Protein 3DAQ (pdb70)

Secondary structure (DSSP, 8-state):
--S--EEEEE----EETTEE-HHHHHHHHHHHHHTT--EEEESSGGGTGGGS-HHHHHHHHHHHHHHHTTSS-EEEE---S-HHHHHHHHHHHHHHT-SEEEEEPP-SS---HHHHHHHHHHHHHHH-S-EEEEE-HHHHS----HHHHHHHHTSTTEEEEEE----HHHHHHHHTTS-TTTSEEEES-GGGHHHHHHTT--EEEESGGGT-HHHHHHHHHHHHTT---HHHHHHHHHHHHHHTTSSTTTTHHHHHHHTTSSBS---TT--PPPHHHHHHHHHHHHHHHHH-/--S--EEEEE----EETTEE-HHHHHHHHHHHHHTT--EEEESSGGGTGGGS-HHHHHHHHHHHHHHHTTSS-EEEE---S-HHHHHHHHHHHHHHT-SEEEEEPP-SS---HHHHHHHHHHHHHHH-S-EEEEE-HHHHS----HHHHHHHHTSTTEEEEEE----HHHHHHHHTTS-TTTSEEEES-GGGHHHHHHTT--EEEESGGGT-HHHHHHHHHHHHTT---HHHHHHHHHHHHHHTTSSTTTTHHHHHHHTTSS-S---TT--PPPHHHHHHHHHHHHHHHHH-/--S--EEEEE----EETTEE-HHHHHHHHHHHHHTT--EEEESSGGGTGGGS-HHHHHHHHHHHHHHHTTSS-EEEE---S-HHHHHHHHHHHHHHT-SEEEEEPP-SS---HHHHHHHHHHHHHHH-S-EEEEE-HHHHS----HHHHHHHHTSTTEEEEEE----HHHHHHHHTTS-TTTSEEEES-GGGHHHHHHTT--EEEESGGGT-HHHHHHHHHHHHTT---HHHHHHHHHHHHHHTTSSTTTTHHHHHHHTTSSBS---TT--PPPHHHHHHHHHHHHHHHHH-/--S--EEEEE----EETTEE-HHHHHHHHHHHHHTT--EEEESSGGGTGGGS-HHHHHHHHHHHHHHHTTSS-EEEE---S-HHHHHHHHHHHHHHT-SEEEEEPP-SS---HHHHHHHHHHHHHHH-S-EEEEE-HHHHS----HHHHHHHHTSTTEEEEEE----HHHHHHHHTTS-TTTSEEEES-GGGHHHHHHTT--EEEESGGGT-HHHHHHHHHHHHTT---HHHHHHHHHHHHHHTTSSTTTTHHHHHHHTTSSBS---TT--PPPHHHHHHHHHHHHHHHHH-

Foldseek 3Di:
DDLWFAEEEADAFFAAPNDGDLVLLLVLLVVLLVQDHQEYEALDVQNVNVPDDLVRRLVSLLSNCVSCVPVHAYEYAQAELDLVSSLVSLQSSVVSPHQYYEYEAYAPVGDDLVVSLVSVVSSCVRNVHAYEYEAACVGGVDGNQLVSLLVQLPPPRHFEYADAPPDVVRVVSNVVRHDCVRYAYAYADLLCVLVCVVSPHRYYHDHLCSANVNLSSVLNVCVVVPDRCVVVCVLVNQLVVLQVPDDHPQSSLLVSVVVPRHHSADDPPDGHDDPVSSVVSNVSVVCSVVVD/DDLWFAEEEADAFFDAPNHGDLVLLLVLLVVLLVQDHQEYEALDVQNVNVPDDLVRRLVSLLSSCVSCVPVGAYEYAQAEQDLVSSLVSLQSSVVSPHQYYEYEAYAPVGDDLVVSLVSLLSSCVRNVHAYEYEAACVGGVDGNQLVSLLVQLPPPRHFEYADAPPDVVRVVSNPVRDDCVRYAYAYADLLCVLVCVVVPHRYYHDHLCSQNVNLRRVLNVCVVVPDDCPVSCVLVNQLVVLQVPDDHPQRSLLRSVVVVRHHSADDPPDGHDDDVSSVVSVVSVVVSVVVD/DDLWFAEEEADAFFDAPNDGDLVLLLVLLVVLLVQDHQEYEALDVQNVNVPDDLVRRLVSLLSNCVSCVPVHAYEYAQAEQDLVSSLVSLQSSVVSPHQYYEYEAYAPVGDDLVVSLCSLVVSCVSNVHAYEYEAACVGGVDGNQLVSLLVQCPPPRHFEYADAPPDVVRVVSNVVRDDCVGYAYAYADLLCVLVCLVSPHRYYHDHLCSQNVNLSRVLNVCVVVPHRCPVSCVLVNQLVVLQVPDDHPQRSLLVSVVVVRHHNADDPPDGHDDPVSSVSSNVSVVVSVVVD/DDLWFAEEEAAAFFDAPNHGDLVLLLVLLVVLLVQDHQEYEALDVQNVNVPDDPVRRLVSLLSSCVSCVPVHAYEYAQAEQDLVSSLVSLQSSVVSPHQYYEYEAYAPVGDDLVVSLCSLVVSCVRNVHAYEYEAACVGGVDGNQLVSLLVQLPPPRHFEYADAPPDVVRVVSNVVRDDCVGYAYAYADLLCVLVCVVSPHRYYHDHLCSQNVNLSRVLNVCVVVPDRCPVSCVLVNQLVVLQVPDDHPQSSLLVSVVVVRHHNADDPPDGHDDPVSSVVSVVSVVVSVVVD

B-factor: mean 12.29, std 8.19, range [3.52, 53.4]

Nearest PDB structures (foldseek):
  3daq-assembly2_D  TM=1.003E+00  e=8.235E-58  Staphylococcus aureus subsp. aureus MRSA252
  3di1-assembly1_A  TM=1.002E+00  e=2.547E-55  Staphylococcus aureus subsp. aureus COL
  3a5f-assembly1_A  TM=9.510E-01  e=4.549E-32  Clostridium botulinum A str. ATCC 19397
  2yxg-assembly1_D  TM=9.514E-01  e=2.632E-31  Methanocaldococcus jannaschii DSM 2661
  2ehh-assembly1_D  TM=9.687E-01  e=3.073E-30  Aquifex aeolicus

Radius of gyration: 32.11 Å; Cα contacts (8 Å, |Δi|>4): 2482; chains: 4; bounding box: 71×82×88 Å

Structure (mmCIF, N/CA/C/O backbone):
data_3DAQ
#
_entry.id   3DAQ
#
_cell.length_a   65.410
_cell.length_b   67.573
_cell.length_c   77.998
_cell.angle_alpha   90.13
_cell.angle_beta   68.85
_cell.angle_gamma   72.29
#
_symmetry.space_group_name_H-M   'P 1'
#
loop_
_entity.id
_entity.type
_entity.pdbx_description
1 polymer 'Dihydrodipicolinate synthase'
2 non-polymer 'CHLORIDE ION'
3 non-polymer GLYCEROL
4 water water
#
loop_
_atom_site.group_PDB
_atom_site.id
_atom_site.type_symbol
_atom_site.label_atom_id
_atom_site.label_alt_id
_atom_site.label_comp_id
_atom_site.label_asym_id
_atom_site.label_entity_id
_atom_site.label_seq_id
_atom_site.pdbx_PDB_ins_code
_atom_site.Cartn_x
_atom_site.Cartn_y
_atom_site.Cartn_z
_atom_site.occupancy
_atom_site.B_iso_or_equiv
_atom_site.auth_seq_id
_atom_site.auth_comp_id
_atom_site.auth_asym_id
_atom_site.auth_atom_id
_atom_site.pdbx_PDB_model_num
ATOM 1 N N A THR A 1 1 ? 22.034 -7.867 22.365 0.50 20.85 2 THR A N 1
ATOM 2 N N B THR A 1 1 ? 21.049 -8.272 22.607 0.50 20.78 2 THR A N 1
ATOM 3 C CA A THR A 1 1 ? 21.470 -7.473 21.034 0.50 20.68 2 THR A CA 1
ATOM 4 C CA B THR A 1 1 ? 21.251 -7.598 21.288 0.50 20.69 2 THR A CA 1
ATOM 5 C C A THR A 1 1 ? 21.247 -8.703 20.154 0.50 19.59 2 THR A C 1
ATOM 6 C C B THR A 1 1 ? 21.219 -8.666 20.201 0.50 19.57 2 THR A C 1
ATOM 7 O O A THR A 1 1 ? 22.186 -9.450 19.849 0.50 19.88 2 THR A O 1
ATOM 8 O O B THR A 1 1 ? 22.241 -9.228 19.790 0.50 19.86 2 THR A O 1
ATOM 15 N N . HIS A 1 2 ? 20.008 -8.883 19.711 1.00 18.16 3 HIS A N 1
ATOM 16 C CA . HIS A 1 2 ? 19.543 -10.210 19.341 1.00 15.97 3 HIS A CA 1
ATOM 17 C C . HIS A 1 2 ? 20.156 -10.860 18.120 1.00 14.23 3 HIS A C 1
ATOM 18 O O . HIS A 1 2 ? 20.545 -10.198 17.172 1.00 13.68 3 HIS A O 1
ATOM 25 N N . LEU A 1 3 ? 20.244 -12.187 18.182 1.00 12.22 4 LEU A N 1
ATOM 26 C CA . LEU A 1 3 ? 20.713 -12.982 17.065 1.00 11.35 4 LEU A CA 1
ATOM 27 C C . LEU A 1 3 ? 19.806 -12.725 15.884 1.00 10.60 4 LEU A C 1
ATOM 28 O O . LEU A 1 3 ? 20.267 -12.578 14.763 1.00 10.35 4 LEU A O 1
ATOM 33 N N . PHE A 1 4 ? 18.512 -12.689 16.151 1.00 9.60 5 PHE A N 1
ATOM 34 C CA . PHE A 1 4 ? 17.518 -12.406 15.117 1.00 9.28 5 PHE A CA 1
ATOM 35 C C . PHE A 1 4 ? 16.213 -12.012 15.775 1.00 9.66 5 PHE A C 1
ATOM 36 O O . PHE A 1 4 ? 16.044 -12.151 16.983 1.00 8.87 5 PHE A O 1
ATOM 44 N N . GLU A 1 5 ? 15.293 -11.494 14.972 1.00 10.22 6 GLU A N 1
ATOM 45 C CA . GLU A 1 5 ? 13.926 -11.294 15.402 1.00 11.59 6 GLU A CA 1
ATOM 46 C C . GLU A 1 5 ? 13.050 -11.837 14.296 1.00 10.66 6 GLU A C 1
ATOM 47 O O . GLU A 1 5 ? 13.470 -11.870 13.140 1.00 12.01 6 GLU A O 1
ATOM 53 N N . GLY A 1 6 ? 11.851 -12.272 14.658 1.00 9.86 7 GLY A N 1
ATOM 54 C CA . GLY A 1 6 ? 10.922 -12.849 13.698 1.00 9.03 7 GLY A CA 1
ATOM 55 C C . GLY A 1 6 ? 11.106 -14.347 13.629 1.00 8.95 7 GLY A C 1
ATOM 56 O O . GLY A 1 6 ? 11.331 -14.991 14.647 1.00 9.07 7 GLY A O 1
ATOM 57 N N . VAL A 1 7 ? 11.054 -14.886 12.420 1.00 8.30 8 VAL A N 1
ATOM 58 C CA . VAL A 1 7 ? 10.933 -16.324 12.226 1.00 8.11 8 VAL A CA 1
ATOM 59 C C . VAL A 1 7 ? 12.259 -17.034 11.985 1.00 7.95 8 VAL A C 1
ATOM 60 O O . VAL A 1 7 ? 12.894 -16.851 10.949 1.00 8.42 8 VAL A O 1
ATOM 64 N N . GLY A 1 8 ? 12.658 -17.854 12.957 1.00 7.78 9 GLY A N 1
ATOM 65 C CA . GLY A 1 8 ? 13.732 -18.826 12.773 1.00 7.59 9 GLY A CA 1
ATOM 66 C C . GLY A 1 8 ? 13.117 -20.158 12.396 1.00 7.56 9 GLY A C 1
ATOM 67 O O . GLY A 1 8 ? 12.012 -20.478 12.839 1.00 8.93 9 GLY A O 1
ATOM 68 N N . VAL A 1 9 ? 13.808 -20.920 11.562 1.00 7.47 10 VAL A N 1
ATOM 69 C CA . VAL A 1 9 ? 13.263 -22.179 11.079 1.00 7.12 10 VAL A CA 1
ATOM 70 C C . VAL A 1 9 ? 13.909 -23.347 11.807 1.00 6.68 10 VAL A C 1
ATOM 71 O O . VAL A 1 9 ? 15.125 -23.466 11.824 1.00 6.84 10 VAL A O 1
ATOM 75 N N . ALA A 1 10 ? 13.065 -24.204 12.383 1.00 6.71 11 ALA A N 1
ATOM 76 C CA . ALA A 1 10 ? 13.493 -25.457 12.990 1.00 6.46 11 ALA A CA 1
ATOM 77 C C . ALA A 1 10 ? 13.656 -26.465 11.859 1.00 6.38 11 ALA A C 1
ATOM 78 O O . ALA A 1 10 ? 12.728 -27.204 11.536 1.00 6.48 11 ALA A O 1
ATOM 80 N N . LEU A 1 11 ? 14.840 -26.470 11.257 1.00 6.01 12 LEU A N 1
ATOM 81 C CA . LEU A 1 11 ? 15.073 -27.146 9.982 1.00 6.32 12 LEU A CA 1
ATOM 82 C C . LEU A 1 11 ? 14.929 -28.664 10.057 1.00 6.01 12 LEU A C 1
ATOM 83 O O . LEU A 1 11 ? 15.496 -29.306 10.943 1.00 6.22 12 LEU A O 1
ATOM 88 N N . THR A 1 12 ? 14.208 -29.217 9.082 1.00 5.80 13 THR A N 1
ATOM 89 C CA . THR A 1 12 ? 14.063 -30.657 8.902 1.00 5.77 13 THR A CA 1
ATOM 90 C C . THR A 1 12 ? 15.316 -31.275 8.277 1.00 5.77 13 THR A C 1
ATOM 91 O O . THR A 1 12 ? 16.148 -30.588 7.696 1.00 5.90 13 THR A O 1
ATOM 95 N N . THR A 1 13 ? 15.434 -32.592 8.395 1.00 5.81 14 THR A N 1
ATOM 96 C CA . THR A 1 13 ? 16.500 -33.353 7.747 1.00 6.46 14 THR A CA 1
ATOM 97 C C . THR A 1 13 ? 15.889 -34.153 6.611 1.00 6.35 14 THR A C 1
ATOM 98 O O . THR A 1 13 ? 15.002 -34.961 6.848 1.00 6.29 14 THR A O 1
ATOM 102 N N . PRO A 1 14 ? 16.345 -33.927 5.369 1.00 6.03 15 PRO A N 1
ATOM 103 C CA . PRO A 1 14 ? 15.821 -34.668 4.238 1.00 6.64 15 PRO A CA 1
ATOM 104 C C . PRO A 1 14 ? 16.522 -36.019 4.098 1.00 6.52 15 PRO A C 1
ATOM 105 O O . PRO A 1 14 ? 17.755 -36.077 4.080 1.00 6.74 15 PRO A O 1
ATOM 109 N N . PHE A 1 15 ? 15.742 -37.094 4.025 1.00 7.04 16 PHE A N 1
ATOM 110 C CA . PHE A 1 15 ? 16.276 -38.438 3.827 1.00 7.70 16 PHE A CA 1
ATOM 111 C C . PHE A 1 15 ? 15.857 -38.986 2.463 1.00 7.96 16 PHE A C 1
ATOM 112 O O . PHE A 1 15 ? 14.722 -38.786 2.015 1.00 7.90 16 PHE A O 1
ATOM 120 N N . THR A 1 16 ? 16.777 -39.704 1.835 1.00 8.19 17 THR A N 1
ATOM 121 C CA . THR A 1 16 ? 16.486 -40.544 0.690 1.00 8.34 17 THR A CA 1
ATOM 122 C C . THR A 1 16 ? 17.146 -41.881 0.975 1.00 7.56 17 THR A C 1
ATOM 123 O O . THR A 1 16 ? 18.352 -41.930 1.197 1.00 7.71 17 THR A O 1
ATOM 127 N N . ASN A 1 17 ? 16.353 -42.950 1.017 1.00 7.28 18 ASN A N 1
ATOM 128 C CA . ASN A 1 17 ? 16.857 -44.279 1.373 1.00 7.09 18 ASN A CA 1
ATOM 129 C C . ASN A 1 17 ? 17.655 -44.235 2.684 1.00 7.07 18 ASN A C 1
ATOM 130 O O . ASN A 1 17 ? 18.750 -44.786 2.792 1.00 7.27 18 ASN A O 1
ATOM 135 N N . ASN A 1 18 ? 17.077 -43.549 3.669 1.00 7.00 19 ASN A N 1
ATOM 136 C CA . ASN A 1 18 ? 17.620 -43.455 5.024 1.00 7.43 19 ASN A CA 1
ATOM 137 C C . ASN A 1 18 ? 19.012 -42.841 5.097 1.00 7.67 19 ASN A C 1
ATOM 138 O O . ASN A 1 18 ? 19.757 -43.084 6.040 1.00 8.00 19 ASN A O 1
ATOM 143 N N . LYS A 1 19 ? 19.342 -42.027 4.109 1.00 8.02 20 LYS A N 1
ATOM 144 C CA . LYS A 1 19 ? 20.614 -41.337 4.061 1.00 8.96 20 LYS A CA 1
ATOM 145 C C . LYS A 1 19 ? 20.304 -39.867 3.918 1.00 7.90 20 LYS A C 1
ATOM 146 O O . LYS A 1 19 ? 19.401 -39.490 3.176 1.00 7.35 20 LYS A O 1
ATOM 152 N N . VAL A 1 20 ? 21.051 -39.029 4.624 1.00 7.49 21 VAL A N 1
ATOM 153 C CA . VAL A 1 20 ? 20.851 -37.598 4.523 1.00 7.64 21 VAL A CA 1
ATOM 154 C C . VAL A 1 20 ? 21.129 -37.159 3.084 1.00 7.62 21 VAL A C 1
ATOM 155 O O . VAL A 1 20 ? 22.184 -37.459 2.521 1.00 8.84 21 VAL A O 1
ATOM 159 N N . ASN A 1 21 ? 20.162 -36.465 2.499 1.00 7.31 22 ASN A N 1
ATOM 160 C CA . ASN A 1 21 ? 20.244 -36.028 1.118 1.00 7.80 22 ASN A CA 1
ATOM 161 C C . ASN A 1 21 ? 20.761 -34.594 1.116 1.00 7.81 22 ASN A C 1
ATOM 162 O O . ASN A 1 21 ? 20.009 -33.661 1.371 1.00 7.15 22 ASN A O 1
ATOM 167 N N . LEU A 1 22 ? 22.058 -34.422 0.859 1.00 8.47 23 LEU A N 1
ATOM 168 C CA . LEU A 1 22 ? 22.675 -33.092 0.964 1.00 8.92 23 LEU A CA 1
ATOM 169 C C . LEU A 1 22 ? 22.168 -32.142 -0.104 1.00 9.04 23 LEU A C 1
ATOM 170 O O . LEU A 1 22 ? 22.086 -30.930 0.126 1.00 9.22 23 LEU A O 1
ATOM 175 N N . GLU A 1 23 ? 21.813 -32.684 -1.261 1.00 9.57 24 GLU A N 1
ATOM 176 C CA . GLU A 1 23 ? 21.309 -31.855 -2.344 1.00 9.91 24 GLU A CA 1
ATOM 177 C C . GLU A 1 23 ? 19.959 -31.261 -1.951 1.00 8.97 24 GLU A C 1
ATOM 178 O O . GLU A 1 23 ? 19.699 -30.080 -2.158 1.00 9.39 24 GLU A O 1
ATOM 184 N N . ALA A 1 24 ? 19.100 -32.091 -1.377 1.00 7.94 25 ALA A N 1
ATOM 185 C CA . ALA A 1 24 ? 17.815 -31.628 -0.881 1.00 7.66 25 ALA A CA 1
ATOM 186 C C . ALA A 1 24 ? 17.968 -30.664 0.293 1.00 7.19 25 ALA A C 1
ATOM 187 O O . ALA A 1 24 ? 17.196 -29.715 0.416 1.00 7.26 25 ALA A O 1
ATOM 189 N N . LEU A 1 25 ? 18.950 -30.912 1.159 1.00 6.82 26 LEU A N 1
ATOM 190 C CA . LEU A 1 25 ? 19.218 -30.024 2.289 1.00 6.73 26 LEU A CA 1
ATOM 191 C C . LEU A 1 25 ? 19.576 -28.629 1.792 1.00 6.54 26 LEU A C 1
ATOM 192 O O . LEU A 1 25 ? 19.029 -27.622 2.251 1.00 6.78 26 LEU A O 1
ATOM 197 N N . LYS A 1 26 ? 20.464 -28.576 0.805 1.00 6.90 27 LYS A N 1
ATOM 198 C CA . LYS A 1 26 ? 20.885 -27.291 0.257 1.00 7.50 27 LYS A CA 1
ATOM 199 C C . LYS A 1 26 ? 19.718 -26.613 -0.457 1.00 6.77 27 LYS A C 1
ATOM 200 O O . LYS A 1 26 ? 19.503 -25.412 -0.303 1.00 7.00 27 LYS A O 1
ATOM 206 N N . ALA A 1 27 ? 18.950 -27.373 -1.229 1.00 6.62 28 ALA A N 1
ATOM 207 C CA . ALA A 1 27 ? 17.772 -26.796 -1.882 1.00 6.54 28 ALA A CA 1
ATOM 208 C C . ALA A 1 27 ? 16.787 -26.235 -0.861 1.00 6.25 28 ALA A C 1
ATOM 209 O O . ALA A 1 27 ? 16.233 -25.151 -1.048 1.00 6.51 28 ALA A O 1
ATOM 211 N N . HIS A 1 28 ? 16.585 -26.949 0.238 1.00 6.22 29 HIS A N 1
ATOM 212 C CA . HIS A 1 28 ? 15.642 -26.498 1.255 1.00 6.09 29 HIS A CA 1
ATOM 213 C C . HIS A 1 28 ? 16.135 -25.213 1.913 1.00 6.09 29 HIS A C 1
ATOM 214 O O . HIS A 1 28 ? 15.382 -24.242 2.044 1.00 6.20 29 HIS A O 1
ATOM 221 N N . VAL A 1 29 ? 17.405 -25.199 2.301 1.00 6.05 30 VAL A N 1
ATOM 222 C CA . VAL A 1 29 ? 18.005 -23.998 2.887 1.00 6.44 30 VAL A CA 1
ATOM 223 C C . VAL A 1 29 ? 17.924 -22.814 1.918 1.00 6.27 30 VAL A C 1
ATOM 224 O O . VAL A 1 29 ? 17.584 -21.710 2.320 1.00 6.13 30 VAL A O 1
ATOM 228 N N . ASN A 1 30 ? 18.203 -23.046 0.636 1.00 6.41 31 ASN A N 1
ATOM 229 C CA . ASN A 1 30 ? 18.083 -21.967 -0.355 1.00 6.77 31 ASN A CA 1
ATOM 230 C C . ASN A 1 30 ? 16.670 -21.424 -0.431 1.00 6.77 31 ASN A C 1
ATOM 231 O O . ASN A 1 30 ? 16.466 -20.218 -0.535 1.00 7.22 31 ASN A O 1
ATOM 236 N N . PHE A 1 31 ? 15.692 -22.315 -0.359 1.00 6.74 32 PHE A N 1
ATOM 237 C CA . PHE A 1 31 ? 14.289 -21.923 -0.351 1.00 6.95 32 PHE A CA 1
ATOM 238 C C . PHE A 1 31 ? 13.982 -21.068 0.870 1.00 7.11 32 PHE A C 1
ATOM 239 O O . PHE A 1 31 ? 13.288 -20.059 0.764 1.00 7.49 32 PHE A O 1
ATOM 247 N N . LEU A 1 32 ? 14.519 -21.444 2.025 1.00 7.04 33 LEU A N 1
ATOM 248 C CA . LEU A 1 32 ? 14.261 -20.689 3.253 1.00 6.95 33 LEU A CA 1
ATOM 249 C C . LEU A 1 32 ? 14.884 -19.303 3.176 1.00 7.09 33 LEU A C 1
ATOM 250 O O . LEU A 1 32 ? 14.260 -18.322 3.560 1.00 7.25 33 LEU A O 1
ATOM 255 N N . LEU A 1 33 ? 16.103 -19.233 2.665 1.00 7.60 34 LEU A N 1
ATOM 256 C CA . LEU A 1 33 ? 16.791 -17.944 2.513 1.00 8.31 34 LEU A CA 1
ATOM 257 C C . LEU A 1 33 ? 16.044 -17.041 1.535 1.00 9.10 34 LEU A C 1
ATOM 258 O O . LEU A 1 33 ? 15.859 -15.845 1.786 1.00 9.90 34 LEU A O 1
ATOM 263 N N . GLU A 1 34 ? 15.609 -17.621 0.422 1.00 9.21 35 GLU A N 1
ATOM 264 C CA . GLU A 1 34 ? 14.859 -16.874 -0.593 1.00 9.78 35 GLU A CA 1
ATOM 265 C C . GLU A 1 34 ? 13.563 -16.297 -0.051 1.00 9.82 35 GLU A C 1
ATOM 266 O O . GLU A 1 34 ? 13.075 -15.275 -0.539 1.00 10.46 35 GLU A O 1
ATOM 272 N N . ASN A 1 35 ? 13.007 -16.957 0.963 1.00 9.47 36 ASN A N 1
ATOM 273 C CA . ASN A 1 35 ? 11.694 -16.619 1.473 1.00 9.65 36 ASN A CA 1
ATOM 274 C C . ASN A 1 35 ? 11.696 -16.042 2.884 1.00 9.70 36 ASN A C 1
ATOM 275 O O . ASN A 1 35 ? 10.753 -16.220 3.642 1.00 9.74 36 ASN A O 1
ATOM 280 N N . ASN A 1 36 ? 12.780 -15.335 3.191 1.00 10.14 37 ASN A N 1
ATOM 281 C CA A ASN A 1 36 ? 12.850 -14.415 4.336 0.50 10.30 37 ASN A CA 1
ATOM 282 C CA B ASN A 1 36 ? 12.837 -14.411 4.327 0.50 10.36 37 ASN A CA 1
ATOM 283 C C . ASN A 1 36 ? 12.930 -15.065 5.714 1.00 10.11 37 ASN A C 1
ATOM 284 O O . ASN A 1 36 ? 12.532 -14.470 6.719 1.00 10.45 37 ASN A O 1
ATOM 293 N N . ALA A 1 37 ? 13.465 -16.282 5.773 1.00 9.40 38 ALA A N 1
ATOM 294 C CA . ALA A 1 37 ? 13.795 -16.879 7.068 1.00 9.00 38 ALA A CA 1
ATOM 295 C C . ALA A 1 37 ? 14.824 -15.973 7.737 1.00 8.68 38 ALA A C 1
ATOM 296 O O . ALA A 1 37 ? 15.724 -15.457 7.073 1.00 8.78 38 ALA A O 1
ATOM 298 N N . GLN A 1 38 ? 14.700 -15.805 9.054 1.00 8.20 39 GLN A N 1
ATOM 299 C CA . GLN A 1 38 ? 15.590 -14.910 9.810 1.00 8.24 39 GLN A CA 1
ATOM 300 C C . GLN A 1 38 ? 16.720 -15.634 10.530 1.00 7.63 39 GLN A C 1
ATOM 301 O O . GLN A 1 38 ? 17.652 -15.006 11.008 1.00 7.56 39 GLN A O 1
ATOM 307 N N . ALA A 1 39 ? 16.617 -16.953 10.606 1.00 7.37 40 ALA A N 1
ATOM 308 C CA . ALA A 1 39 ? 17.614 -17.774 11.273 1.00 6.92 40 ALA A CA 1
ATOM 309 C C . ALA A 1 39 ? 17.307 -19.208 10.902 1.00 7.00 40 ALA A C 1
ATOM 310 O O . ALA A 1 39 ? 16.179 -19.525 10.564 1.00 7.39 40 ALA A O 1
ATOM 312 N N . ILE A 1 40 ? 18.316 -20.060 10.970 1.00 6.49 41 ILE A N 1
ATOM 313 C CA . ILE A 1 40 ? 18.125 -21.485 10.728 1.00 7.13 41 ILE A CA 1
ATOM 314 C C . ILE A 1 40 ? 18.652 -22.224 11.938 1.00 7.00 41 ILE A C 1
ATOM 315 O O . ILE A 1 40 ? 19.816 -22.070 12.296 1.00 7.28 41 ILE A O 1
ATOM 320 N N . ILE A 1 41 ? 17.772 -23.003 12.566 1.00 6.51 42 ILE A N 1
ATOM 321 C CA . ILE A 1 41 ? 18.131 -23.818 13.724 1.00 6.45 42 ILE A CA 1
ATOM 322 C C . ILE A 1 41 ? 18.337 -25.225 13.186 1.00 6.30 42 ILE A C 1
ATOM 323 O O . ILE A 1 41 ? 17.421 -25.810 12.613 1.00 6.80 42 ILE A O 1
ATOM 328 N N . VAL A 1 42 ? 19.548 -25.730 13.350 1.00 6.25 43 VAL A N 1
ATOM 329 C CA . VAL A 1 42 ? 19.995 -26.973 12.736 1.00 6.64 43 VAL A CA 1
ATOM 330 C C . VAL A 1 42 ? 20.132 -28.056 13.798 1.00 6.78 43 VAL A C 1
ATOM 331 O O . VAL A 1 42 ? 20.561 -27.792 14.928 1.00 7.09 43 VAL A O 1
ATOM 335 N N . ASN A 1 43 ? 19.734 -29.268 13.436 1.00 6.42 44 ASN A N 1
ATOM 336 C CA . ASN A 1 43 ? 19.861 -30.436 14.308 1.00 6.44 44 ASN A CA 1
ATOM 337 C C . ASN A 1 43 ? 19.061 -30.323 15.605 1.00 6.42 44 ASN A C 1
ATOM 338 O O . ASN A 1 43 ? 19.522 -30.742 16.665 1.00 6.95 44 ASN A O 1
ATOM 343 N N . GLY A 1 44 ? 17.870 -29.745 15.518 1.00 6.52 45 GLY A N 1
ATOM 344 C CA . GLY A 1 44 ? 16.952 -29.711 16.642 1.00 7.19 45 GLY A CA 1
ATOM 345 C C . GLY A 1 44 ? 15.936 -30.836 16.600 1.00 7.45 45 GLY A C 1
ATOM 346 O O . GLY A 1 44 ? 16.106 -31.842 15.908 1.00 7.37 45 GLY A O 1
ATOM 347 N N . THR A 1 45 ? 14.854 -30.641 17.338 1.00 7.48 46 THR A N 1
ATOM 348 C CA . THR A 1 45 ? 13.796 -31.634 17.452 1.00 8.18 46 THR A CA 1
ATOM 349 C C . THR A 1 45 ? 13.230 -32.002 16.076 1.00 7.54 46 THR A C 1
ATOM 350 O O . THR A 1 45 ? 13.007 -33.161 15.751 1.00 7.58 46 THR A O 1
ATOM 354 N N . THR A 1 46 ? 13.005 -30.984 15.269 1.00 6.83 47 THR A N 1
ATOM 355 C CA . THR A 1 46 ? 12.356 -31.137 13.985 1.00 6.43 47 THR A CA 1
ATOM 356 C C . THR A 1 46 ? 13.286 -31.796 12.967 1.00 6.10 47 THR A C 1
ATOM 357 O O . THR A 1 46 ? 12.823 -32.371 11.979 1.00 5.88 47 THR A O 1
ATOM 361 N N . ALA A 1 47 ? 14.592 -31.720 13.234 1.00 5.88 48 ALA A N 1
ATOM 362 C CA . ALA A 1 47 ? 15.625 -32.368 12.428 1.00 5.83 48 ALA A CA 1
ATOM 363 C C . ALA A 1 47 ? 15.771 -33.848 12.736 1.00 6.33 48 ALA A C 1
ATOM 364 O O . ALA A 1 47 ? 16.576 -34.510 12.101 1.00 6.94 48 ALA A O 1
ATOM 366 N N . GLU A 1 48 ? 15.035 -34.360 13.727 1.00 6.37 49 GLU A N 1
ATOM 367 C CA . GLU A 1 48 ? 15.181 -35.741 14.188 1.00 6.61 49 GLU A CA 1
ATOM 368 C C . GLU A 1 48 ? 16.552 -35.970 14.811 1.00 6.19 49 GLU A C 1
ATOM 369 O O . GLU A 1 48 ? 17.146 -37.039 14.669 1.00 6.44 49 GLU A O 1
ATOM 375 N N . SER A 1 49 ? 17.055 -34.965 15.529 1.00 6.41 50 SER A N 1
ATOM 376 C CA . SER A 1 49 ? 18.382 -35.067 16.120 1.00 6.50 50 SER A CA 1
ATOM 377 C C . SER A 1 49 ? 18.599 -36.337 16.964 1.00 6.61 50 SER A C 1
ATOM 378 O O . SER A 1 49 ? 19.681 -36.894 16.926 1.00 6.58 50 SER A O 1
ATOM 381 N N . PRO A 1 50 ? 17.574 -36.810 17.710 1.00 6.70 51 PRO A N 1
ATOM 382 C CA . PRO A 1 50 ? 17.837 -38.030 18.491 1.00 6.71 51 PRO A CA 1
ATOM 383 C C . PRO A 1 50 ? 18.239 -39.276 17.709 1.00 6.80 51 PRO A C 1
ATOM 384 O O . PRO A 1 50 ? 18.830 -40.191 18.282 1.00 7.38 51 PRO A O 1
ATOM 388 N N . THR A 1 51 ? 17.926 -39.325 16.417 1.00 6.34 52 THR A N 1
ATOM 389 C CA . THR A 1 51 ? 18.221 -40.518 15.618 1.00 6.49 52 THR A CA 1
ATOM 390 C C . THR A 1 51 ? 19.340 -40.308 14.602 1.00 6.00 52 THR A C 1
ATOM 391 O O . THR A 1 51 ? 19.707 -41.241 13.896 1.00 6.10 52 THR A O 1
ATOM 395 N N . LEU A 1 52 ? 19.905 -39.106 14.554 1.00 5.76 53 LEU A N 1
ATOM 396 C CA . LEU A 1 52 ? 21.007 -38.811 13.663 1.00 5.90 53 LEU A CA 1
ATOM 397 C C . LEU A 1 52 ? 22.306 -39.254 14.295 1.00 5.70 53 LEU A C 1
ATOM 398 O O . LEU A 1 52 ? 22.477 -39.161 15.504 1.00 6.79 53 LEU A O 1
ATOM 403 N N . THR A 1 53 ? 23.234 -39.724 13.474 1.00 6.01 54 THR A N 1
ATOM 404 C CA . THR A 1 53 ? 24.570 -40.042 13.974 1.00 6.49 54 THR A CA 1
ATOM 405 C C . THR A 1 53 ? 25.341 -38.742 14.178 1.00 6.74 54 THR A C 1
ATOM 406 O O . THR A 1 53 ? 24.983 -37.699 13.628 1.00 6.81 54 THR A O 1
ATOM 410 N N . THR A 1 54 ? 26.393 -38.789 14.980 1.00 7.12 55 THR A N 1
ATOM 411 C CA . THR A 1 54 ? 27.211 -37.602 15.172 1.00 7.85 55 THR A CA 1
ATOM 412 C C . THR A 1 54 ? 27.795 -37.129 13.840 1.00 8.18 55 THR A C 1
ATOM 413 O O . THR A 1 54 ? 27.799 -35.929 13.562 1.00 7.89 55 THR A O 1
ATOM 417 N N . ASP A 1 55 ? 28.270 -38.057 13.011 1.00 8.36 56 ASP A N 1
ATOM 418 C CA . ASP A 1 55 ? 28.793 -37.694 11.690 1.00 8.99 56 ASP A CA 1
ATOM 419 C C . ASP A 1 55 ? 27.744 -36.996 10.833 1.00 8.32 56 ASP A C 1
ATOM 420 O O . ASP A 1 55 ? 28.052 -36.036 10.140 1.00 8.28 56 ASP A O 1
ATOM 425 N N . GLU A 1 56 ? 26.510 -37.490 10.868 1.00 7.35 57 GLU A N 1
ATOM 426 C CA . GLU A 1 56 ? 25.424 -36.853 10.122 1.00 7.16 57 GLU A CA 1
ATOM 427 C C . GLU A 1 56 ? 25.169 -35.440 10.630 1.00 6.91 57 GLU A C 1
ATOM 428 O O . GLU A 1 56 ? 25.022 -34.510 9.833 1.00 6.54 57 GLU A O 1
ATOM 434 N N . LYS A 1 57 ? 25.097 -35.271 11.948 1.00 6.37 58 LYS A N 1
ATOM 435 C CA . LYS A 1 57 ? 24.837 -33.944 12.504 1.00 6.67 58 LYS A CA 1
ATOM 436 C C . LYS A 1 57 ? 25.917 -32.961 12.089 1.00 6.68 58 LYS A C 1
ATOM 437 O O . LYS A 1 57 ? 25.631 -31.827 11.722 1.00 6.95 58 LYS A O 1
ATOM 443 N N . GLU A 1 58 ? 27.168 -33.377 12.188 1.00 7.05 59 GLU A N 1
ATOM 444 C CA . GLU A 1 58 ? 28.259 -32.493 11.829 1.00 7.88 59 GLU A CA 1
ATOM 445 C C . GLU A 1 58 ? 28.265 -32.168 10.341 1.00 7.54 59 GLU A C 1
ATOM 446 O O . GLU A 1 58 ? 28.571 -31.048 9.961 1.00 7.82 59 GLU A O 1
ATOM 452 N N . LEU A 1 59 ? 27.926 -33.142 9.500 1.00 7.29 60 LEU A N 1
ATOM 453 C CA . LEU A 1 59 ? 27.866 -32.931 8.058 1.00 7.89 60 LEU A CA 1
ATOM 454 C C . LEU A 1 59 ? 26.750 -31.954 7.702 1.00 7.67 60 LEU A C 1
ATOM 455 O O . LEU A 1 59 ? 26.942 -31.031 6.910 1.00 8.08 60 LEU A O 1
ATOM 460 N N . ILE A 1 60 ? 25.583 -32.166 8.293 1.00 6.92 61 ILE A N 1
ATOM 461 C CA . ILE A 1 60 ? 24.448 -31.283 8.065 1.00 6.72 61 ILE A CA 1
ATOM 462 C C . ILE A 1 60 ? 24.816 -29.861 8.486 1.00 6.59 61 ILE A C 1
ATOM 463 O O . ILE A 1 60 ? 24.603 -28.895 7.752 1.00 6.31 61 ILE A O 1
ATOM 468 N N . LEU A 1 61 ? 25.375 -29.730 9.680 1.00 6.35 62 LEU A N 1
ATOM 469 C CA . LEU A 1 61 ? 25.691 -28.412 10.220 1.00 6.53 62 LEU A CA 1
ATOM 470 C C . LEU A 1 61 ? 26.715 -27.677 9.347 1.00 7.41 62 LEU A C 1
ATOM 471 O O . LEU A 1 61 ? 26.511 -26.511 8.997 1.00 7.51 62 LEU A O 1
ATOM 476 N N . LYS A 1 62 ? 27.792 -28.358 8.971 1.00 8.00 63 LYS A N 1
ATOM 477 C CA A LYS A 1 62 ? 28.794 -27.743 8.109 0.60 8.30 63 LYS A CA 1
ATOM 478 C CA B LYS A 1 62 ? 28.802 -27.772 8.085 0.40 8.21 63 LYS A CA 1
ATOM 479 C C . LYS A 1 62 ? 28.173 -27.335 6.769 1.00 8.12 63 LYS A C 1
ATOM 480 O O . LYS A 1 62 ? 28.442 -26.248 6.260 1.00 7.68 63 LYS A O 1
ATOM 491 N N . THR A 1 63 ? 27.346 -28.198 6.204 1.00 7.34 64 THR A N 1
ATOM 492 C CA . THR A 1 63 ? 26.697 -27.902 4.932 1.00 7.18 64 THR A CA 1
ATOM 493 C C . THR A 1 63 ? 25.834 -26.644 5.035 1.00 7.25 64 THR A C 1
ATOM 494 O O . THR A 1 63 ? 25.899 -25.775 4.165 1.00 7.28 64 THR A O 1
ATOM 498 N N . VAL A 1 64 ? 25.050 -26.531 6.104 1.00 6.74 65 VAL A N 1
ATOM 499 C CA . VAL A 1 64 ? 24.195 -25.360 6.282 1.00 7.02 65 VAL A CA 1
ATOM 500 C C . VAL A 1 64 ? 25.026 -24.103 6.537 1.00 6.84 65 VAL A C 1
ATOM 501 O O . VAL A 1 64 ? 24.788 -23.060 5.928 1.00 7.53 65 VAL A O 1
ATOM 505 N N . ILE A 1 65 ? 25.999 -24.195 7.433 1.00 6.88 66 ILE A N 1
ATOM 506 C CA . ILE A 1 65 ? 26.881 -23.057 7.706 1.00 7.09 66 ILE A CA 1
ATOM 507 C C . ILE A 1 65 ? 27.525 -22.537 6.423 1.00 7.40 66 ILE A C 1
ATOM 508 O O . ILE A 1 65 ? 27.512 -21.338 6.155 1.00 7.46 66 ILE A O 1
ATOM 513 N N . ASP A 1 66 ? 28.091 -23.434 5.632 1.00 7.90 67 ASP A N 1
ATOM 514 C CA . ASP A 1 66 ? 28.811 -23.023 4.433 1.00 8.30 67 ASP A CA 1
ATOM 515 C C . ASP A 1 66 ? 27.879 -22.418 3.390 1.00 7.92 67 ASP A C 1
ATOM 516 O O . ASP A 1 66 ? 28.239 -21.441 2.733 1.00 8.88 67 ASP A O 1
ATOM 521 N N . LEU A 1 67 ? 26.680 -22.973 3.257 1.00 7.67 68 LEU A N 1
ATOM 522 C CA . LEU A 1 67 ? 25.730 -22.469 2.268 1.00 6.83 68 LEU A CA 1
ATOM 523 C C . LEU A 1 67 ? 25.188 -21.097 2.668 1.00 7.20 68 LEU A C 1
ATOM 524 O O . LEU A 1 67 ? 25.132 -20.178 1.850 1.00 8.14 68 LEU A O 1
ATOM 529 N N . VAL A 1 68 ? 24.775 -20.971 3.926 1.00 6.83 69 VAL A N 1
ATOM 530 C CA . VAL A 1 68 ? 24.246 -19.716 4.444 1.00 6.65 69 VAL A CA 1
ATOM 531 C C . VAL A 1 68 ? 25.302 -18.606 4.438 1.00 7.05 69 VAL A C 1
ATOM 532 O O . VAL A 1 68 ? 24.999 -17.451 4.132 1.00 7.08 69 VAL A O 1
ATOM 536 N N . ASP A 1 69 ? 26.528 -18.975 4.789 1.00 7.54 70 ASP A N 1
ATOM 537 C CA . ASP A 1 69 ? 27.655 -18.043 4.919 1.00 8.28 70 ASP A CA 1
ATOM 538 C C . ASP A 1 69 ? 27.266 -16.637 5.365 1.00 8.53 70 ASP A C 1
ATOM 539 O O . ASP A 1 69 ? 27.397 -15.649 4.619 1.00 8.92 70 ASP A O 1
ATOM 544 N N . LYS A 1 70 ? 26.772 -16.573 6.598 1.00 8.67 71 LYS A N 1
ATOM 545 C CA . LYS A 1 70 ? 26.548 -15.327 7.312 1.00 8.48 71 LYS A CA 1
ATOM 546 C C . LYS A 1 70 ? 25.317 -14.552 6.872 1.00 8.22 71 LYS A C 1
ATOM 547 O O . LYS A 1 70 ? 25.082 -13.461 7.361 1.00 8.24 71 LYS A O 1
ATOM 553 N N . ARG A 1 71 ? 24.490 -15.117 5.995 1.00 7.84 72 ARG A N 1
ATOM 554 C CA . ARG A 1 71 ? 23.275 -14.407 5.594 1.00 7.84 72 ARG A CA 1
ATOM 555 C C . ARG A 1 71 ? 22.260 -14.292 6.730 1.00 7.98 72 ARG A C 1
ATOM 556 O O . ARG A 1 71 ? 21.561 -13.293 6.849 1.00 7.94 72 ARG A O 1
ATOM 564 N N . VAL A 1 72 ? 22.172 -15.342 7.542 1.00 8.06 73 VAL A N 1
ATOM 565 C CA . VAL A 1 72 ? 21.359 -15.346 8.743 1.00 8.17 73 VAL A CA 1
ATOM 566 C C . VAL A 1 72 ? 22.125 -16.154 9.771 1.00 8.05 73 VAL A C 1
ATOM 567 O O . VAL A 1 72 ? 22.996 -16.941 9.394 1.00 8.61 73 VAL A O 1
ATOM 571 N N . PRO A 1 73 ? 21.798 -15.988 11.060 1.00 8.35 74 PRO A N 1
ATOM 572 C CA . PRO A 1 73 ? 22.441 -16.856 12.051 1.00 8.26 74 PRO A CA 1
ATOM 573 C C . PRO A 1 73 ? 22.103 -18.332 11.862 1.00 7.90 74 PRO A C 1
ATOM 574 O O . PRO A 1 73 ? 20.954 -18.684 11.581 1.00 8.47 74 PRO A O 1
ATOM 578 N N . VAL A 1 74 ? 23.112 -19.175 12.017 1.00 7.68 75 VAL A N 1
ATOM 579 C CA . VAL A 1 74 ? 22.933 -20.614 12.002 1.00 7.29 75 VAL A CA 1
ATOM 580 C C . VAL A 1 74 ? 23.147 -21.073 13.430 1.00 6.97 75 VAL A C 1
ATOM 581 O O . VAL A 1 74 ? 24.227 -20.891 13.996 1.00 6.89 75 VAL A O 1
ATOM 585 N N . ILE A 1 75 ? 22.087 -21.617 14.017 1.00 6.68 76 ILE A N 1
ATOM 586 C CA . ILE A 1 75 ? 22.064 -21.947 15.432 1.00 6.66 76 ILE A CA 1
ATOM 587 C C . ILE A 1 75 ? 22.051 -23.457 15.529 1.00 6.92 76 ILE A C 1
ATOM 588 O O . ILE A 1 75 ? 21.139 -24.098 15.018 1.00 7.35 76 ILE A O 1
ATOM 593 N N . ALA A 1 76 ? 23.083 -24.019 16.144 1.00 6.59 77 ALA A N 1
ATOM 594 C CA . ALA A 1 76 ? 23.249 -25.464 16.205 1.00 6.79 77 ALA A CA 1
ATOM 595 C C . ALA A 1 76 ? 22.610 -26.028 17.461 1.00 7.13 77 ALA A C 1
ATOM 596 O O . ALA A 1 76 ? 22.996 -25.682 18.566 1.00 6.64 77 ALA A O 1
ATOM 598 N N . GLY A 1 77 ? 21.646 -26.921 17.296 1.00 7.64 78 GLY A N 1
ATOM 599 C CA . GLY A 1 77 ? 21.133 -27.675 18.415 1.00 7.77 78 GLY A CA 1
ATOM 600 C C . GLY A 1 77 ? 22.221 -28.652 18.801 1.00 7.36 78 GLY A C 1
ATOM 601 O O . GLY A 1 77 ? 22.598 -29.515 18.005 1.00 8.51 78 GLY A O 1
ATOM 602 N N . THR A 1 78 ? 22.776 -28.476 19.995 1.00 6.73 79 THR A N 1
ATOM 603 C CA . THR A 1 78 ? 23.834 -29.352 20.481 1.00 6.99 79 THR A CA 1
ATOM 604 C C . THR A 1 78 ? 23.528 -29.952 21.854 1.00 6.80 79 THR A C 1
ATOM 605 O O . THR A 1 78 ? 24.196 -30.885 22.284 1.00 7.23 79 THR A O 1
ATOM 609 N N . GLY A 1 79 ? 22.525 -29.428 22.546 1.00 6.74 80 GLY A N 1
ATOM 610 C CA . GLY A 1 79 ? 22.243 -29.877 23.902 1.00 6.67 80 GLY A CA 1
ATOM 611 C C . GLY A 1 79 ? 21.564 -31.226 23.952 1.00 6.82 80 GLY A C 1
ATOM 612 O O . GLY A 1 79 ? 20.628 -31.488 23.195 1.00 7.26 80 GLY A O 1
ATOM 613 N N . THR A 1 80 ? 22.018 -32.066 24.874 1.00 6.62 81 THR A N 1
ATOM 614 C CA . THR A 1 80 ? 21.330 -33.316 25.176 1.00 6.23 81 THR A CA 1
ATOM 615 C C . THR A 1 80 ? 21.096 -33.403 26.685 1.00 5.81 81 THR A C 1
ATOM 616 O O . THR A 1 80 ? 21.231 -32.414 27.401 1.00 6.73 81 THR A O 1
ATOM 620 N N . ASN A 1 81 ? 20.703 -34.583 27.159 1.00 5.82 82 ASN A N 1
ATOM 621 C CA . ASN A 1 81 ? 20.550 -34.810 28.585 1.00 5.53 82 ASN A CA 1
ATOM 622 C C . ASN A 1 81 ? 21.832 -35.281 29.288 1.00 5.75 82 ASN A C 1
ATOM 623 O O . ASN A 1 81 ? 21.774 -35.703 30.443 1.00 6.08 82 ASN A O 1
ATOM 628 N N . ASP A 1 82 ? 22.972 -35.157 28.597 1.00 5.80 83 ASP A N 1
ATOM 629 C CA . ASP A 1 82 ? 24.289 -35.533 29.101 1.00 5.94 83 ASP A CA 1
ATOM 630 C C . ASP A 1 82 ? 25.162 -34.276 28.985 1.00 5.71 83 ASP A C 1
ATOM 631 O O . ASP A 1 82 ? 25.461 -33.828 27.889 1.00 6.09 83 ASP A O 1
ATOM 636 N N . THR A 1 83 ? 25.566 -33.710 30.116 1.00 5.64 84 THR A N 1
ATOM 637 C CA . THR A 1 83 ? 26.261 -32.427 30.111 1.00 5.93 84 THR A CA 1
ATOM 638 C C . THR A 1 83 ? 27.591 -32.528 29.383 1.00 6.20 84 THR A C 1
ATOM 639 O O . THR A 1 83 ? 27.934 -31.679 28.552 1.00 6.32 84 THR A O 1
ATOM 643 N N . GLU A 1 84 ? 28.348 -33.576 29.683 1.00 6.41 85 GLU A N 1
ATOM 644 C CA . GLU A 1 84 ? 29.663 -33.747 29.078 1.00 7.17 85 GLU A CA 1
ATOM 645 C C . GLU A 1 84 ? 29.571 -33.865 27.564 1.00 6.57 85 GLU A C 1
ATOM 646 O O . GLU A 1 84 ? 30.322 -33.213 26.833 1.00 6.82 85 GLU A O 1
ATOM 652 N N . LYS A 1 85 ? 28.648 -34.683 27.077 1.00 6.24 86 LYS A N 1
ATOM 653 C CA . LYS A 1 85 ? 28.492 -34.826 25.633 1.00 6.61 86 LYS A CA 1
ATOM 654 C C . LYS A 1 85 ? 27.983 -33.532 24.994 1.00 6.26 86 LYS A C 1
ATOM 655 O O . LYS A 1 85 ? 28.342 -33.217 23.853 1.00 7.14 86 LYS A O 1
ATOM 661 N N . SER A 1 86 ? 27.148 -32.791 25.722 1.00 6.30 87 SER A N 1
ATOM 662 C CA . SER A 1 86 ? 26.670 -31.492 25.253 1.00 6.21 87 SER A CA 1
ATOM 663 C C . SER A 1 86 ? 27.821 -30.511 25.106 1.00 6.16 87 SER A C 1
ATOM 664 O O . SER A 1 86 ? 27.853 -29.745 24.159 1.00 6.35 87 SER A O 1
ATOM 667 N N . ILE A 1 87 ? 28.769 -30.547 26.038 1.00 6.45 88 ILE A N 1
ATOM 668 C CA . ILE A 1 87 ? 29.971 -29.722 25.920 1.00 6.63 88 ILE A CA 1
ATOM 669 C C . ILE A 1 87 ? 30.740 -30.070 24.642 1.00 7.06 88 ILE A C 1
ATOM 670 O O . ILE A 1 87 ? 31.087 -29.174 23.877 1.00 7.59 88 ILE A O 1
ATOM 675 N N . GLN A 1 88 ? 31.015 -31.358 24.407 1.00 7.61 89 GLN A N 1
ATOM 676 C CA . GLN A 1 88 ? 31.779 -31.762 23.230 1.00 8.58 89 GLN A CA 1
ATOM 677 C C . GLN A 1 88 ? 31.088 -31.320 21.953 1.00 7.87 89 GLN A C 1
ATOM 678 O O . GLN A 1 88 ? 31.728 -30.783 21.058 1.00 8.76 89 GLN A O 1
ATOM 684 N N . ALA A 1 89 ? 29.781 -31.558 21.861 1.00 7.57 90 ALA A N 1
ATOM 685 C CA . ALA A 1 89 ? 29.031 -31.203 20.651 1.00 7.21 90 ALA A CA 1
ATOM 686 C C . ALA A 1 89 ? 29.016 -29.701 20.418 1.00 7.18 90 ALA A C 1
ATOM 687 O O . ALA A 1 89 ? 29.076 -29.237 19.286 1.00 7.60 90 ALA A O 1
ATOM 689 N N . SER A 1 90 ? 28.918 -28.947 21.500 1.00 6.84 91 SER A N 1
ATOM 690 C CA . SER A 1 90 ? 28.888 -27.486 21.415 1.00 6.85 91 SER A CA 1
ATOM 691 C C . SER A 1 90 ? 30.217 -26.909 20.939 1.00 7.53 91 SER A C 1
ATOM 692 O O . SER A 1 90 ? 30.237 -26.032 20.077 1.00 7.59 91 SER A O 1
ATOM 695 N N . ILE A 1 91 ? 31.315 -27.417 21.490 1.00 7.71 92 ILE A N 1
ATOM 696 C CA . ILE A 1 91 ? 32.645 -26.990 21.063 1.00 8.50 92 ILE A CA 1
ATOM 697 C C . ILE A 1 91 ? 32.847 -27.304 19.574 1.00 8.86 92 ILE A C 1
ATOM 698 O O . ILE A 1 91 ? 33.392 -26.490 18.822 1.00 9.58 92 ILE A O 1
ATOM 703 N N . GLN A 1 92 ? 32.393 -28.468 19.140 1.00 9.43 93 GLN A N 1
ATOM 704 C CA . GLN A 1 92 ? 32.558 -28.833 17.743 1.00 9.56 93 GLN A CA 1
ATOM 705 C C . GLN A 1 92 ? 31.686 -27.960 16.840 1.00 8.99 93 GLN A C 1
ATOM 706 O O . GLN A 1 92 ? 32.133 -27.543 15.771 1.00 9.15 93 GLN A O 1
ATOM 712 N N . ALA A 1 93 ? 30.458 -27.663 17.261 1.00 8.56 94 ALA A N 1
ATOM 713 C CA . ALA A 1 93 ? 29.598 -26.765 16.494 1.00 8.20 94 ALA A CA 1
ATOM 714 C C . ALA A 1 93 ? 30.251 -25.405 16.315 1.00 8.20 94 ALA A C 1
ATOM 715 O O . ALA A 1 93 ? 30.188 -24.832 15.241 1.00 8.31 94 ALA A O 1
ATOM 717 N N . LYS A 1 94 ? 30.863 -24.889 17.373 1.00 8.19 95 LYS A N 1
ATOM 718 C CA . LYS A 1 94 ? 31.600 -23.624 17.267 1.00 8.77 95 LYS A CA 1
ATOM 719 C C . LYS A 1 94 ? 32.736 -23.735 16.256 1.00 9.26 95 LYS A C 1
ATOM 720 O O . LYS A 1 94 ? 32.911 -22.846 15.427 1.00 9.14 95 LYS A O 1
ATOM 726 N N . ALA A 1 95 ? 33.506 -24.817 16.334 1.00 9.42 96 ALA A N 1
ATOM 727 C CA . ALA A 1 95 ? 34.623 -25.031 15.412 1.00 9.53 96 ALA A CA 1
ATOM 728 C C . ALA A 1 95 ? 34.164 -25.070 13.960 1.00 9.87 96 ALA A C 1
ATOM 729 O O . ALA A 1 95 ? 34.881 -24.626 13.074 1.00 10.93 96 ALA A O 1
ATOM 731 N N . LEU A 1 96 ? 32.965 -25.591 13.714 1.00 9.56 97 LEU A N 1
ATOM 732 C CA . LEU A 1 96 ? 32.428 -25.650 12.353 1.00 9.28 97 LEU A CA 1
ATOM 733 C C . LEU A 1 96 ? 31.913 -24.306 11.846 1.00 9.33 97 LEU A C 1
ATOM 734 O O . LEU A 1 96 ? 31.700 -24.145 10.645 1.00 9.93 97 LEU A O 1
ATOM 739 N N . GLY A 1 97 ? 31.708 -23.357 12.751 1.00 9.02 98 GLY A N 1
ATOM 740 C CA . GLY A 1 97 ? 31.318 -21.999 12.391 1.00 8.79 98 GLY A CA 1
ATOM 741 C C . GLY A 1 97 ? 29.900 -21.598 12.766 1.00 8.43 98 GLY A C 1
ATOM 742 O O . GLY A 1 97 ? 29.372 -20.629 12.233 1.00 8.67 98 GLY A O 1
ATOM 743 N N . ALA A 1 98 ? 29.270 -22.330 13.685 1.00 8.03 99 ALA A N 1
ATOM 744 C CA . ALA A 1 98 ? 27.926 -21.965 14.138 1.00 8.05 99 ALA A CA 1
ATOM 745 C C . ALA A 1 98 ? 27.950 -20.605 14.811 1.00 8.50 99 ALA A C 1
ATOM 746 O O . ALA A 1 98 ? 28.930 -20.243 15.452 1.00 9.05 99 ALA A O 1
ATOM 748 N N . ASP A 1 99 ? 26.863 -19.859 14.671 1.00 8.23 100 ASP A N 1
ATOM 749 C CA . ASP A 1 99 ? 26.768 -18.538 15.283 1.00 8.32 100 ASP A CA 1
ATOM 750 C C . ASP A 1 99 ? 26.283 -18.619 16.714 1.00 7.80 100 ASP A C 1
ATOM 751 O O . ASP A 1 99 ? 26.528 -17.722 17.511 1.00 8.55 100 ASP A O 1
ATOM 756 N N . ALA A 1 100 ? 25.547 -19.681 17.019 1.00 7.35 101 ALA A N 1
ATOM 757 C CA . ALA A 1 100 ? 25.014 -19.882 18.355 1.00 6.70 101 ALA A CA 1
ATOM 758 C C . ALA A 1 100 ? 24.696 -21.350 18.512 1.00 6.90 101 ALA A C 1
ATOM 759 O O . ALA A 1 100 ? 24.684 -22.098 17.535 1.00 7.25 101 ALA A O 1
ATOM 761 N N . ILE A 1 101 ? 24.470 -21.752 19.756 1.00 6.84 102 ILE A N 1
ATOM 762 C CA . ILE A 1 101 ? 24.012 -23.108 20.025 1.00 7.30 102 ILE A CA 1
ATOM 763 C C . ILE A 1 101 ? 22.680 -23.035 20.754 1.00 7.59 102 ILE A C 1
ATOM 764 O O . ILE A 1 101 ? 22.359 -22.034 21.400 1.00 7.93 102 ILE A O 1
ATOM 769 N N . MET A 1 102 ? 21.892 -24.092 20.628 1.00 7.11 103 MET A N 1
ATOM 770 C CA . MET A 1 102 ? 20.659 -24.214 21.382 1.00 8.29 103 MET A CA 1
ATOM 771 C C . MET A 1 102 ? 20.748 -25.418 22.299 1.00 6.80 103 MET A C 1
ATOM 772 O O . MET A 1 102 ? 21.203 -26.483 21.887 1.00 6.87 103 MET A O 1
ATOM 777 N N . LEU A 1 103 ? 20.326 -25.215 23.548 1.00 6.03 104 LEU A N 1
ATOM 778 C CA . LEU A 1 103 ? 20.423 -26.234 24.590 1.00 6.19 104 LEU A CA 1
ATOM 779 C C . LEU A 1 103 ? 19.067 -26.480 25.230 1.00 5.95 104 LEU A C 1
ATOM 780 O O . LEU A 1 103 ? 18.551 -25.642 25.968 1.00 5.28 104 LEU A O 1
ATOM 785 N N . ILE A 1 104 ? 18.509 -27.653 24.968 1.00 6.00 105 ILE A N 1
ATOM 786 C CA . ILE A 1 104 ? 17.306 -28.095 25.639 1.00 6.53 105 ILE A CA 1
ATOM 787 C C . ILE A 1 104 ? 17.608 -28.410 27.101 1.00 6.15 105 ILE A C 1
ATOM 788 O O . ILE A 1 104 ? 18.743 -28.712 27.460 1.00 6.28 105 ILE A O 1
ATOM 793 N N . THR A 1 105 ? 16.599 -28.345 27.956 1.00 5.96 106 THR A N 1
ATOM 794 C CA . THR A 1 105 ? 16.762 -28.876 29.295 1.00 6.54 106 THR A CA 1
ATOM 795 C C . THR A 1 105 ? 16.994 -30.374 29.172 1.00 6.66 106 THR A C 1
ATOM 796 O O . THR A 1 105 ? 16.663 -30.993 28.157 1.00 6.64 106 THR A O 1
ATOM 800 N N . PRO A 1 106 ? 17.567 -30.970 30.208 1.00 6.41 107 PRO A N 1
ATOM 801 C CA . PRO A 1 106 ? 17.563 -32.414 30.249 1.00 6.20 107 PRO A CA 1
ATOM 802 C C . PRO A 1 106 ? 16.160 -32.993 30.158 1.00 6.55 107 PRO A C 1
ATOM 803 O O . PRO A 1 106 ? 15.155 -32.283 30.312 1.00 7.15 107 PRO A O 1
ATOM 807 N N . TYR A 1 107 ? 16.118 -34.286 29.894 1.00 6.63 108 TYR A N 1
ATOM 808 C CA . TYR A 1 107 ? 14.890 -35.018 29.671 1.00 6.56 108 TYR A CA 1
ATOM 809 C C . TYR A 1 107 ? 15.245 -36.453 29.928 1.00 5.96 108 TYR A C 1
ATOM 810 O O . TYR A 1 107 ? 16.422 -36.848 29.811 1.00 5.67 108 TYR A O 1
ATOM 819 N N . TYR A 1 108 ? 14.214 -37.221 30.258 1.00 5.61 109 TYR A N 1
ATOM 820 C CA . TYR A 1 108 ? 14.326 -38.599 30.684 1.00 6.07 109 TYR A CA 1
ATOM 821 C C . TYR A 1 108 ? 14.952 -38.637 32.067 1.00 5.91 109 TYR A C 1
ATOM 822 O O . TYR A 1 108 ? 14.258 -38.974 33.019 1.00 6.07 109 TYR A O 1
ATOM 831 N N . ASN A 1 109 ? 16.221 -38.257 32.203 1.00 5.97 110 ASN A N 1
ATOM 832 C CA . ASN A 1 109 ? 16.778 -38.101 33.550 1.00 6.13 110 ASN A CA 1
ATOM 833 C C . ASN A 1 109 ? 16.218 -36.883 34.267 1.00 6.60 110 ASN A C 1
ATOM 834 O O . ASN A 1 109 ? 16.004 -36.918 35.479 1.00 6.36 110 ASN A O 1
ATOM 839 N N . LYS A 1 110 ? 15.942 -35.823 33.510 1.00 6.83 111 LYS A N 1
ATOM 840 C CA . LYS A 1 110 ? 15.602 -34.518 34.062 1.00 7.84 111 LYS A CA 1
ATOM 841 C C . LYS A 1 110 ? 16.694 -34.048 35.021 1.00 7.14 111 LYS A C 1
ATOM 842 O O . LYS A 1 110 ? 17.777 -34.619 35.073 1.00 6.88 111 LYS A O 1
ATOM 848 N N . THR A 1 111 ? 16.401 -32.979 35.746 1.00 7.02 112 THR A N 1
ATOM 849 C CA . THR A 1 111 ? 17.205 -32.569 36.880 1.00 7.04 112 THR A CA 1
ATOM 850 C C . THR A 1 111 ? 16.401 -31.523 37.634 1.00 7.35 112 THR A C 1
ATOM 851 O O . THR A 1 111 ? 15.247 -31.257 37.282 1.00 8.73 112 THR A O 1
ATOM 855 N N . ASN A 1 112 ? 16.981 -30.965 38.687 1.00 7.19 113 ASN A N 1
ATOM 856 C CA . ASN A 1 112 ? 16.313 -29.899 39.414 1.00 6.76 113 ASN A CA 1
ATOM 857 C C . ASN A 1 112 ? 16.845 -28.551 38.934 1.00 6.98 113 ASN A C 1
ATOM 858 O O . ASN A 1 112 ? 17.639 -28.492 37.999 1.00 6.14 113 ASN A O 1
ATOM 863 N N . GLN A 1 113 ? 16.377 -27.461 39.526 1.00 6.60 114 GLN A N 1
ATOM 864 C CA . GLN A 1 113 ? 16.765 -26.140 39.022 1.00 6.92 114 GLN A CA 1
ATOM 865 C C . GLN A 1 113 ? 18.248 -25.854 39.249 1.00 7.15 114 GLN A C 1
ATOM 866 O O . GLN A 1 113 ? 18.884 -25.220 38.418 1.00 7.42 114 GLN A O 1
ATOM 872 N N . ARG A 1 114 ? 18.809 -26.328 40.359 1.00 7.69 115 ARG A N 1
ATOM 873 C CA . ARG A 1 114 ? 20.248 -26.182 40.584 1.00 8.59 115 ARG A CA 1
ATOM 874 C C . ARG A 1 114 ? 21.060 -26.928 39.518 1.00 8.06 115 ARG A C 1
ATOM 875 O O . ARG A 1 114 ? 22.109 -26.454 39.059 1.00 7.84 115 ARG A O 1
ATOM 883 N N . GLY A 1 115 ? 20.586 -28.111 39.143 1.00 7.89 116 GLY A N 1
ATOM 884 C CA . GLY A 1 115 ? 21.210 -28.878 38.090 1.00 7.94 116 GLY A CA 1
ATOM 885 C C . GLY A 1 115 ? 21.124 -28.183 36.751 1.00 7.76 116 GLY A C 1
ATOM 886 O O . GLY A 1 115 ? 22.070 -28.216 35.981 1.00 7.27 116 GLY A O 1
ATOM 887 N N . LEU A 1 116 ? 19.994 -27.540 36.466 1.00 7.38 117 LEU A N 1
ATOM 888 C CA . LEU A 1 116 ? 19.890 -26.757 35.233 1.00 7.59 117 LEU A CA 1
ATOM 889 C C . LEU A 1 116 ? 20.946 -25.683 35.184 1.00 7.74 117 LEU A C 1
ATOM 890 O O . LEU A 1 116 ? 21.574 -25.463 34.159 1.00 8.03 117 LEU A O 1
ATOM 895 N N . VAL A 1 117 ? 21.118 -24.984 36.295 1.00 7.12 118 VAL A N 1
ATOM 896 C CA . VAL A 1 117 ? 22.100 -23.909 36.326 1.00 7.64 118 VAL A CA 1
ATOM 897 C C . VAL A 1 117 ? 23.487 -24.491 36.048 1.00 7.57 118 VAL A C 1
ATOM 898 O O . VAL A 1 117 ? 24.225 -23.971 35.219 1.00 7.79 118 VAL A O 1
ATOM 902 N N . LYS A 1 118 ? 23.837 -25.585 36.719 1.00 6.98 119 LYS A N 1
ATOM 903 C CA . LYS A 1 118 ? 25.150 -26.194 36.502 1.00 7.06 119 LYS A CA 1
ATOM 904 C C . LYS A 1 118 ? 25.333 -26.674 35.066 1.00 6.52 119 LYS A C 1
ATOM 905 O O . LYS A 1 118 ? 26.364 -26.453 34.454 1.00 6.57 119 LYS A O 1
ATOM 911 N N . HIS A 1 119 ? 24.310 -27.338 34.545 1.00 5.73 120 HIS A N 1
ATOM 912 C CA . HIS A 1 119 ? 24.319 -27.880 33.188 1.00 5.50 120 HIS A CA 1
ATOM 913 C C . HIS A 1 119 ? 24.514 -26.779 32.145 1.00 5.43 120 HIS A C 1
ATOM 914 O O . HIS A 1 119 ? 25.454 -26.819 31.357 1.00 5.14 120 HIS A O 1
ATOM 921 N N . PHE A 1 120 ? 23.642 -25.775 32.159 1.00 5.39 121 PHE A N 1
ATOM 922 C CA . PHE A 1 120 ? 23.686 -24.739 31.136 1.00 5.99 121 PHE A CA 1
ATOM 923 C C . PHE A 1 120 ? 24.936 -23.877 31.277 1.00 6.49 121 PHE A C 1
ATOM 924 O O . PHE A 1 120 ? 25.553 -23.517 30.287 1.00 6.85 121 PHE A O 1
ATOM 932 N N . GLU A 1 121 ? 25.321 -23.547 32.508 1.00 6.56 122 GLU A N 1
ATOM 933 C CA . GLU A 1 121 ? 26.519 -22.714 32.695 1.00 7.68 122 GLU A CA 1
ATOM 934 C C . GLU A 1 121 ? 27.786 -23.455 32.292 1.00 7.37 122 GLU A C 1
ATOM 935 O O . GLU A 1 121 ? 28.703 -22.853 31.736 1.00 7.46 122 GLU A O 1
ATOM 941 N N . ALA A 1 122 ? 27.846 -24.758 32.560 1.00 7.12 123 ALA A N 1
ATOM 942 C CA . ALA A 1 122 ? 29.008 -25.548 32.168 1.00 6.85 123 ALA A CA 1
ATOM 943 C C . ALA A 1 122 ? 29.188 -25.533 30.656 1.00 6.82 123 ALA A C 1
ATOM 944 O O . ALA A 1 122 ? 30.295 -25.375 30.144 1.00 6.95 123 ALA A O 1
ATOM 946 N N . ILE A 1 123 ? 28.092 -25.702 29.929 1.00 6.26 124 ILE A N 1
ATOM 947 C CA . ILE A 1 123 ? 28.178 -25.737 28.475 1.00 6.38 124 ILE A CA 1
ATOM 948 C C . ILE A 1 123 ? 28.498 -24.342 27.925 1.00 6.72 124 ILE A C 1
ATOM 949 O O . ILE A 1 123 ? 29.367 -24.194 27.064 1.00 6.94 124 ILE A O 1
ATOM 954 N N . ALA A 1 124 ? 27.817 -23.323 28.450 1.00 6.84 125 ALA A N 1
ATOM 955 C CA . ALA A 1 124 ? 28.086 -21.939 28.065 1.00 7.23 125 ALA A CA 1
ATOM 956 C C . ALA A 1 124 ? 29.544 -21.564 28.306 1.00 7.67 125 ALA A C 1
ATOM 957 O O . ALA A 1 124 ? 30.171 -20.947 27.447 1.00 8.29 125 ALA A O 1
ATOM 959 N N . ASP A 1 125 ? 30.067 -21.929 29.480 1.00 7.80 126 ASP A N 1
ATOM 960 C CA . ASP A 1 125 ? 31.463 -21.653 29.834 1.00 8.35 126 ASP A CA 1
ATOM 961 C C . ASP A 1 125 ? 32.421 -22.264 28.835 1.00 8.43 126 ASP A C 1
ATOM 962 O O . ASP A 1 125 ? 33.428 -21.656 28.466 1.00 9.88 126 ASP A O 1
ATOM 967 N N . ALA A 1 126 ? 32.133 -23.489 28.428 1.00 8.68 127 ALA A N 1
ATOM 968 C CA . ALA A 1 126 ? 33.017 -24.221 27.537 1.00 9.17 127 ALA A CA 1
ATOM 969 C C . ALA A 1 126 ? 33.003 -23.662 26.127 1.00 9.55 127 ALA A C 1
ATOM 970 O O . ALA A 1 126 ? 34.052 -23.555 25.492 1.00 11.21 127 ALA A O 1
ATOM 972 N N . VAL A 1 127 ? 31.819 -23.310 25.633 1.00 9.59 128 VAL A N 1
ATOM 973 C CA . VAL A 1 127 ? 31.665 -22.977 24.227 1.00 9.99 128 VAL A CA 1
ATOM 974 C C . VAL A 1 127 ? 31.979 -21.508 23.932 1.00 9.95 128 VAL A C 1
ATOM 975 O O . VAL A 1 127 ? 32.505 -21.201 22.865 1.00 10.25 128 VAL A O 1
ATOM 979 N N . LYS A 1 128 ? 31.651 -20.608 24.856 1.00 9.91 129 LYS A N 1
ATOM 980 C CA . LYS A 1 128 ? 31.916 -19.177 24.666 1.00 10.10 129 LYS A CA 1
ATOM 981 C C . LYS A 1 128 ? 31.373 -18.714 23.310 1.00 9.87 129 LYS A C 1
ATOM 982 O O . LYS A 1 128 ? 32.082 -18.125 22.485 1.00 10.77 129 LYS A O 1
ATOM 988 N N . LEU A 1 129 ? 30.089 -18.992 23.128 1.00 9.55 130 LEU A N 1
ATOM 989 C CA . LEU A 1 129 ? 29.326 -18.649 21.937 1.00 8.97 130 LEU A CA 1
ATOM 990 C C . LEU A 1 129 ? 27.898 -18.403 22.433 1.00 8.57 130 LEU A C 1
ATOM 991 O O . LEU A 1 129 ? 27.490 -18.998 23.428 1.00 8.37 130 LEU A O 1
ATOM 996 N N . PRO A 1 130 ? 27.136 -17.504 21.776 1.00 7.97 131 PRO A N 1
ATOM 997 C CA . PRO A 1 130 ? 25.761 -17.298 22.214 1.00 7.89 131 PRO A CA 1
ATOM 998 C C . PRO A 1 130 ? 24.949 -18.595 22.357 1.00 7.48 131 PRO A C 1
ATOM 999 O O . PRO A 1 130 ? 25.014 -19.474 21.496 1.00 7.79 131 PRO A O 1
ATOM 1003 N N . VAL A 1 131 ? 24.219 -18.689 23.466 1.00 7.50 132 VAL A N 1
ATOM 1004 C CA . VAL A 1 131 ? 23.414 -19.851 23.801 1.00 7.07 132 VAL A CA 1
ATOM 1005 C C . VAL A 1 131 ? 21.945 -19.463 23.870 1.00 7.36 132 VAL A C 1
ATOM 1006 O O . VAL A 1 131 ? 21.575 -18.471 24.516 1.00 7.79 132 VAL A O 1
ATOM 1010 N N . VAL A 1 132 ? 21.122 -20.257 23.189 1.00 7.28 133 VAL A N 1
ATOM 1011 C CA . VAL A 1 132 ? 19.680 -20.191 23.272 1.00 6.87 133 VAL A CA 1
ATOM 1012 C C . VAL A 1 132 ? 19.230 -21.370 24.138 1.00 6.89 133 VAL A C 1
ATOM 1013 O O . VAL A 1 132 ? 19.474 -22.534 23.794 1.00 7.22 133 VAL A O 1
ATOM 1017 N N . LEU A 1 133 ? 18.614 -21.068 25.279 1.00 6.70 134 LEU A N 1
ATOM 1018 C CA . LEU A 1 133 ? 18.000 -22.101 26.119 1.00 6.74 134 LEU A CA 1
ATOM 1019 C C . LEU A 1 133 ? 16.739 -22.583 25.436 1.00 6.92 134 LEU A C 1
ATOM 1020 O O . LEU A 1 133 ? 16.133 -21.845 24.679 1.00 6.97 134 LEU A O 1
ATOM 1025 N N . TYR A 1 134 ? 16.326 -23.812 25.711 1.00 6.94 135 TYR A N 1
ATOM 1026 C CA . TYR A 1 134 ? 15.142 -24.375 25.075 1.00 7.44 135 TYR A CA 1
ATOM 1027 C C . TYR A 1 134 ? 14.348 -25.132 26.119 1.00 7.17 135 TYR A C 1
ATOM 1028 O O . TYR A 1 134 ? 14.829 -26.102 26.702 1.00 6.90 135 TYR A O 1
ATOM 1037 N N . ASN A 1 135 ? 13.145 -24.640 26.379 1.00 6.81 136 ASN A N 1
ATOM 1038 C CA . ASN A 1 135 ? 12.252 -25.224 27.353 1.00 6.82 136 ASN A CA 1
ATOM 1039 C C . ASN A 1 135 ? 10.984 -25.717 26.674 1.00 6.85 136 ASN A C 1
ATOM 1040 O O . ASN A 1 135 ? 10.207 -24.936 26.129 1.00 6.49 136 ASN A O 1
ATOM 1045 N N . VAL A 1 136 ? 10.775 -27.026 26.721 1.00 5.92 137 VAL A N 1
ATOM 1046 C CA . VAL A 1 136 ? 9.620 -27.657 26.095 1.00 6.30 137 VAL A CA 1
ATOM 1047 C C . VAL A 1 136 ? 9.096 -28.765 27.011 1.00 6.46 137 VAL A C 1
ATOM 1048 O O . VAL A 1 136 ? 9.377 -29.950 26.820 1.00 6.19 137 VAL A O 1
ATOM 1052 N N . PRO A 1 137 ? 8.343 -28.369 28.043 1.00 6.89 138 PRO A N 1
ATOM 1053 C CA . PRO A 1 137 ? 7.882 -29.358 29.019 1.00 6.90 138 PRO A CA 1
ATOM 1054 C C . PRO A 1 137 ? 7.063 -30.511 28.454 1.00 7.28 138 PRO A C 1
ATOM 1055 O O . PRO A 1 137 ? 7.066 -31.594 29.036 1.00 7.64 138 PRO A O 1
ATOM 1059 N N . SER A 1 138 ? 6.388 -30.306 27.326 1.00 7.53 139 SER A N 1
ATOM 1060 C CA . SER A 1 138 ? 5.633 -31.395 26.709 1.00 8.22 139 SER A CA 1
ATOM 1061 C C . SER A 1 138 ? 6.519 -32.527 26.195 1.00 7.73 139 SER A C 1
ATOM 1062 O O . SER A 1 138 ? 6.023 -33.617 25.915 1.00 8.40 139 SER A O 1
ATOM 1065 N N . ARG A 1 139 ? 7.815 -32.268 26.048 1.00 7.10 140 ARG A N 1
ATOM 1066 C CA . ARG A 1 139 ? 8.767 -33.312 25.674 1.00 7.24 140 ARG A CA 1
ATOM 1067 C C . ARG A 1 139 ? 9.722 -33.687 26.800 1.00 7.13 140 ARG A C 1
ATOM 1068 O O . ARG A 1 139 ? 10.260 -34.775 26.787 1.00 8.13 140 ARG A O 1
ATOM 1076 N N . THR A 1 140 ? 9.924 -32.810 27.779 1.00 6.73 141 THR A N 1
ATOM 1077 C CA . THR A 1 140 ? 10.915 -33.073 28.827 1.00 6.67 141 THR A CA 1
ATOM 1078 C C . THR A 1 140 ? 10.317 -33.345 30.205 1.00 7.18 141 THR A C 1
ATOM 1079 O O . THR A 1 140 ? 11.011 -33.872 31.072 1.00 7.37 141 THR A O 1
ATOM 1083 N N . ASN A 1 141 ? 9.048 -32.985 30.399 1.00 7.82 142 ASN A N 1
ATOM 1084 C CA A ASN A 1 141 ? 8.394 -33.042 31.711 0.60 8.28 142 ASN A CA 1
ATOM 1085 C CA B ASN A 1 141 ? 8.390 -33.038 31.707 0.40 8.28 142 ASN A CA 1
ATOM 1086 C C . ASN A 1 141 ? 9.144 -32.287 32.801 1.00 8.29 142 ASN A C 1
ATOM 1087 O O . ASN A 1 141 ? 9.047 -32.613 33.984 1.00 9.05 142 ASN A O 1
ATOM 1096 N N . MET A 1 142 ? 9.876 -31.257 32.393 1.00 7.68 143 MET A N 1
ATOM 1097 C CA . MET A 1 142 ? 10.448 -30.317 33.340 1.00 7.67 143 MET A CA 1
ATOM 1098 C C . MET A 1 142 ? 10.430 -28.937 32.714 1.00 7.24 143 MET A C 1
ATOM 1099 O O . MET A 1 142 ? 10.121 -28.775 31.527 1.00 7.00 143 MET A O 1
ATOM 1104 N N . THR A 1 143 ? 10.755 -27.942 33.520 1.00 7.17 144 THR A N 1
ATOM 1105 C CA . THR A 1 143 ? 10.728 -26.570 33.065 1.00 7.12 144 THR A CA 1
ATOM 1106 C C . THR A 1 143 ? 11.949 -25.809 33.568 1.00 6.78 144 THR A C 1
ATOM 1107 O O . THR A 1 143 ? 12.691 -26.288 34.426 1.00 6.81 144 THR A O 1
ATOM 1111 N N . ILE A 1 144 ? 12.169 -24.634 32.996 1.00 6.58 145 ILE A N 1
ATOM 1112 C CA . ILE A 1 144 ? 13.159 -23.689 33.488 1.00 6.59 145 ILE A CA 1
ATOM 1113 C C . ILE A 1 144 ? 12.340 -22.622 34.194 1.00 7.21 145 ILE A C 1
ATOM 1114 O O . ILE A 1 144 ? 11.673 -21.814 33.550 1.00 7.22 145 ILE A O 1
ATOM 1119 N N . GLU A 1 145 ? 12.361 -22.639 35.517 1.00 7.62 146 GLU A N 1
ATOM 1120 C CA . GLU A 1 145 ? 11.533 -21.717 36.282 1.00 7.99 146 GLU A CA 1
ATOM 1121 C C . GLU A 1 145 ? 11.965 -20.286 35.991 1.00 8.49 146 GLU A C 1
ATOM 1122 O O . GLU A 1 145 ? 13.120 -20.050 35.691 1.00 8.37 146 GLU A O 1
ATOM 1128 N N . PRO A 1 146 ? 11.033 -19.323 36.074 1.00 8.66 147 PRO A N 1
ATOM 1129 C CA . PRO A 1 146 ? 11.412 -17.925 35.811 1.00 8.99 147 PRO A CA 1
ATOM 1130 C C . PRO A 1 146 ? 12.664 -17.450 36.562 1.00 9.22 147 PRO A C 1
ATOM 1131 O O . PRO A 1 146 ? 13.514 -16.781 35.980 1.00 8.87 147 PRO A O 1
ATOM 1135 N N . GLU A 1 147 ? 12.777 -17.786 37.840 1.00 9.50 148 GLU A N 1
ATOM 1136 C CA . GLU A 1 147 ? 13.955 -17.399 38.622 1.00 10.18 148 GLU A CA 1
ATOM 1137 C C . GLU A 1 147 ? 15.251 -17.998 38.069 1.00 9.68 148 GLU A C 1
ATOM 1138 O O . GLU A 1 147 ? 16.314 -17.393 38.161 1.00 10.23 148 GLU A O 1
ATOM 1144 N N . THR A 1 148 ? 15.151 -19.192 37.496 1.00 8.79 149 THR A N 1
ATOM 1145 C CA . THR A 1 148 ? 16.287 -19.853 36.881 1.00 8.70 149 THR A CA 1
ATOM 1146 C C . THR A 1 148 ? 16.653 -19.186 35.565 1.00 8.50 149 THR A C 1
ATOM 1147 O O . THR A 1 148 ? 17.833 -19.002 35.270 1.00 8.18 149 THR A O 1
ATOM 1151 N N . VAL A 1 149 ? 15.649 -18.813 34.777 1.00 8.13 150 VAL A N 1
ATOM 1152 C CA . VAL A 1 149 ? 15.904 -18.047 33.557 1.00 8.45 150 VAL A CA 1
ATOM 1153 C C . VAL A 1 149 ? 16.629 -16.755 33.909 1.00 8.98 150 VAL A C 1
ATOM 1154 O O . VAL A 1 149 ? 17.552 -16.351 33.213 1.00 8.68 150 VAL A O 1
ATOM 1158 N N . GLU A 1 150 ? 16.212 -16.115 34.998 1.00 9.51 151 GLU A N 1
ATOM 1159 C CA . GLU A 1 150 ? 16.847 -14.873 35.428 1.00 10.30 151 GLU A CA 1
ATOM 1160 C C . GLU A 1 150 ? 18.332 -15.094 35.686 1.00 10.11 151 GLU A C 1
ATOM 1161 O O . GLU A 1 150 ? 19.175 -14.375 35.153 1.00 10.12 151 GLU A O 1
ATOM 1167 N N . ILE A 1 151 ? 18.643 -16.100 36.492 1.00 9.78 152 ILE A N 1
ATOM 1168 C CA . ILE A 1 151 ? 20.024 -16.441 36.830 1.00 10.35 152 ILE A CA 1
ATOM 1169 C C . ILE A 1 151 ? 20.833 -16.715 35.572 1.00 9.79 152 ILE A C 1
ATOM 1170 O O . ILE A 1 151 ? 21.929 -16.194 35.401 1.00 9.66 152 ILE A O 1
ATOM 1175 N N . LEU A 1 152 ? 20.276 -17.527 34.683 1.00 9.55 153 LEU A N 1
ATOM 1176 C CA . LEU A 1 152 ? 20.978 -17.914 33.472 1.00 9.51 153 LEU A CA 1
ATOM 1177 C C . LEU A 1 152 ? 21.169 -16.745 32.523 1.00 9.21 153 LEU A C 1
ATOM 1178 O O . LEU A 1 152 ? 22.208 -16.647 31.868 1.00 8.53 153 LEU A O 1
ATOM 1183 N N . SER A 1 153 ? 20.191 -15.840 32.468 1.00 9.62 154 SER A N 1
ATOM 1184 C CA . SER A 1 153 ? 20.296 -14.685 31.576 1.00 10.34 154 SER A CA 1
ATOM 1185 C C . SER A 1 153 ? 21.478 -13.790 31.934 1.00 11.06 154 SER A C 1
ATOM 1186 O O . SER A 1 153 ? 21.955 -13.044 31.089 1.00 11.22 154 SER A O 1
ATOM 1189 N N . GLN A 1 154 ? 21.955 -13.874 33.177 1.00 11.83 155 GLN A N 1
ATOM 1190 C CA . GLN A 1 154 ? 23.098 -13.068 33.623 1.00 13.29 155 GLN A CA 1
ATOM 1191 C C . GLN A 1 154 ? 24.433 -13.585 33.094 1.00 13.70 155 GLN A C 1
ATOM 1192 O O . GLN A 1 154 ? 25.428 -12.861 33.131 1.00 14.48 155 GLN A O 1
ATOM 1198 N N . HIS A 1 155 ? 24.471 -14.835 32.636 1.00 13.71 156 HIS A N 1
ATOM 1199 C CA . HIS A 1 155 ? 25.675 -15.401 32.024 1.00 13.89 156 HIS A CA 1
ATOM 1200 C C . HIS A 1 155 ? 25.987 -14.686 30.713 1.00 14.39 156 HIS A C 1
ATOM 1201 O O . HIS A 1 155 ? 25.098 -14.535 29.886 1.00 14.58 156 HIS A O 1
ATOM 1208 N N . PRO A 1 156 ? 27.251 -14.256 30.501 1.00 14.97 157 PRO A N 1
ATOM 1209 C CA . PRO A 1 156 ? 27.551 -13.464 29.291 1.00 15.16 157 PRO A CA 1
ATOM 1210 C C . PRO A 1 156 ? 27.182 -14.113 27.948 1.00 14.53 157 PRO A C 1
ATOM 1211 O O . PRO A 1 156 ? 26.900 -13.403 26.970 1.00 16.05 157 PRO A O 1
ATOM 1215 N N . TYR A 1 157 ? 27.174 -15.442 27.897 1.00 13.10 158 TYR A N 1
ATOM 1216 C CA . TYR A 1 157 ? 26.924 -16.156 26.650 1.00 12.35 158 TYR A CA 1
ATOM 1217 C C . TYR A 1 157 ? 25.497 -16.692 26.530 1.00 11.04 158 TYR A C 1
ATOM 1218 O O . TYR A 1 157 ? 25.116 -17.152 25.461 1.00 11.16 158 TYR A O 1
ATOM 1227 N N . ILE A 1 158 ? 24.694 -16.608 27.584 1.00 9.44 159 ILE A N 1
ATOM 1228 C CA . ILE A 1 158 ? 23.328 -17.110 27.508 1.00 8.56 159 ILE A CA 1
ATOM 1229 C C . ILE A 1 158 ? 22.433 -15.935 27.168 1.00 8.69 159 ILE A C 1
ATOM 1230 O O . ILE A 1 158 ? 22.280 -15.029 27.977 1.00 8.72 159 ILE A O 1
ATOM 1235 N N . VAL A 1 159 ? 21.882 -15.937 25.949 1.00 8.12 160 VAL A N 1
ATOM 1236 C CA . VAL A 1 159 ? 21.289 -14.728 25.360 1.00 8.37 160 VAL A CA 1
ATOM 1237 C C . VAL A 1 159 ? 19.820 -14.849 24.965 1.00 7.76 160 VAL A C 1
ATOM 1238 O O . VAL A 1 159 ? 19.202 -13.854 24.581 1.00 8.40 160 VAL A O 1
ATOM 1242 N N . ALA A 1 160 ? 19.243 -16.041 25.041 1.00 7.28 161 ALA A N 1
ATOM 1243 C CA . ALA A 1 160 ? 17.865 -16.194 24.603 1.00 6.95 161 ALA A CA 1
ATOM 1244 C C . ALA A 1 160 ? 17.233 -17.452 25.140 1.00 6.63 161 ALA A C 1
ATOM 1245 O O . ALA A 1 160 ? 17.917 -18.331 25.667 1.00 7.34 161 ALA A O 1
ATOM 1247 N N . LEU A 1 161 ? 15.915 -17.517 24.988 1.00 6.75 162 LEU A N 1
ATOM 1248 C CA . LEU A 1 161 ? 15.110 -18.665 25.394 1.00 6.52 162 LEU A CA 1
ATOM 1249 C C . LEU A 1 161 ? 14.101 -18.982 24.309 1.00 6.74 162 LEU A C 1
ATOM 1250 O O . LEU A 1 161 ? 13.310 -18.124 23.932 1.00 7.22 162 LEU A O 1
ATOM 1255 N N . LYS A 1 162 ? 14.143 -20.218 23.826 1.00 6.62 163 LYS A N 1
ATOM 1256 C CA . LYS A 1 162 ? 13.077 -20.783 23.026 1.00 6.78 163 LYS A CA 1
ATOM 1257 C C . LYS A 1 162 ? 12.059 -21.348 24.009 1.00 7.26 163 LYS A C 1
ATOM 1258 O O . LYS A 1 162 ? 12.305 -22.361 24.664 1.00 7.52 163 LYS A O 1
ATOM 1264 N N . ASP A 1 163 ? 10.917 -20.678 24.099 1.00 7.42 164 ASP A N 1
ATOM 1265 C CA . ASP A 1 163 ? 9.927 -20.922 25.128 1.00 7.83 164 ASP A CA 1
ATOM 1266 C C . ASP A 1 163 ? 8.754 -21.664 24.521 1.00 8.06 164 ASP A C 1
ATOM 1267 O O . ASP A 1 163 ? 7.923 -21.068 23.836 1.00 7.54 164 ASP A O 1
ATOM 1272 N N . ALA A 1 164 ? 8.682 -22.970 24.762 1.00 8.20 165 ALA A N 1
ATOM 1273 C CA . ALA A 1 164 ? 7.558 -23.770 24.283 1.00 8.52 165 ALA A CA 1
ATOM 1274 C C . ALA A 1 164 ? 6.603 -24.164 25.399 1.00 9.18 165 ALA A C 1
ATOM 1275 O O . ALA A 1 164 ? 5.924 -25.173 25.296 1.00 9.64 165 ALA A O 1
ATOM 1277 N N . THR A 1 165 ? 6.509 -23.352 26.451 1.00 9.90 166 THR A N 1
ATOM 1278 C CA . THR A 1 165 ? 5.602 -23.659 27.553 1.00 10.56 166 THR A CA 1
ATOM 1279 C C . THR A 1 165 ? 4.139 -23.431 27.187 1.00 11.46 166 THR A C 1
ATOM 1280 O O . THR A 1 165 ? 3.257 -24.038 27.789 1.00 12.04 166 THR A O 1
ATOM 1284 N N . ASN A 1 166 ? 3.906 -22.529 26.230 1.00 12.41 167 ASN A N 1
ATOM 1285 C CA A ASN A 1 166 ? 2.575 -22.038 25.881 0.50 12.51 167 ASN A CA 1
ATOM 1286 C CA B ASN A 1 166 ? 2.535 -22.096 25.907 0.50 12.91 167 ASN A CA 1
ATOM 1287 C C . ASN A 1 166 ? 1.819 -21.504 27.105 1.00 12.72 167 ASN A C 1
ATOM 1288 O O . ASN A 1 166 ? 0.581 -21.529 27.169 1.00 13.46 167 ASN A O 1
ATOM 1297 N N . ASP A 1 167 ? 2.588 -20.983 28.058 1.00 12.71 168 ASP A N 1
ATOM 1298 C CA . ASP A 1 167 ? 2.081 -20.497 29.332 1.00 12.33 168 ASP A CA 1
ATOM 1299 C C . ASP A 1 167 ? 2.369 -19.003 29.392 1.00 12.57 168 ASP A C 1
ATOM 1300 O O . ASP A 1 167 ? 3.501 -18.588 29.613 1.00 11.97 168 ASP A O 1
ATOM 1305 N N . PHE A 1 168 ? 1.342 -18.188 29.182 1.00 12.90 169 PHE A N 1
ATOM 1306 C CA . PHE A 1 168 ? 1.548 -16.746 29.144 1.00 13.35 169 PHE A CA 1
ATOM 1307 C C . PHE A 1 168 ? 1.713 -16.100 30.521 1.00 12.91 169 PHE A C 1
ATOM 1308 O O . PHE A 1 168 ? 2.240 -15.002 30.606 1.00 12.40 169 PHE A O 1
ATOM 1316 N N . GLU A 1 169 ? 1.308 -16.780 31.590 1.00 12.54 170 GLU A N 1
ATOM 1317 C CA . GLU A 1 169 ? 1.623 -16.310 32.943 1.00 12.89 170 GLU A CA 1
ATOM 1318 C C . GLU A 1 169 ? 3.124 -16.475 33.172 1.00 12.38 170 GLU A C 1
ATOM 1319 O O . GLU A 1 169 ? 3.801 -15.581 33.677 1.00 12.46 170 GLU A O 1
ATOM 1325 N N . TYR A 1 170 ? 3.642 -17.626 32.772 1.00 11.91 171 TYR A N 1
ATOM 1326 C CA . TYR A 1 170 ? 5.078 -17.883 32.797 1.00 11.34 171 TYR A CA 1
ATOM 1327 C C . TYR A 1 170 ? 5.841 -16.817 32.005 1.00 11.24 171 TYR A C 1
ATOM 1328 O O . TYR A 1 170 ? 6.830 -16.274 32.484 1.00 10.98 171 TYR A O 1
ATOM 1337 N N . LEU A 1 171 ? 5.365 -16.502 30.804 1.00 11.06 172 LEU A N 1
ATOM 1338 C CA . LEU A 1 171 ? 5.995 -15.473 29.989 1.00 11.14 172 LEU A CA 1
ATOM 1339 C C . LEU A 1 171 ? 6.084 -14.151 30.747 1.00 11.13 172 LEU A C 1
ATOM 1340 O O . LEU A 1 171 ? 7.130 -13.506 30.742 1.00 10.70 172 LEU A O 1
ATOM 1345 N N . GLU A 1 172 ? 4.988 -13.749 31.388 1.00 11.55 173 GLU A N 1
ATOM 1346 C CA . GLU A 1 172 ? 4.987 -12.504 32.151 1.00 12.24 173 GLU A CA 1
ATOM 1347 C C . GLU A 1 172 ? 5.958 -12.551 33.333 1.00 11.99 173 GLU A C 1
ATOM 1348 O O . GLU A 1 172 ? 6.627 -11.566 33.617 1.00 11.88 173 GLU A O 1
ATOM 1354 N N . GLU A 1 173 ? 6.055 -13.691 34.011 1.00 11.89 174 GLU A N 1
ATOM 1355 C CA . GLU A 1 173 ? 7.014 -13.847 35.114 1.00 12.09 174 GLU A CA 1
ATOM 1356 C C . GLU A 1 173 ? 8.457 -13.772 34.621 1.00 11.57 174 GLU A C 1
ATOM 1357 O O . GLU A 1 173 ? 9.324 -13.198 35.284 1.00 11.87 174 GLU A O 1
ATOM 1363 N N . VAL A 1 174 ? 8.721 -14.373 33.468 1.00 10.96 175 VAL A N 1
ATOM 1364 C CA . VAL A 1 174 ? 10.048 -14.286 32.870 1.00 10.45 175 VAL A CA 1
ATOM 1365 C C . VAL A 1 174 ? 10.361 -12.845 32.458 1.00 10.82 175 VAL A C 1
ATOM 1366 O O . VAL A 1 174 ? 11.432 -12.336 32.759 1.00 10.31 175 VAL A O 1
ATOM 1370 N N . LYS A 1 175 ? 9.413 -12.187 31.795 1.00 11.02 176 LYS A N 1
ATOM 1371 C CA . LYS A 1 175 ? 9.615 -10.817 31.325 1.00 11.82 176 LYS A CA 1
ATOM 1372 C C . LYS A 1 175 ? 9.986 -9.869 32.452 1.00 12.22 176 LYS A C 1
ATOM 1373 O O . LYS A 1 175 ? 10.838 -8.998 32.258 1.00 12.15 176 LYS A O 1
ATOM 1379 N N . LYS A 1 176 ? 9.349 -10.034 33.613 1.00 13.42 177 LYS A N 1
ATOM 1380 C CA . LYS A 1 176 ? 9.638 -9.203 34.794 1.00 14.53 177 LYS A CA 1
ATOM 1381 C C . LYS A 1 176 ? 11.063 -9.359 35.313 1.00 14.11 177 LYS A C 1
ATOM 1382 O O . LYS A 1 176 ? 11.560 -8.494 36.032 1.00 14.75 177 LYS A O 1
ATOM 1388 N N . ARG A 1 177 ? 11.711 -10.467 34.973 1.00 13.55 178 ARG A N 1
ATOM 1389 C CA . ARG A 1 177 ? 13.007 -10.811 35.555 1.00 13.76 178 ARG A CA 1
ATOM 1390 C C . ARG A 1 177 ? 14.170 -10.687 34.592 1.00 13.38 178 ARG A C 1
ATOM 1391 O O . ARG A 1 177 ? 15.319 -10.805 35.006 1.00 14.15 178 ARG A O 1
ATOM 1399 N N . ILE A 1 178 ? 13.891 -10.481 33.311 1.00 12.85 179 ILE A N 1
ATOM 1400 C CA . ILE A 1 178 ? 14.960 -10.390 32.324 1.00 12.90 179 ILE A CA 1
ATOM 1401 C C . ILE A 1 178 ? 14.953 -9.041 31.622 1.00 13.18 179 ILE A C 1
ATOM 1402 O O . ILE A 1 178 ? 13.966 -8.304 31.667 1.00 13.66 179 ILE A O 1
ATOM 1407 N N . ASP A 1 179 ? 16.080 -8.732 30.992 1.00 13.09 180 ASP A N 1
ATOM 1408 C CA . ASP A 1 179 ? 16.238 -7.509 30.223 1.00 13.54 180 ASP A CA 1
ATOM 1409 C C . ASP A 1 179 ? 16.037 -7.842 28.754 1.00 13.70 180 ASP A C 1
ATOM 1410 O O . ASP A 1 179 ? 16.858 -8.521 28.136 1.00 12.49 180 ASP A O 1
ATOM 1415 N N . THR A 1 180 ? 14.931 -7.349 28.208 1.00 14.27 181 THR A N 1
ATOM 1416 C CA . THR A 1 180 ? 14.524 -7.656 26.851 1.00 14.93 181 THR A CA 1
ATOM 1417 C C . THR A 1 180 ? 15.550 -7.220 25.804 1.00 14.53 181 THR A C 1
ATOM 1418 O O . THR A 1 180 ? 15.668 -7.827 24.747 1.00 14.59 181 THR A O 1
ATOM 1422 N N . ASN A 1 181 ? 16.295 -6.165 26.100 1.00 14.42 182 ASN A N 1
ATOM 1423 C CA . ASN A 1 181 ? 17.304 -5.688 25.163 1.00 14.59 182 ASN A CA 1
ATOM 1424 C C . ASN A 1 181 ? 18.442 -6.680 24.951 1.00 14.04 182 ASN A C 1
ATOM 1425 O O . ASN A 1 181 ? 19.036 -6.725 23.868 1.00 14.17 182 ASN A O 1
ATOM 1430 N N . SER A 1 182 ? 18.734 -7.478 25.976 1.00 12.92 183 SER A N 1
ATOM 1431 C CA . SER A 1 182 ? 19.879 -8.389 25.943 1.00 12.59 183 SER A CA 1
ATOM 1432 C C . SER A 1 182 ? 19.504 -9.876 26.022 1.00 11.39 183 SER A C 1
ATOM 1433 O O . SER A 1 182 ? 20.378 -10.741 25.874 1.00 11.76 183 SER A O 1
ATOM 1436 N N . PHE A 1 183 ? 18.224 -10.175 26.258 1.00 10.31 184 PHE A N 1
ATOM 1437 C CA . PHE A 1 183 ? 17.771 -11.557 26.380 1.00 9.3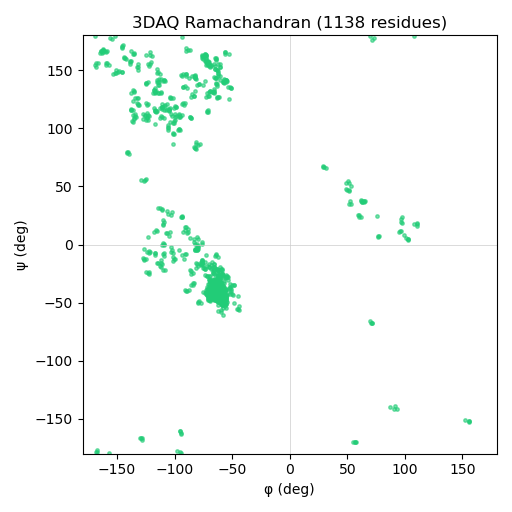3 184 PHE A CA 1
ATOM 1438 C C . PHE A 1 183 ? 16.480 -11.719 25.596 1.00 9.11 184 PHE A C 1
ATOM 1439 O O . PHE A 1 183 ? 15.461 -11.143 25.966 1.00 9.44 184 PHE A O 1
ATOM 1447 N N . ALA A 1 184 ? 16.541 -12.477 24.499 1.00 8.95 185 ALA A N 1
ATOM 1448 C CA . ALA A 1 184 ? 15.412 -12.620 23.582 1.00 8.88 185 ALA A CA 1
ATOM 1449 C C . ALA A 1 184 ? 14.527 -13.779 23.986 1.00 8.84 185 ALA A C 1
ATOM 1450 O O . ALA A 1 184 ? 15.016 -14.809 24.466 1.00 9.16 185 ALA A O 1
ATOM 1452 N N . LEU A 1 185 ? 13.228 -13.605 23.775 1.00 8.81 186 LEU A N 1
ATOM 1453 C CA . LEU A 1 185 ? 12.232 -14.628 24.059 1.00 8.68 186 LEU A CA 1
ATOM 1454 C C . LEU A 1 185 ? 11.598 -15.019 22.737 1.00 8.97 186 LEU A C 1
ATOM 1455 O O . LEU A 1 185 ? 10.936 -14.203 22.094 1.00 9.13 186 LEU A O 1
ATOM 1460 N N . TYR A 1 186 ? 11.824 -16.267 22.330 1.00 8.37 187 TYR A N 1
ATOM 1461 C CA . TYR A 1 186 ? 11.274 -16.807 21.083 1.00 8.28 187 TYR A CA 1
ATOM 1462 C C . TYR A 1 186 ? 10.244 -17.867 21.397 1.00 8.21 187 TYR A C 1
ATOM 1463 O O . TYR A 1 186 ? 10.492 -18.771 22.185 1.00 9.10 187 TYR A O 1
ATOM 1472 N N . SER A 1 187 ? 9.082 -17.774 20.772 1.00 7.71 188 SER A N 1
ATOM 1473 C CA . SER A 1 187 ? 8.091 -18.818 20.935 1.00 7.76 188 SER A CA 1
ATOM 1474 C C . SER A 1 187 ? 8.616 -20.107 20.325 1.00 7.77 188 SER A C 1
ATOM 1475 O O . SER A 1 187 ? 9.259 -20.083 19.276 1.00 8.30 188 SER A O 1
ATOM 1478 N N . GLY A 1 188 ? 8.287 -21.219 20.967 1.00 7.98 189 GLY A N 1
ATOM 1479 C CA . GLY A 1 188 ? 8.549 -22.546 20.433 1.00 8.62 189 GLY A CA 1
ATOM 1480 C C . GLY A 1 188 ? 7.259 -23.244 20.033 1.00 8.96 189 GLY A C 1
ATOM 1481 O O . GLY A 1 188 ? 7.243 -24.463 19.849 1.00 10.05 189 GLY A O 1
ATOM 1482 N N . ASN A 1 189 ? 6.171 -22.485 19.895 1.00 9.72 190 ASN A N 1
ATOM 1483 C CA . ASN A 1 189 ? 4.904 -23.037 19.430 1.00 10.13 190 ASN A CA 1
ATOM 1484 C C . ASN A 1 189 ? 4.282 -22.119 18.385 1.00 9.68 190 ASN A C 1
ATOM 1485 O O . ASN A 1 189 ? 3.826 -21.025 18.703 1.00 9.81 190 ASN A O 1
ATOM 1490 N N . ASP A 1 190 ? 4.291 -22.567 17.134 1.00 9.67 191 ASP A N 1
ATOM 1491 C CA . ASP A 1 190 ? 3.734 -21.804 16.015 1.00 9.93 191 ASP A CA 1
ATOM 1492 C C . ASP A 1 190 ? 2.329 -21.267 16.293 1.00 10.26 191 ASP A C 1
ATOM 1493 O O . ASP A 1 190 ? 1.985 -20.190 15.832 1.00 9.71 191 ASP A O 1
ATOM 1498 N N . ASP A 1 191 ? 1.522 -22.024 17.033 1.00 10.47 192 ASP A N 1
ATOM 1499 C CA . ASP A 1 191 ? 0.108 -21.682 17.236 1.00 11.68 192 ASP A CA 1
ATOM 1500 C C . ASP A 1 191 ? -0.113 -20.400 18.022 1.00 11.63 192 ASP A C 1
ATOM 1501 O O . ASP A 1 191 ? -1.208 -19.828 17.968 1.00 12.06 192 ASP A O 1
ATOM 1506 N N . ASN A 1 192 ? 0.879 -19.986 18.807 1.00 11.52 193 ASN A N 1
ATOM 1507 C CA . ASN A 1 192 ? 0.663 -18.906 19.775 1.00 11.51 193 ASN A CA 1
ATOM 1508 C C . ASN A 1 192 ? 1.265 -17.558 19.376 1.00 11.78 193 ASN A C 1
ATOM 1509 O O . ASN A 1 192 ? 1.236 -16.616 20.171 1.00 12.13 193 ASN A O 1
ATOM 1514 N N . VAL A 1 193 ? 1.780 -17.438 18.155 1.00 12.08 194 VAL A N 1
ATOM 1515 C CA . VAL A 1 193 ? 2.593 -16.277 17.793 1.00 12.70 194 VAL A CA 1
ATOM 1516 C C . VAL A 1 193 ? 1.859 -14.933 17.853 1.00 13.39 194 VAL A C 1
ATOM 1517 O O . VAL A 1 193 ? 2.476 -13.931 18.190 1.00 14.14 194 VAL A O 1
ATOM 1521 N N . VAL A 1 194 ? 0.567 -14.908 17.526 1.00 14.26 195 VAL A N 1
ATOM 1522 C CA . VAL A 1 194 ? -0.211 -13.660 17.619 1.00 14.76 195 VAL A CA 1
ATOM 1523 C C . VAL A 1 194 ? -0.110 -13.089 19.034 1.00 15.06 195 VAL A C 1
ATOM 1524 O O . VAL A 1 194 ? 0.314 -11.943 19.211 1.00 15.91 195 VAL A O 1
ATOM 1528 N N . GLU A 1 195 ? -0.453 -13.899 20.030 1.00 15.38 196 GLU A N 1
ATOM 1529 C CA . GLU A 1 195 ? -0.348 -13.467 21.436 1.00 15.82 196 GLU A CA 1
ATOM 1530 C C . GLU A 1 195 ? 1.109 -13.300 21.869 1.00 15.20 196 GLU A C 1
ATOM 1531 O O . GLU A 1 195 ? 1.421 -12.420 22.660 1.00 15.25 196 GLU A O 1
ATOM 1537 N N . TYR A 1 196 ? 2.009 -14.132 21.353 1.00 14.54 197 TYR A N 1
ATOM 1538 C CA . TYR A 1 196 ? 3.400 -14.061 21.782 1.00 14.02 197 TYR A CA 1
ATOM 1539 C C . TYR A 1 196 ? 4.038 -12.755 21.335 1.00 14.45 197 TYR A C 1
ATOM 1540 O O . TYR A 1 196 ? 4.768 -12.121 22.096 1.00 14.17 197 TYR A O 1
ATOM 1549 N N . TYR A 1 197 ? 3.758 -12.349 20.101 1.00 15.14 198 TYR A N 1
ATOM 1550 C CA . TYR A 1 197 ? 4.284 -11.094 19.585 1.00 15.45 198 TYR A CA 1
ATOM 1551 C C . TYR A 1 197 ? 3.677 -9.901 20.317 1.00 16.79 198 TYR A C 1
ATOM 1552 O O . TYR A 1 197 ? 4.368 -8.908 20.560 1.00 17.00 198 TYR A O 1
ATOM 1561 N N . GLN A 1 198 ? 2.406 -10.014 20.690 1.00 17.90 199 GLN A N 1
ATOM 1562 C CA . GLN A 1 198 ? 1.720 -8.898 21.358 1.00 19.29 199 GLN A CA 1
ATOM 1563 C C . GLN A 1 198 ? 2.037 -8.837 22.860 1.00 19.00 199 GLN A C 1
ATOM 1564 O O . GLN A 1 198 ? 1.881 -7.788 23.487 1.00 19.21 199 GLN A O 1
ATOM 1570 N N . ARG A 1 199 ? 2.489 -9.950 23.436 1.00 18.72 200 ARG A N 1
ATOM 1571 C CA . ARG A 1 199 ? 3.039 -9.929 24.799 1.00 18.33 200 ARG A CA 1
ATOM 1572 C C . ARG A 1 199 ? 4.546 -9.590 24.793 1.00 17.43 200 ARG A C 1
ATOM 1573 O O . ARG A 1 199 ? 5.198 -9.627 25.837 1.00 17.84 200 ARG A O 1
ATOM 1581 N N . GLY A 1 200 ? 5.101 -9.265 23.628 1.00 16.57 201 GLY A N 1
ATOM 1582 C CA . GLY A 1 200 ? 6.441 -8.684 23.532 1.00 15.81 201 GLY A CA 1
ATOM 1583 C C . GLY A 1 200 ? 7.583 -9.639 23.217 1.00 15.37 201 GLY A C 1
ATOM 1584 O O . GLY A 1 200 ? 8.742 -9.347 23.525 1.00 15.77 201 GLY A O 1
ATOM 1585 N N . GLY A 1 201 ? 7.259 -10.769 22.597 1.00 14.18 202 GLY A N 1
ATOM 1586 C CA . GLY A 1 201 ? 8.274 -11.736 22.188 1.00 13.70 202 GLY A CA 1
ATOM 1587 C C . GLY A 1 201 ? 9.065 -11.258 20.984 1.00 12.98 202 GLY A C 1
ATOM 1588 O O . GLY A 1 201 ? 8.601 -10.407 20.217 1.00 13.21 202 GLY A O 1
ATOM 1589 N N . GLN A 1 202 ? 10.262 -11.809 20.814 1.00 11.94 203 GLN A N 1
ATOM 1590 C CA . GLN A 1 202 ? 11.180 -11.390 19.748 1.00 11.38 203 GLN A CA 1
ATOM 1591 C C . GLN A 1 202 ? 11.026 -12.181 18.454 1.00 10.71 203 GLN A C 1
ATOM 1592 O O . GLN A 1 202 ? 11.644 -11.853 17.448 1.00 11.27 203 GLN A O 1
ATOM 1598 N N . GLY A 1 203 ? 10.228 -13.239 18.498 1.00 10.02 204 GLY A N 1
ATOM 1599 C CA . GLY A 1 203 ? 10.012 -14.060 17.325 1.00 9.39 204 GLY A CA 1
ATOM 1600 C C . GLY A 1 203 ? 9.605 -15.461 17.697 1.00 8.61 204 GLY A C 1
ATOM 1601 O O . GLY A 1 203 ? 8.997 -15.694 18.748 1.00 8.35 204 GLY A O 1
ATOM 1602 N N . VAL A 1 204 ? 9.940 -16.390 16.812 1.00 7.92 205 VAL A N 1
ATOM 1603 C CA . VAL A 1 204 ? 9.507 -17.767 16.942 1.00 7.75 205 VAL A CA 1
ATOM 1604 C C . VAL A 1 204 ? 10.546 -18.639 16.285 1.00 7.75 205 VAL A C 1
ATOM 1605 O O . VAL A 1 204 ? 11.181 -18.227 15.324 1.00 7.88 205 VAL A O 1
ATOM 1609 N N . ILE A 1 205 ? 10.727 -19.841 16.820 1.00 7.54 206 ILE A N 1
ATOM 1610 C CA . ILE A 1 205 ? 11.537 -20.862 16.169 1.00 7.26 206 ILE A CA 1
ATOM 1611 C C . ILE A 1 205 ? 10.544 -21.920 15.725 1.00 7.43 206 ILE A C 1
ATOM 1612 O O . ILE A 1 205 ? 9.930 -22.598 16.545 1.00 7.73 206 ILE A O 1
ATOM 1617 N N . SER A 1 206 ? 10.364 -21.991 14.406 1.00 6.96 207 SER A N 1
ATOM 1618 C CA . SER A 1 206 ? 9.122 -22.475 13.810 1.00 7.08 207 SER A CA 1
ATOM 1619 C C . SER A 1 206 ? 9.240 -23.770 13.023 1.00 6.68 207 SER A C 1
ATOM 1620 O O . SER A 1 206 ? 10.160 -23.932 12.235 1.00 7.50 207 SER A O 1
ATOM 1623 N N . VAL A 1 207 ? 8.265 -24.661 13.211 1.00 6.53 208 VAL A N 1
ATOM 1624 C CA . VAL A 1 207 ? 8.136 -25.854 12.393 1.00 6.45 208 VAL A CA 1
ATOM 1625 C C . VAL A 1 207 ? 7.505 -25.529 11.039 1.00 6.29 208 VAL A C 1
ATOM 1626 O O . VAL A 1 207 ? 8.033 -25.909 10.006 1.00 6.31 208 VAL A O 1
ATOM 1630 N N . ILE A 1 208 ? 6.396 -24.797 11.042 1.00 6.11 209 ILE A N 1
ATOM 1631 C CA . ILE A 1 208 ? 5.654 -24.556 9.794 1.00 6.84 209 ILE A CA 1
ATOM 1632 C C . ILE A 1 208 ? 6.468 -23.692 8.818 1.00 6.72 209 ILE A C 1
ATOM 1633 O O . ILE A 1 208 ? 6.277 -23.755 7.606 1.00 7.00 209 ILE A O 1
ATOM 1638 N N . ALA A 1 209 ? 7.390 -22.900 9.346 1.00 6.73 210 ALA A N 1
ATOM 1639 C CA . ALA A 1 209 ? 8.286 -22.103 8.510 1.00 6.77 210 ALA A CA 1
ATOM 1640 C C . ALA A 1 209 ? 9.198 -22.945 7.614 1.00 6.37 210 ALA A C 1
ATOM 1641 O O . ALA A 1 209 ? 9.842 -22.413 6.726 1.00 7.23 210 ALA A O 1
ATOM 1643 N N . ASN A 1 210 ? 9.258 -24.259 7.830 1.00 6.01 211 ASN A N 1
ATOM 1644 C CA . ASN A 1 210 ? 9.931 -25.130 6.871 1.00 6.20 211 ASN A CA 1
ATOM 1645 C C . ASN A 1 210 ? 9.288 -25.094 5.496 1.00 6.35 211 ASN A C 1
ATOM 1646 O O . ASN A 1 210 ? 9.943 -25.399 4.505 1.00 7.03 211 ASN A O 1
ATOM 1651 N N . VAL A 1 211 ? 7.997 -24.779 5.444 1.00 6.71 212 VAL A N 1
ATOM 1652 C CA . VAL A 1 211 ? 7.281 -24.770 4.167 1.00 7.07 212 VAL A CA 1
ATOM 1653 C C . VAL A 1 211 ? 6.570 -23.468 3.814 1.00 7.76 212 VAL A C 1
ATOM 1654 O O . VAL A 1 211 ? 6.344 -23.220 2.631 1.00 8.42 212 VAL A O 1
ATOM 1658 N N . ILE A 1 212 ? 6.232 -22.638 4.803 1.00 7.96 213 ILE A N 1
ATOM 1659 C CA . ILE A 1 212 ? 5.673 -21.309 4.519 1.00 8.73 213 ILE A CA 1
ATOM 1660 C C . ILE A 1 212 ? 6.460 -20.209 5.243 1.00 9.07 213 ILE A C 1
ATOM 1661 O O . ILE A 1 212 ? 5.879 -19.379 5.948 1.00 9.14 213 ILE A O 1
ATOM 1666 N N . PRO A 1 213 ? 7.791 -20.164 5.026 1.00 9.79 214 PRO A N 1
ATOM 1667 C CA . PRO A 1 213 ? 8.605 -19.161 5.703 1.00 10.28 214 PRO A CA 1
ATOM 1668 C C . PRO A 1 213 ? 8.166 -17.732 5.397 1.00 10.27 214 PRO A C 1
ATOM 1669 O O . PRO A 1 213 ? 8.123 -16.894 6.301 1.00 10.50 214 PRO A O 1
ATOM 1673 N N . LYS A 1 214 ? 7.826 -17.457 4.140 1.00 10.46 215 LYS A N 1
ATOM 1674 C CA . LYS A 1 214 ? 7.506 -16.082 3.749 1.00 11.07 215 LYS A CA 1
ATOM 1675 C C . LYS A 1 214 ? 6.253 -15.577 4.452 1.00 10.75 215 LYS A C 1
ATOM 1676 O O . LYS A 1 214 ? 6.235 -14.479 5.000 1.00 10.82 215 LYS A O 1
ATOM 1681 N N . GLU A 1 215 ? 5.210 -16.398 4.440 1.00 10.42 216 GLU A N 1
ATOM 1682 C CA . GLU A 1 215 ? 3.940 -16.045 5.050 1.00 10.90 216 GLU A CA 1
ATOM 1683 C C . GLU A 1 215 ? 4.068 -15.924 6.559 1.00 10.68 216 GLU A C 1
ATOM 1684 O O . GLU A 1 215 ? 3.466 -15.056 7.177 1.00 11.30 216 GLU A O 1
ATOM 1690 N N . PHE A 1 216 ? 4.841 -16.818 7.160 1.00 10.68 217 PHE A N 1
ATOM 1691 C CA . PHE A 1 216 ? 4.981 -16.800 8.606 1.00 10.44 217 PHE A CA 1
ATOM 1692 C C . PHE A 1 216 ? 5.813 -15.589 9.069 1.00 10.61 217 PHE A C 1
ATOM 1693 O O . PHE A 1 216 ? 5.478 -14.950 10.061 1.00 10.35 217 PHE A O 1
ATOM 1701 N N . GLN A 1 217 ? 6.866 -15.259 8.329 1.00 10.73 218 GLN A N 1
ATOM 1702 C CA . GLN A 1 217 ? 7.636 -14.045 8.612 1.00 11.26 218 GLN A CA 1
ATOM 1703 C C . GLN A 1 217 ? 6.785 -12.791 8.387 1.00 11.89 218 GLN A C 1
ATOM 1704 O O . GLN A 1 217 ? 6.945 -11.792 9.091 1.00 12.40 218 GLN A O 1
ATOM 1710 N N . ALA A 1 218 ? 5.884 -12.840 7.411 1.00 13.05 219 ALA A N 1
ATOM 1711 C CA . ALA A 1 218 ? 5.042 -11.684 7.105 1.00 13.66 219 ALA A CA 1
ATOM 1712 C C . ALA A 1 218 ? 4.146 -11.315 8.286 1.00 14.55 219 ALA A C 1
ATOM 1713 O O . ALA A 1 218 ? 3.837 -10.141 8.476 1.00 14.65 219 ALA A O 1
ATOM 1715 N N . LEU A 1 219 ? 3.751 -12.302 9.091 1.00 15.23 220 LEU A N 1
ATOM 1716 C CA . LEU A 1 219 ? 2.995 -12.042 10.319 1.00 15.95 220 LEU A CA 1
ATOM 1717 C C . LEU A 1 219 ? 3.798 -11.188 11.276 1.00 16.50 220 LEU A C 1
ATOM 1718 O O . LEU A 1 219 ? 3.287 -10.220 11.839 1.00 17.05 220 LEU A O 1
ATOM 1723 N N . TYR A 1 220 ? 5.052 -11.573 11.489 1.00 16.44 221 TYR A N 1
ATOM 1724 C CA . TYR A 1 220 ? 5.905 -10.865 12.422 1.00 16.85 221 TYR A CA 1
ATOM 1725 C C . TYR A 1 220 ? 6.122 -9.432 11.966 1.00 17.30 221 TYR A C 1
ATOM 1726 O O . TYR A 1 220 ? 5.968 -8.499 12.752 1.00 17.25 221 TYR A O 1
ATOM 1735 N N . ASP A 1 221 ? 6.463 -9.266 10.694 1.00 18.23 222 ASP A N 1
ATOM 1736 C CA . ASP A 1 221 ? 6.703 -7.938 10.138 1.00 18.86 222 ASP A CA 1
ATOM 1737 C C . ASP A 1 221 ? 5.426 -7.094 10.175 1.00 19.24 222 ASP A C 1
ATOM 1738 O O . ASP A 1 221 ? 5.482 -5.901 10.500 1.00 19.86 222 ASP A O 1
ATOM 1743 N N . ALA A 1 222 ? 4.285 -7.713 9.890 1.00 19.33 223 ALA A N 1
ATOM 1744 C CA . ALA A 1 222 ? 3.003 -7.007 9.943 1.00 19.54 223 ALA A CA 1
ATOM 1745 C C . ALA A 1 222 ? 2.755 -6.435 11.335 1.00 19.64 223 ALA A C 1
ATOM 1746 O O . ALA A 1 222 ? 2.483 -5.245 11.477 1.00 20.10 223 ALA A O 1
ATOM 1748 N N . GLN A 1 223 ? 2.878 -7.263 12.369 1.00 19.41 224 GLN A N 1
ATOM 1749 C CA . GLN A 1 223 ? 2.639 -6.784 13.730 1.00 19.34 224 GLN A CA 1
ATOM 1750 C C . GLN A 1 223 ? 3.715 -5.794 14.199 1.00 19.04 224 GLN A C 1
ATOM 1751 O O . GLN A 1 223 ? 3.405 -4.887 14.984 1.00 19.01 224 GLN A O 1
ATOM 1757 N N . GLN A 1 224 ? 4.946 -5.952 13.703 1.00 18.37 225 GLN A N 1
ATOM 1758 C CA . GLN A 1 224 ? 6.044 -5.007 13.958 1.00 19.33 225 GLN A CA 1
ATOM 1759 C C . GLN A 1 224 ? 5.683 -3.599 13.497 1.00 19.53 225 GLN A C 1
ATOM 1760 O O . GLN A 1 224 ? 6.067 -2.611 14.127 1.00 19.79 225 GLN A O 1
ATOM 1766 N N . SER A 1 225 ? 4.974 -3.527 12.374 1.00 19.77 226 SER A N 1
ATOM 1767 C CA . SER A 1 225 ? 4.555 -2.258 11.793 1.00 20.16 226 SER A CA 1
ATOM 1768 C C . SER A 1 225 ? 3.308 -1.685 12.476 1.00 20.42 226 SER A C 1
ATOM 1769 O O . SER A 1 225 ? 2.879 -0.583 12.137 1.00 20.85 226 SER A O 1
ATOM 1772 N N . GLY A 1 226 ? 2.727 -2.424 13.419 1.00 20.48 227 GLY A N 1
ATOM 1773 C CA . GLY A 1 226 ? 1.600 -1.944 14.217 1.00 20.56 227 GLY A CA 1
ATOM 1774 C C . GLY A 1 226 ? 0.245 -2.482 13.795 1.00 20.64 227 GLY A C 1
ATOM 1775 O O . GLY A 1 226 ? -0.782 -2.075 14.348 1.00 20.96 227 GLY A O 1
ATOM 1776 N N . LEU A 1 227 ? 0.231 -3.398 12.827 1.00 20.62 228 LEU A N 1
ATOM 1777 C CA . LEU A 1 227 ? -1.009 -4.008 12.377 1.00 20.63 228 LEU A CA 1
ATOM 1778 C C . LEU A 1 227 ? -1.392 -5.144 13.301 1.00 20.51 228 LEU A C 1
ATOM 1779 O O . LEU A 1 227 ? -0.536 -5.860 13.826 1.00 20.36 228 LEU A O 1
ATOM 1784 N N . ASP A 1 228 ? -2.682 -5.282 13.523 1.00 20.30 229 ASP A N 1
ATOM 1785 C CA . ASP A 1 228 ? -3.226 -6.447 14.161 1.00 20.16 229 ASP A CA 1
ATOM 1786 C C . ASP A 1 228 ? -3.443 -7.656 13.249 1.00 19.66 229 ASP A C 1
ATOM 1787 O O . ASP A 1 228 ? -3.825 -7.481 12.095 1.00 19.82 229 ASP A O 1
ATOM 1792 N N . ILE A 1 229 ? -2.999 -8.845 13.658 1.00 18.97 230 ILE A N 1
ATOM 1793 C CA . ILE A 1 229 ? -2.469 -9.862 12.739 1.00 18.54 230 ILE A CA 1
ATOM 1794 C C . ILE A 1 229 ? -3.366 -11.094 13.032 1.00 18.70 230 ILE A C 1
ATOM 1795 O O . ILE A 1 229 ? -3.143 -12.176 12.497 1.00 18.29 230 ILE A O 1
ATOM 1800 N N . GLN A 1 230 ? -4.398 -10.907 13.863 1.00 19.15 231 GLN A N 1
ATOM 1801 C CA . GLN A 1 230 ? -5.326 -11.971 14.245 1.00 20.02 231 GLN A CA 1
ATOM 1802 C C . GLN A 1 230 ? -6.015 -12.570 13.022 1.00 19.43 231 GLN A C 1
ATOM 1803 O O . GLN A 1 230 ? -6.043 -13.789 12.844 1.00 19.45 231 GLN A O 1
ATOM 1809 N N . ASP A 1 231 ? -6.559 -11.707 12.172 1.00 19.16 232 ASP A N 1
ATOM 1810 C CA . ASP A 1 231 ? -7.245 -12.162 10.968 1.00 18.97 232 ASP A CA 1
ATOM 1811 C C . ASP A 1 231 ? -6.252 -12.719 9.922 1.00 18.00 232 ASP A C 1
ATOM 1812 O O . ASP A 1 231 ? -6.531 -13.727 9.273 1.00 18.02 232 ASP A O 1
ATOM 1817 N N . GLN A 1 232 ? -5.082 -12.095 9.800 1.00 17.07 233 GLN A N 1
ATOM 1818 C CA . GLN A 1 232 ? -4.021 -12.585 8.916 1.00 16.37 233 GLN A CA 1
ATOM 1819 C C . GLN A 1 232 ? -3.547 -13.988 9.310 1.00 15.23 233 GLN A C 1
ATOM 1820 O O . GLN A 1 232 ? -3.186 -14.798 8.455 1.00 15.08 233 GLN A O 1
ATOM 1826 N N . PHE A 1 233 ? -3.520 -14.255 10.610 1.00 14.13 234 PHE A N 1
ATOM 1827 C CA . PHE A 1 233 ? -3.099 -15.564 11.109 1.00 13.43 234 PHE A CA 1
ATOM 1828 C C . PHE A 1 233 ? -4.101 -16.668 10.794 1.00 13.26 234 PHE A C 1
ATOM 1829 O O . PHE A 1 233 ? -3.713 -17.825 10.654 1.00 12.60 234 PHE A O 1
ATOM 1837 N N . LYS A 1 234 ? -5.386 -16.330 10.702 1.00 13.20 235 LYS A N 1
ATOM 1838 C CA . LYS A 1 234 ? -6.442 -17.341 10.593 1.00 13.60 235 LYS A CA 1
ATOM 1839 C C . LYS A 1 234 ? -6.179 -18.504 9.612 1.00 13.02 235 LYS A C 1
ATOM 1840 O O . LYS A 1 234 ? -6.291 -19.660 10.019 1.00 13.08 235 LYS A O 1
ATOM 1846 N N . PRO A 1 235 ? -5.832 -18.221 8.336 1.00 13.21 236 PRO A N 1
ATOM 1847 C CA . PRO A 1 235 ? -5.537 -19.335 7.409 1.00 12.77 236 PRO A CA 1
ATOM 1848 C C . PRO A 1 235 ? -4.293 -20.152 7.786 1.00 12.22 236 PRO A C 1
ATOM 1849 O O . PRO A 1 235 ? -4.240 -21.361 7.526 1.00 11.91 236 PRO A O 1
ATOM 1853 N N . ILE A 1 236 ? -3.302 -19.503 8.387 1.00 11.36 237 ILE A N 1
ATOM 1854 C CA . ILE A 1 236 ? -2.135 -20.227 8.905 1.00 11.18 237 ILE A CA 1
ATOM 1855 C C . ILE A 1 236 ? -2.573 -21.124 10.065 1.00 10.96 237 ILE A C 1
ATOM 1856 O O . ILE A 1 236 ? -2.153 -22.281 10.149 1.00 10.37 237 ILE A O 1
ATOM 1861 N N . GLY A 1 237 ? -3.446 -20.617 10.931 1.00 10.77 238 GLY A N 1
ATOM 1862 C CA . GLY A 1 237 ? -4.010 -21.420 12.015 1.00 10.69 238 GLY A CA 1
ATOM 1863 C C . GLY A 1 237 ? -4.708 -22.672 11.520 1.00 10.60 238 GLY A C 1
ATOM 1864 O O . GLY A 1 237 ? -4.595 -23.747 12.108 1.00 11.13 238 GLY A O 1
ATOM 1865 N N . THR A 1 238 ? -5.439 -22.542 10.421 1.00 10.65 239 THR A N 1
ATOM 1866 C CA . THR A 1 238 ? -6.109 -23.685 9.826 1.00 10.71 239 THR A CA 1
ATOM 1867 C C . THR A 1 238 ? -5.099 -24.737 9.361 1.00 10.27 239 THR A C 1
ATOM 1868 O O . THR A 1 238 ? -5.306 -25.937 9.570 1.00 10.26 239 THR A O 1
ATOM 1872 N N . LEU A 1 239 ? -4.006 -24.294 8.749 1.00 9.92 240 LEU A N 1
ATOM 1873 C CA . LEU A 1 239 ? -2.950 -25.220 8.305 1.00 9.73 240 LEU A CA 1
ATOM 1874 C C . LEU A 1 239 ? -2.264 -25.869 9.510 1.00 9.64 240 LEU A C 1
ATOM 1875 O O . LEU A 1 239 ? -1.947 -27.057 9.489 1.00 10.08 240 LEU A O 1
ATOM 1880 N N . LEU A 1 240 ? -2.030 -25.080 10.556 1.00 9.56 241 LEU A N 1
ATOM 1881 C CA . LEU A 1 240 ? -1.418 -25.596 11.776 1.00 9.34 241 LEU A CA 1
ATOM 1882 C C . LEU A 1 240 ? -2.302 -26.645 12.432 1.00 9.60 241 LEU A C 1
ATOM 1883 O O . LEU A 1 240 ? -1.803 -27.626 12.989 1.00 9.30 241 LEU A O 1
ATOM 1888 N N . SER A 1 241 ? -3.617 -26.468 12.360 1.00 9.92 242 SER A N 1
ATOM 1889 C CA A SER A 1 241 ? -4.535 -27.464 12.912 0.50 9.88 242 SER A CA 1
ATOM 1890 C CA B SER A 1 241 ? -4.527 -27.461 12.913 0.50 10.24 242 SER A CA 1
ATOM 1891 C C . SER A 1 241 ? -4.386 -28.782 12.155 1.00 9.97 242 SER A C 1
ATOM 1892 O O . SER A 1 241 ? -4.362 -29.852 12.757 1.00 10.80 242 SER A O 1
ATOM 1897 N N . ALA A 1 242 ? -4.278 -28.700 10.833 1.00 9.78 243 ALA A N 1
ATOM 1898 C CA . ALA A 1 242 ? -4.029 -29.891 10.016 1.00 9.41 243 ALA A CA 1
ATOM 1899 C C . ALA A 1 242 ? -2.710 -30.538 10.411 1.00 9.30 243 ALA A C 1
ATOM 1900 O O . ALA A 1 242 ? -2.616 -31.754 10.468 1.00 9.55 243 ALA A O 1
ATOM 1902 N N . LEU A 1 243 ? -1.702 -29.719 10.701 1.00 8.85 244 LEU A N 1
ATOM 1903 C CA . LEU A 1 243 ? -0.368 -30.221 11.054 1.00 8.96 244 LEU A CA 1
ATOM 1904 C C . LEU A 1 243 ? -0.354 -30.943 12.406 1.00 9.16 244 LEU A C 1
ATOM 1905 O O . LEU A 1 243 ? 0.570 -31.710 12.691 1.00 9.62 244 LEU A O 1
ATOM 1910 N N . SER A 1 244 ? -1.378 -30.736 13.232 1.00 9.60 245 SER A N 1
ATOM 1911 C CA . SER A 1 244 ? -1.411 -31.308 14.570 1.00 9.92 245 SER A CA 1
ATOM 1912 C C . SER A 1 244 ? -1.828 -32.780 14.581 1.00 9.78 245 SER A C 1
ATOM 1913 O O . SER A 1 244 ? -1.962 -33.375 15.647 1.00 10.33 245 SER A O 1
ATOM 1916 N N . VAL A 1 245 ? -2.009 -33.365 13.399 1.00 9.19 246 VAL A N 1
ATOM 1917 C CA . VAL A 1 245 ? -2.462 -34.747 13.268 1.00 9.11 246 VAL A CA 1
ATOM 1918 C C . VAL A 1 245 ? -1.526 -35.763 13.946 1.00 8.82 246 VAL A C 1
ATOM 1919 O O . VAL A 1 245 ? -1.960 -36.849 14.327 1.00 9.33 246 VAL A O 1
ATOM 1923 N N . ASP A 1 246 ? -0.247 -35.428 14.099 1.00 8.35 247 ASP A N 1
ATOM 1924 C CA . ASP A 1 246 ? 0.684 -36.309 14.807 1.00 8.45 247 ASP A CA 1
ATOM 1925 C C . ASP A 1 246 ? 1.855 -35.502 15.358 1.00 8.13 247 ASP A C 1
ATOM 1926 O O . ASP A 1 246 ? 1.929 -34.284 15.177 1.00 8.01 247 ASP A O 1
ATOM 1931 N N . ILE A 1 247 ? 2.747 -36.192 16.059 1.00 7.91 248 ILE A N 1
ATOM 1932 C CA . ILE A 1 247 ? 3.862 -35.558 16.755 1.00 8.44 248 ILE A CA 1
ATOM 1933 C C . ILE A 1 247 ? 4.888 -35.043 15.751 1.00 7.27 248 ILE A C 1
ATOM 1934 O O . ILE A 1 247 ? 5.344 -35.786 14.882 1.00 6.85 248 ILE A O 1
ATOM 1939 N N . ASN A 1 248 ? 5.253 -33.769 15.874 1.00 6.64 249 ASN A N 1
ATOM 1940 C CA . ASN A 1 248 ? 6.288 -33.189 15.041 1.00 6.12 249 ASN A CA 1
ATOM 1941 C C . ASN A 1 248 ? 7.586 -33.973 15.222 1.00 5.46 249 ASN A C 1
ATOM 1942 O O . ASN A 1 248 ? 7.939 -34.310 16.357 1.00 5.33 249 ASN A O 1
ATOM 1947 N N . PRO A 1 249 ? 8.331 -34.219 14.133 1.00 5.44 250 PRO A N 1
ATOM 1948 C CA . PRO A 1 249 ? 8.137 -33.828 12.734 1.00 6.10 250 PRO A CA 1
ATOM 1949 C C . PRO A 1 249 ? 7.427 -34.822 11.814 1.00 6.08 250 PRO A C 1
ATOM 1950 O O . PRO A 1 249 ? 7.565 -34.724 10.600 1.00 5.91 250 PRO A O 1
ATOM 1954 N N . ILE A 1 250 ? 6.627 -35.731 12.353 1.00 5.97 251 ILE A N 1
ATOM 1955 C CA . ILE A 1 250 ? 5.921 -36.664 11.484 1.00 6.51 251 ILE A CA 1
ATOM 1956 C C . ILE A 1 250 ? 5.082 -35.929 10.413 1.00 6.39 251 ILE A C 1
ATOM 1957 O O . ILE A 1 250 ? 5.195 -36.252 9.226 1.00 7.00 251 ILE A O 1
ATOM 1962 N N . PRO A 1 251 ? 4.239 -34.950 10.815 1.00 6.13 252 PRO A N 1
ATOM 1963 C CA . PRO A 1 251 ? 3.453 -34.227 9.809 1.00 6.32 252 PRO A CA 1
ATOM 1964 C C . PRO A 1 251 ? 4.255 -33.269 8.912 1.00 6.12 252 PRO A C 1
ATOM 1965 O O . PRO A 1 251 ? 4.049 -33.267 7.702 1.00 6.65 252 PRO A O 1
ATOM 1969 N N . ILE A 1 252 ? 5.156 -32.458 9.467 1.00 5.95 253 ILE A N 1
ATOM 1970 C CA . ILE A 1 252 ? 5.843 -31.478 8.643 1.00 6.38 253 ILE A CA 1
ATOM 1971 C C . ILE A 1 252 ? 6.644 -32.126 7.519 1.00 6.26 253 ILE A C 1
ATOM 1972 O O . ILE A 1 252 ? 6.730 -31.562 6.429 1.00 6.39 253 ILE A O 1
ATOM 1977 N N . LYS A 1 253 ? 7.182 -33.326 7.745 1.00 6.59 254 LYS A N 1
ATOM 1978 C CA . LYS A 1 253 ? 7.927 -34.016 6.696 1.00 6.83 254 LYS A CA 1
ATOM 1979 C C . LYS A 1 253 ? 7.045 -34.484 5.537 1.00 6.55 254 LYS A C 1
ATOM 1980 O O . LYS A 1 253 ? 7.544 -34.695 4.435 1.00 7.25 254 LYS A O 1
ATOM 1986 N N . ALA A 1 254 ? 5.739 -34.615 5.775 1.00 6.38 255 ALA A N 1
ATOM 1987 C CA . ALA A 1 254 ? 4.793 -34.846 4.679 1.00 6.72 255 ALA A CA 1
ATOM 1988 C C . ALA A 1 254 ? 4.776 -33.655 3.725 1.00 6.99 255 ALA A C 1
ATOM 1989 O O . ALA A 1 254 ? 4.550 -33.811 2.517 1.00 7.43 255 ALA A O 1
ATOM 1991 N N . LEU A 1 255 ? 5.023 -32.459 4.258 1.00 7.12 256 LEU A N 1
ATOM 1992 C CA . LEU A 1 255 ? 4.998 -31.243 3.458 1.00 7.28 256 LEU A CA 1
ATOM 1993 C C . LEU A 1 255 ? 6.361 -30.892 2.859 1.00 7.12 256 LEU A C 1
ATOM 1994 O O . LEU A 1 255 ? 6.432 -30.462 1.716 1.00 7.97 256 LEU A O 1
ATOM 1999 N N . THR A 1 256 ? 7.451 -31.088 3.596 1.00 7.17 257 THR A N 1
ATOM 2000 C CA . THR A 1 256 ? 8.764 -30.815 3.022 1.00 7.15 257 THR A CA 1
ATOM 2001 C C . THR A 1 256 ? 9.062 -31.762 1.855 1.00 7.60 257 THR A C 1
ATOM 2002 O O . THR A 1 256 ? 9.588 -31.343 0.816 1.00 8.34 257 THR A O 1
ATOM 2006 N N . SER A 1 257 ? 8.706 -33.035 2.010 1.00 7.99 258 SER A N 1
ATOM 2007 C CA . SER A 1 257 ? 8.834 -34.000 0.916 1.00 8.63 258 SER A CA 1
ATOM 2008 C C . SER A 1 257 ? 7.957 -33.601 -0.273 1.00 8.90 258 SER A C 1
ATOM 2009 O O . SER A 1 257 ? 8.377 -33.704 -1.430 1.00 9.73 258 SER A O 1
ATOM 2012 N N . TYR A 1 258 ? 6.755 -33.112 0.018 1.00 9.65 259 TYR A N 1
ATOM 2013 C CA . TYR A 1 258 ? 5.815 -32.661 -1.015 1.00 10.24 259 TYR A CA 1
ATOM 2014 C C . TYR A 1 258 ? 6.392 -31.515 -1.847 1.00 10.67 259 TYR A C 1
ATOM 2015 O O . TYR A 1 258 ? 6.122 -31.404 -3.047 1.00 10.80 259 TYR A O 1
ATOM 2024 N N . LEU A 1 259 ? 7.183 -30.662 -1.203 1.00 10.88 260 LEU A N 1
ATOM 2025 C CA . LEU A 1 259 ? 7.852 -29.545 -1.869 1.00 11.69 260 LEU A CA 1
ATOM 2026 C C . LEU A 1 259 ? 9.155 -29.959 -2.568 1.00 11.72 260 LEU A C 1
ATOM 2027 O O . LEU A 1 259 ? 9.836 -29.119 -3.147 1.00 12.49 260 LEU A O 1
ATOM 2032 N N . GLY A 1 260 ? 9.508 -31.243 -2.506 1.00 11.56 261 GLY A N 1
ATOM 2033 C CA . GLY A 1 260 ? 10.667 -31.772 -3.217 1.00 11.29 261 GLY A CA 1
ATOM 2034 C C . GLY A 1 260 ? 11.948 -31.954 -2.420 1.00 11.10 261 GLY A C 1
ATOM 2035 O O . GLY A 1 260 ? 12.977 -32.269 -3.000 1.00 12.18 261 GLY A O 1
ATOM 2036 N N . PHE A 1 261 ? 11.886 -31.777 -1.100 1.00 10.65 262 PHE A N 1
ATOM 2037 C CA . PHE A 1 261 ? 13.044 -31.951 -0.196 1.00 10.66 262 PHE A CA 1
ATOM 2038 C C . PHE A 1 261 ? 12.727 -33.322 0.366 1.00 10.95 262 PHE A C 1
ATOM 2039 O O . PHE A 1 261 ? 12.216 -33.449 1.463 1.00 11.06 262 PHE A O 1
ATOM 2047 N N . GLY A 1 262 ? 13.136 -34.376 -0.314 1.00 11.59 263 GLY A N 1
ATOM 2048 C CA . GLY A 1 262 ? 13.863 -35.472 0.262 1.00 10.74 263 GLY A CA 1
ATOM 2049 C C . GLY A 1 262 ? 12.603 -36.356 0.132 1.00 10.28 263 GLY A C 1
ATOM 2050 O O . GLY A 1 262 ? 11.574 -35.875 -0.363 1.00 10.83 263 GLY A O 1
ATOM 2051 N N . ASN A 1 263 ? 12.633 -37.621 0.522 1.00 9.35 264 ASN A N 1
ATOM 2052 C CA . ASN A 1 263 ? 11.419 -38.459 0.479 1.00 8.75 264 ASN A CA 1
ATOM 2053 C C . ASN A 1 263 ? 10.627 -38.342 1.766 1.00 8.14 264 ASN A C 1
ATOM 2054 O O . ASN A 1 263 ? 11.119 -37.790 2.734 1.00 8.03 264 ASN A O 1
ATOM 2059 N N . TYR A 1 264 ? 9.392 -38.836 1.784 1.00 7.83 265 TYR A N 1
ATOM 2060 C CA . TYR A 1 264 ? 8.623 -38.800 3.027 1.00 7.56 265 TYR A CA 1
ATOM 2061 C C . TYR A 1 264 ? 9.039 -39.968 3.899 1.00 7.34 265 TYR A C 1
ATOM 2062 O O . TYR A 1 264 ? 8.403 -41.032 3.907 1.00 8.63 265 TYR A O 1
ATOM 2071 N N . GLU A 1 265 ? 10.141 -39.767 4.613 1.00 7.20 266 GLU A N 1
ATOM 2072 C CA . GLU A 1 265 ? 10.753 -40.800 5.414 1.00 7.69 266 GLU A CA 1
ATOM 2073 C C . GLU A 1 265 ? 11.116 -40.211 6.751 1.00 7.51 266 GLU A C 1
ATOM 2074 O O . GLU A 1 265 ? 11.714 -39.135 6.806 1.00 7.91 266 GLU A O 1
ATOM 2080 N N . LEU A 1 266 ? 10.756 -40.920 7.814 1.00 7.38 267 LEU A N 1
ATOM 2081 C CA . LEU A 1 266 ? 11.192 -40.621 9.167 1.00 7.33 267 LEU A CA 1
ATOM 2082 C C . LEU A 1 266 ? 12.049 -41.774 9.632 1.00 6.74 267 LEU A C 1
ATOM 2083 O O . LEU A 1 266 ? 11.821 -42.921 9.253 1.00 6.89 267 LEU A O 1
ATOM 2088 N N . ARG A 1 267 ? 12.987 -41.485 10.515 1.00 6.35 268 ARG A N 1
ATOM 2089 C CA . ARG A 1 267 ? 13.822 -42.521 11.068 1.00 6.08 268 ARG A CA 1
ATOM 2090 C C . ARG A 1 267 ? 13.225 -43.055 12.374 1.00 5.42 268 ARG A C 1
ATOM 2091 O O . ARG A 1 267 ? 12.767 -42.291 13.229 1.00 6.07 268 ARG A O 1
ATOM 2099 N N . LEU A 1 268 ? 13.225 -44.377 12.530 1.00 5.23 269 LEU A N 1
ATOM 2100 C CA . LEU A 1 268 ? 12.671 -44.990 13.721 1.00 5.25 269 LEU A CA 1
ATOM 2101 C C . LEU A 1 268 ? 13.338 -44.424 14.966 1.00 5.35 269 LEU A C 1
ATOM 2102 O O . LEU A 1 268 ? 14.557 -44.267 15.009 1.00 5.37 269 LEU A O 1
ATOM 2107 N N . PRO A 1 269 ? 12.557 -44.217 16.031 1.00 5.24 270 PRO A N 1
ATOM 2108 C CA . PRO A 1 269 ? 11.200 -44.696 16.256 1.00 5.04 270 PRO A CA 1
ATOM 2109 C C . PRO A 1 269 ? 10.060 -43.906 15.631 1.00 5.09 270 PRO A C 1
ATOM 2110 O O . PRO A 1 269 ? 8.922 -44.346 15.736 1.00 5.38 270 PRO A O 1
ATOM 2114 N N . LEU A 1 270 ? 10.340 -42.774 14.987 1.00 5.38 271 LEU A N 1
ATOM 2115 C CA . LEU A 1 270 ? 9.288 -42.056 14.282 1.00 5.82 271 LEU A CA 1
ATOM 2116 C C . LEU A 1 270 ? 8.882 -42.838 13.043 1.00 5.73 271 LEU A C 1
ATOM 2117 O O . LEU A 1 270 ? 9.660 -43.637 12.520 1.00 6.05 271 LEU A O 1
ATOM 2122 N N . VAL A 1 271 ? 7.657 -42.606 12.590 1.00 6.41 272 VAL A N 1
ATOM 2123 C CA . VAL A 1 271 ? 7.137 -43.213 11.369 1.00 6.97 272 VAL A CA 1
ATOM 2124 C C . VAL A 1 271 ? 6.360 -42.177 10.572 1.00 7.07 272 VAL A C 1
ATOM 2125 O O . VAL A 1 271 ? 5.930 -41.169 11.113 1.00 7.77 272 VAL A O 1
ATOM 2129 N N . SER A 1 272 ? 6.210 -42.408 9.274 1.00 7.31 273 SER A N 1
ATOM 2130 C CA . SER A 1 272 ? 5.434 -41.516 8.427 1.00 8.02 273 SER A CA 1
ATOM 2131 C C . SER A 1 272 ? 3.954 -41.649 8.744 1.00 8.20 273 SER A C 1
ATOM 2132 O O . SER A 1 272 ? 3.522 -42.664 9.279 1.00 8.53 273 SER A O 1
ATOM 2135 N N . LEU A 1 273 ? 3.176 -40.617 8.420 1.00 8.38 274 LEU A N 1
ATOM 2136 C CA . LEU A 1 273 ? 1.724 -40.731 8.426 1.00 9.23 274 LEU A CA 1
ATOM 2137 C C . LEU A 1 273 ? 1.303 -41.805 7.439 1.00 10.29 274 LEU A C 1
ATOM 2138 O O . LEU A 1 273 ? 2.010 -42.088 6.469 1.00 10.24 274 LEU A O 1
ATOM 2143 N N . GLU A 1 274 ? 0.133 -42.384 7.678 1.00 11.74 275 GLU A N 1
ATOM 2144 C CA . GLU A 1 274 ? -0.463 -43.286 6.702 1.00 13.00 275 GLU A CA 1
ATOM 2145 C C . GLU A 1 274 ? -0.982 -42.466 5.524 1.00 13.24 275 GLU A C 1
ATOM 2146 O O . GLU A 1 274 ? -1.152 -41.251 5.625 1.00 12.68 275 GLU A O 1
ATOM 2152 N N . ASP A 1 275 ? -1.234 -43.132 4.406 1.00 13.98 276 ASP A N 1
ATOM 2153 C CA . ASP A 1 275 ? -1.512 -42.431 3.150 1.00 14.81 276 ASP A CA 1
ATOM 2154 C C . ASP A 1 275 ? -2.707 -41.482 3.214 1.00 14.39 276 ASP A C 1
ATOM 2155 O O . ASP A 1 275 ? -2.633 -40.363 2.713 1.00 13.74 276 ASP A O 1
ATOM 2160 N N . THR A 1 276 ? -3.793 -41.908 3.844 1.00 14.41 277 THR A N 1
ATOM 2161 C CA . THR A 1 276 ? -4.979 -41.060 3.934 1.00 15.11 277 THR A CA 1
ATOM 2162 C C . THR A 1 276 ? -4.668 -39.749 4.648 1.00 14.10 277 THR A C 1
ATOM 2163 O O . THR A 1 276 ? -5.064 -38.673 4.191 1.00 14.20 277 THR A O 1
ATOM 2167 N N . ASP A 1 277 ? -3.942 -39.838 5.759 1.00 12.89 278 ASP A N 1
ATOM 2168 C CA . ASP A 1 277 ? -3.586 -38.643 6.518 1.00 12.39 278 ASP A CA 1
ATOM 2169 C C . ASP A 1 277 ? -2.580 -37.784 5.764 1.00 11.52 278 ASP A C 1
ATOM 2170 O O . ASP A 1 277 ? -2.646 -36.562 5.810 1.00 10.55 278 ASP A O 1
ATOM 2175 N N . THR A 1 278 ? -1.653 -38.424 5.063 1.00 10.81 279 THR A N 1
ATOM 2176 C CA . THR A 1 278 ? -0.682 -37.699 4.240 1.00 10.32 279 THR A CA 1
ATOM 2177 C C . THR A 1 278 ? -1.397 -36.865 3.186 1.00 10.67 279 THR A C 1
ATOM 2178 O O . THR A 1 278 ? -1.072 -35.694 2.987 1.00 10.35 279 THR A O 1
ATOM 2182 N N . LYS A 1 279 ? -2.381 -37.476 2.533 1.00 11.06 280 LYS A N 1
ATOM 2183 C CA . LYS A 1 279 ? -3.156 -36.804 1.504 1.00 11.77 280 LYS A CA 1
ATOM 2184 C C . LYS A 1 279 ? -3.920 -35.602 2.074 1.00 11.46 280 LYS A C 1
ATOM 2185 O O . LYS A 1 279 ? -3.897 -34.517 1.493 1.00 11.51 280 LYS A O 1
ATOM 2188 N N . VAL A 1 280 ? -4.581 -35.785 3.213 1.00 11.39 281 VAL A N 1
ATOM 2189 C CA . VAL A 1 280 ? -5.364 -34.703 3.823 1.00 11.55 281 VAL A CA 1
ATOM 2190 C C . VAL A 1 280 ? -4.469 -33.518 4.200 1.00 11.20 281 VAL A C 1
ATOM 2191 O O . VAL A 1 280 ? -4.813 -32.366 3.956 1.00 11.59 281 VAL A O 1
ATOM 2195 N N . LEU A 1 281 ? -3.310 -33.797 4.782 1.00 10.55 282 LEU A N 1
ATOM 2196 C CA . LEU A 1 281 ? -2.395 -32.722 5.178 1.00 10.03 282 LEU A CA 1
ATOM 2197 C C . LEU A 1 281 ? -1.833 -31.982 3.974 1.00 10.22 282 LEU A C 1
ATOM 2198 O O . LEU A 1 281 ? -1.736 -30.753 3.981 1.00 9.89 282 LEU A O 1
ATOM 2203 N N . ARG A 1 282 ? -1.463 -32.718 2.936 1.00 10.16 283 ARG A N 1
ATOM 2204 C CA . ARG A 1 282 ? -0.993 -32.092 1.704 1.00 10.65 283 ARG A CA 1
ATOM 2205 C C . ARG A 1 282 ? -2.100 -31.251 1.060 1.00 11.25 283 ARG A C 1
ATOM 2206 O O . ARG A 1 282 ? -1.843 -30.166 0.551 1.00 11.32 283 ARG A O 1
ATOM 2214 N N . GLU A 1 283 ? -3.336 -31.734 1.144 1.00 12.06 284 GLU A N 1
ATOM 2215 C CA . GLU A 1 283 ? -4.488 -30.957 0.666 1.00 13.19 284 GLU A CA 1
ATOM 2216 C C . GLU A 1 283 ? -4.688 -29.672 1.467 1.00 12.68 284 GLU A C 1
ATOM 2217 O O . GLU A 1 283 ? -5.059 -28.635 0.913 1.00 12.77 284 GLU A O 1
ATOM 2223 N N . ALA A 1 284 ? -4.428 -29.730 2.769 1.00 12.18 285 ALA A N 1
ATOM 2224 C CA . ALA A 1 284 ? -4.527 -28.540 3.616 1.00 11.77 285 ALA A CA 1
ATOM 2225 C C . ALA A 1 284 ? -3.465 -27.521 3.231 1.00 11.45 285 ALA A C 1
ATOM 2226 O O . ALA A 1 284 ? -3.724 -26.323 3.227 1.00 11.67 285 ALA A O 1
ATOM 2228 N N . TYR A 1 285 ? -2.263 -27.996 2.919 1.00 10.73 286 TYR A N 1
ATOM 2229 C CA . TYR A 1 285 ? -1.212 -27.113 2.447 1.00 10.50 286 TYR A CA 1
ATOM 2230 C C . TYR A 1 285 ? -1.628 -26.456 1.126 1.00 11.09 286 TYR A C 1
ATOM 2231 O O . TYR A 1 285 ? -1.515 -25.245 0.965 1.00 10.33 286 TYR A O 1
ATOM 2240 N N . ASP A 1 286 ? -2.130 -27.254 0.193 1.00 11.83 287 ASP A N 1
ATOM 2241 C CA . ASP A 1 286 ? -2.543 -26.717 -1.106 1.00 12.27 287 ASP A CA 1
ATOM 2242 C C . ASP A 1 286 ? -3.666 -25.702 -0.951 1.00 12.50 287 ASP A C 1
ATOM 2243 O O . ASP A 1 286 ? -3.681 -24.679 -1.635 1.00 12.72 287 ASP A O 1
ATOM 2248 N N . THR A 1 287 ? -4.601 -25.993 -0.053 1.00 12.49 288 THR A N 1
ATOM 2249 C CA . THR A 1 287 ? -5.699 -25.078 0.240 1.00 12.88 288 THR A CA 1
ATOM 2250 C C . THR A 1 287 ? -5.180 -23.750 0.762 1.00 12.78 288 THR A C 1
ATOM 2251 O O . THR A 1 287 ? -5.643 -22.688 0.339 1.00 13.20 288 THR A O 1
ATOM 2255 N N . PHE A 1 288 ? -4.206 -23.800 1.671 1.00 12.52 289 PHE A N 1
ATOM 2256 C CA . PHE A 1 288 ? -3.598 -22.582 2.177 1.00 12.50 289 PHE A CA 1
ATOM 2257 C C . PHE A 1 288 ? -2.965 -21.762 1.055 1.00 12.97 289 PHE A C 1
ATOM 2258 O O . PHE A 1 288 ? -3.180 -20.547 0.968 1.00 13.07 289 PHE A O 1
ATOM 2266 N N . LYS A 1 289 ? -2.200 -22.412 0.188 1.00 13.59 290 LYS A N 1
ATOM 2267 C CA . LYS A 1 289 ? -1.503 -21.699 -0.880 1.00 14.55 290 LYS A CA 1
ATOM 2268 C C . LYS A 1 289 ? -2.494 -21.151 -1.902 1.00 15.54 290 LYS A C 1
ATOM 2269 O O . LYS A 1 289 ? -2.327 -20.028 -2.367 1.00 15.79 290 LYS A O 1
ATOM 2275 N N . ALA A 1 290 ? -3.514 -21.948 -2.231 1.00 16.99 291 ALA A N 1
ATOM 2276 C CA . ALA A 1 290 ? -4.639 -21.517 -3.102 1.00 18.23 291 ALA A CA 1
ATOM 2277 C C . ALA A 1 290 ? -5.060 -20.145 -2.621 1.00 19.52 291 ALA A C 1
ATOM 2278 O O . ALA A 1 290 ? -5.467 -19.308 -3.432 1.00 20.22 291 ALA A O 1
ATOM 2280 N N . GLY A 1 291 ? -5.171 -19.956 -1.311 1.00 20.91 292 GLY A N 1
ATOM 2281 C CA . GLY A 1 291 ? -6.238 -19.203 -0.697 1.00 22.16 292 GLY A CA 1
ATOM 2282 C C . GLY A 1 291 ? -5.567 -17.807 -0.648 1.00 23.44 292 GLY A C 1
ATOM 2283 O O . GLY A 1 291 ? -6.217 -16.787 -0.406 1.00 23.82 292 GLY A O 1
ATOM 2284 N N . GLU A 1 292 ? -4.250 -17.764 -0.888 1.00 24.93 293 GLU A N 1
ATOM 2285 C CA . GLU A 1 292 ? -3.495 -16.506 -0.977 1.00 26.22 293 GLU A CA 1
ATOM 2286 C C . GLU A 1 292 ? -3.695 -15.839 -2.333 1.00 26.91 293 GLU A C 1
ATOM 2287 O O . GLU A 1 292 ? -2.936 -14.945 -2.724 1.00 27.75 293 GLU A O 1
ATOM 2294 N N . THR B 1 1 ? 8.258 -69.538 31.618 1.00 17.91 2 THR B N 1
ATOM 2295 C CA . THR B 1 1 ? 8.685 -69.155 32.989 1.00 17.54 2 THR B CA 1
ATOM 2296 C C . THR B 1 1 ? 9.066 -67.677 33.012 1.00 15.89 2 THR B C 1
ATOM 2297 O O . THR B 1 1 ? 9.838 -67.226 32.162 1.00 16.74 2 THR B O 1
ATOM 2301 N N . HIS B 1 2 ? 8.532 -66.931 33.979 1.00 13.78 3 HIS B N 1
ATOM 2302 C CA . HIS B 1 2 ? 8.903 -65.527 34.141 1.00 12.06 3 HIS B CA 1
ATOM 2303 C C . HIS B 1 2 ? 10.374 -65.421 34.453 1.00 10.68 3 HIS B C 1
ATOM 2304 O O . HIS B 1 2 ? 10.947 -66.301 35.083 1.00 10.59 3 HIS B O 1
ATOM 2311 N N . LEU B 1 3 ? 10.993 -64.328 34.024 1.00 8.62 4 LEU B N 1
ATOM 2312 C CA . LEU B 1 3 ? 12.390 -64.073 34.361 1.00 8.42 4 LEU B CA 1
ATOM 2313 C C . LEU B 1 3 ? 12.591 -64.117 35.870 1.00 7.81 4 LEU B C 1
ATOM 2314 O O . LEU B 1 3 ? 13.561 -64.678 36.361 1.00 7.78 4 LEU B O 1
ATOM 2319 N N . PHE B 1 4 ? 11.673 -63.497 36.598 1.00 7.20 5 PHE B N 1
ATOM 2320 C CA . PHE B 1 4 ? 11.719 -63.469 38.051 1.00 7.19 5 PHE B CA 1
ATOM 2321 C C . PHE B 1 4 ? 10.358 -63.056 38.572 1.00 7.48 5 PHE B C 1
ATOM 2322 O O . PHE B 1 4 ? 9.505 -62.581 37.814 1.00 7.49 5 PHE B O 1
ATOM 2330 N N . GLU B 1 5 ? 10.153 -63.243 39.867 1.00 8.28 6 GLU B N 1
ATOM 2331 C CA . GLU B 1 5 ? 9.006 -62.682 40.551 1.00 9.51 6 GLU B CA 1
ATOM 2332 C C . GLU B 1 5 ? 9.538 -62.015 41.799 1.00 8.61 6 GLU B C 1
ATOM 2333 O O . GLU B 1 5 ? 10.574 -62.412 42.333 1.00 10.35 6 GLU B O 1
ATOM 2339 N N . GLY B 1 6 ? 8.860 -60.972 42.250 1.00 7.87 7 GLY B N 1
ATOM 2340 C CA . GLY B 1 6 ? 9.298 -60.233 43.416 1.00 7.07 7 GLY B CA 1
ATOM 2341 C C . GLY B 1 6 ? 10.159 -59.047 43.033 1.00 6.70 7 GLY B C 1
ATOM 2342 O O . GLY B 1 6 ? 9.901 -58.387 42.031 1.00 6.17 7 GLY B O 1
ATOM 2343 N N . VAL B 1 7 ? 11.192 -58.796 43.824 1.00 6.26 8 VAL B N 1
ATOM 2344 C CA . VAL B 1 7 ? 11.917 -57.537 43.752 1.00 6.39 8 VAL B CA 1
ATOM 2345 C C . VAL B 1 7 ? 13.157 -57.625 42.885 1.00 6.27 8 VAL B C 1
ATOM 2346 O O . VAL B 1 7 ? 14.130 -58.274 43.241 1.00 6.92 8 VAL B O 1
ATOM 2350 N N . GLY B 1 8 ? 13.088 -56.972 41.734 1.00 6.04 9 GLY B N 1
ATOM 2351 C CA . GLY B 1 8 ? 14.264 -56.678 40.927 1.00 6.09 9 GLY B CA 1
ATOM 2352 C C . GLY B 1 8 ? 14.834 -55.333 41.349 1.00 6.19 9 GLY B C 1
ATOM 2353 O O . GLY B 1 8 ? 14.093 -54.445 41.730 1.00 7.12 9 GLY B O 1
ATOM 2354 N N . VAL B 1 9 ? 16.152 -55.175 41.284 1.00 5.86 10 VAL B N 1
ATOM 2355 C CA . VAL B 1 9 ? 16.767 -53.929 41.728 1.00 5.69 10 VAL B CA 1
ATOM 2356 C C . VAL B 1 9 ? 17.192 -53.068 40.548 1.00 5.71 10 VAL B C 1
ATOM 2357 O O . VAL B 1 9 ? 17.905 -53.526 39.661 1.00 5.85 10 VAL B O 1
ATOM 2361 N N . ALA B 1 10 ? 16.742 -51.813 40.549 1.00 5.62 11 ALA B N 1
ATOM 2362 C CA . ALA B 1 10 ? 17.176 -50.832 39.559 1.00 5.71 11 ALA B CA 1
ATOM 2363 C C . ALA B 1 10 ? 18.516 -50.298 40.028 1.00 5.59 11 ALA B C 1
ATOM 2364 O O . ALA B 1 10 ? 18.584 -49.291 40.720 1.00 5.91 11 ALA B O 1
ATOM 2366 N N . LEU B 1 11 ? 19.583 -50.985 39.630 1.00 5.28 12 LEU B N 1
ATOM 2367 C CA . LEU B 1 11 ? 20.905 -50.808 40.234 1.00 5.63 12 LEU B CA 1
ATOM 2368 C C . LEU B 1 11 ? 21.509 -49.430 39.982 1.00 5.31 12 LEU B C 1
ATOM 2369 O O . LEU B 1 11 ? 21.579 -48.982 38.853 1.00 5.67 12 LEU B O 1
ATOM 2374 N N . THR B 1 12 ? 21.975 -48.798 41.051 1.00 4.64 13 THR B N 1
ATOM 2375 C CA . THR B 1 12 ? 22.723 -47.551 40.972 1.00 4.83 13 THR B CA 1
ATOM 2376 C C . THR B 1 12 ? 24.147 -47.772 40.446 1.00 5.10 13 THR B C 1
ATOM 2377 O O . THR B 1 12 ? 24.651 -48.892 40.442 1.00 6.18 13 THR B O 1
ATOM 2381 N N . THR B 1 13 ? 24.787 -46.683 40.020 1.00 5.50 14 THR B N 1
ATOM 2382 C CA . THR B 1 13 ? 26.177 -46.677 39.593 1.00 6.17 14 THR B CA 1
ATOM 2383 C C . THR B 1 13 ? 27.008 -45.950 40.638 1.00 5.88 14 THR B C 1
ATOM 2384 O O . THR B 1 13 ? 26.783 -44.778 40.893 1.00 5.72 14 THR B O 1
ATOM 2388 N N . PRO B 1 14 ? 27.980 -46.641 41.247 1.00 5.40 15 PRO B N 1
ATOM 2389 C CA . PRO B 1 14 ? 28.813 -45.998 42.249 1.00 5.70 15 PRO B CA 1
ATOM 2390 C C . PRO B 1 14 ? 29.947 -45.226 41.587 1.00 5.57 15 PRO B C 1
ATOM 2391 O O . PRO B 1 14 ? 30.674 -45.777 40.763 1.00 6.33 15 PRO B O 1
ATOM 2395 N N . PHE B 1 15 ? 30.082 -43.956 41.946 1.00 5.92 16 PHE B N 1
ATOM 2396 C CA . PHE B 1 15 ? 31.141 -43.097 41.437 1.00 6.64 16 PHE B CA 1
ATOM 2397 C C . PHE B 1 15 ? 32.080 -42.730 42.573 1.00 7.27 16 PHE B C 1
ATOM 2398 O O . PHE B 1 15 ? 31.650 -42.437 43.693 1.00 7.35 16 PHE B O 1
ATOM 2406 N N . THR B 1 16 ? 33.362 -42.722 42.252 1.00 7.39 17 THR B N 1
ATOM 2407 C CA . THR B 1 16 ? 34.372 -42.113 43.103 1.00 7.55 17 THR B CA 1
ATOM 2408 C C . THR B 1 16 ? 35.209 -41.227 42.189 1.00 7.07 17 THR B C 1
ATOM 2409 O O . THR B 1 16 ? 35.784 -41.701 41.207 1.00 6.88 17 THR B O 1
ATOM 2413 N N . ASN B 1 17 ? 35.236 -39.932 42.482 1.00 6.47 18 ASN B N 1
ATOM 2414 C CA . ASN B 1 17 ? 35.907 -38.958 41.611 1.00 6.50 18 ASN B CA 1
ATOM 2415 C C . ASN B 1 17 ? 35.457 -39.084 40.156 1.00 6.49 18 ASN B C 1
ATOM 2416 O O . ASN B 1 17 ? 36.253 -39.101 39.217 1.00 6.57 18 ASN B O 1
ATOM 2421 N N . ASN B 1 18 ? 34.139 -39.167 39.993 1.00 6.80 19 ASN B N 1
ATOM 2422 C CA . ASN B 1 18 ? 33.502 -39.209 38.679 1.00 7.21 19 ASN B CA 1
ATOM 2423 C C . ASN B 1 18 ? 33.955 -40.395 37.828 1.00 7.18 19 ASN B C 1
ATOM 2424 O O . ASN B 1 18 ? 33.880 -40.354 36.604 1.00 7.10 19 ASN B O 1
ATOM 2429 N N . LYS B 1 19 ? 34.402 -41.456 38.494 1.00 7.42 20 LYS B N 1
ATOM 2430 C CA . LYS B 1 19 ? 34.816 -42.685 37.835 1.00 8.14 20 LYS B CA 1
ATOM 2431 C C . LYS B 1 19 ? 34.015 -43.826 38.429 1.00 7.40 20 LYS B C 1
ATOM 2432 O O . LYS B 1 19 ? 33.840 -43.897 39.642 1.00 7.07 20 LYS B O 1
ATOM 2438 N N . VAL B 1 20 ? 33.556 -44.737 37.583 1.00 7.20 21 VAL B N 1
ATOM 2439 C CA . VAL B 1 20 ? 32.826 -45.889 38.069 1.00 7.09 21 VAL B CA 1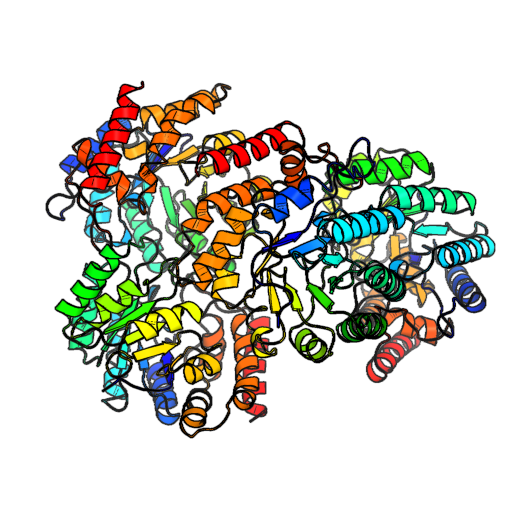
ATOM 2440 C C . VAL B 1 20 ? 33.743 -46.695 38.987 1.00 7.13 21 VAL B C 1
ATOM 2441 O O . VAL B 1 20 ? 34.862 -47.043 38.619 1.00 7.78 21 VAL B O 1
ATOM 2445 N N . ASN B 1 21 ? 33.263 -46.959 40.194 1.00 7.03 22 ASN B N 1
ATOM 2446 C CA . ASN B 1 21 ? 34.031 -47.673 41.200 1.00 7.67 22 ASN B CA 1
ATOM 2447 C C . ASN B 1 21 ? 33.631 -49.148 41.157 1.00 7.53 22 ASN B C 1
ATOM 2448 O O . ASN B 1 21 ? 32.597 -49.530 41.709 1.00 7.99 22 ASN B O 1
ATOM 2453 N N . LEU B 1 22 ? 34.437 -49.975 40.488 1.00 8.27 23 LEU B N 1
ATOM 2454 C CA . LEU B 1 22 ? 34.085 -51.382 40.301 1.00 8.84 23 LEU B CA 1
ATOM 2455 C C . LEU B 1 22 ? 34.066 -52.161 41.604 1.00 8.35 23 LEU B C 1
ATOM 2456 O O . LEU B 1 22 ? 33.278 -53.094 41.753 1.00 8.17 23 LEU B O 1
ATOM 2461 N N . GLU B 1 23 ? 34.927 -51.781 42.542 1.00 8.57 24 GLU B N 1
ATOM 2462 C CA . GLU B 1 23 ? 34.954 -52.428 43.845 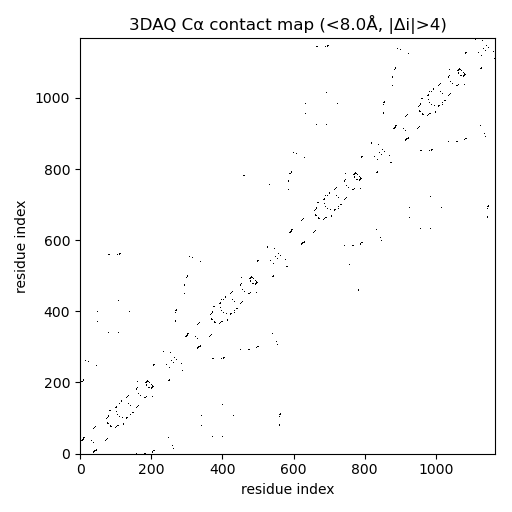1.00 9.12 24 GLU B CA 1
ATOM 2463 C C . GLU B 1 23 ? 33.638 -52.197 44.590 1.00 7.77 24 GLU B C 1
ATOM 2464 O O . GLU B 1 23 ? 33.056 -53.133 45.140 1.00 8.01 24 GLU B O 1
ATOM 2470 N N . ALA B 1 24 ? 33.161 -50.962 44.568 1.00 6.92 25 ALA B N 1
ATOM 2471 C CA . ALA B 1 24 ? 31.885 -50.628 45.186 1.00 6.37 25 ALA B CA 1
ATOM 2472 C C . ALA B 1 24 ? 30.727 -51.275 44.448 1.00 6.17 25 ALA B C 1
ATOM 2473 O O . ALA B 1 24 ? 29.752 -51.701 45.071 1.00 6.65 25 ALA B O 1
ATOM 2475 N N . LEU B 1 25 ? 30.828 -51.344 43.122 1.00 6.04 26 LEU B N 1
ATOM 2476 C CA . LEU B 1 25 ? 29.790 -51.986 42.313 1.00 6.26 26 LEU B CA 1
ATOM 2477 C C . LEU B 1 25 ? 29.651 -53.441 42.718 1.00 5.88 26 LEU B C 1
ATOM 2478 O O . LEU B 1 25 ? 28.556 -53.929 42.965 1.00 5.67 26 LEU B O 1
ATOM 2483 N N . LYS B 1 26 ? 30.780 -54.129 42.830 1.00 5.86 27 LYS B N 1
ATOM 2484 C CA . LYS B 1 26 ? 30.767 -55.536 43.209 1.00 6.86 27 LYS B CA 1
ATOM 2485 C C . LYS B 1 26 ? 30.248 -55.711 44.630 1.00 6.01 27 LYS B C 1
ATOM 2486 O O . LYS B 1 26 ? 29.437 -56.588 44.893 1.00 5.81 27 LYS B O 1
ATOM 2492 N N . ALA B 1 27 ? 30.700 -54.865 45.545 1.00 6.22 28 ALA B N 1
ATOM 2493 C CA . ALA B 1 27 ? 30.233 -54.944 46.921 1.00 6.41 28 ALA B CA 1
ATOM 2494 C C . ALA B 1 27 ? 28.717 -54.698 46.999 1.00 6.06 28 ALA B C 1
ATOM 2495 O O . ALA B 1 27 ? 27.986 -55.379 47.722 1.00 6.24 28 ALA B O 1
ATOM 2497 N N . HIS B 1 28 ? 28.225 -53.747 46.215 1.00 5.89 29 HIS B N 1
ATOM 2498 C CA . HIS B 1 28 ? 26.790 -53.477 46.206 1.00 5.73 29 HIS B CA 1
ATOM 2499 C C . HIS B 1 28 ? 25.996 -54.665 45.670 1.00 5.78 29 HIS B C 1
ATOM 2500 O O . HIS B 1 28 ? 24.998 -55.070 46.261 1.00 6.14 29 HIS B O 1
ATOM 2507 N N . VAL B 1 29 ? 26.435 -55.212 44.544 1.00 5.59 30 VAL B N 1
ATOM 2508 C CA . VAL B 1 29 ? 25.770 -56.372 43.967 1.00 6.18 30 VAL B CA 1
ATOM 2509 C C . VAL B 1 29 ? 25.792 -57.540 44.949 1.00 6.10 30 VAL B C 1
ATOM 2510 O O . VAL B 1 29 ? 24.784 -58.225 45.134 1.00 6.62 30 VAL B O 1
ATOM 2514 N N . ASN B 1 30 ? 26.935 -57.766 45.593 1.00 5.76 31 ASN B N 1
ATOM 2515 C CA . ASN B 1 30 ? 27.007 -58.820 46.607 1.00 5.68 31 ASN B CA 1
ATOM 2516 C C . ASN B 1 30 ? 26.008 -58.614 47.745 1.00 5.66 31 ASN B C 1
ATOM 2517 O O . ASN B 1 30 ? 25.382 -59.557 48.213 1.00 6.13 31 ASN B O 1
ATOM 2522 N N . PHE B 1 31 ? 25.833 -57.367 48.161 1.00 5.82 32 PHE B N 1
ATOM 2523 C CA . PHE B 1 31 ? 24.876 -57.020 49.201 1.00 6.35 32 PHE B CA 1
ATOM 2524 C C . PHE B 1 31 ? 23.445 -57.316 48.741 1.00 6.01 32 PHE B C 1
ATOM 2525 O O . PHE B 1 31 ? 22.631 -57.845 49.507 1.00 6.47 32 PHE B O 1
ATOM 2533 N N . LEU B 1 32 ? 23.149 -57.016 47.480 1.00 6.28 33 LEU B N 1
ATOM 2534 C CA . LEU B 1 32 ? 21.808 -57.262 46.954 1.00 6.37 33 LEU B CA 1
ATOM 2535 C C . LEU B 1 32 ? 21.534 -58.756 46.865 1.00 6.34 33 LEU B C 1
ATOM 2536 O O . LEU B 1 32 ? 20.441 -59.208 47.202 1.00 6.83 33 LEU B O 1
ATOM 2541 N N . LEU B 1 33 ? 22.527 -59.517 46.407 1.00 6.83 34 LEU B N 1
ATOM 2542 C CA . LEU B 1 33 ? 22.381 -60.966 46.291 1.00 7.20 34 LEU B CA 1
ATOM 2543 C C . LEU B 1 33 ? 22.189 -61.595 47.663 1.00 7.77 34 LEU B C 1
ATOM 2544 O O . LEU B 1 33 ? 21.346 -62.470 47.845 1.00 8.35 34 LEU B O 1
ATOM 2549 N N . GLU B 1 34 ? 22.978 -61.145 48.630 1.00 8.03 35 GLU B N 1
ATOM 2550 C CA . GLU B 1 34 ? 22.895 -61.657 49.993 1.00 8.76 35 GLU B CA 1
ATOM 2551 C C . GLU B 1 34 ? 21.527 -61.388 50.624 1.00 8.80 35 GLU B C 1
ATOM 2552 O O . GLU B 1 34 ? 21.087 -62.111 51.510 1.00 9.98 35 GLU B O 1
ATOM 2558 N N . ASN B 1 35 ? 20.869 -60.328 50.171 1.00 8.27 36 ASN B N 1
ATOM 2559 C CA . ASN B 1 35 ? 19.618 -59.880 50.765 1.00 8.15 36 ASN B CA 1
ATOM 2560 C C . ASN B 1 35 ? 18.410 -60.086 49.862 1.00 8.10 36 ASN B C 1
ATOM 2561 O O . ASN B 1 35 ? 17.423 -59.356 49.941 1.00 8.53 36 ASN B O 1
ATOM 2566 N N . ASN B 1 36 ? 18.502 -61.116 49.028 1.00 8.04 37 ASN B N 1
ATOM 2567 C CA . ASN B 1 36 ? 17.348 -61.700 48.349 1.00 8.54 37 ASN B CA 1
ATOM 2568 C C . ASN B 1 36 ? 16.787 -60.907 47.180 1.00 8.00 37 ASN B C 1
ATOM 2569 O O . ASN B 1 36 ? 15.617 -61.070 46.826 1.00 8.17 37 ASN B O 1
ATOM 2574 N N . ALA B 1 37 ? 17.606 -60.067 46.553 1.00 7.25 38 ALA B N 1
ATOM 2575 C CA . ALA B 1 37 ? 17.224 -59.514 45.258 1.00 7.07 38 ALA B CA 1
ATOM 2576 C C . ALA B 1 37 ? 16.917 -60.659 44.305 1.00 6.84 38 ALA B C 1
ATOM 2577 O O . ALA B 1 37 ? 17.598 -61.686 44.309 1.00 7.49 38 ALA B O 1
ATOM 2579 N N . GLN B 1 38 ? 15.894 -60.466 43.480 1.00 6.23 39 GLN B N 1
ATOM 2580 C CA . GLN B 1 38 ? 15.432 -61.502 42.559 1.00 6.00 39 GLN B CA 1
ATOM 2581 C C . GLN B 1 38 ? 15.901 -61.277 41.142 1.00 5.79 39 GLN B C 1
ATOM 2582 O O . GLN B 1 38 ? 15.759 -62.156 40.308 1.00 6.05 39 GLN B O 1
ATOM 2588 N N . ALA B 1 39 ? 16.455 -60.096 40.881 1.00 5.97 40 ALA B N 1
ATOM 2589 C CA . ALA B 1 39 ? 16.944 -59.741 39.553 1.00 5.38 40 ALA B CA 1
ATOM 2590 C C . ALA B 1 39 ? 17.735 -58.462 39.710 1.00 5.29 40 ALA B C 1
ATOM 2591 O O . ALA B 1 39 ? 17.511 -57.712 40.652 1.00 5.82 40 ALA B O 1
ATOM 2593 N N . ILE B 1 40 ? 18.670 -58.230 38.804 1.00 5.63 41 ILE B N 1
ATOM 2594 C CA . ILE B 1 40 ? 19.427 -56.985 38.806 1.00 5.86 41 ILE B CA 1
ATOM 2595 C C . ILE B 1 40 ? 19.234 -56.337 37.435 1.00 5.50 41 ILE B C 1
ATOM 2596 O O . ILE B 1 40 ? 19.550 -56.931 36.407 1.00 5.95 41 ILE B O 1
ATOM 2601 N N . ILE B 1 41 ? 18.688 -55.123 37.444 1.00 5.16 42 ILE B N 1
ATOM 2602 C CA . ILE B 1 41 ? 18.461 -54.363 36.234 1.00 5.41 42 ILE B CA 1
ATOM 2603 C C . ILE B 1 41 ? 19.602 -53.364 36.154 1.00 5.40 42 ILE B C 1
ATOM 2604 O O . ILE B 1 41 ? 19.758 -52.520 37.041 1.00 5.67 42 ILE B O 1
ATOM 2609 N N . VAL B 1 42 ? 20.414 -53.482 35.113 1.00 5.50 43 VAL B N 1
ATOM 2610 C CA . VAL B 1 42 ? 21.679 -52.759 35.019 1.00 6.09 43 VAL B CA 1
ATOM 2611 C C . VAL B 1 42 ? 21.575 -51.682 33.947 1.00 6.24 43 VAL B C 1
ATOM 2612 O O . VAL B 1 42 ? 20.950 -51.888 32.915 1.00 6.24 43 VAL B O 1
ATOM 2616 N N . ASN B 1 43 ? 22.179 -50.527 34.208 1.00 5.98 44 ASN B N 1
ATOM 2617 C CA . ASN B 1 43 ? 22.224 -49.412 33.253 1.00 6.35 44 ASN B CA 1
ATOM 2618 C C . ASN B 1 43 ? 20.856 -48.853 32.908 1.00 6.32 44 ASN B C 1
ATOM 2619 O O . ASN B 1 43 ? 20.594 -48.503 31.766 1.00 6.74 44 ASN B O 1
ATOM 2624 N N . GLY B 1 44 ? 19.977 -48.810 33.899 1.00 6.65 45 GLY B N 1
ATOM 2625 C CA . GLY B 1 44 ? 18.687 -48.166 33.761 1.00 6.82 45 GLY B CA 1
ATOM 2626 C C . GLY B 1 44 ? 18.693 -46.729 34.251 1.00 7.09 45 GLY B C 1
ATOM 2627 O O . GLY B 1 44 ? 19.741 -46.095 34.382 1.00 7.35 45 GLY B O 1
ATOM 2628 N N . THR B 1 45 ? 17.501 -46.203 34.494 1.00 7.87 46 THR B N 1
ATOM 2629 C CA . THR B 1 45 ? 17.332 -44.819 34.902 1.00 7.94 46 THR B CA 1
ATOM 2630 C C . THR B 1 45 ? 18.110 -44.517 36.192 1.00 7.11 46 THR B C 1
ATOM 2631 O O . THR B 1 45 ? 18.754 -43.475 36.345 1.00 6.88 46 THR B O 1
ATOM 2635 N N . THR B 1 46 ? 18.042 -45.454 37.120 1.00 6.73 47 THR B N 1
ATOM 2636 C CA . THR B 1 46 ? 18.615 -45.271 38.431 1.00 5.92 47 THR B CA 1
ATOM 2637 C C . THR B 1 46 ? 20.136 -45.364 38.387 1.00 5.94 47 THR B C 1
ATOM 2638 O O . THR B 1 46 ? 20.818 -44.862 39.283 1.00 5.87 47 THR B O 1
ATOM 2642 N N . ALA B 1 47 ? 20.647 -46.004 37.333 1.00 5.47 48 ALA B N 1
ATOM 2643 C CA . ALA B 1 47 ? 22.083 -46.105 37.080 1.00 5.37 48 ALA B CA 1
ATOM 2644 C C . ALA B 1 47 ? 22.664 -44.855 36.424 1.00 5.98 48 ALA B C 1
ATOM 2645 O O . ALA B 1 47 ? 23.857 -44.803 36.158 1.00 6.15 48 ALA B O 1
ATOM 2647 N N . GLU B 1 48 ? 21.823 -43.862 36.139 1.00 6.08 49 GLU B N 1
ATOM 2648 C CA . GLU B 1 48 ? 22.244 -42.656 35.420 1.00 6.15 49 GLU B CA 1
ATOM 2649 C C . GLU B 1 48 ? 22.693 -42.979 33.999 1.00 6.02 49 GLU B C 1
ATOM 2650 O O . GLU B 1 48 ? 23.630 -42.374 33.465 1.00 6.16 49 GLU B O 1
ATOM 2656 N N . SER B 1 49 ? 21.998 -43.917 33.373 1.00 6.21 50 SER B N 1
ATOM 2657 C CA . SER B 1 49 ? 22.378 -44.357 32.034 1.00 6.19 50 SER B CA 1
ATOM 2658 C C . SER B 1 49 ? 22.559 -43.212 31.026 1.00 6.24 50 SER B C 1
ATOM 2659 O O . SER B 1 49 ? 23.468 -43.294 30.197 1.00 6.37 50 SER B O 1
ATOM 2662 N N . PRO B 1 50 ? 21.721 -42.151 31.087 1.00 6.01 51 PRO B N 1
ATOM 2663 C CA . PRO B 1 50 ? 21.940 -41.081 30.094 1.00 6.01 51 PRO B CA 1
ATOM 2664 C C . PRO B 1 50 ? 23.289 -40.383 30.111 1.00 5.84 51 PRO B C 1
ATOM 2665 O O . PRO B 1 50 ? 23.655 -39.745 29.118 1.00 7.06 51 PRO B O 1
ATOM 2669 N N . THR B 1 51 ? 24.020 -40.483 31.219 1.00 5.85 52 THR B N 1
ATOM 2670 C CA . THR B 1 51 ? 25.294 -39.785 31.344 1.00 5.77 52 THR B CA 1
ATOM 2671 C C . THR B 1 51 ? 26.497 -40.721 31.364 1.00 5.83 52 THR B C 1
ATOM 2672 O O . THR B 1 51 ? 27.627 -40.258 31.454 1.00 6.42 52 THR B O 1
ATOM 2676 N N . LEU B 1 52 ? 26.261 -42.030 31.283 1.00 5.61 53 LEU B N 1
ATOM 2677 C CA . LEU B 1 52 ? 27.347 -43.001 31.221 1.00 5.67 53 LEU B CA 1
ATOM 2678 C C . LEU B 1 52 ? 27.865 -43.120 29.803 1.00 6.01 53 LEU B C 1
ATOM 2679 O O . LEU B 1 52 ? 27.090 -43.028 28.844 1.00 6.64 53 LEU B O 1
ATOM 2684 N N . THR B 1 53 ? 29.165 -43.355 29.659 1.00 6.64 54 THR B N 1
ATOM 2685 C CA . THR B 1 53 ? 29.725 -43.634 28.335 1.00 7.04 54 THR B CA 1
ATOM 2686 C C . THR B 1 53 ? 29.377 -45.056 27.951 1.00 6.82 54 THR B C 1
ATOM 2687 O O . THR B 1 53 ? 29.028 -45.881 28.808 1.00 7.10 54 THR B O 1
ATOM 2691 N N . THR B 1 54 ? 29.472 -45.360 26.663 1.00 7.34 55 THR B N 1
ATOM 2692 C CA . THR B 1 54 ? 29.220 -46.721 26.222 1.00 7.96 55 THR B CA 1
ATOM 2693 C C . THR B 1 54 ? 30.197 -47.685 26.886 1.00 7.69 55 THR B C 1
ATOM 2694 O O . THR B 1 54 ? 29.799 -48.758 27.344 1.00 7.99 55 THR B O 1
ATOM 2698 N N . ASP B 1 55 ? 31.462 -47.291 26.989 1.00 8.08 56 ASP B N 1
ATOM 2699 C CA . ASP B 1 55 ? 32.455 -48.146 27.638 1.00 8.25 56 ASP B CA 1
ATOM 2700 C C . ASP B 1 55 ? 32.124 -48.407 29.098 1.00 7.77 56 ASP B C 1
ATOM 2701 O O . ASP B 1 55 ? 32.308 -49.522 29.585 1.00 8.01 56 ASP B O 1
ATOM 2706 N N . GLU B 1 56 ? 31.649 -47.386 29.797 1.00 7.01 57 GLU B N 1
ATOM 2707 C CA . GLU B 1 56 ? 31.228 -47.567 31.191 1.00 6.70 57 GLU B CA 1
ATOM 2708 C C . GLU B 1 56 ? 30.059 -48.545 31.294 1.00 6.69 57 GLU B C 1
ATOM 2709 O O . GLU B 1 56 ? 30.067 -49.447 32.131 1.00 6.72 57 GLU B O 1
ATOM 2715 N N . LYS B 1 57 ? 29.042 -48.355 30.456 1.00 6.19 58 LYS B N 1
ATOM 2716 C CA . LYS B 1 57 ? 27.888 -49.244 30.478 1.00 6.03 58 LYS B CA 1
ATOM 2717 C C . LYS B 1 57 ? 28.301 -50.698 30.258 1.00 6.46 58 LYS B C 1
ATOM 2718 O O . LYS B 1 57 ? 27.844 -51.602 30.949 1.00 6.01 58 LYS B O 1
ATOM 2724 N N . GLU B 1 58 ? 29.156 -50.924 29.268 1.00 6.57 59 GLU B N 1
ATOM 2725 C CA . GLU B 1 58 ? 29.606 -52.278 28.941 1.00 7.84 59 GLU B CA 1
ATOM 2726 C C . GLU B 1 58 ? 30.449 -52.890 30.065 1.00 7.37 59 GLU B C 1
ATOM 2727 O O . GLU B 1 58 ? 30.318 -54.071 30.364 1.00 7.59 59 GLU B O 1
ATOM 2733 N N . LEU B 1 59 ? 31.290 -52.077 30.693 1.00 7.38 60 LEU B N 1
ATOM 2734 C CA . LEU B 1 59 ? 32.117 -52.522 31.811 1.00 7.52 60 LEU B CA 1
ATOM 2735 C C . LEU B 1 59 ? 31.265 -52.893 33.017 1.00 7.27 60 LEU B C 1
ATOM 2736 O O . LEU B 1 59 ? 31.472 -53.932 33.643 1.00 7.46 60 LEU B O 1
ATOM 2741 N N . ILE B 1 60 ? 30.311 -52.030 33.338 1.00 6.72 61 ILE B N 1
ATOM 2742 C CA . ILE B 1 60 ? 29.407 -52.289 34.443 1.00 6.45 61 ILE B CA 1
ATOM 2743 C C . ILE B 1 60 ? 28.626 -53.568 34.193 1.00 6.46 61 ILE B C 1
ATOM 2744 O O . ILE B 1 60 ? 28.533 -54.442 35.060 1.00 6.65 61 ILE B O 1
ATOM 2749 N N . LEU B 1 61 ? 28.069 -53.680 33.000 1.00 6.11 62 LEU B N 1
ATOM 2750 C CA . LEU B 1 61 ? 27.251 -54.839 32.678 1.00 6.12 62 LEU B CA 1
ATOM 2751 C C . LEU B 1 61 ? 28.057 -56.139 32.758 1.00 7.10 62 LEU B C 1
ATOM 2752 O O . LEU B 1 61 ? 27.611 -57.107 33.353 1.00 6.45 62 LEU B O 1
ATOM 2757 N N . LYS B 1 62 ? 29.243 -56.162 32.161 1.00 7.46 63 LYS B N 1
ATOM 2758 C CA A LYS B 1 62 ? 30.072 -57.360 32.207 0.50 7.98 63 LYS B CA 1
ATOM 2759 C CA B LYS B 1 62 ? 30.106 -57.347 32.215 0.50 8.10 63 LYS B CA 1
ATOM 2760 C C . LYS B 1 62 ? 30.446 -57.686 33.658 1.00 7.78 63 LYS B C 1
ATOM 2761 O O . LYS B 1 62 ? 30.418 -58.842 34.061 1.00 7.42 63 LYS B O 1
ATOM 2772 N N . THR B 1 63 ? 30.772 -56.669 34.446 1.00 7.31 64 THR B N 1
ATOM 2773 C CA . THR B 1 63 ? 31.141 -56.885 35.839 1.00 6.66 64 THR B CA 1
ATOM 2774 C C . THR B 1 63 ? 29.993 -57.510 36.633 1.00 6.69 64 THR B C 1
ATOM 2775 O O . THR B 1 63 ? 30.197 -58.458 37.392 1.00 7.15 64 THR B O 1
ATOM 2779 N N . VAL B 1 64 ? 28.777 -57.012 36.425 1.00 6.06 65 VAL B N 1
ATOM 2780 C CA . VAL B 1 64 ? 27.609 -57.557 37.113 1.00 5.91 65 VAL B CA 1
ATOM 2781 C C . VAL B 1 64 ? 27.303 -58.979 36.627 1.00 6.07 65 VAL B C 1
ATOM 2782 O O . VAL B 1 64 ? 27.054 -59.875 37.434 1.00 6.82 65 VAL B O 1
ATOM 2786 N N . ILE B 1 65 ? 27.331 -59.188 35.314 1.00 5.77 66 ILE B N 1
ATOM 2787 C CA . ILE B 1 65 ? 27.070 -60.517 34.761 1.00 6.29 66 ILE B CA 1
ATOM 2788 C C . ILE B 1 65 ? 28.029 -61.536 35.357 1.00 6.42 66 ILE B C 1
ATOM 2789 O O . ILE B 1 65 ? 27.615 -62.611 35.797 1.00 6.86 66 ILE B O 1
ATOM 2794 N N . ASP B 1 66 ? 29.308 -61.200 35.374 1.00 7.33 67 ASP B N 1
ATOM 2795 C CA . ASP B 1 66 ? 30.319 -62.155 35.815 1.00 7.72 67 ASP B CA 1
ATOM 2796 C C . ASP B 1 66 ? 30.206 -62.455 37.301 1.00 7.28 67 ASP B C 1
ATOM 2797 O O . ASP B 1 66 ? 30.409 -63.590 37.709 1.00 7.37 67 ASP B O 1
ATOM 2802 N N . LEU B 1 67 ? 29.862 -61.444 38.095 1.00 6.49 68 LEU B N 1
ATOM 2803 C CA . LEU B 1 67 ? 29.737 -61.600 39.532 1.00 6.14 68 LEU B CA 1
ATOM 2804 C C . LEU B 1 67 ? 28.511 -62.427 39.888 1.00 6.42 68 LEU B C 1
ATOM 2805 O O . LEU B 1 67 ? 28.586 -63.351 40.697 1.00 7.62 68 LEU B O 1
ATOM 2810 N N . VAL B 1 68 ? 27.375 -62.085 39.287 1.00 6.24 69 VAL B N 1
ATOM 2811 C CA . VAL B 1 68 ? 26.112 -62.783 39.557 1.00 6.01 69 VAL B CA 1
ATOM 2812 C C . VAL B 1 68 ? 26.153 -64.234 39.079 1.00 6.72 69 VAL B C 1
ATOM 2813 O O . VAL B 1 68 ? 25.604 -65.120 39.729 1.00 6.55 69 VAL B O 1
ATOM 2817 N N . ASP B 1 69 ? 26.803 -64.447 37.937 1.00 7.25 70 ASP B N 1
ATOM 2818 C CA . ASP B 1 69 ? 26.887 -65.752 37.270 1.00 7.54 70 ASP B CA 1
ATOM 2819 C C . ASP B 1 69 ? 25.680 -66.650 37.520 1.00 7.73 70 ASP B C 1
ATOM 2820 O O . ASP B 1 69 ? 25.766 -67.686 38.191 1.00 7.77 70 ASP B O 1
ATOM 2825 N N . LYS B 1 70 ? 24.550 -66.200 36.984 1.00 7.61 71 LYS B N 1
ATOM 2826 C CA A LYS B 1 70 ? 23.322 -66.986 36.883 0.50 7.97 71 LYS B CA 1
ATOM 2827 C CA B LYS B 1 70 ? 23.331 -67.008 36.888 0.50 7.65 71 LYS B CA 1
ATOM 2828 C C . LYS B 1 70 ? 22.542 -67.149 38.188 1.00 7.44 71 LYS B C 1
ATOM 2829 O O . LYS B 1 70 ? 21.551 -67.863 38.232 1.00 7.59 71 LYS B O 1
ATOM 2840 N N . ARG B 1 71 ? 22.947 -66.454 39.247 1.00 6.85 72 ARG B N 1
ATOM 2841 C CA . ARG B 1 71 ? 22.185 -66.531 40.494 1.00 6.57 72 ARG B CA 1
ATOM 2842 C C . ARG B 1 71 ? 20.808 -65.879 40.389 1.00 6.74 72 ARG B C 1
ATOM 2843 O O . ARG B 1 71 ? 19.844 -66.364 40.978 1.00 7.12 72 ARG B O 1
ATOM 2851 N N . VAL B 1 72 ? 20.737 -64.763 39.664 1.00 6.29 73 VAL B N 1
ATOM 2852 C CA . VAL B 1 72 ? 19.484 -64.095 39.328 1.00 6.48 73 VAL B CA 1
ATOM 2853 C C . VAL B 1 72 ? 19.639 -63.569 37.909 1.00 6.49 73 VAL B C 1
ATOM 2854 O O . VAL B 1 72 ? 20.771 -63.423 37.427 1.00 6.43 73 VAL B O 1
ATOM 2858 N N . PRO B 1 73 ? 18.516 -63.287 37.229 1.00 6.84 74 PRO B N 1
ATOM 2859 C CA . PRO B 1 73 ? 18.641 -62.678 35.910 1.00 6.66 74 PRO B CA 1
ATOM 2860 C C . PRO B 1 73 ? 19.276 -61.306 35.969 1.00 6.31 74 PRO B C 1
ATOM 2861 O O . PRO B 1 73 ? 18.962 -60.517 36.864 1.00 6.55 74 PRO B O 1
ATOM 2865 N N . VAL B 1 74 ? 20.172 -61.052 35.025 1.00 5.92 75 VAL B N 1
ATOM 2866 C CA . VAL B 1 74 ? 20.772 -59.745 34.850 1.00 5.78 75 VAL B CA 1
ATOM 2867 C C . VAL B 1 74 ? 20.124 -59.181 33.594 1.00 5.66 75 VAL B C 1
ATOM 2868 O O . VAL B 1 74 ? 20.252 -59.746 32.500 1.00 6.24 75 VAL B O 1
ATOM 2872 N N . ILE B 1 75 ? 19.399 -58.082 33.785 1.00 5.46 76 ILE B N 1
ATOM 2873 C CA . ILE B 1 75 ? 18.583 -57.461 32.749 1.00 5.19 76 ILE B CA 1
ATOM 2874 C C . ILE B 1 75 ? 19.239 -56.151 32.391 1.00 5.43 76 ILE B C 1
ATOM 2875 O O . ILE B 1 75 ? 19.358 -55.267 33.228 1.00 5.92 76 ILE B O 1
ATOM 2880 N N . ALA B 1 76 ? 19.687 -56.050 31.142 1.00 5.16 77 ALA B N 1
ATOM 2881 C CA . ALA B 1 76 ? 20.430 -54.890 30.689 1.00 5.66 77 ALA B CA 1
ATOM 2882 C C . ALA B 1 76 ? 19.495 -53.839 30.112 1.00 6.09 77 ALA B C 1
ATOM 2883 O O . ALA B 1 76 ? 18.792 -54.102 29.143 1.00 5.92 77 ALA B O 1
ATOM 2885 N N . GLY B 1 77 ? 19.506 -52.634 30.678 1.00 6.38 78 GLY B N 1
ATOM 2886 C CA . GLY B 1 77 ? 18.814 -51.505 30.074 1.00 6.89 78 GLY B CA 1
ATOM 2887 C C . GLY B 1 77 ? 19.622 -51.129 28.857 1.00 7.37 78 GLY B C 1
ATOM 2888 O O . GLY B 1 77 ? 20.794 -50.764 28.981 1.00 9.39 78 GLY B O 1
ATOM 2889 N N . THR B 1 78 ? 19.042 -51.307 27.676 1.00 7.13 79 THR B N 1
ATOM 2890 C CA . THR B 1 78 ? 19.719 -50.970 26.431 1.00 6.93 79 THR B CA 1
ATOM 2891 C C . THR B 1 78 ? 18.943 -50.019 25.536 1.00 6.98 79 THR B C 1
ATOM 2892 O O . THR B 1 78 ? 19.483 -49.498 24.558 1.00 7.63 79 THR B O 1
ATOM 2896 N N . GLY B 1 79 ? 17.674 -49.806 25.845 1.00 6.51 80 GLY B N 1
ATOM 2897 C CA . GLY B 1 79 ? 16.814 -49.047 24.970 1.00 6.42 80 GLY B CA 1
ATOM 2898 C C . GLY B 1 79 ? 17.004 -47.558 25.142 1.00 6.41 80 GLY B C 1
ATOM 2899 O O . GLY B 1 79 ? 17.101 -47.045 26.268 1.00 6.97 80 GLY B O 1
ATOM 2900 N N . THR B 1 80 ? 17.045 -46.861 24.017 1.00 5.64 81 THR B N 1
ATOM 2901 C CA . THR B 1 80 ? 17.056 -45.402 24.019 1.00 5.82 81 THR B CA 1
ATOM 2902 C C . THR B 1 80 ? 15.956 -44.908 23.079 1.00 5.65 81 THR B C 1
ATOM 2903 O O . THR B 1 80 ? 15.077 -45.659 22.683 1.00 5.97 81 THR B O 1
ATOM 2907 N N . ASN B 1 81 ? 16.003 -43.626 22.747 1.00 5.26 82 ASN B N 1
ATOM 2908 C CA . ASN B 1 81 ? 15.057 -43.055 21.813 1.00 5.38 82 ASN B CA 1
ATOM 2909 C C . ASN B 1 81 ? 15.532 -43.123 20.358 1.00 5.55 82 ASN B C 1
ATOM 2910 O O . ASN B 1 81 ? 14.953 -42.466 19.499 1.00 5.85 82 ASN B O 1
ATOM 2915 N N . ASP B 1 82 ? 16.554 -43.941 20.093 1.00 5.92 83 ASP B N 1
ATOM 2916 C CA . ASP B 1 82 ? 17.120 -44.135 18.755 1.00 5.99 83 ASP B CA 1
ATOM 2917 C C . ASP B 1 82 ? 17.088 -45.648 18.505 1.00 5.68 83 ASP B C 1
ATOM 2918 O O . ASP B 1 82 ? 17.789 -46.400 19.165 1.00 5.43 83 ASP B O 1
ATOM 2923 N N . THR B 1 83 ? 16.252 -46.090 17.576 1.00 5.37 84 THR B N 1
ATOM 2924 C CA . THR B 1 83 ? 16.031 -47.515 17.375 1.00 5.19 84 THR B CA 1
ATOM 2925 C C . THR B 1 83 ? 17.304 -48.226 16.968 1.00 5.65 84 THR B C 1
ATOM 2926 O O . THR B 1 83 ? 17.641 -49.271 17.520 1.00 5.27 84 THR B O 1
ATOM 2930 N N . GLU B 1 84 ? 18.023 -47.654 16.010 1.00 6.02 85 GLU B N 1
ATOM 2931 C CA . GLU B 1 84 ? 19.254 -48.273 15.534 1.00 6.75 85 GLU B CA 1
ATOM 2932 C C . GLU B 1 84 ? 20.284 -48.428 16.644 1.00 6.34 85 GLU B C 1
ATOM 2933 O O . GLU B 1 84 ? 20.884 -49.499 16.800 1.00 6.72 85 GLU B O 1
ATOM 2939 N N . LYS B 1 85 ? 20.484 -47.377 17.433 1.00 6.46 86 LYS B N 1
ATOM 2940 C CA . LYS B 1 85 ? 21.423 -47.477 18.546 1.00 7.02 86 LYS B CA 1
ATOM 2941 C C . LYS B 1 85 ? 20.948 -48.461 19.607 1.00 6.76 86 LYS B C 1
ATOM 2942 O O . LYS B 1 85 ? 21.762 -49.149 20.216 1.00 6.95 86 LYS B O 1
ATOM 2948 N N . SER B 1 86 ? 19.638 -48.543 19.817 1.00 6.20 87 SER B N 1
ATOM 2949 C CA . SER B 1 86 ? 19.096 -49.522 20.750 1.00 6.15 87 SER B CA 1
ATOM 2950 C C . SER B 1 86 ? 19.384 -50.943 20.285 1.00 6.08 87 SER B C 1
ATOM 2951 O O . SER B 1 86 ? 19.711 -51.804 21.092 1.00 6.17 87 SER B O 1
ATOM 2954 N N . ILE B 1 87 ? 19.264 -51.179 18.984 1.00 5.87 88 ILE B N 1
ATOM 2955 C CA . ILE B 1 87 ? 19.603 -52.483 18.414 1.00 6.17 88 ILE B CA 1
ATOM 2956 C C . ILE B 1 87 ? 21.055 -52.841 18.722 1.00 6.94 88 ILE B C 1
ATOM 2957 O O . ILE B 1 87 ? 21.349 -53.942 19.221 1.00 7.28 88 ILE B O 1
ATOM 2962 N N . GLN B 1 88 ? 21.962 -51.910 18.437 1.00 7.59 89 GLN B N 1
ATOM 2963 C CA . GLN B 1 88 ? 23.390 -52.157 18.635 1.00 8.14 89 GLN B CA 1
ATOM 2964 C C . GLN B 1 88 ? 23.687 -52.488 20.087 1.00 7.59 89 GLN B C 1
ATOM 2965 O O . GLN B 1 88 ? 24.418 -53.433 20.382 1.00 8.11 89 GLN B O 1
ATOM 2971 N N . ALA B 1 89 ? 23.124 -51.700 20.996 1.00 7.49 90 ALA B N 1
ATOM 2972 C CA . ALA B 1 89 ? 23.376 -51.900 22.417 1.00 6.97 90 ALA B CA 1
ATOM 2973 C C . ALA B 1 89 ? 22.799 -53.216 22.914 1.00 7.36 90 ALA B C 1
ATOM 2974 O O . ALA B 1 89 ? 23.374 -53.857 23.790 1.00 8.00 90 ALA B O 1
ATOM 2976 N N . SER B 1 90 ? 21.648 -53.594 22.379 1.00 6.61 91 SER B N 1
ATOM 2977 C CA . SER B 1 90 ? 20.979 -54.822 22.777 1.00 6.28 91 SER B CA 1
ATOM 2978 C C . SER B 1 90 ? 21.764 -56.049 22.337 1.00 6.62 91 SER B C 1
ATOM 2979 O O . SER B 1 90 ? 21.976 -56.975 23.114 1.00 6.89 91 SER B O 1
ATOM 2982 N N . ILE B 1 91 ? 22.220 -56.041 21.096 1.00 7.18 92 ILE B N 1
ATOM 2983 C CA . ILE B 1 91 ? 23.056 -57.125 20.593 1.00 8.08 92 ILE B CA 1
ATOM 2984 C C . ILE B 1 91 ? 24.338 -57.263 21.422 1.00 8.20 92 ILE B C 1
ATOM 2985 O O . ILE B 1 91 ? 24.764 -58.380 21.751 1.00 8.90 92 ILE B O 1
ATOM 2990 N N . GLN B 1 92 ? 24.959 -56.149 21.770 1.00 8.73 93 GLN B N 1
ATOM 2991 C CA . GLN B 1 92 ? 26.162 -56.207 22.587 1.00 9.08 93 GLN B CA 1
ATOM 2992 C C . GLN B 1 92 ? 25.875 -56.713 23.997 1.00 8.52 93 GLN B C 1
ATOM 2993 O O . GLN B 1 92 ? 26.674 -57.472 24.548 1.00 8.48 93 GLN B O 1
ATOM 2999 N N . ALA B 1 93 ? 24.745 -56.321 24.586 1.00 7.78 94 ALA B N 1
ATOM 3000 C CA . ALA B 1 93 ? 24.393 -56.825 25.916 1.00 7.38 94 ALA B CA 1
ATOM 3001 C C . ALA B 1 93 ? 24.229 -58.339 25.894 1.00 7.57 94 ALA B C 1
ATOM 3002 O O . ALA B 1 93 ? 24.663 -59.017 26.810 1.00 7.59 94 ALA B O 1
ATOM 3004 N N . LYS B 1 94 ? 23.613 -58.861 24.840 1.00 7.61 95 LYS B N 1
ATOM 3005 C CA . LYS B 1 94 ? 23.453 -60.302 24.693 1.00 7.68 95 LYS B CA 1
ATOM 3006 C C . LYS B 1 94 ? 24.823 -60.959 24.618 1.00 8.04 95 LYS B C 1
ATOM 3007 O O . LYS B 1 94 ? 25.066 -61.984 25.255 1.00 8.06 95 LYS B O 1
ATOM 3013 N N . ALA B 1 95 ? 25.709 -60.370 23.825 1.00 8.33 96 ALA B N 1
ATOM 3014 C CA . ALA B 1 95 ? 27.050 -60.932 23.645 1.00 8.67 96 ALA B CA 1
ATOM 3015 C C . ALA B 1 95 ? 27.812 -60.982 24.961 1.00 9.11 96 ALA B C 1
ATOM 3016 O O . ALA B 1 95 ? 28.572 -61.917 25.208 1.00 10.50 96 ALA B O 1
ATOM 3018 N N . LEU B 1 96 ? 27.596 -59.988 25.815 1.00 8.98 97 LEU B N 1
ATOM 3019 C CA . LEU B 1 96 ? 28.240 -59.953 27.131 1.00 8.77 97 LEU B CA 1
ATOM 3020 C C . LEU B 1 96 ? 27.650 -60.953 28.127 1.00 8.93 97 LEU B C 1
ATOM 3021 O O . LEU B 1 96 ? 28.248 -61.221 29.179 1.00 8.89 97 LEU B O 1
ATOM 3026 N N . GLY B 1 97 ? 26.473 -61.480 27.812 1.00 8.24 98 GLY B N 1
ATOM 3027 C CA . GLY B 1 97 ? 25.841 -62.520 28.611 1.00 7.93 98 GLY B CA 1
ATOM 3028 C C . GLY B 1 97 ? 24.592 -62.112 29.386 1.00 7.22 98 GLY B C 1
ATOM 3029 O O . GLY B 1 97 ? 24.168 -62.828 30.291 1.00 7.67 98 GLY B O 1
ATOM 3030 N N . ALA B 1 98 ? 23.983 -60.974 29.033 1.00 7.30 99 ALA B N 1
ATOM 3031 C CA . ALA B 1 98 ? 22.745 -60.547 29.675 1.00 7.01 99 ALA B CA 1
ATOM 3032 C C . ALA B 1 98 ? 21.652 -61.579 29.463 1.00 7.24 99 ALA B C 1
ATOM 3033 O O . ALA B 1 98 ? 21.590 -62.213 28.419 1.00 7.98 99 ALA B O 1
ATOM 3035 N N . ASP B 1 99 ? 20.798 -61.746 30.466 1.00 7.11 100 ASP B N 1
ATOM 3036 C CA . ASP B 1 99 ? 19.675 -62.681 30.380 1.00 7.19 100 ASP B CA 1
ATOM 3037 C C . ASP B 1 99 ? 18.471 -62.070 29.684 1.00 6.72 100 ASP B C 1
ATOM 3038 O O . ASP B 1 99 ? 17.621 -62.779 29.153 1.00 7.64 100 ASP B O 1
ATOM 3043 N N . ALA B 1 100 ? 18.387 -60.750 29.722 1.00 6.26 101 ALA B N 1
ATOM 3044 C CA . ALA B 1 100 ? 17.284 -60.039 29.112 1.00 5.71 101 ALA B CA 1
ATOM 3045 C C . ALA B 1 100 ? 17.719 -58.614 28.891 1.00 5.74 101 ALA B C 1
ATOM 3046 O O . ALA B 1 100 ? 18.723 -58.167 29.448 1.00 5.83 101 ALA B O 1
ATOM 3048 N N . ILE B 1 101 ? 16.948 -57.902 28.086 1.00 6.08 102 ILE B N 1
ATOM 3049 C CA . ILE B 1 101 ? 17.145 -56.477 27.954 1.00 6.59 102 ILE B CA 1
ATOM 3050 C C . ILE B 1 101 ? 15.872 -55.757 28.354 1.00 6.50 102 ILE B C 1
ATOM 3051 O O . ILE B 1 101 ? 14.780 -56.328 28.309 1.00 6.84 102 ILE B O 1
ATOM 3056 N N . MET B 1 102 ? 16.022 -54.499 28.743 1.00 5.92 103 MET B N 1
ATOM 3057 C CA . MET B 1 102 ? 14.883 -53.645 29.045 1.00 6.91 103 MET B CA 1
ATOM 3058 C C . MET B 1 102 ? 14.883 -52.467 28.087 1.00 5.85 103 MET B C 1
ATOM 3059 O O . MET B 1 102 ? 15.918 -51.847 27.862 1.00 5.67 103 MET B O 1
ATOM 3064 N N . LEU B 1 103 ? 13.717 -52.181 27.510 1.00 5.13 104 LEU B N 1
ATOM 3065 C CA . LEU B 1 103 ? 13.550 -51.116 26.516 1.00 4.93 104 LEU B CA 1
ATOM 3066 C C . LEU B 1 103 ? 12.494 -50.115 26.935 1.00 5.25 104 LEU B C 1
ATOM 3067 O O . LEU B 1 103 ? 11.315 -50.418 26.939 1.00 4.75 104 LEU B O 1
ATOM 3072 N N . ILE B 1 104 ? 12.927 -48.904 27.252 1.00 5.37 105 ILE B N 1
ATOM 3073 C CA . ILE B 1 104 ? 12.014 -47.799 27.507 1.00 5.59 105 ILE B CA 1
ATOM 3074 C C . ILE B 1 104 ? 11.346 -47.365 26.212 1.00 5.35 105 ILE B C 1
ATOM 3075 O O . ILE B 1 104 ? 11.872 -47.601 25.139 1.00 5.39 105 ILE B O 1
ATOM 3080 N N . THR B 1 105 ? 10.170 -46.751 26.299 1.00 5.29 106 THR B N 1
ATOM 3081 C CA . THR B 1 105 ? 9.615 -46.096 25.115 1.00 5.75 106 THR B CA 1
ATOM 3082 C C . THR B 1 105 ? 10.544 -44.956 24.710 1.00 6.10 106 THR B C 1
ATOM 3083 O O . THR B 1 105 ? 11.333 -44.471 25.504 1.00 6.40 106 THR B O 1
ATOM 3087 N N . PRO B 1 106 ? 10.436 -44.510 23.463 1.00 6.19 107 PRO B N 1
ATOM 3088 C CA . PRO B 1 106 ? 11.084 -43.257 23.149 1.00 6.39 107 PRO B CA 1
ATOM 3089 C C . PRO B 1 106 ? 10.639 -42.103 24.054 1.00 6.62 107 PRO B C 1
ATOM 3090 O O . PRO B 1 106 ? 9.627 -42.176 24.765 1.00 7.07 107 PRO B O 1
ATOM 3094 N N . TYR B 1 107 ? 11.444 -41.056 24.022 1.00 6.79 108 TYR B N 1
ATOM 3095 C CA . TYR B 1 107 ? 11.281 -39.877 24.848 1.00 6.46 108 TYR B CA 1
ATOM 3096 C C . TYR B 1 107 ? 11.992 -38.773 24.112 1.00 6.34 108 TYR B C 1
ATOM 3097 O O . TYR B 1 107 ? 12.910 -39.029 23.318 1.00 5.52 108 TYR B O 1
ATOM 3106 N N . TYR B 1 108 ? 11.547 -37.556 24.387 1.00 6.02 109 TYR B N 1
ATOM 3107 C CA . TYR B 1 108 ? 11.994 -36.348 23.712 1.00 6.16 109 TYR B CA 1
ATOM 3108 C C . TYR B 1 108 ? 11.443 -36.324 22.290 1.00 6.06 109 TYR B C 1
ATOM 3109 O O . TYR B 1 108 ? 10.599 -35.491 21.997 1.00 6.34 109 TYR B O 1
ATOM 3118 N N . ASN B 1 109 ? 11.882 -37.229 21.414 1.00 5.66 110 ASN B N 1
ATOM 3119 C CA . ASN B 1 109 ? 11.200 -37.365 20.120 1.00 5.74 110 ASN B CA 1
ATOM 3120 C C . ASN B 1 109 ? 9.804 -37.954 20.273 1.00 6.42 110 ASN B C 1
ATOM 3121 O O . ASN B 1 109 ? 8.866 -37.513 19.602 1.00 6.31 110 ASN B O 1
ATOM 3126 N N . LYS B 1 110 ? 9.662 -38.904 21.194 1.00 6.54 111 LYS B N 1
ATOM 3127 C CA . LYS B 1 110 ? 8.458 -39.717 21.322 1.00 7.80 111 LYS B CA 1
ATOM 3128 C C . LYS B 1 110 ? 8.179 -40.432 19.994 1.00 7.43 111 LYS B C 1
ATOM 3129 O O . LYS B 1 110 ? 9.035 -40.495 19.114 1.00 7.68 111 LYS B O 1
ATOM 3135 N N . THR B 1 111 ? 7.004 -41.039 19.903 1.00 7.67 112 THR B N 1
ATOM 3136 C CA . THR B 1 111 ? 6.485 -41.545 18.647 1.00 7.34 112 THR B CA 1
ATOM 3137 C C . THR B 1 111 ? 5.023 -41.872 18.878 1.00 7.53 112 THR B C 1
ATOM 3138 O O . THR B 1 111 ? 4.509 -41.632 19.966 1.00 8.40 112 THR B O 1
ATOM 3142 N N . ASN B 1 112 ? 4.348 -42.379 17.857 1.00 7.03 113 ASN B N 1
ATOM 3143 C CA . ASN B 1 112 ? 2.965 -42.816 18.000 1.00 6.66 113 ASN B CA 1
ATOM 3144 C C . ASN B 1 112 ? 2.953 -44.319 18.287 1.00 6.26 113 ASN B C 1
ATOM 3145 O O . ASN B 1 112 ? 4.009 -44.949 18.389 1.00 5.71 113 ASN B O 1
ATOM 3150 N N . GLN B 1 113 ? 1.777 -44.908 18.440 1.00 6.17 114 GLN B N 1
ATOM 3151 C CA . GLN B 1 113 ? 1.706 -46.315 18.807 1.00 6.27 114 GLN B CA 1
ATOM 3152 C C . GLN B 1 113 ? 2.213 -47.227 17.694 1.00 6.23 114 GLN B C 1
ATOM 3153 O O . GLN B 1 113 ? 2.820 -48.254 17.979 1.00 6.66 114 GLN B O 1
ATOM 3159 N N . ARG B 1 114 ? 2.013 -46.851 16.432 1.00 6.79 115 ARG B N 1
ATOM 3160 C CA . ARG B 1 114 ? 2.570 -47.626 15.322 1.00 7.44 115 ARG B CA 1
ATOM 3161 C C . ARG B 1 114 ? 4.094 -47.628 15.375 1.00 7.21 115 ARG B C 1
ATOM 3162 O O . ARG B 1 114 ? 4.741 -48.652 15.116 1.00 7.44 115 ARG B O 1
ATOM 3170 N N . GLY B 1 115 ? 4.675 -46.466 15.668 1.00 7.06 116 GLY B N 1
ATOM 3171 C CA . GLY B 1 115 ? 6.109 -46.356 15.838 1.00 7.19 116 GLY B CA 1
ATOM 3172 C C . GLY B 1 115 ? 6.628 -47.184 16.995 1.00 7.11 116 GLY B C 1
ATOM 3173 O O . GLY B 1 115 ? 7.712 -47.759 16.892 1.00 6.84 116 GLY B O 1
ATOM 3174 N N . LEU B 1 116 ? 5.881 -47.255 18.099 1.00 6.95 117 LEU B N 1
ATOM 3175 C CA . LEU B 1 116 ? 6.301 -48.095 19.228 1.00 7.44 117 LEU B CA 1
ATOM 3176 C C . LEU B 1 116 ? 6.395 -49.539 18.797 1.00 7.10 117 LEU B C 1
ATOM 3177 O O . LEU B 1 116 ? 7.331 -50.245 19.145 1.00 7.34 117 LEU B O 1
ATOM 3182 N N . VAL B 1 117 ? 5.392 -50.004 18.067 1.00 6.91 118 VAL B N 1
ATOM 3183 C CA . VAL B 1 117 ? 5.421 -51.382 17.607 1.00 7.23 118 VAL B CA 1
ATOM 3184 C C . VAL B 1 117 ? 6.657 -51.618 16.727 1.00 6.89 118 VAL B C 1
ATOM 3185 O O . VAL B 1 117 ? 7.376 -52.586 16.930 1.00 6.94 118 VAL B O 1
ATOM 3189 N N . LYS B 1 118 ? 6.925 -50.735 15.771 1.00 6.19 119 LYS B N 1
ATOM 3190 C CA . LYS B 1 118 ? 8.092 -50.926 14.906 1.00 6.58 119 LYS B CA 1
ATOM 3191 C C . LYS B 1 118 ? 9.404 -50.903 15.702 1.00 5.88 119 LYS B C 1
ATOM 3192 O O . LYS B 1 118 ? 10.286 -51.718 15.486 1.00 6.14 119 LYS B O 1
ATOM 3198 N N . HIS B 1 119 ? 9.515 -49.949 16.621 1.00 5.48 120 HIS B N 1
ATOM 3199 C CA . HIS B 1 119 ? 10.696 -49.767 17.455 1.00 5.23 120 HIS B CA 1
ATOM 3200 C C . HIS B 1 119 ? 10.976 -51.015 18.289 1.00 4.99 120 HIS B C 1
ATOM 3201 O O . HIS B 1 119 ? 12.058 -51.611 18.187 1.00 4.97 120 HIS B O 1
ATOM 3208 N N . PHE B 1 120 ? 10.004 -51.417 19.108 1.00 5.56 121 PHE B N 1
ATOM 3209 C CA . PHE B 1 120 ? 10.205 -52.545 20.007 1.00 5.56 121 PHE B CA 1
ATOM 3210 C C . PHE B 1 120 ? 10.362 -53.862 19.252 1.00 5.59 121 PHE B C 1
ATOM 3211 O O . PHE B 1 120 ? 11.169 -54.697 19.635 1.00 5.70 121 PHE B O 1
ATOM 3219 N N . GLU B 1 121 ? 9.598 -54.057 18.181 1.00 5.90 122 GLU B N 1
ATOM 3220 C CA . GLU B 1 121 ? 9.706 -55.292 17.411 1.00 6.86 122 GLU B CA 1
ATOM 3221 C C . GLU B 1 121 ? 11.035 -55.389 16.679 1.00 5.97 122 GLU B C 1
ATOM 3222 O O . GLU B 1 121 ? 11.628 -56.468 16.601 1.00 6.17 122 GLU B O 1
ATOM 3228 N N . ALA B 1 122 ? 11.532 -54.274 16.148 1.00 5.83 123 ALA B N 1
ATOM 3229 C CA . ALA B 1 122 ? 12.846 -54.281 15.506 1.00 5.52 123 ALA B CA 1
ATOM 3230 C C . ALA B 1 122 ? 13.943 -54.701 16.481 1.00 5.16 123 ALA B C 1
ATOM 3231 O O . ALA B 1 122 ? 14.814 -55.487 16.141 1.00 6.50 123 ALA B O 1
ATOM 3233 N N . ILE B 1 123 ? 13.898 -54.182 17.702 1.00 5.07 124 ILE B N 1
ATOM 3234 C CA . ILE B 1 123 ? 14.959 -54.476 18.651 1.00 5.16 124 ILE B CA 1
ATOM 3235 C C . ILE B 1 123 ? 14.831 -55.915 19.136 1.00 5.51 124 ILE B C 1
ATOM 3236 O O . ILE B 1 123 ? 15.821 -56.626 19.220 1.00 5.68 124 ILE B O 1
ATOM 3241 N N . ALA B 1 124 ? 13.607 -56.347 19.426 1.00 5.27 125 ALA B N 1
ATOM 3242 C CA . ALA B 1 124 ? 13.361 -57.735 19.831 1.00 5.71 125 ALA B CA 1
ATOM 3243 C C . ALA B 1 124 ? 13.808 -58.715 18.752 1.00 6.24 125 ALA B C 1
ATOM 3244 O O . ALA B 1 124 ? 14.467 -59.723 19.034 1.00 6.95 125 ALA B O 1
ATOM 3246 N N . ASP B 1 125 ? 13.471 -58.411 17.502 1.00 6.34 126 ASP B N 1
ATOM 3247 C CA . ASP B 1 125 ? 13.880 -59.248 16.365 1.00 7.01 126 ASP B CA 1
ATOM 3248 C C . ASP B 1 125 ? 15.396 -59.412 16.275 1.00 7.19 126 ASP B C 1
ATOM 3249 O O . ASP B 1 125 ? 15.906 -60.495 15.980 1.00 7.85 126 ASP B O 1
ATOM 3254 N N . ALA B 1 126 ? 16.113 -58.314 16.484 1.00 7.50 127 ALA B N 1
ATOM 3255 C CA . ALA B 1 126 ? 17.556 -58.315 16.356 1.00 7.95 127 ALA B CA 1
ATOM 3256 C C . ALA B 1 126 ? 18.216 -59.105 17.470 1.00 8.34 127 ALA B C 1
ATOM 3257 O O . ALA B 1 126 ? 19.129 -59.885 17.228 1.00 9.20 127 ALA B O 1
ATOM 3259 N N . VAL B 1 127 ? 17.757 -58.894 18.692 1.00 8.05 128 VAL B N 1
ATOM 3260 C CA . VAL B 1 127 ? 18.461 -59.416 19.849 1.00 8.45 128 VAL B CA 1
ATOM 3261 C C . VAL B 1 127 ? 18.125 -60.876 20.150 1.00 8.55 128 VAL B C 1
ATOM 3262 O O . VAL B 1 127 ? 18.986 -61.613 20.618 1.00 8.83 128 VAL B O 1
ATOM 3266 N N . LYS B 1 128 ? 16.893 -61.308 19.883 1.00 8.53 129 LYS B N 1
ATOM 3267 C CA . LYS B 1 128 ? 16.491 -62.696 20.135 1.00 9.55 129 LYS B CA 1
ATOM 3268 C C . LYS B 1 128 ? 16.846 -63.097 21.563 1.00 8.88 129 LYS B C 1
ATOM 3269 O O . LYS B 1 128 ? 17.502 -64.108 21.809 1.00 9.19 129 LYS B O 1
ATOM 3275 N N . LEU B 1 129 ? 16.381 -62.272 22.487 1.00 8.56 130 LEU B N 1
ATOM 3276 C CA . LEU B 1 129 ? 16.610 -62.419 23.918 1.00 8.07 130 LEU B CA 1
ATOM 3277 C C . LEU B 1 129 ? 15.380 -61.835 24.594 1.00 7.69 130 LEU B C 1
ATOM 3278 O O . LEU B 1 129 ? 14.771 -60.908 24.051 1.00 7.47 130 LEU B O 1
ATOM 3283 N N . PRO B 1 130 ? 14.988 -62.371 25.764 1.00 7.26 131 PRO B N 1
ATOM 3284 C CA . PRO B 1 130 ? 13.827 -61.796 26.438 1.00 6.60 131 PRO B CA 1
ATOM 3285 C C . PRO B 1 130 ? 13.910 -60.283 26.615 1.00 6.23 131 PRO B C 1
ATOM 3286 O O . PRO B 1 130 ? 14.963 -59.751 26.998 1.00 6.35 131 PRO B O 1
ATOM 3290 N N . VAL B 1 131 ? 12.792 -59.626 26.315 1.00 5.64 132 VAL B N 1
ATOM 3291 C CA . VAL B 1 131 ? 12.673 -58.181 26.368 1.00 5.81 132 VAL B CA 1
ATOM 3292 C C . VAL B 1 131 ? 11.622 -57.766 27.382 1.00 5.75 132 VAL B C 1
ATOM 3293 O O . VAL B 1 131 ? 10.493 -58.290 27.391 1.00 6.05 132 VAL B O 1
ATOM 3297 N N . VAL B 1 132 ? 12.011 -56.827 28.238 1.00 5.19 133 VAL B N 1
ATOM 3298 C CA . VAL B 1 132 ? 11.108 -56.173 29.171 1.00 5.07 133 VAL B CA 1
ATOM 3299 C C . VAL B 1 132 ? 10.832 -54.775 28.635 1.00 5.31 133 VAL B C 1
ATOM 3300 O O . VAL B 1 132 ? 11.744 -53.968 28.513 1.00 6.19 133 VAL B O 1
ATOM 3304 N N . LEU B 1 133 ? 9.585 -54.499 28.278 1.00 5.13 134 LEU B N 1
ATOM 3305 C CA . LEU B 1 133 ? 9.174 -53.146 27.902 1.00 5.78 134 LEU B CA 1
ATOM 3306 C C . LEU B 1 133 ? 9.174 -52.275 29.143 1.00 5.64 134 LEU B C 1
ATOM 3307 O O . LEU B 1 133 ? 8.984 -52.770 30.240 1.00 5.89 134 LEU B O 1
ATOM 3312 N N . TYR B 1 134 ? 9.366 -50.973 28.968 1.00 5.76 135 TYR B N 1
ATOM 3313 C CA . TYR B 1 134 ? 9.399 -50.058 30.103 1.00 6.20 135 TYR B CA 1
ATOM 3314 C C . TYR B 1 134 ? 8.624 -48.801 29.755 1.00 5.94 135 TYR B C 1
ATOM 3315 O O . TYR B 1 134 ? 8.981 -48.075 28.826 1.00 5.79 135 TYR B O 1
ATOM 3324 N N . ASN B 1 135 ? 7.544 -48.586 30.498 1.00 5.45 136 ASN B N 1
ATOM 3325 C CA . ASN B 1 135 ? 6.653 -47.462 30.278 1.00 5.34 136 ASN B CA 1
ATOM 3326 C C . ASN B 1 135 ? 6.659 -46.559 31.500 1.00 5.44 136 ASN B C 1
ATOM 3327 O O . ASN B 1 135 ? 6.252 -46.966 32.586 1.00 5.83 136 ASN B O 1
ATOM 3332 N N . VAL B 1 136 ? 7.150 -45.337 31.321 1.00 5.45 137 VAL B N 1
ATOM 3333 C CA . VAL B 1 136 ? 7.242 -44.373 32.422 1.00 5.69 137 VAL B CA 1
ATOM 3334 C C . VAL B 1 136 ? 6.856 -42.986 31.906 1.00 5.51 137 VAL B C 1
ATOM 3335 O O . VAL B 1 136 ? 7.712 -42.140 31.614 1.00 5.17 137 VAL B O 1
ATOM 3339 N N . PRO B 1 137 ? 5.542 -42.755 31.759 1.00 5.94 138 PRO B N 1
ATOM 3340 C CA . PRO B 1 137 ? 5.090 -41.483 31.219 1.00 6.14 138 PRO B CA 1
ATOM 3341 C C . PRO B 1 137 ? 5.595 -40.233 31.936 1.00 6.37 138 PRO B C 1
ATOM 3342 O O . PRO B 1 137 ? 5.705 -39.182 31.306 1.00 6.61 138 PRO B O 1
ATOM 3346 N N . SER B 1 138 ? 5.908 -40.330 33.227 1.00 6.89 139 SER B N 1
ATOM 3347 C CA . SER B 1 138 ? 6.421 -39.172 33.957 1.00 7.49 139 SER B CA 1
ATOM 3348 C C . SER B 1 138 ? 7.779 -38.715 33.442 1.00 7.58 139 SER B C 1
ATOM 3349 O O . SER B 1 138 ? 8.184 -37.571 33.680 1.00 8.75 139 SER B O 1
ATOM 3352 N N . ARG B 1 139 ? 8.491 -39.602 32.747 1.00 7.23 140 ARG B N 1
ATOM 3353 C CA . ARG B 1 139 ? 9.773 -39.238 32.150 1.00 7.04 140 ARG B CA 1
ATOM 3354 C C . ARG B 1 139 ? 9.743 -39.119 30.632 1.00 7.34 140 ARG B C 1
ATOM 3355 O O . ARG B 1 139 ? 10.595 -38.460 30.062 1.00 9.03 140 ARG B O 1
ATOM 3363 N N . THR B 1 140 ? 8.777 -39.743 29.971 1.00 6.36 141 THR B N 1
ATOM 3364 C CA . THR B 1 140 ? 8.775 -39.771 28.508 1.00 6.37 141 THR B CA 1
ATOM 3365 C C . THR B 1 140 ? 7.639 -38.967 27.890 1.00 6.69 141 THR B C 1
ATOM 3366 O O . THR B 1 140 ? 7.672 -38.676 26.699 1.00 6.49 141 THR B O 1
ATOM 3370 N N . ASN B 1 141 ? 6.643 -38.627 28.703 1.00 6.90 142 ASN B N 1
ATOM 3371 C CA A ASN B 1 141 ? 5.423 -37.982 28.216 0.50 7.86 142 ASN B CA 1
ATOM 3372 C CA B ASN B 1 141 ? 5.380 -38.028 28.264 0.50 7.57 142 ASN B CA 1
ATOM 3373 C C . ASN B 1 141 ? 4.723 -38.772 27.110 1.00 7.70 142 ASN B C 1
ATOM 3374 O O . ASN B 1 141 ? 4.022 -38.188 26.264 1.00 8.75 142 ASN B O 1
ATOM 3383 N N . MET B 1 142 ? 4.916 -40.083 27.105 1.00 7.25 143 MET B N 1
ATOM 3384 C CA . MET B 1 142 ? 4.142 -40.954 26.239 1.00 7.10 143 MET B CA 1
ATOM 3385 C C . MET B 1 142 ? 3.905 -42.268 26.962 1.00 6.84 143 MET B C 1
ATOM 3386 O O . MET B 1 142 ? 4.477 -42.527 28.025 1.00 7.41 143 MET B O 1
ATOM 3391 N N . THR B 1 143 ? 3.033 -43.084 26.392 1.00 6.74 144 THR B N 1
ATOM 3392 C CA . THR B 1 143 ? 2.647 -44.337 27.008 1.00 6.34 144 THR B CA 1
ATOM 3393 C C . THR B 1 143 ? 2.638 -45.462 25.986 1.00 6.01 144 THR B C 1
ATOM 3394 O O . THR B 1 143 ? 2.688 -45.225 24.776 1.00 6.26 144 THR B O 1
ATOM 3398 N N . ILE B 1 144 ? 2.618 -46.688 26.495 1.00 5.90 145 ILE B N 1
ATOM 3399 C CA . ILE B 1 144 ? 2.334 -47.877 25.684 1.00 5.65 145 ILE B CA 1
ATOM 3400 C C . ILE B 1 144 ? 0.880 -48.208 25.957 1.00 5.89 145 ILE B C 1
ATOM 3401 O O . ILE B 1 144 ? 0.533 -48.654 27.054 1.00 6.18 145 ILE B O 1
ATOM 3406 N N . GLU B 1 145 ? 0.015 -47.941 24.994 1.00 5.94 146 GLU B N 1
ATOM 3407 C CA . GLU B 1 145 ? -1.413 -48.105 25.233 1.00 6.56 146 GLU B CA 1
ATOM 3408 C C . GLU B 1 145 ? -1.680 -49.578 25.463 1.00 6.94 146 GLU B C 1
ATOM 3409 O O . GLU B 1 145 ? -0.943 -50.421 24.960 1.00 7.30 146 GLU B O 1
ATOM 3415 N N . PRO B 1 146 ? -2.718 -49.900 26.246 1.00 6.99 147 PRO B N 1
ATOM 3416 C CA . PRO B 1 146 ? -2.993 -51.317 26.494 1.00 7.55 147 PRO B CA 1
ATOM 3417 C C . PRO B 1 146 ? -3.107 -52.195 25.241 1.00 7.76 147 PRO B C 1
ATOM 3418 O O . PRO B 1 146 ? -2.614 -53.327 25.238 1.00 6.89 147 PRO B O 1
ATOM 3422 N N . GLU B 1 147 ? -3.751 -51.688 24.189 1.00 8.23 148 GLU B N 1
ATOM 3423 C CA . GLU B 1 147 ? -3.832 -52.421 22.925 1.00 8.58 148 GLU B CA 1
ATOM 3424 C C . GLU B 1 147 ? -2.448 -52.676 22.322 1.00 8.06 148 GLU B C 1
ATOM 3425 O O . GLU B 1 147 ? -2.217 -53.681 21.659 1.00 8.57 148 GLU B O 1
ATOM 3431 N N . THR B 1 148 ? -1.527 -51.753 22.561 1.00 7.21 149 THR B N 1
ATOM 3432 C CA . THR B 1 148 ? -0.173 -51.864 22.050 1.00 7.33 149 THR B CA 1
ATOM 3433 C C . THR B 1 148 ? 0.605 -52.894 22.858 1.00 6.96 149 THR B C 1
ATOM 3434 O O . THR B 1 148 ? 1.355 -53.688 22.299 1.00 6.79 149 THR B O 1
ATOM 3438 N N . VAL B 1 149 ? 0.410 -52.894 24.171 1.00 7.04 150 VAL B N 1
ATOM 3439 C CA . VAL B 1 149 ? 1.021 -53.915 25.018 1.00 7.52 150 VAL B CA 1
ATOM 3440 C C . VAL B 1 149 ? 0.556 -55.295 24.559 1.00 7.94 150 VAL B C 1
ATOM 3441 O O . VAL B 1 149 ? 1.346 -56.225 24.484 1.00 7.61 150 VAL B O 1
ATOM 3445 N N . GLU B 1 150 ? -0.726 -55.416 24.237 1.00 8.22 151 GLU B N 1
ATOM 3446 C CA . GLU B 1 150 ? -1.280 -56.685 23.769 1.00 9.23 151 GLU B CA 1
ATOM 3447 C C . GLU B 1 150 ? -0.555 -57.166 22.514 1.00 8.43 151 GLU B C 1
ATOM 3448 O O . GLU B 1 150 ? -0.109 -58.307 22.452 1.00 8.72 151 GLU B O 1
ATOM 3454 N N . ILE B 1 151 ? -0.449 -56.291 21.520 1.00 8.06 152 ILE B N 1
ATOM 3455 C CA . ILE B 1 151 ? 0.251 -56.602 20.273 1.00 8.45 152 ILE B CA 1
ATOM 3456 C C . ILE B 1 151 ? 1.680 -57.050 20.547 1.00 7.99 152 ILE B C 1
ATOM 3457 O O . ILE B 1 151 ? 2.139 -58.064 20.017 1.00 8.30 152 ILE B O 1
ATOM 3462 N N . LEU B 1 152 ? 2.385 -56.290 21.378 1.00 7.76 153 LEU B N 1
ATOM 3463 C CA . LEU B 1 152 ? 3.790 -56.565 21.652 1.00 7.71 153 LEU B CA 1
ATOM 3464 C C . LEU B 1 152 ? 3.969 -57.848 22.429 1.00 7.86 153 LEU B C 1
ATOM 3465 O O . LEU B 1 152 ? 4.929 -58.569 22.207 1.00 7.50 153 LEU B O 1
ATOM 3470 N N . SER B 1 153 ? 3.032 -58.148 23.327 1.00 8.23 154 SER B N 1
ATOM 3471 C CA . SER B 1 153 ? 3.131 -59.368 24.124 1.00 8.98 154 SER B CA 1
ATOM 3472 C C . SER B 1 153 ? 3.109 -60.622 23.255 1.00 9.37 154 SER B C 1
ATOM 3473 O O . SER B 1 153 ? 3.615 -61.658 23.674 1.00 9.50 154 SER B O 1
ATOM 3476 N N . GLN B 1 154 ? 2.568 -60.528 22.041 1.00 10.22 155 GLN B N 1
ATOM 3477 C CA . GLN B 1 154 ? 2.527 -61.673 21.124 1.00 11.52 155 GLN B CA 1
ATOM 3478 C C . GLN B 1 154 ? 3.872 -61.961 20.477 1.00 11.71 155 GLN B C 1
ATOM 3479 O O . GLN B 1 154 ? 4.059 -63.038 19.912 1.00 12.37 155 GLN B O 1
ATOM 3485 N N . HIS B 1 155 ? 4.796 -61.003 20.517 1.00 11.71 156 HIS B N 1
ATOM 3486 C CA . HIS B 1 155 ? 6.151 -61.243 20.010 1.00 12.53 156 HIS B CA 1
ATOM 3487 C C . HIS B 1 155 ? 6.874 -62.278 20.869 1.00 13.09 156 HIS B C 1
ATOM 3488 O O . HIS B 1 155 ? 6.862 -62.174 22.086 1.00 13.41 156 HIS B O 1
ATOM 3495 N N . PRO B 1 156 ? 7.517 -63.286 20.242 1.00 13.71 157 PRO B N 1
ATOM 3496 C CA . PRO B 1 156 ? 8.131 -64.380 21.024 1.00 13.51 157 PRO B CA 1
ATOM 3497 C C . PRO B 1 156 ? 9.206 -63.972 22.049 1.00 12.78 157 PRO B C 1
ATOM 3498 O O . PRO B 1 156 ? 9.428 -64.683 23.045 1.00 14.47 157 PRO B O 1
ATOM 3502 N N . TYR B 1 157 ? 9.867 -62.846 21.815 1.00 11.12 158 TYR B N 1
ATOM 3503 C CA . TYR B 1 157 ? 10.912 -62.384 22.721 1.00 10.25 158 TYR B CA 1
ATOM 3504 C C . TYR B 1 157 ? 10.473 -61.251 23.634 1.00 9.15 158 TYR B C 1
ATOM 3505 O O . TYR B 1 157 ? 11.250 -60.827 24.478 1.00 9.55 158 TYR B O 1
ATOM 3514 N N . ILE B 1 158 ? 9.242 -60.767 23.501 1.00 7.80 159 ILE B N 1
ATOM 3515 C CA . ILE B 1 158 ? 8.776 -59.689 24.363 1.00 7.14 159 ILE B CA 1
ATOM 3516 C C . ILE B 1 158 ? 7.923 -60.302 25.468 1.00 7.01 159 ILE B C 1
ATOM 3517 O O . ILE B 1 158 ? 6.833 -60.811 25.213 1.00 7.71 159 ILE B O 1
ATOM 3522 N N . VAL B 1 159 ? 8.450 -60.279 26.698 1.00 6.52 160 VAL B N 1
ATOM 3523 C CA . VAL B 1 159 ? 7.953 -61.144 27.771 1.00 6.79 160 VAL B CA 1
ATOM 3524 C C . VAL B 1 159 ? 7.467 -60.431 29.030 1.00 6.01 160 VAL B C 1
ATOM 3525 O O . VAL B 1 159 ? 6.940 -61.073 29.934 1.00 5.62 160 VAL B O 1
ATOM 3529 N N . ALA B 1 160 ? 7.633 -59.113 29.107 1.00 5.57 161 ALA B N 1
ATOM 3530 C CA . ALA B 1 160 ? 7.260 -58.414 30.325 1.00 5.00 161 ALA B CA 1
ATOM 3531 C C . ALA B 1 160 ? 7.162 -56.928 30.114 1.00 4.91 161 ALA B C 1
ATOM 3532 O O . ALA B 1 160 ? 7.643 -56.413 29.108 1.00 5.31 161 ALA B O 1
ATOM 3534 N N . LEU B 1 161 ? 6.522 -56.266 31.074 1.00 4.85 162 LEU B N 1
ATOM 3535 C CA . LEU B 1 161 ? 6.386 -54.818 31.091 1.00 5.23 162 LEU B CA 1
ATOM 3536 C C . LEU B 1 161 ? 6.745 -54.312 32.479 1.00 5.25 162 LEU B C 1
ATOM 3537 O O . LEU B 1 161 ? 6.194 -54.783 33.472 1.00 5.88 162 LEU B O 1
ATOM 3542 N N . LYS B 1 162 ? 7.684 -53.368 32.525 1.00 5.38 163 LYS B N 1
ATOM 3543 C CA . LYS B 1 162 ? 7.910 -52.549 33.697 1.00 5.71 163 LYS B CA 1
ATOM 3544 C C . LYS B 1 162 ? 6.955 -51.371 33.562 1.00 5.99 163 LYS B C 1
ATOM 3545 O O . LYS B 1 162 ? 7.128 -50.489 32.719 1.00 6.36 163 LYS B O 1
ATOM 3551 N N . ASP B 1 163 ? 5.950 -51.385 34.421 1.00 6.22 164 ASP B N 1
ATOM 3552 C CA . ASP B 1 163 ? 4.806 -50.492 34.337 1.00 6.51 164 ASP B CA 1
ATOM 3553 C C . ASP B 1 163 ? 4.941 -49.432 35.420 1.00 6.58 164 ASP B C 1
ATOM 3554 O O . ASP B 1 163 ? 4.623 -49.681 36.585 1.00 6.10 164 ASP B O 1
ATOM 3559 N N . ALA B 1 164 ? 5.441 -48.259 35.036 1.00 6.69 165 ALA B N 1
ATOM 3560 C CA . ALA B 1 164 ? 5.560 -47.125 35.954 1.00 6.95 165 ALA B CA 1
ATOM 3561 C C . ALA B 1 164 ? 4.465 -46.095 35.729 1.00 7.24 165 ALA B C 1
ATOM 3562 O O . ALA B 1 164 ? 4.655 -44.915 36.029 1.00 8.01 165 ALA B O 1
ATOM 3564 N N . THR B 1 165 ? 3.306 -46.519 35.231 1.00 7.34 166 THR B N 1
ATOM 3565 C CA . THR B 1 165 ? 2.205 -45.576 35.047 1.00 7.47 166 THR B CA 1
ATOM 3566 C C . THR B 1 165 ? 1.605 -45.153 36.376 1.00 7.84 166 THR B C 1
ATOM 3567 O O . THR B 1 165 ? 1.020 -44.082 36.464 1.00 8.33 166 THR B O 1
ATOM 3571 N N . ASN B 1 166 ? 1.715 -46.010 37.387 1.00 7.94 167 ASN B N 1
ATOM 3572 C CA . ASN B 1 166 ? 1.022 -45.816 38.661 1.00 8.06 167 ASN B CA 1
ATOM 3573 C C . ASN B 1 166 ? -0.482 -45.582 38.464 1.00 8.09 167 ASN B C 1
ATOM 3574 O O . ASN B 1 166 ? -1.107 -44.786 39.166 1.00 8.67 167 ASN B O 1
ATOM 3579 N N . ASP B 1 167 ? -1.034 -46.297 37.496 1.00 7.94 168 ASP B N 1
ATOM 3580 C CA . ASP B 1 167 ? -2.417 -46.147 37.062 1.00 7.84 168 ASP B CA 1
ATOM 3581 C C . ASP B 1 167 ? -3.037 -47.530 37.092 1.00 8.30 168 ASP B C 1
ATOM 3582 O O . ASP B 1 167 ? -2.711 -48.397 36.269 1.00 8.15 168 ASP B O 1
ATOM 3587 N N . PHE B 1 168 ? -3.918 -47.754 38.055 1.00 8.65 169 PHE B N 1
ATOM 3588 C CA . PHE B 1 168 ? -4.495 -49.073 38.234 1.00 9.34 169 PHE B CA 1
ATOM 3589 C C . PHE B 1 168 ? -5.619 -49.378 37.264 1.00 9.48 169 PHE B C 1
ATOM 3590 O O . PHE B 1 168 ? -5.914 -50.539 37.031 1.00 9.98 169 PHE B O 1
ATOM 3598 N N . GLU B 1 169 ? -6.210 -48.355 36.650 1.00 9.46 170 GLU B N 1
ATOM 3599 C CA . GLU B 1 169 ? -7.100 -48.594 35.513 1.00 10.11 170 GLU B CA 1
ATOM 3600 C C . GLU B 1 169 ? -6.298 -49.118 34.322 1.00 9.73 170 GLU B C 1
ATOM 3601 O O . GLU B 1 169 ? -6.713 -50.070 33.656 1.00 9.26 170 GLU B O 1
ATOM 3607 N N . TYR B 1 170 ? -5.140 -48.506 34.070 1.00 9.17 171 TYR B N 1
ATOM 3608 C CA . TYR B 1 170 ? -4.217 -49.007 33.056 1.00 8.80 171 TYR B CA 1
ATOM 3609 C C . TYR B 1 170 ? -3.864 -50.469 33.328 1.00 8.65 171 TYR B C 1
ATOM 3610 O O . TYR B 1 170 ? -3.882 -51.301 32.414 1.00 8.35 171 TYR B O 1
ATOM 3619 N N . LEU B 1 171 ? -3.547 -50.784 34.579 1.00 8.55 172 LEU B N 1
ATOM 3620 C CA . LEU B 1 171 ? -3.180 -52.155 34.931 1.00 8.72 172 LEU B CA 1
ATOM 3621 C C . LEU B 1 171 ? -4.308 -53.112 34.574 1.00 8.97 172 LEU B C 1
ATOM 3622 O O . LEU B 1 171 ? -4.072 -54.160 33.977 1.00 8.67 172 LEU B O 1
ATOM 3627 N N . GLU B 1 172 ? -5.540 -52.750 34.920 1.00 9.31 173 GLU B N 1
ATOM 3628 C CA . GLU B 1 172 ? -6.660 -53.636 34.632 1.00 10.22 173 GLU B CA 1
ATOM 3629 C C . GLU B 1 172 ? -6.895 -53.783 33.132 1.00 9.89 173 GLU B C 1
ATOM 3630 O O . GLU B 1 172 ? -7.221 -54.869 32.660 1.00 9.98 173 GLU B O 1
ATOM 3636 N N . GLU B 1 173 ? -6.700 -52.701 32.384 1.00 9.29 174 GLU B N 1
ATOM 3637 C CA . GLU B 1 173 ? -6.852 -52.734 30.929 1.00 9.14 174 GLU B CA 1
ATOM 3638 C C . GLU B 1 173 ? -5.779 -53.601 30.276 1.00 8.90 174 GLU B C 1
ATOM 3639 O O . GLU B 1 173 ? -6.043 -54.279 29.286 1.00 8.92 174 GLU B O 1
ATOM 3645 N N . VAL B 1 174 ? -4.568 -53.569 30.819 1.00 8.59 175 VAL B N 1
ATOM 3646 C CA . VAL B 1 174 ? -3.505 -54.423 30.312 1.00 8.51 175 VAL B CA 1
ATOM 3647 C C . VAL B 1 174 ? -3.796 -55.873 30.685 1.00 8.66 175 VAL B C 1
ATOM 3648 O O . VAL B 1 174 ? -3.700 -56.762 29.842 1.00 8.85 175 VAL B O 1
ATOM 3652 N N . LYS B 1 175 ? -4.161 -56.115 31.941 1.00 8.99 176 LYS B N 1
ATOM 3653 C CA . LYS B 1 175 ? -4.431 -57.482 32.400 1.00 9.79 176 LYS B CA 1
ATOM 3654 C C . LYS B 1 175 ? -5.472 -58.198 31.561 1.00 10.43 176 LYS B C 1
ATOM 3655 O O . LYS B 1 175 ? -5.336 -59.396 31.292 1.00 10.87 176 LYS B O 1
ATOM 3661 N N . LYS B 1 176 ? -6.508 -57.481 31.140 1.00 10.73 177 LYS B N 1
ATOM 3662 C CA . LYS B 1 176 ? -7.568 -58.132 30.370 1.00 12.50 177 LYS B CA 1
ATOM 3663 C C . LYS B 1 176 ? -7.158 -58.479 28.944 1.00 12.21 177 LYS B C 1
ATOM 3664 O O . LYS B 1 176 ? -7.881 -59.182 28.250 1.00 13.03 177 LYS B O 1
ATOM 3669 N N . ARG B 1 177 ? -5.989 -58.001 28.522 1.00 11.25 178 ARG B N 1
ATOM 3670 C CA . ARG B 1 177 ? -5.503 -58.205 27.162 1.00 11.45 178 ARG B CA 1
ATOM 3671 C C . ARG B 1 177 ? -4.284 -59.116 27.061 1.00 11.90 178 ARG B C 1
ATOM 3672 O O . ARG B 1 177 ? -3.921 -59.520 25.962 1.00 13.37 178 ARG B O 1
ATOM 3680 N N . ILE B 1 178 ? -3.631 -59.409 28.178 1.00 11.52 179 ILE B N 1
ATOM 3681 C CA . ILE B 1 178 ? -2.424 -60.237 28.152 1.00 12.06 179 ILE B CA 1
ATOM 3682 C C . ILE B 1 178 ? -2.595 -61.470 29.009 1.00 12.24 179 ILE B C 1
ATOM 3683 O O . ILE B 1 178 ? -3.526 -61.561 29.803 1.00 12.50 179 ILE B O 1
ATOM 3688 N N . ASP B 1 179 ? -1.695 -62.427 28.823 1.00 12.44 180 ASP B N 1
ATOM 3689 C CA . ASP B 1 179 ? -1.693 -63.649 29.603 1.00 13.30 180 ASP B CA 1
ATOM 3690 C C . ASP B 1 179 ? -0.591 -63.549 30.636 1.00 13.43 180 ASP B C 1
ATOM 3691 O O . ASP B 1 179 ? 0.594 -63.578 30.299 1.00 12.08 180 ASP B O 1
ATOM 3696 N N . THR B 1 180 ? -1.006 -63.468 31.897 1.00 14.17 181 THR B N 1
ATOM 3697 C CA A THR B 1 180 ? -0.072 -63.271 32.992 0.50 14.70 181 THR B CA 1
ATOM 3698 C CA B THR B 1 180 ? -0.114 -63.331 33.052 0.50 14.65 181 THR B CA 1
ATOM 3699 C C . THR B 1 180 ? 0.924 -64.435 33.139 1.00 14.42 181 THR B C 1
ATOM 3700 O O . THR B 1 180 ? 2.008 -64.248 33.680 1.00 14.72 181 THR B O 1
ATOM 3707 N N . ASN B 1 181 ? 0.579 -65.611 32.628 1.00 14.15 182 ASN B N 1
ATOM 3708 C CA . ASN B 1 181 ? 1.493 -66.748 32.696 1.00 14.35 182 ASN B CA 1
ATOM 3709 C C . ASN B 1 181 ? 2.727 -66.575 31.811 1.00 13.49 182 ASN B C 1
ATOM 3710 O O . ASN B 1 181 ? 3.807 -67.069 32.139 1.00 14.00 182 ASN B O 1
ATOM 3715 N N . SER B 1 182 ? 2.573 -65.863 30.696 1.00 12.10 183 SER B N 1
ATOM 3716 C CA . SER B 1 182 ? 3.667 -65.691 29.739 1.00 11.16 183 SER B CA 1
ATOM 3717 C C . SER B 1 182 ? 4.120 -64.243 29.581 1.00 10.04 183 SER B C 1
ATOM 3718 O O . SER B 1 182 ? 5.106 -63.975 28.900 1.00 9.86 183 SER B O 1
ATOM 3721 N N . PHE B 1 183 ? 3.400 -63.307 30.194 1.00 8.77 184 PHE B N 1
ATOM 3722 C CA . PHE B 1 183 ? 3.753 -61.899 30.104 1.00 8.01 184 PHE B CA 1
ATOM 3723 C C . PHE B 1 183 ? 3.662 -61.279 31.488 1.00 7.51 184 PHE B C 1
ATOM 3724 O O . PHE B 1 183 ? 2.566 -61.085 32.018 1.00 8.44 184 PHE B O 1
ATOM 3732 N N . ALA B 1 184 ? 4.821 -60.974 32.068 1.00 6.72 185 ALA B N 1
ATOM 3733 C CA . ALA B 1 184 ? 4.894 -60.479 33.444 1.00 6.48 185 ALA B CA 1
ATOM 3734 C C . ALA B 1 184 ? 4.690 -58.983 33.504 1.00 6.38 185 ALA B C 1
ATOM 3735 O O . ALA B 1 184 ? 5.142 -58.248 32.627 1.00 6.31 185 ALA B O 1
ATOM 3737 N N . LEU B 1 185 ? 4.046 -58.547 34.581 1.00 6.01 186 LEU B N 1
ATOM 3738 C CA . LEU B 1 185 ? 3.829 -57.147 34.858 1.00 6.30 186 LEU B CA 1
ATOM 3739 C C . LEU B 1 185 ? 4.576 -56.800 36.139 1.00 6.48 186 LEU B C 1
ATOM 3740 O O . LEU B 1 185 ? 4.256 -57.305 37.206 1.00 6.54 186 LEU B O 1
ATOM 3745 N N . TYR B 1 186 ? 5.577 -55.937 36.019 1.00 6.03 187 TYR B N 1
ATOM 3746 C CA . TYR B 1 186 ? 6.364 -55.486 37.161 1.00 6.23 187 TYR B CA 1
ATOM 3747 C C . TYR B 1 186 ? 6.075 -54.016 37.402 1.00 5.96 187 TYR B C 1
ATOM 3748 O O . TYR B 1 186 ? 6.143 -53.205 36.490 1.00 6.85 187 TYR B O 1
ATOM 3757 N N . SER B 1 187 ? 5.767 -53.662 38.642 1.00 6.10 188 SER B N 1
ATOM 3758 C CA . SER B 1 187 ? 5.603 -52.264 38.972 1.00 6.21 188 SER B CA 1
ATOM 3759 C C . SER B 1 187 ? 6.918 -51.540 38.790 1.00 6.54 188 SER B C 1
ATOM 3760 O O . SER B 1 187 ? 7.973 -52.086 39.112 1.00 6.75 188 SER B O 1
ATOM 3763 N N . GLY B 1 188 ? 6.840 -50.303 38.315 1.00 6.74 189 GLY B N 1
ATOM 3764 C CA . GLY B 1 188 ? 7.967 -49.401 38.268 1.00 7.64 189 GLY B CA 1
ATOM 3765 C C . GLY B 1 188 ? 7.839 -48.257 39.257 1.00 8.22 189 GLY B C 1
ATOM 3766 O O . GLY B 1 188 ? 8.540 -47.250 39.138 1.00 9.10 189 GLY B O 1
ATOM 3767 N N . ASN B 1 189 ? 6.958 -48.409 40.241 1.00 8.60 190 ASN B N 1
ATOM 3768 C CA . ASN B 1 189 ? 6.793 -47.422 41.302 1.00 9.22 190 ASN B CA 1
ATOM 3769 C C . ASN B 1 189 ? 6.749 -48.129 42.647 1.00 9.12 190 ASN B C 1
ATOM 3770 O O . ASN B 1 189 ? 5.789 -48.830 42.956 1.00 9.26 190 ASN B O 1
ATOM 3775 N N . ASP B 1 190 ? 7.808 -47.956 43.430 1.00 8.95 191 ASP B N 1
ATOM 3776 C CA . ASP B 1 190 ? 7.929 -48.571 44.751 1.00 9.10 191 ASP B CA 1
ATOM 3777 C C . ASP B 1 190 ? 6.711 -48.302 45.636 1.00 9.32 191 ASP B C 1
ATOM 3778 O O . ASP B 1 190 ? 6.349 -49.148 46.451 1.00 9.36 191 ASP B O 1
ATOM 3783 N N . ASP B 1 191 ? 6.104 -47.122 45.488 1.00 9.54 192 ASP B N 1
ATOM 3784 C CA . ASP B 1 191 ? 4.975 -46.711 46.337 1.00 10.30 192 ASP B CA 1
ATOM 3785 C C . ASP B 1 191 ? 3.747 -47.609 46.252 1.00 9.66 192 ASP B C 1
ATOM 3786 O O . ASP B 1 191 ? 2.976 -47.674 47.211 1.00 10.03 192 ASP B O 1
ATOM 3791 N N . ASN B 1 192 ? 3.535 -48.257 45.108 1.00 8.85 193 ASN B N 1
ATOM 3792 C CA . ASN B 1 192 ? 2.258 -48.901 44.842 1.00 8.70 193 ASN B CA 1
ATOM 3793 C C . ASN B 1 192 ? 2.281 -50.413 44.988 1.00 8.48 193 ASN B C 1
ATOM 3794 O O . ASN B 1 192 ? 1.303 -51.074 44.647 1.00 8.33 193 ASN B O 1
ATOM 3799 N N . VAL B 1 193 ? 3.355 -50.963 45.548 1.00 8.54 194 VAL B N 1
ATOM 3800 C CA . VAL B 1 193 ? 3.536 -52.411 45.484 1.00 8.70 194 VAL B CA 1
ATOM 3801 C C . VAL B 1 193 ? 2.470 -53.225 46.204 1.00 9.02 194 VAL B C 1
ATOM 3802 O O . VAL B 1 193 ? 2.142 -54.316 45.751 1.00 9.26 194 VAL B O 1
ATOM 3806 N N . VAL B 1 194 ? 1.932 -52.724 47.314 1.00 9.65 195 VAL B N 1
ATOM 3807 C CA . VAL B 1 194 ? 0.917 -53.495 48.031 1.00 10.00 195 VAL B CA 1
ATOM 3808 C C . VAL B 1 194 ? -0.270 -53.776 47.115 1.00 10.26 195 VAL B C 1
ATOM 3809 O O . VAL B 1 194 ? -0.692 -54.924 46.974 1.00 10.56 195 VAL B O 1
ATOM 3813 N N . GLU B 1 195 ? -0.800 -52.730 46.496 1.00 10.46 196 GLU B N 1
ATOM 3814 C CA . GLU B 1 195 ? -1.913 -52.884 45.570 1.00 11.37 196 GLU B CA 1
ATOM 3815 C C . GLU B 1 195 ? -1.494 -53.593 44.281 1.00 10.26 196 GLU B C 1
ATOM 3816 O O . GLU B 1 195 ? -2.257 -54.385 43.734 1.00 10.39 196 GLU B O 1
ATOM 3822 N N . TYR B 1 196 ? -0.285 -53.317 43.790 1.00 9.45 197 TYR B N 1
ATOM 3823 C CA . TYR B 1 196 ? 0.174 -53.964 42.566 1.00 9.04 197 TYR B CA 1
ATOM 3824 C C . TYR B 1 196 ? 0.219 -55.474 42.758 1.00 9.06 197 TYR B C 1
ATOM 3825 O O . TYR B 1 196 ? -0.182 -56.218 41.873 1.00 8.25 197 TYR B O 1
ATOM 3834 N N . TYR B 1 197 ? 0.710 -55.921 43.916 1.00 9.18 198 TYR B N 1
ATOM 3835 C CA . TYR B 1 197 ? 0.769 -57.354 44.200 1.00 10.01 198 TYR B CA 1
ATOM 3836 C C . TYR B 1 197 ? -0.625 -57.926 44.392 1.00 10.90 198 TYR B C 1
ATOM 3837 O O . TYR B 1 197 ? -0.919 -59.002 43.885 1.00 11.31 198 TYR B O 1
ATOM 3846 N N . GLN B 1 198 ? -1.484 -57.205 45.113 1.00 11.73 199 GLN B N 1
ATOM 3847 C CA . GLN B 1 198 ? -2.850 -57.683 45.323 1.00 12.85 199 GLN B CA 1
ATOM 3848 C C . GLN B 1 198 ? -3.586 -57.853 44.000 1.00 12.82 199 GLN B C 1
ATOM 3849 O O . GLN B 1 198 ? -4.381 -58.781 43.842 1.00 13.07 199 GLN B O 1
ATOM 3855 N N . ARG B 1 199 ? -3.305 -56.965 43.051 1.00 12.54 200 ARG B N 1
ATOM 3856 C CA . ARG B 1 199 ? -3.988 -56.963 41.763 1.00 12.92 200 ARG B CA 1
ATOM 3857 C C . ARG B 1 199 ? -3.314 -57.859 40.724 1.00 12.36 200 ARG B C 1
ATOM 3858 O O . ARG B 1 199 ? -3.652 -57.797 39.540 1.00 12.73 200 ARG B O 1
ATOM 3866 N N . GLY B 1 200 ? -2.357 -58.680 41.158 1.00 11.99 201 GLY B N 1
ATOM 3867 C CA . GLY B 1 200 ? -1.848 -59.762 40.324 1.00 11.82 201 GLY B CA 1
ATOM 3868 C C . GLY B 1 200 ? -0.566 -59.479 39.569 1.00 11.39 201 GLY B C 1
ATOM 3869 O O . GLY B 1 200 ? -0.260 -60.181 38.608 1.00 12.26 201 GLY B O 1
ATOM 3870 N N . GLY B 1 201 ? 0.175 -58.461 39.993 1.00 10.25 202 GLY B N 1
ATOM 3871 C CA . GLY B 1 201 ? 1.477 -58.166 39.400 1.00 9.47 202 GLY B CA 1
ATOM 3872 C C . GLY B 1 201 ? 2.506 -59.194 39.821 1.00 9.12 202 GLY B C 1
ATOM 3873 O O . GLY B 1 201 ? 2.348 -59.882 40.830 1.00 9.78 202 GLY B O 1
ATOM 3874 N N . GLN B 1 202 ? 3.578 -59.292 39.048 1.00 7.78 203 GLN B N 1
ATOM 3875 C CA . GLN B 1 202 ? 4.604 -60.318 39.257 1.00 7.64 203 GLN B CA 1
ATOM 3876 C C . GLN B 1 202 ? 5.758 -59.834 40.113 1.00 7.06 203 GLN B C 1
ATOM 3877 O O . GLN B 1 202 ? 6.617 -60.625 40.512 1.00 7.52 203 GLN B O 1
ATOM 3883 N N . GLY B 1 203 ? 5.792 -58.539 40.404 1.00 6.47 204 GLY B N 1
ATOM 3884 C CA . GLY B 1 203 ? 6.877 -57.993 41.205 1.00 6.22 204 GLY B CA 1
ATOM 3885 C C . GLY B 1 203 ? 7.077 -56.529 40.935 1.00 5.89 204 GLY B C 1
ATOM 3886 O O . GLY B 1 203 ? 6.143 -55.829 40.559 1.00 6.34 204 GLY B O 1
ATOM 3887 N N . VAL B 1 204 ? 8.306 -56.065 41.129 1.00 5.61 205 VAL B N 1
ATOM 3888 C CA . VAL B 1 204 ? 8.619 -54.651 41.040 1.00 5.74 205 VAL B CA 1
ATOM 3889 C C . VAL B 1 204 ? 10.055 -54.550 40.598 1.00 5.80 205 VAL B C 1
ATOM 3890 O O . VAL B 1 204 ? 10.861 -55.429 40.887 1.00 5.89 205 VAL B O 1
ATOM 3894 N N . ILE B 1 205 ? 10.369 -53.479 39.886 1.00 5.49 206 ILE B N 1
ATOM 3895 C CA . ILE B 1 205 ? 11.747 -53.136 39.580 1.00 5.76 206 ILE B CA 1
ATOM 3896 C C . ILE B 1 205 ? 11.967 -51.856 40.364 1.00 5.78 206 ILE B C 1
ATOM 3897 O O . ILE B 1 205 ? 11.385 -50.825 40.053 1.00 6.20 206 ILE B O 1
ATOM 3902 N N . SER B 1 206 ? 12.772 -51.973 41.414 1.00 5.94 207 SER B N 1
ATOM 3903 C CA . SER B 1 206 ? 12.725 -51.080 42.556 1.00 5.99 207 SER B CA 1
ATOM 3904 C C . SER B 1 206 ? 13.956 -50.213 42.743 1.00 5.82 207 SER B C 1
ATOM 3905 O O . SER B 1 206 ? 15.085 -50.690 42.636 1.00 6.24 207 SER B O 1
ATOM 3908 N N . VAL B 1 207 ? 13.723 -48.944 43.064 1.00 6.13 208 VAL B N 1
ATOM 3909 C CA . VAL B 1 207 ? 14.778 -48.027 43.485 1.00 5.76 208 VAL B CA 1
ATOM 3910 C C . VAL B 1 207 ? 15.199 -48.277 44.944 1.00 6.06 208 VAL B C 1
ATOM 3911 O O . VAL B 1 207 ? 16.380 -48.408 45.253 1.00 5.94 208 VAL B O 1
ATOM 3915 N N . ILE B 1 208 ? 14.233 -48.347 45.846 1.00 5.86 209 ILE B N 1
ATOM 3916 C CA . ILE B 1 208 ? 14.552 -48.435 47.268 1.00 5.84 209 ILE B CA 1
ATOM 3917 C C . ILE B 1 208 ? 15.236 -49.760 47.623 1.00 5.57 209 ILE B C 1
ATOM 3918 O O . ILE B 1 208 ? 15.978 -49.836 48.604 1.00 5.66 209 ILE B O 1
ATOM 3923 N N . ALA B 1 209 ? 15.032 -50.791 46.803 1.00 5.31 210 ALA B N 1
ATOM 3924 C CA . ALA B 1 209 ? 15.710 -52.073 46.997 1.00 5.67 210 ALA B CA 1
ATOM 3925 C C . ALA B 1 209 ? 17.230 -51.985 46.829 1.00 5.82 210 ALA B C 1
ATOM 3926 O O . ALA B 1 209 ? 17.942 -52.928 47.155 1.00 5.95 210 ALA B O 1
ATOM 3928 N N . ASN B 1 210 ? 17.734 -50.856 46.338 1.00 5.49 211 ASN B N 1
ATOM 3929 C CA . ASN B 1 210 ? 19.171 -50.607 46.378 1.00 5.56 211 ASN B CA 1
ATOM 3930 C C . ASN B 1 210 ? 19.733 -50.604 47.794 1.00 5.64 211 ASN B C 1
ATOM 3931 O O . ASN B 1 210 ? 20.914 -50.890 47.990 1.00 6.26 211 ASN B O 1
ATOM 3936 N N . VAL B 1 211 ? 18.910 -50.234 48.768 1.00 6.13 212 VAL B N 1
ATOM 3937 C CA . VAL B 1 211 ? 19.381 -50.102 50.151 1.00 6.56 212 VAL B CA 1
ATOM 3938 C C . VAL B 1 211 ? 18.617 -50.943 51.166 1.00 6.94 212 VAL B C 1
ATOM 3939 O O . VAL B 1 211 ? 19.173 -51.270 52.217 1.00 7.51 212 VAL B O 1
ATOM 3943 N N . ILE B 1 212 ? 17.367 -51.299 50.875 1.00 6.84 213 ILE B N 1
ATOM 3944 C CA . ILE B 1 212 ? 16.625 -52.222 51.736 1.00 7.49 213 ILE B CA 1
ATOM 3945 C C . ILE B 1 212 ? 16.084 -53.402 50.936 1.00 7.42 213 ILE B C 1
ATOM 3946 O O . ILE B 1 212 ? 14.893 -53.705 50.965 1.00 7.70 213 ILE B O 1
ATOM 3951 N N . PRO B 1 213 ? 16.984 -54.114 50.236 1.00 7.49 214 PRO B N 1
ATOM 3952 C CA . PRO B 1 213 ? 16.544 -55.247 49.440 1.00 8.09 214 PRO B CA 1
ATOM 3953 C C . PRO B 1 213 ? 15.831 -56.319 50.269 1.00 8.20 214 PRO B C 1
ATOM 3954 O O . PRO B 1 213 ? 14.821 -56.839 49.835 1.00 8.43 214 PRO B O 1
ATOM 3958 N N . LYS B 1 214 ? 16.348 -56.638 51.452 1.00 8.79 215 LYS B N 1
ATOM 3959 C CA . LYS B 1 214 ? 15.770 -57.723 52.256 1.00 9.72 215 LYS B CA 1
ATOM 3960 C C . LYS B 1 214 ? 14.335 -57.395 52.657 1.00 8.74 215 LYS B C 1
ATOM 3961 O O . LYS B 1 214 ? 13.426 -58.219 52.499 1.00 8.26 215 LYS B O 1
ATOM 3966 N N . GLU B 1 215 ? 14.136 -56.189 53.165 1.00 8.14 216 GLU B N 1
ATOM 3967 C CA . GLU B 1 215 ? 12.821 -55.776 53.644 1.00 8.17 216 GLU B CA 1
ATOM 3968 C C . GLU B 1 215 ? 11.829 -55.633 52.501 1.00 8.29 216 GLU B C 1
ATOM 3969 O O . GLU B 1 215 ? 10.646 -55.935 52.655 1.00 8.90 216 GLU B O 1
ATOM 3975 N N . PHE B 1 216 ? 12.299 -55.149 51.356 1.00 7.91 217 PHE B N 1
ATOM 3976 C CA . PHE B 1 216 ? 11.396 -54.951 50.237 1.00 7.64 217 PHE B CA 1
ATOM 3977 C C . PHE B 1 216 ? 10.964 -56.291 49.623 1.00 7.72 217 PHE B C 1
ATOM 3978 O O . PHE B 1 216 ? 9.783 -56.484 49.314 1.00 8.04 217 PHE B O 1
ATOM 3986 N N . GLN B 1 217 ? 11.904 -57.222 49.465 1.00 7.43 218 GLN B N 1
ATOM 3987 C CA . GLN B 1 217 ? 11.567 -58.568 49.008 1.00 8.19 218 GLN B CA 1
ATOM 3988 C C . GLN B 1 217 ? 10.673 -59.283 50.026 1.00 9.24 218 GLN B C 1
ATOM 3989 O O . GLN B 1 217 ? 9.781 -60.041 49.646 1.00 9.70 218 GLN B O 1
ATOM 3995 N N . ALA B 1 218 ? 10.913 -59.051 51.316 1.00 10.23 219 ALA B N 1
ATOM 3996 C CA . ALA B 1 218 ? 10.076 -59.659 52.368 1.00 10.82 219 ALA B CA 1
ATOM 3997 C C . ALA B 1 218 ? 8.606 -59.299 52.190 1.00 11.37 219 ALA B C 1
ATOM 3998 O O . ALA B 1 218 ? 7.725 -60.092 52.531 1.00 12.02 219 ALA B O 1
ATOM 4000 N N . LEU B 1 219 ? 8.337 -58.101 51.677 1.00 11.67 220 LEU B N 1
ATOM 4001 C CA A LEU B 1 219 ? 6.977 -57.665 51.404 0.50 12.05 220 LEU B CA 1
ATOM 4002 C CA B LEU B 1 219 ? 6.958 -57.678 51.404 0.50 11.95 220 LEU B CA 1
ATOM 4003 C C . LEU B 1 219 ? 6.316 -58.585 50.372 1.00 12.21 220 LEU B C 1
ATOM 4004 O O . LEU B 1 219 ? 5.193 -59.065 50.564 1.00 12.91 220 LEU B O 1
ATOM 4013 N N . TYR B 1 220 ? 7.022 -58.829 49.271 1.00 12.00 221 TYR B N 1
ATOM 4014 C CA . TYR B 1 220 ? 6.504 -59.692 48.217 1.00 11.83 221 TYR B CA 1
ATOM 4015 C C . TYR B 1 220 ? 6.291 -61.120 48.720 1.00 12.20 221 TYR B C 1
ATOM 4016 O O . TYR B 1 220 ? 5.245 -61.728 48.475 1.00 11.83 221 TYR B O 1
ATOM 4025 N N . ASP B 1 221 ? 7.297 -61.664 49.392 1.00 12.57 222 ASP B N 1
ATOM 4026 C CA . ASP B 1 221 ? 7.207 -63.019 49.913 1.00 12.87 222 ASP B CA 1
ATOM 4027 C C . ASP B 1 221 ? 6.078 -63.135 50.940 1.00 13.04 222 ASP B C 1
ATOM 4028 O O . ASP B 1 221 ? 5.375 -64.145 50.964 1.00 13.64 222 ASP B O 1
ATOM 4033 N N . ALA B 1 222 ? 5.902 -62.107 51.764 1.00 13.13 223 ALA B N 1
ATOM 4034 C CA . ALA B 1 222 ? 4.854 -62.122 52.786 1.00 13.46 223 ALA B CA 1
ATOM 4035 C C . ALA B 1 222 ? 3.484 -62.227 52.151 1.00 14.19 223 ALA B C 1
ATOM 4036 O O . ALA B 1 222 ? 2.689 -63.078 52.546 1.00 14.10 223 ALA B O 1
ATOM 4038 N N . GLN B 1 223 ? 3.200 -61.388 51.161 1.00 14.69 224 GLN B N 1
ATOM 4039 C CA . GLN B 1 223 ? 1.896 -61.443 50.505 1.00 15.64 224 GLN B CA 1
ATOM 4040 C C . GLN B 1 223 ? 1.743 -62.720 49.689 1.00 16.68 224 GLN B C 1
ATOM 4041 O O . GLN B 1 223 ? 0.637 -63.259 49.594 1.00 16.72 224 GLN B O 1
ATOM 4047 N N . GLN B 1 224 ? 2.845 -63.228 49.137 1.00 17.96 225 GLN B N 1
ATOM 4048 C CA . GLN B 1 224 ? 2.805 -64.501 48.427 1.00 19.05 225 GLN B CA 1
ATOM 4049 C C . GLN B 1 224 ? 2.414 -65.646 49.357 1.00 19.43 225 GLN B C 1
ATOM 4050 O O . GLN B 1 224 ? 1.730 -66.581 48.937 1.00 19.74 225 GLN B O 1
ATOM 4053 N N . SER B 1 225 ? 2.847 -65.562 50.615 1.00 19.66 226 SER B N 1
ATOM 4054 C CA . SER B 1 225 ? 2.525 -66.573 51.619 1.00 20.11 226 SER B CA 1
ATOM 4055 C C . SER B 1 225 ? 1.133 -66.372 52.228 1.00 20.39 226 SER B C 1
ATOM 4056 O O . SER B 1 225 ? 0.697 -67.179 53.045 1.00 20.77 226 SER B O 1
ATOM 4059 N N . GLY B 1 226 ? 0.450 -65.298 51.839 1.00 20.45 227 GLY B N 1
ATOM 4060 C CA . GLY B 1 226 ? -0.922 -65.043 52.261 1.00 20.51 227 GLY B CA 1
ATOM 4061 C C . GLY B 1 226 ? -1.083 -64.029 53.385 1.00 20.60 227 GLY B C 1
ATOM 4062 O O . GLY B 1 226 ? -2.194 -63.843 53.882 1.00 20.84 227 GLY B O 1
ATOM 4063 N N . LEU B 1 227 ? 0.010 -63.378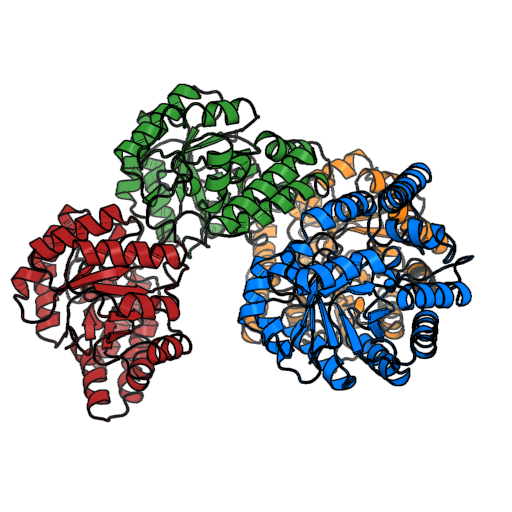 53.798 1.00 20.56 228 LEU B N 1
ATOM 4064 C CA . LEU B 1 227 ? -0.037 -62.301 54.816 1.00 20.57 228 LEU B CA 1
ATOM 4065 C C . LEU B 1 227 ? -0.646 -61.093 54.102 1.00 20.48 228 LEU B C 1
ATOM 4066 O O . LEU B 1 227 ? -0.219 -60.754 53.001 1.00 20.32 228 LEU B O 1
ATOM 4071 N N . ASP B 1 228 ? -1.502 -60.327 54.774 1.00 20.31 229 ASP B N 1
ATOM 4072 C CA . ASP B 1 228 ? -1.522 -58.861 54.731 1.00 20.06 229 ASP B CA 1
ATOM 4073 C C . ASP B 1 228 ? -0.270 -58.070 55.003 1.00 19.62 229 ASP B C 1
ATOM 4074 O O . ASP B 1 228 ? 0.321 -58.203 56.059 1.00 19.85 229 ASP B O 1
ATOM 4076 N N . ILE B 1 229 ? 0.087 -57.199 54.061 1.00 18.96 230 ILE B N 1
ATOM 4077 C CA . ILE B 1 229 ? 1.361 -56.491 54.129 1.00 18.54 230 ILE B CA 1
ATOM 4078 C C . ILE B 1 229 ? 1.180 -54.981 54.241 1.00 18.74 230 ILE B C 1
ATOM 4079 O O . ILE B 1 229 ? 2.146 -54.235 54.134 1.00 18.16 230 ILE B O 1
ATOM 4084 N N . GLN B 1 230 ? -0.049 -54.530 54.479 1.00 19.13 231 GLN B N 1
ATOM 4085 C CA . GLN B 1 230 ? -0.316 -53.102 54.615 1.00 19.83 231 GLN B CA 1
ATOM 4086 C C . GLN B 1 230 ? 0.460 -52.502 55.792 1.00 19.41 231 GLN B C 1
ATOM 4087 O O . GLN B 1 230 ? 1.105 -51.460 55.641 1.00 19.42 231 GLN B O 1
ATOM 4093 N N . ASP B 1 231 ? 0.415 -53.160 56.949 1.00 19.14 232 ASP B N 1
ATOM 4094 C CA . ASP B 1 231 ? 1.148 -52.689 58.124 1.00 18.98 232 ASP B CA 1
ATOM 4095 C C . ASP B 1 231 ? 2.653 -52.809 57.931 1.00 17.99 232 ASP B C 1
ATOM 4096 O O . ASP B 1 231 ? 3.401 -51.928 58.330 1.00 18.04 232 ASP B O 1
ATOM 4101 N N . GLN B 1 232 ? 3.086 -53.914 57.332 1.00 17.04 233 GLN B N 1
ATOM 4102 C CA . GLN B 1 232 ? 4.500 -54.143 57.042 1.00 16.32 233 GLN B CA 1
ATOM 4103 C C . GLN B 1 232 ? 5.061 -53.091 56.082 1.00 15.24 233 GLN B C 1
ATOM 4104 O O . GLN B 1 232 ? 6.220 -52.688 56.193 1.00 14.91 233 GLN B O 1
ATOM 4110 N N . PHE B 1 233 ? 4.230 -52.645 55.145 1.00 14.10 234 PHE B N 1
ATOM 4111 C CA . PHE B 1 233 ? 4.628 -51.605 54.208 1.00 13.45 234 PHE B CA 1
ATOM 4112 C C . PHE B 1 233 ? 4.790 -50.238 54.876 1.00 13.23 234 PHE B C 1
ATOM 4113 O O . PHE B 1 233 ? 5.614 -49.443 54.449 1.00 12.63 234 PHE B O 1
ATOM 4121 N N . LYS B 1 234 ? 4.003 -49.961 55.918 1.00 13.18 235 LYS B N 1
ATOM 4122 C CA . LYS B 1 234 ? 3.934 -48.608 56.486 1.00 13.57 235 LYS B CA 1
ATOM 4123 C C . LYS B 1 234 ? 5.296 -47.925 56.702 1.00 12.96 235 LYS B C 1
ATOM 4124 O O . LYS B 1 234 ? 5.504 -46.813 56.217 1.00 13.04 235 LYS B O 1
ATOM 4128 N N . PRO B 1 235 ? 6.212 -48.576 57.448 1.00 12.37 236 PRO B N 1
ATOM 4129 C CA . PRO B 1 235 ? 7.526 -47.955 57.671 1.00 11.73 236 PRO B CA 1
ATOM 4130 C C . PRO B 1 235 ? 8.352 -47.801 56.396 1.00 11.02 236 PRO B C 1
ATOM 4131 O O . PRO B 1 235 ? 9.135 -46.863 56.284 1.00 10.28 236 PRO B O 1
ATOM 4135 N N . ILE B 1 236 ? 8.165 -48.709 55.444 1.00 10.69 237 ILE B N 1
ATOM 4136 C CA . ILE B 1 236 ? 8.779 -48.558 54.127 1.00 10.42 237 ILE B CA 1
ATOM 4137 C C . ILE B 1 236 ? 8.185 -47.340 53.411 1.00 10.14 237 ILE B C 1
ATOM 4138 O O . ILE B 1 236 ? 8.914 -46.533 52.830 1.00 10.22 237 ILE B O 1
ATOM 4143 N N . GLY B 1 237 ? 6.864 -47.200 53.471 1.00 10.05 238 GLY B N 1
ATOM 4144 C CA . GLY B 1 237 ? 6.185 -46.012 52.962 1.00 10.00 238 GLY B CA 1
ATOM 4145 C C . GLY B 1 237 ? 6.752 -44.710 53.499 1.00 9.99 238 GLY B C 1
ATOM 4146 O O . GLY B 1 237 ? 6.922 -43.747 52.764 1.00 10.50 238 GLY B O 1
ATOM 4147 N N . THR B 1 238 ? 7.048 -44.679 54.790 1.00 9.93 239 THR B N 1
ATOM 4148 C CA . THR B 1 238 ? 7.611 -43.490 55.412 1.00 10.06 239 THR B CA 1
ATOM 4149 C C . THR B 1 238 ? 8.984 -43.167 54.816 1.00 9.67 239 THR B C 1
ATOM 4150 O O . THR B 1 238 ? 9.308 -42.009 54.541 1.00 10.12 239 THR B O 1
ATOM 4154 N N . LEU B 1 239 ? 9.793 -44.202 54.612 1.00 9.22 240 LEU B N 1
ATOM 4155 C CA . LEU B 1 239 ? 11.086 -44.021 53.984 1.00 9.13 240 LEU B CA 1
ATOM 4156 C C . LEU B 1 239 ? 10.930 -43.556 52.534 1.00 8.69 240 LEU B C 1
ATOM 4157 O O . LEU B 1 239 ? 11.635 -42.646 52.095 1.00 8.16 240 LEU B O 1
ATOM 4162 N N . LEU B 1 240 ? 9.983 -44.144 51.806 1.00 9.06 241 LEU B N 1
ATOM 4163 C CA . LEU B 1 240 ? 9.719 -43.714 50.431 1.00 8.77 241 LEU B CA 1
ATOM 4164 C C . LEU B 1 240 ? 9.272 -42.251 50.375 1.00 9.20 241 LEU B C 1
ATOM 4165 O O . LEU B 1 240 ? 9.673 -41.509 49.485 1.00 9.40 241 LEU B O 1
ATOM 4170 N N . SER B 1 241 ? 8.459 -41.821 51.334 1.00 9.10 242 SER B N 1
ATOM 4171 C CA . SER B 1 241 ? 8.086 -40.409 51.404 1.00 9.66 242 SER B CA 1
ATOM 4172 C C . SER B 1 241 ? 9.327 -39.518 51.527 1.00 9.03 242 SER B C 1
ATOM 4173 O O . SER B 1 241 ? 9.428 -38.497 50.853 1.00 9.55 242 SER B O 1
ATOM 4176 N N . ALA B 1 242 ? 10.276 -39.920 52.370 1.00 8.47 243 ALA B N 1
ATOM 4177 C CA . ALA B 1 242 ? 11.523 -39.167 52.535 1.00 8.22 243 ALA B CA 1
ATOM 4178 C C . ALA B 1 242 ? 12.337 -39.177 51.242 1.00 8.24 243 ALA B C 1
ATOM 4179 O O . ALA B 1 242 ? 12.960 -38.179 50.884 1.00 8.56 243 ALA B O 1
ATOM 4181 N N . LEU B 1 243 ? 12.297 -40.301 50.536 1.00 7.98 244 LEU B N 1
ATOM 4182 C CA . LEU B 1 243 ? 13.007 -40.438 49.267 1.00 8.25 244 LEU B CA 1
ATOM 4183 C C . LEU B 1 243 ? 12.452 -39.530 48.163 1.00 8.34 244 LEU B C 1
ATOM 4184 O O . LEU B 1 243 ? 13.153 -39.246 47.192 1.00 9.22 244 LEU B O 1
ATOM 4189 N N . SER B 1 244 ? 11.219 -39.049 48.322 1.00 8.57 245 SER B N 1
ATOM 4190 C CA . SER B 1 244 ? 10.556 -38.249 47.290 1.00 8.38 245 SER B CA 1
ATOM 4191 C C . SER B 1 244 ? 11.082 -36.805 47.235 1.00 8.43 245 SER B C 1
ATOM 4192 O O . SER B 1 244 ? 10.617 -36.012 46.425 1.00 8.76 245 SER B O 1
ATOM 4195 N N . VAL B 1 245 ? 12.041 -36.474 48.094 1.00 8.16 246 VAL B N 1
ATOM 4196 C CA . VAL B 1 245 ? 12.577 -35.112 48.198 1.00 8.28 246 VAL B CA 1
ATOM 4197 C C . VAL B 1 245 ? 13.123 -34.553 46.877 1.00 8.05 246 VAL B C 1
ATOM 4198 O O . VAL B 1 245 ? 13.098 -33.339 46.661 1.00 9.29 246 VAL B O 1
ATOM 4202 N N . ASP B 1 246 ? 13.614 -35.424 45.996 1.00 7.47 247 ASP B N 1
ATOM 4203 C CA . ASP B 1 246 ? 14.047 -34.999 44.670 1.00 7.65 247 ASP B CA 1
ATOM 4204 C C . ASP B 1 246 ? 13.898 -36.139 43.651 1.00 7.41 247 ASP B C 1
ATOM 4205 O O . ASP B 1 246 ? 13.459 -37.238 43.984 1.00 7.59 247 ASP B O 1
ATOM 4210 N N . ILE B 1 247 ? 14.265 -35.842 42.410 1.00 7.07 248 ILE B N 1
ATOM 4211 C CA A ILE B 1 247 ? 14.139 -36.746 41.270 0.50 7.07 248 ILE B CA 1
ATOM 4212 C CA B ILE B 1 247 ? 14.094 -36.782 41.304 0.50 7.24 248 ILE B CA 1
ATOM 4213 C C . ILE B 1 247 ? 15.118 -37.915 41.401 1.00 6.53 248 ILE B C 1
ATOM 4214 O O . ILE B 1 247 ? 16.314 -37.697 41.526 1.00 6.33 248 ILE B O 1
ATOM 4223 N N . ASN B 1 248 ? 14.621 -39.148 41.356 1.00 5.88 249 ASN B N 1
ATOM 4224 C CA . ASN B 1 248 ? 15.489 -40.323 41.369 1.00 5.36 249 ASN B CA 1
ATOM 4225 C C . ASN B 1 248 ? 16.474 -40.242 40.209 1.00 4.85 249 ASN B C 1
ATOM 4226 O O . ASN B 1 248 ? 16.069 -39.909 39.105 1.00 5.15 249 ASN B O 1
ATOM 4231 N N . PRO B 1 249 ? 17.748 -40.624 40.423 1.00 4.96 250 PRO B N 1
ATOM 4232 C CA . PRO B 1 249 ? 18.409 -41.149 41.620 1.00 4.89 250 PRO B CA 1
ATOM 4233 C C . PRO B 1 249 ? 19.111 -40.152 42.528 1.00 4.68 250 PRO B C 1
ATOM 4234 O O . PRO B 1 249 ? 19.972 -40.544 43.298 1.00 4.93 250 PRO B O 1
ATOM 4238 N N . ILE B 1 250 ? 18.723 -38.887 42.503 1.00 5.22 251 ILE B N 1
ATOM 4239 C CA . ILE B 1 250 ? 19.361 -37.926 43.391 1.00 5.39 251 ILE B CA 1
ATOM 4240 C C . ILE B 1 250 ? 19.261 -38.375 44.858 1.00 5.37 251 ILE B C 1
ATOM 4241 O O . ILE B 1 250 ? 20.264 -38.409 45.555 1.00 5.86 251 ILE B O 1
ATOM 4246 N N . PRO B 1 251 ? 18.050 -38.710 45.341 1.00 5.52 252 PRO B N 1
ATOM 4247 C CA . PRO B 1 251 ? 17.962 -39.162 46.744 1.00 5.61 252 PRO B CA 1
ATOM 4248 C C . PRO B 1 251 ? 18.557 -40.546 47.038 1.00 5.56 252 PRO B C 1
ATOM 4249 O O . PRO B 1 251 ? 19.277 -40.702 48.020 1.00 5.63 252 PRO B O 1
ATOM 4253 N N . ILE B 1 252 ? 18.264 -41.554 46.220 1.00 5.44 253 ILE B N 1
ATOM 4254 C CA . ILE B 1 252 ? 18.725 -42.902 46.543 1.00 5.64 253 ILE B CA 1
ATOM 4255 C C . ILE B 1 252 ? 20.246 -42.966 46.687 1.00 5.91 253 ILE B C 1
ATOM 4256 O O . ILE B 1 252 ? 20.748 -43.689 47.543 1.00 6.13 253 ILE B O 1
ATOM 4261 N N . LYS B 1 253 ? 20.980 -42.193 45.887 1.00 5.96 254 LYS B N 1
ATOM 4262 C CA . LYS B 1 253 ? 22.440 -42.194 45.991 1.00 6.18 254 LYS B CA 1
ATOM 4263 C C . LYS B 1 253 ? 22.952 -41.591 47.308 1.00 6.33 254 LYS B C 1
ATOM 4264 O O . LYS B 1 253 ? 24.076 -41.875 47.712 1.00 6.95 254 LYS B O 1
ATOM 4270 N N . ALA B 1 254 ? 22.123 -40.794 47.990 1.00 5.92 255 ALA B N 1
ATOM 4271 C CA . ALA B 1 254 ? 22.457 -40.346 49.350 1.00 6.67 255 ALA B CA 1
ATOM 4272 C C . ALA B 1 254 ? 22.532 -41.537 50.282 1.00 7.13 255 ALA B C 1
ATOM 4273 O O . ALA B 1 254 ? 23.291 -41.540 51.252 1.00 8.07 255 ALA B O 1
ATOM 4275 N N . LEU B 1 255 ? 21.734 -42.558 49.987 1.00 6.95 256 LEU B N 1
ATOM 4276 C CA . LEU B 1 255 ? 21.679 -43.751 50.818 1.00 6.74 256 LEU B CA 1
ATOM 4277 C C . LEU B 1 255 ? 22.667 -44.836 50.398 1.00 6.41 256 LEU B C 1
ATOM 4278 O O . LEU B 1 255 ? 23.279 -45.466 51.253 1.00 6.54 256 LEU B O 1
ATOM 4283 N N . THR B 1 256 ? 22.850 -45.062 49.105 1.00 6.01 257 THR B N 1
ATOM 4284 C CA . THR B 1 256 ? 23.832 -46.060 48.681 1.00 6.35 257 THR B CA 1
ATOM 4285 C C . THR B 1 256 ? 25.222 -45.630 49.148 1.00 6.67 257 THR B C 1
ATOM 4286 O O . THR B 1 256 ? 25.988 -46.454 49.657 1.00 7.09 257 THR B O 1
ATOM 4290 N N . SER B 1 257 ? 25.543 -44.344 49.000 1.00 6.69 258 SER B N 1
ATOM 4291 C CA . SER B 1 257 ? 26.828 -43.822 49.491 1.00 7.43 258 SER B CA 1
ATOM 4292 C C . SER B 1 257 ? 26.937 -43.968 51.008 1.00 8.03 258 SER B C 1
ATOM 4293 O O . SER B 1 257 ? 27.996 -44.312 51.535 1.00 8.61 258 SER B O 1
ATOM 4296 N N . TYR B 1 258 ? 25.836 -43.736 51.703 1.00 8.00 259 TYR B N 1
ATOM 4297 C CA . TYR B 1 258 ? 25.787 -43.889 53.166 1.00 8.93 259 TYR B CA 1
ATOM 4298 C C . TYR B 1 258 ? 26.126 -45.325 53.581 1.00 9.67 259 TYR B C 1
ATOM 4299 O O . TYR B 1 258 ? 26.752 -45.549 54.624 1.00 9.93 259 TYR B O 1
ATOM 4308 N N . LEU B 1 259 ? 25.737 -46.291 52.756 1.00 10.37 260 LEU B N 1
ATOM 4309 C CA . LEU B 1 259 ? 26.031 -47.704 53.012 1.00 11.31 260 LEU B CA 1
ATOM 4310 C C . LEU B 1 259 ? 27.437 -48.108 52.553 1.00 10.98 260 LEU B C 1
ATOM 4311 O O . LEU B 1 259 ? 27.822 -49.277 52.678 1.00 11.84 260 LEU B O 1
ATOM 4316 N N . GLY B 1 260 ? 28.204 -47.148 52.036 1.00 11.13 261 GLY B N 1
ATOM 4317 C CA . GLY B 1 260 ? 29.590 -47.385 51.655 1.00 11.11 261 GLY B CA 1
ATOM 4318 C C . GLY B 1 260 ? 29.820 -47.720 50.193 1.00 10.93 261 GLY B C 1
ATOM 4319 O O . GLY B 1 260 ? 30.917 -48.129 49.818 1.00 11.66 261 GLY B O 1
ATOM 4320 N N . PHE B 1 261 ? 28.801 -47.537 49.358 1.00 10.40 262 PHE B N 1
ATOM 4321 C CA . PHE B 1 261 ? 28.919 -47.847 47.940 1.00 10.26 262 PHE B CA 1
ATOM 4322 C C . PHE B 1 261 ? 29.120 -46.554 47.179 1.00 10.49 262 PHE B C 1
ATOM 4323 O O . PHE B 1 261 ? 28.167 -45.850 46.876 1.00 10.61 262 PHE B O 1
ATOM 4331 N N . GLY B 1 262 ? 30.373 -46.236 46.897 1.00 10.64 263 GLY B N 1
ATOM 4332 C CA . GLY B 1 262 ? 30.716 -45.012 46.187 1.00 10.44 263 GLY B CA 1
ATOM 4333 C C . GLY B 1 262 ? 30.557 -43.780 47.048 1.00 10.01 263 GLY B C 1
ATOM 4334 O O . GLY B 1 262 ? 30.162 -43.864 48.211 1.00 10.44 263 GLY B O 1
ATOM 4335 N N . ASN B 1 263 ? 30.899 -42.629 46.481 1.00 9.12 264 ASN B N 1
ATOM 4336 C CA . ASN B 1 263 ? 30.677 -41.357 47.144 1.00 8.65 264 ASN B CA 1
ATOM 4337 C C . ASN B 1 263 ? 29.309 -40.823 46.766 1.00 8.05 264 ASN B C 1
ATOM 4338 O O . ASN B 1 263 ? 28.660 -41.330 45.843 1.00 8.39 264 ASN B O 1
ATOM 4343 N N . TYR B 1 264 ? 28.859 -39.788 47.461 1.00 7.43 265 TYR B N 1
ATOM 4344 C CA . TYR B 1 264 ? 27.573 -39.195 47.124 1.00 7.12 265 TYR B CA 1
ATOM 4345 C C . TYR B 1 264 ? 27.797 -38.237 45.979 1.00 6.87 265 TYR B C 1
ATOM 4346 O O . TYR B 1 264 ? 27.986 -37.025 46.152 1.00 7.85 265 TYR B O 1
ATOM 4355 N N . GLU B 1 265 ? 27.800 -38.811 44.786 1.00 6.65 266 GLU B N 1
ATOM 4356 C CA . GLU B 1 265 ? 28.110 -38.076 43.581 1.00 7.15 266 GLU B CA 1
ATOM 4357 C C . GLU B 1 265 ? 27.156 -38.465 42.480 1.00 6.97 266 GLU B C 1
ATOM 4358 O O . GLU B 1 265 ? 26.927 -39.656 42.239 1.00 6.84 266 GLU B O 1
ATOM 4364 N N . LEU B 1 266 ? 26.586 -37.443 41.843 1.00 7.09 267 LEU B N 1
ATOM 4365 C CA . LEU B 1 266 ? 25.745 -37.591 40.657 1.00 7.01 267 LEU B CA 1
ATOM 4366 C C . LEU B 1 266 ? 26.464 -36.938 39.494 1.00 6.51 267 LEU B C 1
ATOM 4367 O O . LEU B 1 266 ? 27.154 -35.932 39.669 1.00 6.57 267 LEU B O 1
ATOM 4372 N N . ARG B 1 267 ? 26.261 -37.470 38.295 1.00 6.52 268 ARG B N 1
ATOM 4373 C CA . ARG B 1 267 ? 26.874 -36.892 37.109 1.00 6.38 268 ARG B CA 1
ATOM 4374 C C . ARG B 1 267 ? 25.924 -35.886 36.466 1.00 6.14 268 ARG B C 1
ATOM 4375 O O . ARG B 1 267 ? 24.722 -36.134 36.347 1.00 6.05 268 ARG B O 1
ATOM 4383 N N . LEU B 1 268 ? 26.464 -34.734 36.079 1.00 5.98 269 LEU B N 1
ATOM 4384 C CA . LEU B 1 268 ? 25.652 -33.687 35.481 1.00 5.80 269 LEU B CA 1
ATOM 4385 C C . LEU B 1 268 ? 24.899 -34.240 34.278 1.00 6.03 269 LEU B C 1
ATOM 4386 O O . LEU B 1 268 ? 25.463 -34.980 33.467 1.00 6.09 269 LEU B O 1
ATOM 4391 N N . PRO B 1 269 ? 23.652 -33.807 34.093 1.00 5.54 270 PRO B N 1
ATOM 4392 C CA . PRO B 1 269 ? 22.984 -32.684 34.751 1.00 5.36 270 PRO B CA 1
ATOM 4393 C C . PRO B 1 269 ? 22.376 -32.934 36.133 1.00 5.56 270 PRO B C 1
ATOM 4394 O O . PRO B 1 269 ? 21.863 -32.003 36.738 1.00 5.92 270 PRO B O 1
ATOM 4398 N N . LEU B 1 270 ? 22.421 -34.165 36.633 1.00 5.64 271 LEU B N 1
ATOM 4399 C CA . LEU B 1 270 ? 21.941 -34.408 37.992 1.00 6.29 271 LEU B CA 1
ATOM 4400 C C . LEU B 1 270 ? 22.926 -33.817 38.980 1.00 6.24 271 LEU B C 1
ATOM 4401 O O . LEU B 1 270 ? 24.087 -33.619 38.654 1.00 6.50 271 LEU B O 1
ATOM 4406 N N . VAL B 1 271 ? 22.439 -33.524 40.178 1.00 6.61 272 VAL B N 1
ATOM 4407 C CA . VAL B 1 271 ? 23.247 -32.986 41.262 1.00 7.06 272 VAL B CA 1
ATOM 4408 C C . VAL B 1 271 ? 22.838 -33.663 42.556 1.00 7.18 272 VAL B C 1
ATOM 4409 O O . VAL B 1 271 ? 21.730 -34.186 42.682 1.00 7.90 272 VAL B O 1
ATOM 4413 N N . SER B 1 272 ? 23.738 -33.647 43.524 1.00 7.61 273 SER B N 1
ATOM 4414 C CA . SER B 1 272 ? 23.442 -34.197 44.835 1.00 7.89 273 SER B CA 1
ATOM 4415 C C . SER B 1 272 ? 22.498 -33.287 45.591 1.00 8.02 273 SER B C 1
ATOM 4416 O O . SER B 1 272 ? 22.409 -32.101 45.300 1.00 8.26 273 SER B O 1
ATOM 4419 N N . LEU B 1 273 ? 21.801 -33.849 46.572 1.00 8.19 274 LEU B N 1
ATOM 4420 C CA . LEU B 1 273 ? 21.058 -33.047 47.528 1.00 8.77 274 LEU B CA 1
ATOM 4421 C C . LEU B 1 273 ? 22.019 -32.143 48.280 1.00 10.23 274 LEU B C 1
ATOM 4422 O O . LEU B 1 273 ? 23.204 -32.461 48.427 1.00 10.14 274 LEU B O 1
ATOM 4427 N N . GLU B 1 274 ? 21.507 -31.010 48.741 1.00 11.67 275 GLU B N 1
ATOM 4428 C CA . GLU B 1 274 ? 22.274 -30.161 49.645 1.00 13.20 275 GLU B CA 1
ATOM 4429 C C . GLU B 1 274 ? 22.335 -30.826 51.018 1.00 13.35 275 GLU B C 1
ATOM 4430 O O . GLU B 1 274 ? 21.576 -31.752 51.297 1.00 12.44 275 GLU B O 1
ATOM 4436 N N . ASP B 1 275 ? 23.269 -30.382 51.852 1.00 14.23 276 ASP B N 1
ATOM 4437 C CA . ASP B 1 275 ? 23.620 -31.106 53.081 1.00 15.24 276 ASP B CA 1
ATOM 4438 C C . ASP B 1 275 ? 22.453 -31.348 54.034 1.00 14.72 276 ASP B C 1
ATOM 4439 O O . ASP B 1 275 ? 22.298 -32.445 54.569 1.00 14.18 276 ASP B O 1
ATOM 4444 N N . THR B 1 276 ? 21.633 -30.330 54.251 1.00 14.71 277 THR B N 1
ATOM 4445 C CA . THR B 1 276 ? 20.503 -30.461 55.164 1.00 14.82 277 THR B CA 1
ATOM 4446 C C . THR B 1 276 ? 19.552 -31.574 54.723 1.00 13.79 277 THR B C 1
ATOM 4447 O O . THR B 1 276 ? 19.116 -32.400 55.532 1.00 14.42 277 THR B O 1
ATOM 4451 N N . ASP B 1 277 ? 19.250 -31.609 53.428 1.00 12.55 278 ASP B N 1
ATOM 4452 C CA . ASP B 1 277 ? 18.351 -32.622 52.887 1.00 12.04 278 ASP B CA 1
ATOM 4453 C C . ASP B 1 277 ? 18.984 -34.010 52.923 1.00 11.16 278 ASP B C 1
ATOM 4454 O O . ASP B 1 277 ? 18.299 -34.998 53.190 1.00 10.94 278 ASP B O 1
ATOM 4459 N N . THR B 1 278 ? 20.288 -34.077 52.664 1.00 9.86 279 THR B N 1
ATOM 4460 C CA . THR B 1 278 ? 21.019 -35.337 52.757 1.00 9.77 279 THR B CA 1
ATOM 4461 C C . THR B 1 278 ? 20.939 -35.925 54.163 1.00 9.89 279 THR B C 1
ATOM 4462 O O . THR B 1 278 ? 20.686 -37.112 54.340 1.00 9.77 279 THR B O 1
ATOM 4466 N N . LYS B 1 279 ? 21.144 -35.071 55.162 1.00 10.39 280 LYS B N 1
ATOM 4467 C CA . LYS B 1 279 ? 21.091 -35.488 56.555 1.00 10.63 280 LYS B CA 1
ATOM 4468 C C . LYS B 1 279 ? 19.701 -36.004 56.922 1.00 10.76 280 LYS B C 1
ATOM 4469 O O . LYS B 1 279 ? 19.571 -37.067 57.531 1.00 11.13 280 LYS B O 1
ATOM 4471 N N . VAL B 1 280 ? 18.667 -35.265 56.535 1.00 10.85 281 VAL B N 1
ATOM 4472 C CA . VAL B 1 280 ? 17.294 -35.667 56.829 1.00 10.98 281 VAL B CA 1
ATOM 4473 C C . VAL B 1 280 ? 16.981 -37.028 56.206 1.00 10.67 281 VAL B C 1
ATOM 4474 O O . VAL B 1 280 ? 16.369 -37.887 56.838 1.00 10.51 281 VAL B O 1
ATOM 4478 N N . LEU B 1 281 ? 17.409 -37.233 54.962 1.00 9.97 282 LEU B N 1
ATOM 4479 C CA . LEU B 1 281 ? 17.117 -38.486 54.274 1.00 9.77 282 LEU B CA 1
ATOM 4480 C C . LEU B 1 281 ? 17.854 -39.660 54.929 1.00 9.68 282 LEU B C 1
ATOM 4481 O O . LEU B 1 281 ? 17.272 -40.729 55.132 1.00 9.71 282 LEU B O 1
ATOM 4486 N N . ARG B 1 282 ? 19.132 -39.473 55.248 1.00 9.99 283 ARG B N 1
ATOM 4487 C CA . ARG B 1 282 ? 19.890 -40.512 55.956 1.00 9.89 283 ARG B CA 1
ATOM 4488 C C . ARG B 1 282 ? 19.307 -40.824 57.336 1.00 10.50 283 ARG B C 1
ATOM 4489 O O . ARG B 1 282 ? 19.265 -41.979 57.746 1.00 10.03 283 ARG B O 1
ATOM 4497 N N . GLU B 1 283 ? 18.815 -39.802 58.023 1.00 10.96 284 GLU B N 1
ATOM 4498 C CA . GLU B 1 283 ? 18.139 -40.000 59.298 1.00 11.87 284 GLU B CA 1
ATOM 4499 C C . GLU B 1 283 ? 16.862 -40.799 59.102 1.00 10.89 284 GLU B C 1
ATOM 4500 O O . GLU B 1 283 ? 16.506 -41.619 59.938 1.00 11.08 284 GLU B O 1
ATOM 4506 N N . ALA B 1 284 ? 16.163 -40.573 57.994 1.00 10.00 285 ALA B N 1
ATOM 4507 C CA . ALA B 1 284 ? 14.976 -41.368 57.704 1.00 10.12 285 ALA B CA 1
ATOM 4508 C C . ALA B 1 284 ? 15.331 -42.837 57.487 1.00 9.94 285 ALA B C 1
ATOM 4509 O O . ALA B 1 284 ? 14.622 -43.724 57.959 1.00 9.45 285 ALA B O 1
ATOM 4511 N N . TYR B 1 285 ? 16.428 -43.096 56.781 1.00 9.64 286 TYR B N 1
ATOM 4512 C CA . TYR B 1 285 ? 16.911 -44.463 56.622 1.00 9.82 286 TYR B CA 1
ATOM 4513 C C . TYR B 1 285 ? 17.249 -45.067 57.986 1.00 10.60 286 TYR B C 1
ATOM 4514 O O . TYR B 1 285 ? 16.849 -46.184 58.293 1.00 10.46 286 TYR B O 1
ATOM 4523 N N . ASP B 1 286 ? 17.981 -44.323 58.803 1.00 11.09 287 ASP B N 1
ATOM 4524 C CA . ASP B 1 286 ? 18.354 -44.821 60.123 1.00 11.82 287 ASP B CA 1
ATOM 4525 C C . ASP B 1 286 ? 17.129 -45.113 60.975 1.00 11.92 287 ASP B C 1
ATOM 4526 O O . ASP B 1 286 ? 17.091 -46.119 61.672 1.00 12.28 287 ASP B O 1
ATOM 4531 N N . THR B 1 287 ? 16.129 -44.239 60.904 1.00 11.69 288 THR B N 1
ATOM 4532 C CA . THR B 1 287 ? 14.883 -44.436 61.635 1.00 12.21 288 THR B CA 1
ATOM 4533 C C . THR B 1 287 ? 14.191 -45.715 61.187 1.00 12.08 288 THR B C 1
ATOM 4534 O O . THR B 1 287 ? 13.698 -46.487 62.008 1.00 12.22 288 THR B O 1
ATOM 4538 N N . PHE B 1 288 ? 14.153 -45.948 59.878 1.00 11.76 289 PHE B N 1
ATOM 4539 C CA . PHE B 1 288 ? 13.558 -47.175 59.367 1.00 11.83 289 PHE B CA 1
ATOM 4540 C C . PHE B 1 288 ? 14.273 -48.414 59.901 1.00 12.53 289 PHE B C 1
ATOM 4541 O O . PHE B 1 288 ? 13.631 -49.369 60.341 1.00 12.28 289 PHE B O 1
ATOM 4549 N N . LYS B 1 289 ? 15.602 -48.408 59.850 1.00 13.12 290 LYS B N 1
ATOM 4550 C CA . LYS B 1 289 ? 16.379 -49.576 60.282 1.00 14.08 290 LYS B CA 1
ATOM 4551 C C . LYS B 1 289 ? 16.236 -49.792 61.788 1.00 15.23 290 LYS B C 1
ATOM 4552 O O . LYS B 1 289 ? 16.111 -50.929 62.241 1.00 15.22 290 LYS B O 1
ATOM 4558 N N . ALA B 1 290 ? 16.242 -48.696 62.544 1.00 16.86 291 ALA B N 1
ATOM 4559 C CA . ALA B 1 290 ? 16.057 -48.745 63.999 1.00 18.18 291 ALA B CA 1
ATOM 4560 C C . ALA B 1 290 ? 14.720 -49.374 64.370 1.00 19.55 291 ALA B C 1
ATOM 4561 O O . ALA B 1 290 ? 14.627 -50.112 65.352 1.00 20.15 291 ALA B O 1
ATOM 4563 N N . GLY B 1 291 ? 13.696 -49.105 63.561 1.00 20.86 292 GLY B N 1
ATOM 4564 C CA . GLY B 1 291 ? 12.324 -49.463 63.890 1.00 22.20 292 GLY B CA 1
ATOM 4565 C C . GLY B 1 291 ? 12.038 -50.937 63.693 1.00 23.47 292 GLY B C 1
ATOM 4566 O O . GLY B 1 291 ? 11.016 -51.441 64.160 1.00 23.84 292 GLY B O 1
ATOM 4567 N N . GLU B 1 292 ? 12.941 -51.633 63.004 1.00 24.98 293 GLU B N 1
ATOM 4568 C CA . GLU B 1 292 ? 12.820 -53.074 62.792 1.00 26.30 293 GLU B CA 1
ATOM 4569 C C . GLU B 1 292 ? 13.260 -53.825 64.042 1.00 27.04 293 GLU B C 1
ATOM 4570 O O . GLU B 1 292 ? 13.805 -54.926 63.955 1.00 27.96 293 GLU B O 1
ATOM 4577 N N . THR C 1 1 ? -20.253 -45.867 47.700 1.00 18.61 2 THR C N 1
ATOM 4578 C CA . THR C 1 1 ? -21.224 -45.054 48.480 1.00 17.58 2 THR C CA 1
ATOM 4579 C C . THR C 1 1 ? -20.873 -43.567 48.418 1.00 16.64 2 THR C C 1
ATOM 4580 O O . THR C 1 1 ? -21.374 -42.772 49.225 1.00 17.73 2 THR C O 1
ATOM 4582 N N . HIS C 1 2 ? -20.022 -43.189 47.464 1.00 14.38 3 HIS C N 1
ATOM 4583 C CA . HIS C 1 2 ? -19.566 -41.800 47.357 1.00 12.46 3 HIS C CA 1
ATOM 4584 C C . HIS C 1 2 ? -20.727 -40.890 47.013 1.00 11.23 3 HIS C C 1
ATOM 4585 O O . HIS C 1 2 ? -21.698 -41.317 46.391 1.00 10.70 3 HIS C O 1
ATOM 4592 N N . LEU C 1 3 ? -20.617 -39.627 47.410 1.00 9.38 4 LEU C N 1
ATOM 4593 C CA . LEU C 1 3 ? -21.638 -38.639 47.087 1.00 9.11 4 LEU C CA 1
ATOM 4594 C C . LEU C 1 3 ? -21.823 -38.552 45.582 1.00 8.20 4 LEU C C 1
ATOM 4595 O O . LEU C 1 3 ? -22.935 -38.464 45.086 1.00 8.45 4 LEU C O 1
ATOM 4600 N N . PHE C 1 4 ? -20.708 -38.538 44.870 1.00 6.97 5 PHE C N 1
ATOM 4601 C CA . PHE C 1 4 ? -20.701 -38.487 43.421 1.00 6.50 5 PHE C CA 1
ATOM 4602 C C . PHE C 1 4 ? -19.337 -38.927 42.957 1.00 6.53 5 PHE C C 1
ATOM 4603 O O . PHE C 1 4 ? -18.399 -39.045 43.756 1.00 5.83 5 PHE C O 1
ATOM 4611 N N . GLU C 1 5 ? -19.243 -39.182 41.663 1.00 7.07 6 GLU C N 1
ATOM 4612 C CA . GLU C 1 5 ? -17.959 -39.358 41.004 1.00 7.57 6 GLU C CA 1
ATOM 4613 C C . GLU C 1 5 ? -17.965 -38.498 39.762 1.00 7.14 6 GLU C C 1
ATOM 4614 O O . GLU C 1 5 ? -19.022 -38.174 39.230 1.00 8.40 6 GLU C O 1
ATOM 4620 N N . GLY C 1 6 ? -16.787 -38.110 39.306 1.00 6.27 7 GLY C N 1
ATOM 4621 C CA . GLY C 1 6 ? -16.685 -37.246 38.149 1.00 5.68 7 GLY C CA 1
ATOM 4622 C C . GLY C 1 6 ? -16.756 -35.787 38.541 1.00 5.68 7 GLY C C 1
ATOM 4623 O O . GLY C 1 6 ? -16.205 -35.371 39.568 1.00 5.55 7 GLY C O 1
ATOM 4624 N N . VAL C 1 7 ? -17.468 -35.023 37.726 1.00 5.52 8 VAL C N 1
ATOM 4625 C CA . VAL C 1 7 ? -17.388 -33.570 37.769 1.00 5.87 8 VAL C CA 1
ATOM 4626 C C . VAL C 1 7 ? -18.470 -32.933 38.629 1.00 6.03 8 VAL C C 1
ATOM 4627 O O . VAL C 1 7 ? -19.650 -32.939 38.272 1.00 6.54 8 VAL C O 1
ATOM 4631 N N . GLY C 1 8 ? -18.047 -32.388 39.764 1.00 6.20 9 GLY C N 1
ATOM 4632 C CA . GLY C 1 8 ? -18.879 -31.487 40.557 1.00 6.28 9 GLY C CA 1
ATOM 4633 C C . GLY C 1 8 ? -18.566 -30.065 40.138 1.00 5.94 9 GLY C C 1
ATOM 4634 O O . GLY C 1 8 ? -17.433 -29.755 39.785 1.00 7.22 9 GLY C O 1
ATOM 4635 N N . VAL C 1 9 ? -19.568 -29.196 40.147 1.00 5.75 10 VAL C N 1
ATOM 4636 C CA . VAL C 1 9 ? -19.361 -27.825 39.721 1.00 5.29 10 VAL C CA 1
ATOM 4637 C C . VAL C 1 9 ? -19.225 -26.891 40.905 1.00 5.61 10 VAL C C 1
ATOM 4638 O O . VAL C 1 9 ? -20.090 -26.854 41.768 1.00 5.35 10 VAL C O 1
ATOM 4642 N N . ALA C 1 10 ? -18.133 -26.126 40.913 1.00 5.41 11 ALA C N 1
ATOM 4643 C CA . ALA C 1 10 ? -17.905 -25.069 41.883 1.00 5.27 11 ALA C CA 1
ATOM 4644 C C . ALA C 1 10 ? -18.705 -23.842 41.430 1.00 5.41 11 ALA C C 1
ATOM 4645 O O . ALA C 1 10 ? -18.191 -22.965 40.737 1.00 5.69 11 ALA C O 1
ATOM 4647 N N . LEU C 1 11 ? -19.974 -23.802 41.827 1.00 5.31 12 LEU C N 1
ATOM 4648 C CA . LEU C 1 11 ? -20.954 -22.908 41.214 1.00 5.58 12 LEU C CA 1
ATOM 4649 C C . LEU C 1 11 ? -20.665 -21.424 41.471 1.00 5.51 12 LEU C C 1
ATOM 4650 O O . LEU C 1 11 ? -20.458 -21.005 42.608 1.00 5.56 12 LEU C O 1
ATOM 4655 N N . THR C 1 12 ? -20.701 -20.638 40.401 1.00 5.09 13 THR C N 1
ATOM 4656 C CA . THR C 1 12 ? -20.574 -19.189 40.465 1.00 5.06 13 THR C CA 1
ATOM 4657 C C . THR C 1 12 ? -21.856 -18.528 40.988 1.00 5.46 13 THR C C 1
ATOM 4658 O O . THR C 1 12 ? -22.929 -19.132 40.985 1.00 5.76 13 THR C O 1
ATOM 4662 N N . THR C 1 13 ? -21.733 -17.285 41.435 1.00 5.79 14 THR C N 1
ATOM 4663 C CA . THR C 1 13 ? -22.872 -16.475 41.838 1.00 6.18 14 THR C CA 1
ATOM 4664 C C . THR C 1 13 ? -23.139 -15.410 40.784 1.00 6.33 14 THR C C 1
ATOM 4665 O O . THR C 1 13 ? -22.254 -14.614 40.489 1.00 6.31 14 THR C O 1
ATOM 4669 N N . PRO C 1 14 ? -24.345 -15.399 40.196 1.00 6.62 15 PRO C N 1
ATOM 4670 C CA . PRO C 1 14 ? -24.630 -14.382 39.190 1.00 7.03 15 PRO C CA 1
ATOM 4671 C C . PRO C 1 14 ? -25.125 -13.091 39.827 1.00 6.97 15 PRO C C 1
ATOM 4672 O O . PRO C 1 14 ? -26.047 -13.118 40.645 1.00 7.70 15 PRO C O 1
ATOM 4676 N N . PHE C 1 15 ? -24.468 -11.984 39.484 1.00 7.27 16 PHE C N 1
ATOM 4677 C CA . PHE C 1 15 ? -24.868 -10.667 39.954 1.00 7.79 16 PHE C CA 1
ATOM 4678 C C . PHE C 1 15 ? -25.394 -9.832 38.796 1.00 7.94 16 PHE C C 1
ATOM 4679 O O . PHE C 1 15 ? -24.851 -9.864 37.681 1.00 8.19 16 PHE C O 1
ATOM 4687 N N . THR C 1 16 ? -26.423 -9.057 39.101 1.00 8.37 17 THR C N 1
ATOM 4688 C CA . THR C 1 16 ? -26.878 -7.973 38.258 1.00 8.52 17 THR C CA 1
ATOM 4689 C C . THR C 1 16 ? -27.050 -6.776 39.173 1.00 7.75 17 THR C C 1
ATOM 4690 O O . THR C 1 16 ? -27.804 -6.834 40.135 1.00 7.51 17 THR C O 1
ATOM 4694 N N . ASN C 1 17 ? -26.316 -5.706 38.889 1.00 7.38 18 ASN C N 1
ATOM 4695 C CA . ASN C 1 17 ? -26.286 -4.515 39.741 1.00 7.52 18 ASN C CA 1
ATOM 4696 C C . ASN C 1 17 ? -26.033 -4.878 41.202 1.00 7.13 18 ASN C C 1
ATOM 4697 O O . ASN C 1 17 ? -26.723 -4.415 42.118 1.00 7.47 18 ASN C O 1
ATOM 4702 N N . ASN C 1 18 ? -25.028 -5.735 41.391 1.00 7.23 19 ASN C N 1
ATOM 4703 C CA . ASN C 1 18 ? -24.559 -6.148 42.724 1.00 8.06 19 ASN C CA 1
ATOM 4704 C C . ASN C 1 18 ? -25.607 -6.846 43.579 1.00 8.26 19 ASN C C 1
ATOM 4705 O O . ASN C 1 18 ? -25.509 -6.869 44.802 1.00 8.52 19 ASN C O 1
ATOM 4710 N N . LYS C 1 19 ? -26.597 -7.436 42.922 1.00 8.82 20 LYS C N 1
ATOM 4711 C CA . LYS C 1 19 ? -27.640 -8.200 43.576 1.00 9.55 20 LYS C CA 1
ATOM 4712 C C . LYS C 1 19 ? -27.648 -9.599 42.972 1.00 8.72 20 LYS C C 1
ATOM 4713 O O . LYS C 1 19 ? -27.499 -9.755 41.761 1.00 8.18 20 LYS C O 1
ATOM 4719 N N . VAL C 1 20 ? -27.831 -10.610 43.818 1.00 8.37 21 VAL C N 1
ATOM 4720 C CA . VAL C 1 20 ? -27.882 -11.981 43.343 1.00 8.11 21 VAL C CA 1
ATOM 4721 C C . VAL C 1 20 ? -29.086 -12.104 42.414 1.00 8.09 21 VAL C C 1
ATOM 4722 O O . VAL C 1 20 ? -30.211 -11.759 42.789 1.00 8.58 21 VAL C O 1
ATOM 4726 N N . ASN C 1 21 ? -28.824 -12.583 41.204 1.00 8.24 22 ASN C N 1
ATOM 4727 C CA . ASN C 1 21 ? -29.837 -12.721 40.182 1.00 8.33 22 ASN C CA 1
ATOM 4728 C C . ASN C 1 21 ? -30.356 -14.154 40.231 1.00 8.18 22 ASN C C 1
ATOM 4729 O O . ASN C 1 21 ? -29.725 -15.060 39.698 1.00 7.87 22 ASN C O 1
ATOM 4734 N N . LEU C 1 22 ? -31.501 -14.358 40.884 1.00 8.75 23 LEU C N 1
ATOM 4735 C CA . LEU C 1 22 ? -32.040 -15.707 41.085 1.00 9.51 23 LEU C CA 1
ATOM 4736 C C . LEU C 1 22 ? -32.473 -16.352 39.781 1.00 9.34 23 LEU C C 1
ATOM 4737 O O . LEU C 1 22 ? -32.381 -17.564 39.627 1.00 9.37 23 LEU C O 1
ATOM 4742 N N . GLU C 1 23 ? -32.940 -15.548 38.836 1.00 9.63 24 GLU C N 1
ATOM 4743 C CA . GLU C 1 23 ? -33.345 -16.078 37.543 1.00 10.30 24 GLU C CA 1
ATOM 4744 C C . GLU C 1 23 ? -32.146 -16.659 36.801 1.00 9.22 24 GLU C C 1
ATOM 4745 O O . GLU C 1 23 ? -32.223 -17.746 36.237 1.00 9.18 24 GLU C O 1
ATOM 4751 N N . ALA C 1 24 ? -31.033 -15.933 36.822 1.00 8.55 25 ALA C N 1
ATOM 4752 C CA . ALA C 1 24 ? -29.792 -16.400 36.218 1.00 7.71 25 ALA C CA 1
ATOM 4753 C C . ALA C 1 24 ? -29.222 -17.606 36.961 1.00 7.52 25 ALA C C 1
ATOM 4754 O O . ALA C 1 24 ? -28.658 -18.511 36.350 1.00 7.40 25 ALA C O 1
ATOM 4756 N N . LEU C 1 25 ? -29.350 -17.606 38.286 1.00 7.15 26 LEU C N 1
ATOM 4757 C CA . LEU C 1 25 ? -28.894 -18.731 39.091 1.00 6.82 26 LEU C CA 1
ATOM 4758 C C . LEU C 1 25 ? -29.640 -19.997 38.685 1.00 6.86 26 LEU C C 1
ATOM 4759 O O . LEU C 1 25 ? -29.034 -21.036 38.453 1.00 6.96 26 LEU C O 1
ATOM 4764 N N . LYS C 1 26 ? -30.962 -19.900 38.587 1.00 7.43 27 LYS C N 1
ATOM 4765 C CA A LYS C 1 26 ? -31.773 -21.051 38.208 0.50 7.25 27 LYS C CA 1
ATOM 4766 C CA B LYS C 1 26 ? -31.765 -21.058 38.210 0.50 7.58 27 LYS C CA 1
ATOM 4767 C C . LYS C 1 26 ? -31.438 -21.487 36.789 1.00 7.13 27 LYS C C 1
ATOM 4768 O O . LYS C 1 26 ? -31.327 -22.669 36.511 1.00 6.97 27 LYS C O 1
ATOM 4779 N N . ALA C 1 27 ? -31.280 -20.526 35.884 1.00 6.68 28 ALA C N 1
ATOM 4780 C CA . ALA C 1 27 ? -30.946 -20.880 34.504 1.00 6.73 28 ALA C CA 1
ATOM 4781 C C . ALA C 1 27 ? -29.576 -21.567 34.423 1.00 6.26 28 ALA C C 1
ATOM 4782 O O . ALA C 1 27 ? -29.389 -22.535 33.678 1.00 6.44 28 ALA C O 1
ATOM 4784 N N . HIS C 1 28 ? -28.614 -21.086 35.208 1.00 6.03 29 HIS C N 1
ATOM 4785 C CA . HIS C 1 28 ? -27.293 -21.680 35.186 1.00 5.93 29 HIS C CA 1
ATOM 4786 C C . HIS C 1 28 ? -27.332 -23.094 35.744 1.00 6.06 29 HIS C C 1
ATOM 4787 O O . HIS C 1 28 ? -26.768 -24.005 35.154 1.00 6.23 29 HIS C O 1
ATOM 4794 N N . VAL C 1 29 ? -28.010 -23.276 36.869 1.00 6.18 30 VAL C N 1
ATOM 4795 C CA . VAL C 1 29 ? -28.161 -24.615 37.442 1.00 6.57 30 VAL C CA 1
ATOM 4796 C C . VAL C 1 29 ? -28.862 -25.555 36.465 1.00 6.44 30 VAL C C 1
ATOM 4797 O O . VAL C 1 29 ? -28.452 -26.703 36.300 1.00 5.85 30 VAL C O 1
ATOM 4801 N N . ASN C 1 30 ? -29.905 -25.072 35.795 1.00 6.30 31 ASN C N 1
ATOM 4802 C CA . ASN C 1 30 ? -30.592 -25.897 34.802 1.00 6.51 31 ASN C CA 1
ATOM 4803 C C . ASN C 1 30 ? -29.655 -26.298 33.669 1.00 6.31 31 ASN C C 1
ATOM 4804 O O . ASN C 1 30 ? -29.700 -27.418 33.186 1.00 6.61 31 ASN C O 1
ATOM 4809 N N . PHE C 1 31 ? -28.789 -25.381 33.260 1.00 6.29 32 PHE C N 1
ATOM 4810 C CA . PHE C 1 31 ? -27.801 -25.675 32.227 1.00 6.42 32 PHE C CA 1
ATOM 4811 C C . PHE C 1 31 ? -26.822 -26.755 32.682 1.00 6.12 32 PHE C C 1
ATOM 4812 O O . PHE C 1 31 ? -26.475 -27.661 31.915 1.00 6.94 32 PHE C O 1
ATOM 4820 N N . LEU C 1 32 ? -26.389 -26.673 33.935 1.00 6.03 33 LEU C N 1
ATOM 4821 C CA . LEU C 1 32 ? -25.466 -27.660 34.483 1.00 6.36 33 LEU C CA 1
ATOM 4822 C C . LEU C 1 32 ? -26.117 -29.032 34.574 1.00 6.73 33 LEU C C 1
ATOM 4823 O O . LEU C 1 32 ? -25.501 -30.045 34.248 1.00 6.78 33 LEU C O 1
ATOM 4828 N N . LEU C 1 33 ? -27.372 -29.059 35.006 1.00 7.36 34 LEU C N 1
ATOM 4829 C CA . LEU C 1 33 ? -28.116 -30.316 35.116 1.00 8.24 34 LEU C CA 1
ATOM 4830 C C . LEU C 1 33 ? -28.298 -30.933 33.735 1.00 8.92 34 LEU C C 1
ATOM 4831 O O . LEU C 1 33 ? -28.117 -32.138 33.552 1.00 10.03 34 LEU C O 1
ATOM 4836 N N . GLU C 1 34 ? -28.641 -30.102 32.760 1.00 8.71 35 GLU C N 1
ATOM 4837 C CA . GLU C 1 34 ? -28.841 -30.569 31.388 1.00 9.43 35 GLU C CA 1
ATOM 4838 C C . GLU C 1 34 ? -27.567 -31.157 30.793 1.00 9.35 35 GLU C C 1
ATOM 4839 O O . GLU C 1 34 ? -27.616 -31.996 29.887 1.00 10.02 35 GLU C O 1
ATOM 4845 N N . ASN C 1 35 ? -26.421 -30.706 31.292 1.00 8.72 36 ASN C N 1
ATOM 4846 C CA . ASN C 1 35 ? -25.135 -31.023 30.690 1.00 8.40 36 ASN C CA 1
ATOM 4847 C C . ASN C 1 35 ? -24.222 -31.875 31.560 1.00 8.08 36 ASN C C 1
ATOM 4848 O O . ASN C 1 35 ? -22.997 -31.764 31.487 1.00 8.22 36 ASN C O 1
ATOM 4853 N N . ASN C 1 36 ? -24.856 -32.723 32.369 1.00 8.17 37 ASN C N 1
ATOM 4854 C CA A ASN C 1 36 ? -24.200 -33.861 33.026 0.50 8.44 37 ASN C CA 1
ATOM 4855 C CA B ASN C 1 36 ? -24.207 -33.860 33.019 0.50 7.96 37 ASN C CA 1
ATOM 4856 C C . ASN C 1 36 ? -23.292 -33.529 34.200 1.00 8.01 37 ASN C C 1
ATOM 4857 O O . ASN C 1 36 ? -22.411 -34.313 34.544 1.00 8.23 37 ASN C O 1
ATOM 4866 N N . ALA C 1 37 ? -23.520 -32.385 34.841 1.00 7.22 38 ALA C N 1
ATOM 4867 C CA . ALA C 1 37 ? -22.892 -32.136 36.133 1.00 7.17 38 ALA C CA 1
ATOM 4868 C C . ALA C 1 37 ? -23.288 -33.270 37.076 1.00 6.63 38 ALA C C 1
ATOM 4869 O O . ALA C 1 37 ? -24.426 -33.743 37.039 1.00 7.19 38 ALA C O 1
ATOM 4871 N N . GLN C 1 38 ? -22.351 -33.694 37.922 1.00 5.80 39 GLN C N 1
ATOM 4872 C CA . GLN C 1 38 ? -22.572 -34.809 38.853 1.00 5.49 39 GLN C CA 1
ATOM 4873 C C . GLN C 1 38 ? -22.869 -34.349 40.276 1.00 5.18 39 GLN C C 1
ATOM 4874 O O . GLN C 1 38 ? -23.304 -35.134 41.101 1.00 5.40 39 GLN C O 1
ATOM 4880 N N . ALA C 1 39 ? -22.603 -33.076 40.556 1.00 4.79 40 ALA C N 1
ATOM 4881 C CA . ALA C 1 39 ? -22.827 -32.491 41.867 1.00 5.01 40 ALA C CA 1
ATOM 4882 C C . ALA C 1 39 ? -22.737 -30.989 41.698 1.00 4.70 40 ALA C C 1
ATOM 4883 O O . ALA C 1 39 ? -22.092 -30.505 40.764 1.00 5.27 40 ALA C O 1
ATOM 4885 N N . ILE C 1 40 ? -23.373 -30.256 42.599 1.00 4.57 41 ILE C N 1
ATOM 4886 C CA . ILE C 1 40 ? -23.272 -28.799 42.602 1.00 5.85 41 ILE C CA 1
ATOM 4887 C C . ILE C 1 40 ? -22.778 -28.371 43.976 1.00 5.56 41 ILE C C 1
ATOM 4888 O O . ILE C 1 40 ? -23.402 -28.664 44.988 1.00 5.57 41 ILE C O 1
ATOM 4893 N N . ILE C 1 41 ? -21.630 -27.701 43.992 1.00 4.88 42 ILE C N 1
ATOM 4894 C CA . ILE C 1 41 ? -21.035 -27.177 45.214 1.00 5.77 42 ILE C CA 1
ATOM 4895 C C . ILE C 1 41 ? -21.422 -25.707 45.263 1.00 5.36 42 ILE C C 1
ATOM 4896 O O . ILE C 1 41 ? -21.074 -24.938 44.367 1.00 5.85 42 ILE C O 1
ATOM 4901 N N . VAL C 1 42 ? -22.157 -25.336 46.305 1.00 5.36 43 VAL C N 1
ATOM 4902 C CA . VAL C 1 42 ? -22.766 -24.026 46.403 1.00 5.47 43 VAL C CA 1
ATOM 4903 C C . VAL C 1 42 ? -22.064 -23.207 47.473 1.00 5.77 43 VAL C C 1
ATOM 4904 O O . VAL C 1 42 ? -21.687 -23.730 48.517 1.00 6.53 43 VAL C O 1
ATOM 4908 N N . ASN C 1 43 ? -21.892 -21.916 47.201 1.00 5.90 44 ASN C N 1
ATOM 4909 C CA . ASN C 1 43 ? -21.297 -20.982 48.158 1.00 5.73 44 ASN C CA 1
ATOM 4910 C C . ASN C 1 43 ? -19.865 -21.335 48.525 1.00 6.04 44 ASN C C 1
ATOM 4911 O O . ASN C 1 43 ? -19.444 -21.182 49.673 1.00 6.32 44 ASN C O 1
ATOM 4916 N N . GLY C 1 44 ? -19.118 -21.817 47.539 1.00 5.93 45 GLY C N 1
ATOM 4917 C CA . GLY C 1 44 ? -17.706 -22.051 47.722 1.00 6.12 45 GLY C CA 1
ATOM 4918 C C . GLY C 1 44 ? -16.869 -20.886 47.248 1.00 6.36 45 GLY C C 1
ATOM 4919 O O . GLY C 1 44 ? -17.346 -19.764 47.107 1.00 6.03 45 GLY C O 1
ATOM 4920 N N . THR C 1 45 ? -15.597 -21.164 47.006 1.00 6.79 46 THR C N 1
ATOM 4921 C CA . THR C 1 45 ? -14.644 -20.134 46.596 1.00 6.91 46 THR C CA 1
ATOM 4922 C C . THR C 1 45 ? -15.079 -19.414 45.316 1.00 6.62 46 THR C C 1
ATOM 4923 O O . THR C 1 45 ? -14.992 -18.196 45.201 1.00 6.66 46 THR C O 1
ATOM 4927 N N . THR C 1 46 ? -15.563 -20.194 44.360 1.00 5.89 47 THR C N 1
ATOM 4928 C CA . THR C 1 46 ? -15.890 -19.697 43.046 1.00 5.84 47 THR C CA 1
ATOM 4929 C C . THR C 1 46 ? -17.193 -18.897 43.079 1.00 5.85 47 THR C C 1
ATOM 4930 O O . THR C 1 46 ? -17.456 -18.089 42.184 1.00 5.66 47 THR C O 1
ATOM 4934 N N . ALA C 1 47 ? -17.992 -19.126 44.123 1.00 5.67 48 ALA C N 1
ATOM 4935 C CA . ALA C 1 47 ? -19.217 -18.376 44.385 1.00 5.89 48 ALA C CA 1
ATOM 4936 C C . ALA C 1 47 ? -18.965 -17.027 45.036 1.00 6.34 48 ALA C C 1
ATOM 4937 O O . ALA C 1 47 ? -19.909 -16.292 45.295 1.00 6.69 48 ALA C O 1
ATOM 4939 N N . GLU C 1 48 ? -17.705 -16.711 45.333 1.00 6.37 49 GLU C N 1
ATOM 4940 C CA . GLU C 1 48 ? -17.353 -15.470 46.033 1.00 6.34 49 GLU C CA 1
ATOM 4941 C C . GLU C 1 48 ? -17.927 -15.474 47.442 1.00 6.42 49 GLU C C 1
ATOM 4942 O O . GLU C 1 48 ? -18.351 -14.445 47.963 1.00 6.93 49 GLU C O 1
ATOM 4948 N N . SER C 1 49 ? -17.926 -16.644 48.068 1.00 6.69 50 SER C N 1
ATOM 4949 C CA . SER C 1 49 ? -18.520 -16.768 49.393 1.00 6.84 50 SER C CA 1
ATOM 4950 C C . SER C 1 49 ? -18.022 -15.725 50.401 1.00 6.95 50 SER C C 1
ATOM 4951 O O . SER C 1 49 ? -18.807 -15.247 51.190 1.00 6.93 50 SER C O 1
ATOM 4954 N N . PRO C 1 50 ? -16.719 -15.358 50.375 1.00 6.84 51 PRO C N 1
ATOM 4955 C CA . PRO C 1 50 ? -16.271 -14.359 51.343 1.00 6.76 51 PRO C CA 1
ATOM 4956 C C . PRO C 1 50 ? -16.970 -13.008 51.292 1.00 6.41 51 PRO C C 1
ATOM 4957 O O . PRO C 1 50 ? -16.935 -12.279 52.270 1.00 6.73 51 PRO C O 1
ATOM 4961 N N . THR C 1 51 ? -17.595 -12.654 50.173 1.00 5.77 52 THR C N 1
ATOM 4962 C CA . THR C 1 51 ? -18.257 -11.346 50.076 1.00 6.11 52 THR C CA 1
ATOM 4963 C C . THR C 1 51 ? -19.780 -11.425 50.049 1.00 6.05 52 THR C C 1
ATOM 4964 O O . THR C 1 51 ? -20.443 -10.403 49.970 1.00 6.42 52 THR C O 1
ATOM 4968 N N . LEU C 1 52 ? -20.334 -12.627 50.144 1.00 6.02 53 LEU C N 1
ATOM 4969 C CA . LEU C 1 52 ? -21.782 -12.791 50.211 1.00 5.94 53 LEU C CA 1
ATOM 4970 C C . LEU C 1 52 ? -22.274 -12.585 51.631 1.00 5.95 53 LEU C C 1
ATOM 4971 O O . LEU C 1 52 ? -21.585 -12.924 52.582 1.00 6.64 53 LEU C O 1
ATOM 4976 N N . THR C 1 53 ? -23.458 -12.008 51.768 1.00 6.44 54 THR C N 1
ATOM 4977 C CA . THR C 1 53 ? -24.085 -11.912 53.080 1.00 6.57 54 THR C CA 1
ATOM 4978 C C . THR C 1 53 ? -24.642 -13.280 53.458 1.00 6.97 54 THR C C 1
ATOM 4979 O O . THR C 1 53 ? -24.842 -14.155 52.603 1.00 6.97 54 THR C O 1
ATOM 4983 N N . THR C 1 54 ? -24.906 -13.478 54.741 1.00 7.18 55 THR C N 1
ATOM 4984 C CA . THR C 1 54 ? -25.474 -14.738 55.175 1.00 7.61 55 THR C CA 1
ATOM 4985 C C . THR C 1 54 ? -26.836 -14.951 54.515 1.00 7.52 55 THR C C 1
ATOM 4986 O O . THR C 1 54 ? -27.154 -16.057 54.089 1.00 7.32 55 THR C O 1
ATOM 4990 N N . ASP C 1 55 ? -27.637 -13.895 54.411 1.00 7.79 56 ASP C N 1
ATOM 4991 C CA . ASP C 1 55 ? -28.941 -14.028 53.765 1.00 8.33 56 ASP C CA 1
ATOM 4992 C C . ASP C 1 55 ? -28.806 -14.436 52.292 1.00 7.91 56 ASP C C 1
ATOM 4993 O O . ASP C 1 55 ? -29.585 -15.253 51.797 1.00 8.14 56 ASP C O 1
ATOM 4998 N N . GLU C 1 56 ? -27.832 -13.865 51.587 1.00 7.50 57 GLU C N 1
ATOM 4999 C CA . GLU C 1 56 ? -27.590 -14.245 50.191 1.00 7.12 57 GLU C CA 1
ATOM 5000 C C . GLU C 1 56 ? -27.204 -15.718 50.103 1.00 6.64 57 GLU C C 1
ATOM 5001 O O . GLU C 1 56 ? -27.723 -16.457 49.271 1.00 6.43 57 GLU C O 1
ATOM 5007 N N . LYS C 1 57 ? -26.284 -16.147 50.962 1.00 6.35 58 LYS C N 1
ATOM 5008 C CA . LYS C 1 57 ? -25.842 -17.522 50.937 1.00 6.52 58 LYS C CA 1
ATOM 5009 C C . LYS C 1 57 ? -27.011 -18.465 51.153 1.00 6.55 58 LYS C C 1
ATOM 5010 O O . LYS C 1 57 ? -27.132 -19.470 50.466 1.00 6.16 58 LYS C O 1
ATOM 5016 N N . GLU C 1 58 ? -27.833 -18.180 52.155 1.00 6.63 59 GLU C N 1
ATOM 5017 C CA . GLU C 1 58 ? -28.970 -19.053 52.446 1.00 7.63 59 GLU C CA 1
ATOM 5018 C C . GLU C 1 58 ? -30.009 -19.036 51.326 1.00 7.52 59 GLU C C 1
ATOM 5019 O O . GLU C 1 58 ? -30.595 -20.067 51.012 1.00 8.38 59 GLU C O 1
ATOM 5025 N N . LEU C 1 59 ? -30.243 -17.872 50.735 1.00 7.21 60 LEU C N 1
ATOM 5026 C CA . LEU C 1 59 ? -31.173 -17.754 49.609 1.00 7.61 60 LEU C CA 1
ATOM 5027 C C . LEU C 1 59 ? -30.685 -18.545 48.391 1.00 7.30 60 LEU C C 1
ATOM 5028 O O . LEU C 1 59 ? -31.446 -19.287 47.755 1.00 7.53 60 LEU C O 1
ATOM 5033 N N . ILE C 1 60 ? -29.407 -18.390 48.068 1.00 6.72 61 ILE C N 1
ATOM 5034 C CA . ILE C 1 60 ? -28.800 -19.139 46.972 1.00 6.59 61 ILE C CA 1
ATOM 5035 C C . ILE C 1 60 ? -28.905 -20.635 47.222 1.00 6.18 61 ILE C C 1
ATOM 5036 O O . ILE C 1 60 ? -29.319 -21.396 46.353 1.00 5.85 61 ILE C O 1
ATOM 5041 N N . LEU C 1 61 ? -28.532 -21.057 48.422 1.00 5.79 62 LEU C N 1
ATOM 5042 C CA . LEU C 1 61 ? -28.514 -22.483 48.740 1.00 5.94 62 LEU C CA 1
ATOM 5043 C C . LEU C 1 61 ? -29.915 -23.077 48.636 1.00 6.34 62 LEU C C 1
ATOM 5044 O O . LEU C 1 61 ? -30.101 -24.120 48.018 1.00 6.25 62 LEU C O 1
ATOM 5049 N N . LYS C 1 62 ? -30.906 -22.413 49.227 1.00 6.61 63 LYS C N 1
ATOM 5050 C CA . LYS C 1 62 ? -32.276 -22.912 49.162 1.00 7.51 63 LYS C CA 1
ATOM 5051 C C . LYS C 1 62 ? -32.752 -22.977 47.711 1.00 6.87 63 LYS C C 1
ATOM 5052 O O . LYS C 1 62 ? -33.395 -23.940 47.306 1.00 6.61 63 LYS C O 1
ATOM 5058 N N . THR C 1 63 ? -32.443 -21.950 46.933 1.00 6.69 64 THR C N 1
ATOM 5059 C CA . THR C 1 63 ? -32.845 -21.916 45.528 1.00 6.45 64 THR C CA 1
ATOM 5060 C C . THR C 1 63 ? -32.278 -23.102 44.756 1.00 6.51 64 THR C C 1
ATOM 5061 O O . THR C 1 63 ? -33.004 -23.778 44.024 1.00 6.54 64 THR C O 1
ATOM 5065 N N . VAL C 1 64 ? -30.993 -23.385 44.944 1.00 5.68 65 VAL C N 1
ATOM 5066 C CA . VAL C 1 64 ? -30.363 -24.505 44.252 1.00 6.17 65 VAL C CA 1
ATOM 5067 C C . VAL C 1 64 ? -30.925 -25.837 44.743 1.00 6.03 65 VAL C C 1
ATOM 5068 O O . VAL C 1 64 ? -31.257 -26.703 43.936 1.00 6.38 65 VAL C O 1
ATOM 5072 N N . ILE C 1 65 ? -31.038 -26.007 46.060 1.00 5.84 66 ILE C N 1
ATOM 5073 C CA . ILE C 1 65 ? -31.586 -27.257 46.621 1.00 6.07 66 ILE C CA 1
ATOM 5074 C C . ILE C 1 65 ? -32.959 -27.548 46.039 1.00 6.63 66 ILE C C 1
ATOM 5075 O O . ILE C 1 65 ? -33.257 -28.670 45.623 1.00 6.70 66 ILE C O 1
ATOM 5080 N N . ASP C 1 66 ? -33.811 -26.542 46.042 1.00 7.31 67 ASP C N 1
ATOM 5081 C CA . ASP C 1 66 ? -35.185 -26.718 45.592 1.00 7.76 67 ASP C CA 1
ATOM 5082 C C . ASP C 1 66 ? -35.270 -27.007 44.096 1.00 7.09 67 ASP C C 1
ATOM 5083 O O . ASP C 1 66 ? -36.083 -27.818 43.670 1.00 7.46 67 ASP C O 1
ATOM 5088 N N . LEU C 1 67 ? -34.432 -26.344 43.304 1.00 6.46 68 LEU C N 1
ATOM 5089 C CA . LEU C 1 67 ? -34.422 -26.545 41.851 1.00 6.17 68 LEU C CA 1
ATOM 5090 C C . LEU C 1 67 ? -33.894 -27.932 41.495 1.00 6.18 68 LEU C C 1
ATOM 5091 O O . LEU C 1 67 ? -34.501 -28.653 40.701 1.00 6.44 68 LEU C O 1
ATOM 5096 N N . VAL C 1 68 ? -32.755 -28.303 42.077 1.00 5.45 69 VAL C N 1
ATOM 5097 C CA . VAL C 1 68 ? -32.144 -29.597 41.821 1.00 5.66 69 VAL C CA 1
ATOM 5098 C C . VAL C 1 68 ? -33.033 -30.756 42.284 1.00 5.82 69 VAL C C 1
ATOM 5099 O O . VAL C 1 68 ? -33.102 -31.792 41.621 1.00 6.16 69 VAL C O 1
ATOM 5103 N N . ASP C 1 69 ? -33.682 -30.566 43.431 1.00 6.41 70 ASP C N 1
ATOM 5104 C CA . ASP C 1 69 ? -34.474 -31.594 44.103 1.00 6.90 70 ASP C CA 1
ATOM 5105 C C . ASP C 1 69 ? -34.003 -33.025 43.847 1.00 7.17 70 ASP C C 1
ATOM 5106 O O . ASP C 1 69 ? -34.684 -33.835 43.216 1.00 7.08 70 ASP C O 1
ATOM 5111 N N . LYS C 1 70 ? -32.828 -33.320 44.379 1.00 7.09 71 LYS C N 1
ATOM 5112 C CA . LYS C 1 70 ? -32.299 -34.670 44.478 1.00 7.38 71 LYS C CA 1
ATOM 5113 C C . LYS C 1 70 ? -31.738 -35.234 43.183 1.00 7.07 71 LYS C C 1
ATOM 5114 O O . LYS C 1 70 ? -31.357 -36.395 43.155 1.00 7.34 71 LYS C O 1
ATOM 5120 N N . ARG C 1 71 ? -31.632 -34.430 42.127 1.00 6.64 72 ARG C N 1
ATOM 5121 C CA . ARG C 1 71 ? -31.077 -34.935 40.869 1.00 6.19 72 ARG C CA 1
ATOM 5122 C C . ARG C 1 71 ? -29.585 -35.201 40.970 1.00 6.15 72 ARG C C 1
ATOM 5123 O O . ARG C 1 71 ? -29.070 -36.130 40.359 1.00 6.16 72 ARG C O 1
ATOM 5131 N N . VAL C 1 72 ? -28.894 -34.344 41.714 1.00 5.81 73 VAL C N 1
ATOM 5132 C CA . VAL C 1 72 ? -27.477 -34.540 42.043 1.00 5.88 73 VAL C CA 1
ATOM 5133 C C . VAL C 1 72 ? -27.292 -34.035 43.455 1.00 5.91 73 VAL C C 1
ATOM 5134 O O . VAL C 1 72 ? -28.130 -33.278 43.953 1.00 6.26 73 VAL C O 1
ATOM 5138 N N . PRO C 1 73 ? -26.198 -34.455 44.116 1.00 6.15 74 PRO C N 1
ATOM 5139 C CA . PRO C 1 73 ? -25.966 -33.893 45.436 1.00 6.06 74 PRO C CA 1
ATOM 5140 C C . PRO C 1 73 ? -25.719 -32.395 45.384 1.00 5.75 74 PRO C C 1
ATOM 5141 O O . PRO C 1 73 ? -25.019 -31.907 44.495 1.00 6.08 74 PRO C O 1
ATOM 5145 N N . VAL C 1 74 ? -26.302 -31.689 46.344 1.00 5.58 75 VAL C N 1
ATOM 5146 C CA . VAL C 1 74 ? -26.047 -30.277 46.545 1.00 5.60 75 VAL C CA 1
ATOM 5147 C C . VAL C 1 74 ? -25.206 -30.175 47.810 1.00 5.52 75 VAL C C 1
ATOM 5148 O O . VAL C 1 74 ? -25.647 -30.544 48.899 1.00 5.78 75 VAL C O 1
ATOM 5152 N N . ILE C 1 75 ? -23.979 -29.696 47.636 1.00 5.27 76 ILE C N 1
ATOM 5153 C CA . ILE C 1 75 ? -22.979 -29.679 48.690 1.00 5.45 76 ILE C CA 1
ATOM 5154 C C . ILE C 1 75 ? -22.763 -28.218 49.054 1.00 5.60 76 ILE C C 1
ATOM 5155 O O . ILE C 1 75 ? -22.384 -27.423 48.209 1.00 6.68 76 ILE C O 1
ATOM 5160 N N . ALA C 1 76 ? -23.050 -27.870 50.301 1.00 5.29 77 ALA C N 1
ATOM 5161 C CA . ALA C 1 76 ? -23.015 -26.485 50.749 1.00 5.53 77 ALA C CA 1
ATOM 5162 C C . ALA C 1 76 ? -21.652 -26.188 51.334 1.00 5.97 77 ALA C C 1
ATOM 5163 O O . ALA C 1 76 ? -21.236 -26.818 52.300 1.00 5.81 77 ALA C O 1
ATOM 5165 N N . GLY C 1 77 ? -20.965 -25.209 50.762 1.00 6.51 78 GLY C N 1
ATOM 5166 C CA . GLY C 1 77 ? -19.759 -24.679 51.381 1.00 7.18 78 GLY C CA 1
ATOM 5167 C C . GLY C 1 77 ? -20.240 -23.898 52.580 1.00 7.33 78 GLY C C 1
ATOM 5168 O O . GLY C 1 77 ? -20.988 -22.924 52.433 1.00 9.09 78 GLY C O 1
ATOM 5169 N N . THR C 1 78 ? -19.883 -24.366 53.769 1.00 6.87 79 THR C N 1
ATOM 5170 C CA . THR C 1 78 ? -20.255 -23.699 55.011 1.00 6.91 79 THR C CA 1
ATOM 5171 C C . THR C 1 78 ? -19.073 -23.393 55.921 1.00 6.84 79 THR C C 1
ATOM 5172 O O . THR C 1 78 ? -19.225 -22.658 56.886 1.00 7.99 79 THR C O 1
ATOM 5176 N N . GLY C 1 79 ? -17.910 -23.960 55.635 1.00 6.61 80 GLY C N 1
ATOM 5177 C CA . GLY C 1 79 ? -16.778 -23.809 56.530 1.00 6.54 80 GLY C CA 1
ATOM 5178 C C . GLY C 1 79 ? -16.090 -22.480 56.373 1.00 6.70 80 GLY C C 1
ATOM 5179 O O . GLY C 1 79 ? -15.886 -22.001 55.264 1.00 7.08 80 GLY C O 1
ATOM 5180 N N . THR C 1 80 ? -15.725 -21.895 57.502 1.00 6.19 81 THR C N 1
ATOM 5181 C CA . THR C 1 80 ? -14.911 -20.697 57.509 1.00 6.56 81 THR C CA 1
ATOM 5182 C C . THR C 1 80 ? -13.747 -20.934 58.461 1.00 6.40 81 THR C C 1
ATOM 5183 O O . THR C 1 80 ? -13.456 -22.067 58.845 1.00 6.61 81 THR C O 1
ATOM 5187 N N . ASN C 1 81 ? -13.059 -19.861 58.813 1.00 5.66 82 ASN C N 1
ATOM 5188 C CA . ASN C 1 81 ? -11.970 -19.930 59.760 1.00 5.49 82 ASN C CA 1
ATOM 5189 C C . ASN C 1 81 ? -12.415 -19.712 61.209 1.00 5.46 82 ASN C C 1
ATOM 5190 O O . ASN C 1 81 ? -11.579 -19.511 62.068 1.00 5.90 82 ASN C O 1
ATOM 5195 N N . ASP C 1 82 ? -13.721 -19.801 61.466 1.00 5.81 83 ASP C N 1
ATOM 5196 C CA . ASP C 1 82 ? -14.316 -19.605 62.788 1.00 5.91 83 ASP C CA 1
ATOM 5197 C C . ASP C 1 82 ? -15.167 -20.865 63.021 1.00 5.98 83 ASP C C 1
ATOM 5198 O O . ASP C 1 82 ? -16.145 -21.084 62.333 1.00 6.39 83 ASP C O 1
ATOM 5203 N N . THR C 1 83 ? -14.773 -21.701 63.972 1.00 6.07 84 THR C N 1
ATOM 5204 C CA . THR C 1 83 ? -15.412 -23.002 64.144 1.00 6.12 84 THR C CA 1
ATOM 5205 C C . THR C 1 83 ? -16.865 -22.844 64.539 1.00 6.84 84 THR C C 1
ATOM 5206 O O . THR C 1 83 ? -17.747 -23.496 63.982 1.00 6.30 84 THR C O 1
ATOM 5210 N N . GLU C 1 84 ? -17.122 -21.972 65.502 1.00 7.19 85 GLU C N 1
ATOM 5211 C CA . GLU C 1 84 ? -18.481 -21.797 65.973 1.00 8.10 85 GLU C CA 1
ATOM 5212 C C . GLU C 1 84 ? -19.396 -21.327 64.848 1.00 7.55 85 GLU C C 1
ATOM 5213 O O . GLU C 1 84 ? -20.505 -21.839 64.689 1.00 7.33 85 GLU C O 1
ATOM 5219 N N . LYS C 1 85 ? -18.946 -20.351 64.067 1.00 6.99 86 LYS C N 1
ATOM 5220 C CA . LYS C 1 85 ? -19.767 -19.863 62.960 1.00 6.63 86 LYS C CA 1
ATOM 5221 C C . LYS C 1 85 ? -19.952 -20.934 61.892 1.00 6.40 86 LYS C C 1
ATOM 5222 O O . LYS C 1 85 ? -21.012 -21.025 61.289 1.00 6.72 86 LYS C O 1
ATOM 5228 N N . SER C 1 86 ? -18.925 -21.753 61.680 1.00 6.22 87 SER C N 1
ATOM 5229 C CA . SER C 1 86 ? -19.015 -22.876 60.736 1.00 6.18 87 SER C CA 1
ATOM 5230 C C . SER C 1 86 ? -20.062 -23.883 61.209 1.00 6.03 87 SER C C 1
ATOM 5231 O O . SER C 1 86 ? -20.807 -24.432 60.399 1.00 6.08 87 SER C O 1
ATOM 5234 N N . ILE C 1 87 ? -20.140 -24.111 62.519 1.00 6.31 88 ILE C N 1
ATOM 5235 C CA . ILE C 1 87 ? -21.171 -24.998 63.072 1.00 6.30 88 ILE C CA 1
ATOM 5236 C C . ILE C 1 87 ? -22.564 -24.452 62.752 1.00 7.01 88 ILE C C 1
ATOM 5237 O O . ILE C 1 87 ? -23.416 -25.181 62.253 1.00 7.16 88 ILE C O 1
ATOM 5242 N N . GLN C 1 88 ? -22.793 -23.172 63.036 1.00 7.41 89 GLN C N 1
ATOM 5243 C CA . GLN C 1 88 ? -24.098 -22.548 62.778 1.00 8.11 89 GLN C CA 1
ATOM 5244 C C . GLN C 1 88 ? -24.485 -22.663 61.315 1.00 8.10 89 GLN C C 1
ATOM 5245 O O . GLN C 1 88 ? -25.609 -23.044 60.994 1.00 8.48 89 GLN C O 1
ATOM 5251 N N . ALA C 1 89 ? -23.558 -22.307 60.431 1.00 7.78 90 ALA C N 1
ATOM 5252 C CA . ALA C 1 89 ? -23.830 -22.325 58.996 1.00 7.07 90 ALA C CA 1
ATOM 5253 C C . ALA C 1 89 ? -24.132 -23.742 58.509 1.00 7.10 90 ALA C C 1
ATOM 5254 O O . ALA C 1 89 ? -24.989 -23.952 57.651 1.00 6.95 90 ALA C O 1
ATOM 5256 N N . SER C 1 90 ? -23.421 -24.708 59.071 1.00 6.37 91 SER C N 1
ATOM 5257 C CA . SER C 1 90 ? -23.567 -26.107 58.675 1.00 6.43 91 SER C CA 1
ATOM 5258 C C . SER C 1 90 ? -24.919 -26.658 59.108 1.00 6.95 91 SER C C 1
ATOM 5259 O O . SER C 1 90 ? -25.606 -27.323 58.333 1.00 7.02 91 SER C O 1
ATOM 5262 N N . ILE C 1 91 ? -25.309 -26.349 60.338 1.00 7.72 92 ILE C N 1
ATOM 5263 C CA . ILE C 1 91 ? -26.622 -26.764 60.837 1.00 8.64 92 ILE C CA 1
ATOM 5264 C C . ILE C 1 91 ? -27.721 -26.168 59.964 1.00 8.43 92 ILE C C 1
ATOM 5265 O O . ILE C 1 91 ? -28.682 -26.855 59.610 1.00 9.04 92 ILE C O 1
ATOM 5270 N N . GLN C 1 92 ? -27.581 -24.902 59.585 1.00 8.45 93 GLN C N 1
ATOM 5271 C CA . GLN C 1 92 ? -28.599 -24.274 58.767 1.00 8.85 93 GLN C CA 1
ATOM 5272 C C . GLN C 1 92 ? -28.636 -24.854 57.356 1.00 8.41 93 GLN C C 1
ATOM 5273 O O . GLN C 1 92 ? -29.722 -24.987 56.775 1.00 8.49 93 GLN C O 1
ATOM 5279 N N . ALA C 1 93 ? -27.474 -25.192 56.793 1.00 7.36 94 ALA C N 1
ATOM 5280 C CA . ALA C 1 93 ? -27.436 -25.805 55.461 1.00 7.44 94 ALA C CA 1
ATOM 5281 C C . ALA C 1 93 ? -28.179 -27.136 55.488 1.00 7.71 94 ALA C C 1
ATOM 5282 O O . ALA C 1 93 ? -28.916 -27.469 54.565 1.00 7.78 94 ALA C O 1
ATOM 5284 N N . LYS C 1 94 ? -27.964 -27.909 56.543 1.00 7.76 95 LYS C N 1
ATOM 5285 C CA . LYS C 1 94 ? -28.688 -29.174 56.690 1.00 8.14 95 LYS C CA 1
ATOM 5286 C C . LYS C 1 94 ? -30.200 -28.938 56.767 1.00 8.17 95 LYS C C 1
ATOM 5287 O O . LYS C 1 94 ? -30.981 -29.648 56.123 1.00 8.24 95 LYS C O 1
ATOM 5293 N N . ALA C 1 95 ? -30.614 -27.936 57.535 1.00 8.24 96 ALA C N 1
ATOM 5294 C CA . ALA C 1 95 ? -32.043 -27.637 57.675 1.00 8.56 96 ALA C CA 1
ATOM 5295 C C . ALA C 1 95 ? -32.658 -27.242 56.331 1.00 9.16 96 ALA C C 1
ATOM 5296 O O . ALA C 1 95 ? -33.826 -27.532 56.062 1.00 9.75 96 ALA C O 1
ATOM 5298 N N . LEU C 1 96 ? -31.872 -26.581 55.482 1.00 8.75 97 LEU C N 1
ATOM 5299 C CA . LEU C 1 96 ? -32.356 -26.178 54.160 1.00 8.78 97 LEU C CA 1
ATOM 5300 C C . LEU C 1 96 ? -32.423 -27.345 53.173 1.00 8.77 97 LEU C C 1
ATOM 5301 O O . LEU C 1 96 ? -33.045 -27.228 52.121 1.00 9.41 97 LEU C O 1
ATOM 5306 N N . GLY C 1 97 ? -31.791 -28.463 53.516 1.00 8.35 98 GLY C N 1
ATOM 5307 C CA . GLY C 1 97 ? -31.859 -29.676 52.722 1.00 8.11 98 GLY C CA 1
ATOM 5308 C C . GLY C 1 97 ? -30.596 -30.038 51.965 1.00 7.68 98 GLY C C 1
ATOM 5309 O O . GLY C 1 97 ? -30.657 -30.827 51.032 1.00 8.36 98 GLY C O 1
ATOM 5310 N N . ALA C 1 98 ? -29.451 -29.466 52.340 1.00 7.43 99 ALA C N 1
ATOM 5311 C CA . ALA C 1 98 ? -28.182 -29.829 51.694 1.00 7.13 99 ALA C CA 1
ATOM 5312 C C . ALA C 1 98 ? -27.885 -31.298 51.923 1.00 7.39 99 ALA C C 1
ATOM 5313 O O . ALA C 1 98 ? -28.238 -31.852 52.953 1.00 7.71 99 ALA C O 1
ATOM 5315 N N . ASP C 1 99 ? -27.243 -31.922 50.949 1.00 6.62 100 ASP C N 1
ATOM 5316 C CA . ASP C 1 99 ? -26.876 -33.330 51.042 1.00 6.77 100 ASP C CA 1
ATOM 5317 C C . ASP C 1 99 ? -25.544 -33.517 51.731 1.00 6.57 100 ASP C C 1
ATOM 5318 O O . ASP C 1 99 ? -25.239 -34.595 52.237 1.00 7.21 100 ASP C O 1
ATOM 5323 N N . ALA C 1 100 ? -24.738 -32.467 51.727 1.00 5.98 101 ALA C N 1
ATOM 5324 C CA . ALA C 1 100 ? -23.423 -32.527 52.314 1.00 5.29 101 ALA C CA 1
ATOM 5325 C C . ALA C 1 100 ? -22.942 -31.119 52.529 1.00 5.50 101 ALA C C 1
ATOM 5326 O O . ALA C 1 100 ? -23.528 -30.161 52.013 1.00 5.57 101 ALA C O 1
ATOM 5328 N N . ILE C 1 101 ? -21.903 -31.000 53.339 1.00 5.33 102 ILE C N 1
ATOM 5329 C CA . ILE C 1 101 ? -21.240 -29.721 53.500 1.00 6.28 102 ILE C CA 1
ATOM 5330 C C . ILE C 1 101 ? -19.777 -29.856 53.125 1.00 6.46 102 ILE C C 1
ATOM 5331 O O . ILE C 1 101 ? -19.209 -30.928 53.202 1.00 7.18 102 ILE C O 1
ATOM 5336 N N . MET C 1 102 ? -19.181 -28.754 52.706 1.00 5.98 103 MET C N 1
ATOM 5337 C CA . MET C 1 102 ? -17.760 -28.709 52.416 1.00 6.86 103 MET C CA 1
ATOM 5338 C C . MET C 1 102 ? -17.100 -27.743 53.372 1.00 5.99 103 MET C C 1
ATOM 5339 O O . MET C 1 102 ? -17.599 -26.633 53.567 1.00 6.49 103 MET C O 1
ATOM 5344 N N . LEU C 1 103 ? -15.995 -28.186 53.972 1.00 5.63 104 LEU C N 1
ATOM 5345 C CA . LEU C 1 103 ? -15.280 -27.419 55.001 1.00 5.67 104 LEU C CA 1
ATOM 5346 C C . LEU C 1 103 ? -13.828 -27.205 54.611 1.00 5.67 104 LEU C C 1
ATOM 5347 O O . LEU C 1 103 ? -13.033 -28.130 54.628 1.00 5.62 104 LEU C O 1
ATOM 5352 N N . ILE C 1 104 ? -13.498 -25.969 54.266 1.00 5.85 105 ILE C N 1
ATOM 5353 C CA . ILE C 1 104 ? -12.124 -25.556 54.040 1.00 6.09 105 ILE C CA 1
ATOM 5354 C C . ILE C 1 104 ? -11.341 -25.565 55.350 1.00 5.57 105 ILE C C 1
ATOM 5355 O O . ILE C 1 104 ? -11.926 -25.444 56.429 1.00 6.01 105 ILE C O 1
ATOM 5360 N N . THR C 1 105 ? -10.025 -25.737 55.278 1.00 6.02 106 THR C N 1
ATOM 5361 C CA . THR C 1 105 ? -9.214 -25.527 56.466 1.00 6.06 106 THR C CA 1
ATOM 5362 C C . THR C 1 105 ? -9.331 -24.064 56.865 1.00 6.51 106 THR C C 1
ATOM 5363 O O . THR C 1 105 ? -9.678 -23.218 56.057 1.00 6.67 106 THR C O 1
ATOM 5367 N N . PRO C 1 106 ? -9.043 -23.756 58.123 1.00 6.66 107 PRO C N 1
ATOM 5368 C CA . PRO C 1 106 ? -8.836 -22.364 58.446 1.00 6.43 107 PRO C CA 1
ATOM 5369 C C . PRO C 1 106 ? -7.799 -21.680 57.553 1.00 6.57 107 PRO C C 1
ATOM 5370 O O . PRO C 1 106 ? -7.016 -22.324 56.834 1.00 6.75 107 PRO C O 1
ATOM 5374 N N . TYR C 1 107 ? -7.838 -20.365 57.596 1.00 6.36 108 TYR C N 1
ATOM 5375 C CA . TYR C 1 107 ? -7.022 -19.499 56.765 1.00 6.43 108 TYR C CA 1
ATOM 5376 C C . TYR C 1 107 ? -6.999 -18.179 57.487 1.00 6.34 108 TYR C C 1
ATOM 5377 O O . TYR C 1 107 ? -7.916 -17.867 58.268 1.00 5.63 108 TYR C O 1
ATOM 5386 N N . TYR C 1 108 ? -5.952 -17.421 57.204 1.00 6.58 109 TYR C N 1
ATOM 5387 C CA . TYR C 1 108 ? -5.606 -16.188 57.884 1.00 6.52 109 TYR C CA 1
ATOM 5388 C C . TYR C 1 108 ? -5.142 -16.499 59.303 1.00 6.56 109 TYR C C 1
ATOM 5389 O O . TYR C 1 108 ? -3.970 -16.314 59.604 1.00 6.73 109 TYR C O 1
ATOM 5398 N N . ASN C 1 109 ? -6.021 -17.008 60.159 1.00 5.83 110 ASN C N 1
ATOM 5399 C CA . ASN C 1 109 ? -5.561 -17.509 61.457 1.00 6.19 110 ASN C CA 1
ATOM 5400 C C . ASN C 1 109 ? -4.783 -18.809 61.320 1.00 6.07 110 ASN C C 1
ATOM 5401 O O . ASN C 1 109 ? -3.789 -19.022 62.026 1.00 6.61 110 ASN C O 1
ATOM 5406 N N . LYS C 1 110 ? -5.197 -19.664 60.390 1.00 6.40 111 LYS C N 1
ATOM 5407 C CA . LYS C 1 110 ? -4.670 -21.023 60.287 1.00 7.43 111 LYS C CA 1
ATOM 5408 C C . LYS C 1 110 ? -4.869 -21.755 61.621 1.00 7.24 111 LYS C C 1
ATOM 5409 O O . LYS C 1 110 ? -5.595 -21.296 62.492 1.00 8.14 111 LYS C O 1
ATOM 5415 N N . THR C 1 111 ? -4.256 -22.921 61.748 1.00 7.69 112 THR C N 1
ATOM 5416 C CA . THR C 1 111 ? -4.170 -23.624 63.021 1.00 7.39 112 THR C CA 1
ATOM 5417 C C . THR C 1 111 ? -3.177 -24.752 62.824 1.00 7.64 112 THR C C 1
ATOM 5418 O O . THR C 1 111 ? -2.625 -24.908 61.734 1.00 8.93 112 THR C O 1
ATOM 5422 N N . ASN C 1 112 ? -2.933 -25.525 63.873 1.00 7.38 113 ASN C N 1
ATOM 5423 C CA . ASN C 1 112 ? -2.055 -26.686 63.755 1.00 7.05 113 ASN C CA 1
ATOM 5424 C C . ASN C 1 112 ? -2.913 -27.923 63.464 1.00 6.91 113 ASN C C 1
ATOM 5425 O O . ASN C 1 112 ? -4.137 -27.830 63.364 1.00 7.09 113 ASN C O 1
ATOM 5430 N N . GLN C 1 113 ? -2.283 -29.076 63.301 1.00 6.74 114 GLN C N 1
ATOM 5431 C CA . GLN C 1 113 ? -3.030 -30.265 62.914 1.00 6.89 114 GLN C CA 1
ATOM 5432 C C . GLN C 1 113 ? -3.997 -30.736 63.996 1.00 7.10 114 GLN C C 1
ATOM 5433 O O . GLN C 1 113 ? -5.075 -31.231 63.671 1.00 7.50 114 GLN C O 1
ATOM 5439 N N . ARG C 1 114 ? -3.639 -30.576 65.272 1.00 7.44 115 ARG C N 1
ATOM 5440 C CA . ARG C 1 114 ? -4.582 -30.875 66.359 1.00 8.28 115 ARG C CA 1
ATOM 5441 C C . ARG C 1 114 ? -5.826 -29.990 66.303 1.00 7.54 115 ARG C C 1
ATOM 5442 O O . ARG C 1 114 ? -6.947 -30.450 66.545 1.00 7.46 115 ARG C O 1
ATOM 5450 N N . GLY C 1 115 ? -5.615 -28.718 65.977 1.00 7.48 116 GLY C N 1
ATOM 5451 C CA . GLY C 1 115 ? -6.696 -27.781 65.789 1.00 7.43 116 GLY C CA 1
ATOM 5452 C C . GLY C 1 115 ? -7.573 -28.156 64.616 1.00 7.06 116 GLY C C 1
ATOM 5453 O O . GLY C 1 115 ? -8.790 -28.010 64.686 1.00 7.30 116 GLY C O 1
ATOM 5454 N N . LEU C 1 116 ? -6.974 -28.644 63.531 1.00 7.12 117 LEU C N 1
ATOM 5455 C CA . LEU C 1 116 ? -7.781 -29.109 62.404 1.00 7.27 117 LEU C CA 1
ATOM 5456 C C . LEU C 1 116 ? -8.691 -30.239 62.822 1.00 7.04 117 LEU C C 1
ATOM 5457 O O . LEU C 1 116 ? -9.847 -30.269 62.437 1.00 6.94 117 LEU C O 1
ATOM 5462 N N . VAL C 1 117 ? -8.162 -31.177 63.600 1.00 7.04 118 VAL C N 1
ATOM 5463 C CA . VAL C 1 117 ? -8.972 -32.292 64.059 1.00 7.69 118 VAL C CA 1
ATOM 5464 C C . VAL C 1 117 ? -10.145 -31.787 64.900 1.00 7.53 118 VAL C C 1
ATOM 5465 O O . VAL C 1 117 ? -11.274 -32.192 64.682 1.00 7.36 118 VAL C O 1
ATOM 5469 N N . LYS C 1 118 ? -9.893 -30.914 65.871 1.00 7.66 119 LYS C N 1
ATOM 5470 C CA . LYS C 1 118 ? -10.990 -30.390 66.681 1.00 7.77 119 LYS C CA 1
ATOM 5471 C C . LYS C 1 118 ? -12.017 -29.617 65.857 1.00 7.32 119 LYS C C 1
ATOM 5472 O O . LYS C 1 118 ? -13.211 -29.770 66.056 1.00 8.03 119 LYS C O 1
ATOM 5478 N N . HIS C 1 119 ? -11.526 -28.775 64.951 1.00 6.47 120 HIS C N 1
ATOM 5479 C CA . HIS C 1 119 ? -12.367 -27.954 64.076 1.00 6.19 120 HIS C CA 1
ATOM 5480 C C . HIS C 1 119 ? -13.303 -28.812 63.237 1.00 5.96 120 HIS C C 1
ATOM 5481 O O . HIS C 1 119 ? -14.528 -28.696 63.324 1.00 5.59 120 HIS C O 1
ATOM 5488 N N . PHE C 1 120 ? -12.716 -29.680 62.420 1.00 5.71 121 PHE C N 1
ATOM 5489 C CA . PHE C 1 120 ? -13.510 -30.512 61.534 1.00 5.84 121 PHE C CA 1
ATOM 5490 C C . PHE C 1 120 ? -14.422 -31.467 62.303 1.00 6.17 121 PHE C C 1
ATOM 5491 O O . PHE C 1 120 ? -15.582 -31.639 61.934 1.00 7.04 121 PHE C O 1
ATOM 5499 N N . GLU C 1 121 ? -13.922 -32.076 63.377 1.00 6.39 122 GLU C N 1
ATOM 5500 C CA . GLU C 1 121 ? -14.751 -33.017 64.133 1.00 7.37 122 GLU C CA 1
ATOM 5501 C C . GLU C 1 121 ? -15.898 -32.307 64.835 1.00 7.06 122 GLU C C 1
ATOM 5502 O O . GLU C 1 121 ? -17.013 -32.824 64.876 1.00 7.03 122 GLU C O 1
ATOM 5508 N N . ALA C 1 122 ? -15.656 -31.116 65.371 1.00 6.71 123 ALA C N 1
ATOM 5509 C CA . ALA C 1 122 ? -16.735 -30.363 66.011 1.00 6.82 123 ALA C CA 1
ATOM 5510 C C . ALA C 1 122 ? -17.861 -30.078 65.024 1.00 6.81 123 ALA C C 1
ATOM 5511 O O . ALA C 1 122 ? -19.024 -30.233 65.344 1.00 7.05 123 ALA C O 1
ATOM 5513 N N . ILE C 1 123 ? -17.514 -29.655 63.815 1.00 6.23 124 ILE C N 1
ATOM 5514 C CA . ILE C 1 123 ? -18.535 -29.323 62.822 1.00 6.42 124 ILE C CA 1
ATOM 5515 C C . ILE C 1 123 ? -19.258 -30.596 62.363 1.00 6.58 124 ILE C C 1
ATOM 5516 O O . ILE C 1 123 ? -20.485 -30.622 62.294 1.00 6.95 124 ILE C O 1
ATOM 5521 N N . ALA C 1 124 ? -18.496 -31.644 62.073 1.00 6.68 125 ALA C N 1
ATOM 5522 C CA . ALA C 1 124 ? -19.077 -32.932 61.674 1.00 7.12 125 ALA C CA 1
ATOM 5523 C C . ALA C 1 124 ? -20.033 -33.462 62.742 1.00 7.43 125 ALA C C 1
ATOM 5524 O O . ALA C 1 124 ? -21.125 -33.926 62.418 1.00 7.79 125 ALA C O 1
ATOM 5526 N N . ASP C 1 125 ? -19.610 -33.387 64.005 1.00 7.74 126 ASP C N 1
ATOM 5527 C CA . ASP C 1 125 ? -20.410 -33.846 65.146 1.00 8.34 126 ASP C CA 1
ATOM 5528 C C . ASP C 1 125 ? -21.724 -33.101 65.218 1.00 8.38 126 ASP C C 1
ATOM 5529 O O . ASP C 1 125 ? -22.776 -33.695 65.464 1.00 8.83 126 ASP C O 1
ATOM 5534 N N . ALA C 1 126 ? -21.670 -31.789 65.020 1.00 8.61 127 ALA C N 1
ATOM 5535 C CA . ALA C 1 126 ? -22.860 -30.965 65.107 1.00 8.86 127 ALA C CA 1
ATOM 5536 C C . ALA C 1 126 ? -23.824 -31.238 63.968 1.00 9.24 127 ALA C C 1
ATOM 5537 O O . ALA C 1 126 ? -25.024 -31.340 64.196 1.00 10.06 127 ALA C O 1
ATOM 5539 N N . VAL C 1 127 ? -23.304 -31.346 62.748 1.00 9.13 128 VAL C N 1
ATOM 5540 C CA . VAL C 1 127 ? -24.161 -31.361 61.566 1.00 9.47 128 VAL C CA 1
ATOM 5541 C C . VAL C 1 127 ? -24.725 -32.747 61.236 1.00 9.68 128 VAL C C 1
ATOM 5542 O O . VAL C 1 127 ? -25.853 -32.844 60.756 1.00 10.27 128 VAL C O 1
ATOM 5546 N N . LYS C 1 128 ? -23.964 -33.802 61.518 1.00 9.61 129 LYS C N 1
ATOM 5547 C CA . LYS C 1 128 ? -24.390 -35.177 61.234 1.00 10.14 129 LYS C CA 1
ATOM 5548 C C . LYS C 1 128 ? -24.910 -35.283 59.797 1.00 9.38 129 LYS C C 1
ATOM 5549 O O . LYS C 1 128 ? -26.025 -35.734 59.538 1.00 10.09 129 LYS C O 1
ATOM 5555 N N . LEU C 1 129 ? -24.066 -34.824 58.881 1.00 9.03 130 LEU C N 1
ATOM 5556 C CA . LEU C 1 129 ? -24.326 -34.844 57.458 1.00 8.17 130 LEU C CA 1
ATOM 5557 C C . LEU C 1 129 ? -22.961 -35.079 56.812 1.00 7.63 130 LEU C C 1
ATOM 5558 O O . LEU C 1 129 ? -21.946 -34.695 57.385 1.00 7.69 130 LEU C O 1
ATOM 5563 N N . PRO C 1 130 ? -22.908 -35.759 55.653 1.00 6.83 131 PRO C N 1
ATOM 5564 C CA . PRO C 1 130 ? -21.617 -35.956 54.991 1.00 6.37 131 PRO C CA 1
ATOM 5565 C C . PRO C 1 130 ? -20.818 -34.669 54.808 1.00 6.06 131 PRO C C 1
ATOM 5566 O O . PRO C 1 130 ? -21.360 -33.636 54.406 1.00 6.47 131 PRO C O 1
ATOM 5570 N N . VAL C 1 131 ? -19.538 -34.776 55.137 1.00 5.88 132 VAL C N 1
ATOM 5571 C CA . VAL C 1 131 ? -18.596 -33.672 55.084 1.00 5.66 132 VAL C CA 1
ATOM 5572 C C . VAL C 1 131 ? -17.498 -33.932 54.077 1.00 5.64 132 VAL C C 1
ATOM 5573 O O . VAL C 1 131 ? -16.878 -34.994 54.088 1.00 5.98 132 VAL C O 1
ATOM 5577 N N . VAL C 1 132 ? -17.258 -32.944 53.224 1.00 5.66 133 VAL C N 1
ATOM 5578 C CA . VAL C 1 132 ? -16.140 -32.941 52.310 1.00 5.04 133 VAL C CA 1
ATOM 5579 C C . VAL C 1 132 ? -15.106 -31.954 52.856 1.00 5.19 133 VAL C C 1
ATOM 5580 O O . VAL C 1 132 ? -15.389 -30.766 52.992 1.00 5.62 133 VAL C O 1
ATOM 5584 N N . LEU C 1 133 ? -13.933 -32.448 53.222 1.00 5.07 134 LEU C N 1
ATOM 5585 C CA . LEU C 1 133 ? -12.835 -31.576 53.630 1.00 5.64 134 LEU C CA 1
ATOM 5586 C C . LEU C 1 133 ? -12.313 -30.858 52.399 1.00 5.14 134 LEU C C 1
ATOM 5587 O O . LEU C 1 133 ? -12.426 -31.361 51.290 1.00 5.23 134 LEU C O 1
ATOM 5592 N N . TYR C 1 134 ? -11.714 -29.690 52.595 1.00 5.52 135 TYR C N 1
ATOM 5593 C CA . TYR C 1 134 ? -11.209 -28.909 51.475 1.00 5.48 135 TYR C CA 1
ATOM 5594 C C . TYR C 1 134 ? -9.849 -28.322 51.821 1.00 5.45 135 TYR C C 1
ATOM 5595 O O . TYR C 1 134 ? -9.720 -27.523 52.752 1.00 5.10 135 TYR C O 1
ATOM 5604 N N . ASN C 1 135 ? -8.839 -28.772 51.081 1.00 5.15 136 ASN C N 1
ATOM 5605 C CA . ASN C 1 135 ? -7.465 -28.380 51.320 1.00 5.35 136 ASN C CA 1
ATOM 5606 C C . ASN C 1 135 ? -6.950 -27.632 50.099 1.00 5.17 136 ASN C C 1
ATOM 5607 O O . ASN C 1 135 ? -6.852 -28.200 49.004 1.00 5.72 136 ASN C O 1
ATOM 5612 N N . VAL C 1 136 ? -6.641 -26.351 50.285 1.00 5.37 137 VAL C N 1
ATOM 5613 C CA . VAL C 1 136 ? -6.154 -25.503 49.204 1.00 5.45 137 VAL C CA 1
ATOM 5614 C C . VAL C 1 136 ? -5.061 -24.573 49.741 1.00 5.54 137 VAL C C 1
ATOM 5615 O O . VAL C 1 136 ? -5.304 -23.411 50.060 1.00 5.56 137 VAL C O 1
ATOM 5619 N N . PRO C 1 137 ? -3.842 -25.112 49.885 1.00 5.84 138 PRO C N 1
ATOM 5620 C CA . PRO C 1 137 ? -2.742 -24.320 50.440 1.00 6.16 138 PRO C CA 1
ATOM 5621 C C . PRO C 1 137 ? -2.433 -22.996 49.736 1.00 6.50 138 PRO C C 1
ATOM 5622 O O . PRO C 1 137 ? -1.959 -22.072 50.392 1.00 7.00 138 PRO C O 1
ATOM 5626 N N . SER C 1 138 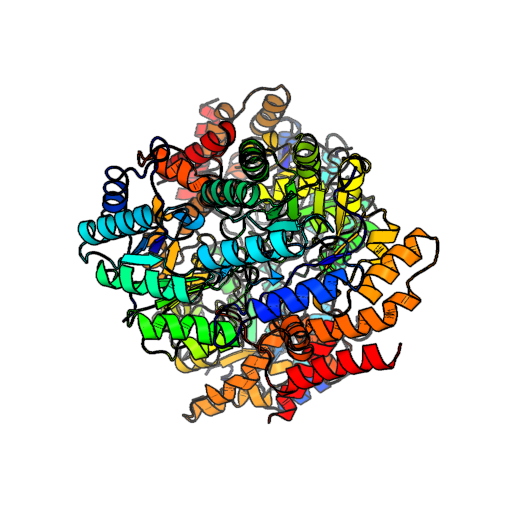? -2.718 -22.880 48.441 1.00 6.64 139 SER C N 1
ATOM 5627 C CA . SER C 1 138 ? -2.494 -21.615 47.729 1.00 7.60 139 SER C CA 1
ATOM 5628 C C . SER C 1 138 ? -3.411 -20.490 48.179 1.00 7.41 139 SER C C 1
ATOM 5629 O O . SER C 1 138 ? -3.156 -19.330 47.878 1.00 8.53 139 SER C O 1
ATOM 5632 N N . ARG C 1 139 ? -4.473 -20.822 48.902 1.00 6.70 140 ARG C N 1
ATOM 5633 C CA . ARG C 1 139 ? -5.360 -19.827 49.474 1.00 6.75 140 ARG C CA 1
ATOM 5634 C C . ARG C 1 139 ? -5.322 -19.779 51.002 1.00 7.09 140 ARG C C 1
ATOM 5635 O O . ARG C 1 139 ? -5.739 -18.797 51.577 1.00 9.75 140 ARG C O 1
ATOM 5643 N N . THR C 1 140 ? -4.821 -20.819 51.664 1.00 6.29 141 THR C N 1
ATOM 5644 C CA . THR C 1 140 ? -4.840 -20.861 53.123 1.00 6.15 141 THR C CA 1
ATOM 5645 C C . THR C 1 140 ? -3.471 -20.856 53.783 1.00 6.77 141 THR C C 1
ATOM 5646 O O . THR C 1 140 ? -3.373 -20.625 54.998 1.00 6.98 141 THR C O 1
ATOM 5650 N N . ASN C 1 141 ? -2.438 -21.139 52.991 1.00 6.92 142 ASN C N 1
ATOM 5651 C CA A ASN C 1 141 ? -1.079 -21.263 53.530 0.50 7.78 142 ASN C CA 1
ATOM 5652 C CA B ASN C 1 141 ? -1.068 -21.367 53.450 0.50 7.81 142 ASN C CA 1
ATOM 5653 C C . ASN C 1 141 ? -0.974 -22.369 54.592 1.00 7.89 142 ASN C C 1
ATOM 5654 O O . ASN C 1 141 ? -0.084 -22.317 55.440 1.00 9.03 142 ASN C O 1
ATOM 5663 N N . MET C 1 142 ? -1.883 -23.339 54.572 1.00 7.71 143 MET C N 1
ATOM 5664 C CA . MET C 1 142 ? -1.769 -24.481 55.458 1.00 7.74 143 MET C CA 1
ATOM 5665 C C . MET C 1 142 ? -2.294 -25.698 54.738 1.00 7.26 143 MET C C 1
ATOM 5666 O O . MET C 1 142 ? -2.856 -25.594 53.642 1.00 7.90 143 MET C O 1
ATOM 5671 N N . THR C 1 143 ? -2.085 -26.861 55.343 1.00 6.73 144 THR C N 1
ATOM 5672 C CA . THR C 1 143 ? -2.464 -28.103 54.719 1.00 7.03 144 THR C CA 1
ATOM 5673 C C . THR C 1 143 ? -3.133 -29.031 55.718 1.00 6.68 144 THR C C 1
ATOM 5674 O O . THR C 1 143 ? -3.074 -28.814 56.930 1.00 6.68 144 THR C O 1
ATOM 5678 N N . ILE C 1 144 ? -3.808 -30.049 55.199 1.00 6.43 145 ILE C N 1
ATOM 5679 C CA . ILE C 1 144 ? -4.302 -31.146 56.013 1.00 6.05 145 ILE C CA 1
ATOM 5680 C C . ILE C 1 144 ? -3.296 -32.253 55.778 1.00 6.41 145 ILE C C 1
ATOM 5681 O O . ILE C 1 144 ? -3.267 -32.849 54.705 1.00 7.05 145 ILE C O 1
ATOM 5686 N N . GLU C 1 145 ? -2.429 -32.506 56.744 1.00 6.96 146 GLU C N 1
ATOM 5687 C CA . GLU C 1 145 ? -1.379 -33.503 56.535 1.00 7.50 146 GLU C CA 1
ATOM 5688 C C . GLU C 1 145 ? -2.022 -34.868 56.326 1.00 7.66 146 GLU C C 1
ATOM 5689 O O . GLU C 1 145 ? -3.115 -35.112 56.822 1.00 7.61 146 GLU C O 1
ATOM 5695 N N . PRO C 1 146 ? -1.369 -35.752 55.556 1.00 8.18 147 PRO C N 1
ATOM 5696 C CA . PRO C 1 146 ? -1.928 -37.080 55.318 1.00 8.07 147 PRO C CA 1
ATOM 5697 C C . PRO C 1 146 ? -2.349 -37.835 56.576 1.00 8.58 147 PRO C C 1
ATOM 5698 O O . PRO C 1 146 ? -3.395 -38.479 56.563 1.00 8.33 147 PRO C O 1
ATOM 5702 N N . GLU C 1 147 ? -1.563 -37.757 57.651 1.00 8.82 148 GLU C N 1
ATOM 5703 C CA . GLU C 1 147 ? -1.945 -38.414 58.909 1.00 9.01 148 GLU C CA 1
ATOM 5704 C C . GLU C 1 147 ? -3.239 -37.818 59.481 1.00 8.64 148 GLU C C 1
ATOM 5705 O O . GLU C 1 147 ? -4.051 -38.520 60.092 1.00 9.98 148 GLU C O 1
ATOM 5707 N N . THR C 1 148 ? -3.439 -36.523 59.276 1.00 8.30 149 THR C N 1
ATOM 5708 C CA . THR C 1 148 ? -4.656 -35.856 59.728 1.00 7.87 149 THR C CA 1
ATOM 5709 C C . THR C 1 148 ? -5.849 -36.271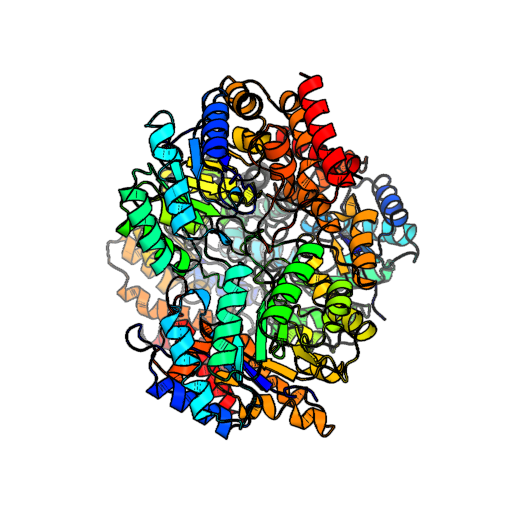 58.882 1.00 7.56 149 THR C C 1
ATOM 5710 O O . THR C 1 148 ? -6.928 -36.515 59.414 1.00 7.19 149 THR C O 1
ATOM 5714 N N . VAL C 1 149 ? -5.651 -36.384 57.573 1.00 7.03 150 VAL C N 1
ATOM 5715 C CA . VAL C 1 149 ? -6.700 -36.918 56.713 1.00 7.38 150 VAL C CA 1
ATOM 5716 C C . VAL C 1 149 ? -7.128 -38.301 57.191 1.00 7.88 150 VAL C C 1
ATOM 5717 O O . VAL C 1 149 ? -8.322 -38.599 57.259 1.00 7.92 150 VAL C O 1
ATOM 5721 N N . GLU C 1 150 ? -6.151 -39.137 57.538 1.00 8.67 151 GLU C N 1
ATOM 5722 C CA . GLU C 1 150 ? -6.447 -40.485 58.015 1.00 9.72 151 GLU C CA 1
ATOM 5723 C C . GLU C 1 150 ? -7.345 -40.436 59.251 1.00 9.26 151 GLU C C 1
ATOM 5724 O O . GLU C 1 150 ? -8.379 -41.100 59.309 1.00 9.34 151 GLU C O 1
ATOM 5730 N N . ILE C 1 151 ? -6.945 -39.640 60.234 1.00 8.91 152 ILE C N 1
ATOM 5731 C CA . ILE C 1 151 ? -7.709 -39.490 61.464 1.00 9.57 152 ILE C CA 1
ATOM 5732 C C . ILE C 1 151 ? -9.131 -39.032 61.159 1.00 8.99 152 ILE C C 1
ATOM 5733 O O . ILE C 1 151 ? -10.090 -39.602 61.664 1.00 9.08 152 ILE C O 1
ATOM 5738 N N . LEU C 1 152 ? -9.260 -38.016 60.320 1.00 8.79 153 LEU C N 1
ATOM 5739 C CA . LEU C 1 152 ? -10.572 -37.456 60.008 1.00 8.75 153 LEU C CA 1
ATOM 5740 C C . LEU C 1 152 ? -11.441 -38.407 59.205 1.00 8.75 153 LEU C C 1
ATOM 5741 O O . LEU C 1 152 ? -12.665 -38.426 59.370 1.00 7.91 153 LEU C O 1
ATOM 5746 N N . SER C 1 153 ? -10.813 -39.201 58.340 1.00 8.86 154 SER C N 1
ATOM 5747 C CA . SER C 1 153 ? -11.559 -40.148 57.523 1.00 9.74 154 SER C CA 1
ATOM 5748 C C . SER C 1 153 ? -12.274 -41.198 58.367 1.00 10.76 154 SER C C 1
ATOM 5749 O O . SER C 1 153 ? -13.240 -41.789 57.897 1.00 10.98 154 SER C O 1
ATOM 5752 N N . GLN C 1 154 ? -11.817 -41.406 59.607 1.00 11.84 155 GLN C N 1
ATOM 5753 C CA A GLN C 1 154 ? -12.430 -42.372 60.526 0.50 12.68 155 GLN C CA 1
ATOM 5754 C CA B GLN C 1 154 ? -12.441 -42.384 60.494 0.50 12.77 155 GLN C CA 1
ATOM 5755 C C . GLN C 1 154 ? -13.732 -41.848 61.122 1.00 12.80 155 GLN C C 1
ATOM 5756 O O . GLN C 1 154 ? -14.514 -42.612 61.696 1.00 13.22 155 GLN C O 1
ATOM 5767 N N . HIS C 1 155 ? -13.961 -40.538 61.022 1.00 12.90 156 HIS C N 1
ATOM 5768 C CA . HIS C 1 155 ? -15.213 -39.948 61.495 1.00 13.40 156 HIS C CA 1
ATOM 5769 C C . HIS C 1 155 ? -16.350 -40.391 60.587 1.00 13.92 156 HIS C C 1
ATOM 5770 O O . HIS C 1 155 ? -16.212 -40.330 59.376 1.00 13.96 156 HIS C O 1
ATOM 5777 N N . PRO C 1 156 ? -17.477 -40.862 61.164 1.00 14.51 157 PRO C N 1
ATOM 5778 C CA . PRO C 1 156 ? -18.566 -41.414 60.350 1.00 14.47 157 PRO C CA 1
ATOM 5779 C C . PRO C 1 156 ? -19.163 -40.447 59.325 1.00 13.88 157 PRO C C 1
ATOM 5780 O O . PRO C 1 156 ? -19.713 -40.890 58.310 1.00 15.22 157 PRO C O 1
ATOM 5784 N N . TYR C 1 157 ? -19.049 -39.146 59.575 1.00 12.50 158 TYR C N 1
ATOM 5785 C CA . TYR C 1 157 ? -19.617 -38.158 58.671 1.00 11.75 158 TYR C CA 1
ATOM 5786 C C . TYR C 1 157 ? -18.596 -37.488 57.761 1.00 10.34 158 TYR C C 1
ATOM 5787 O O . TYR C 1 157 ? -18.987 -36.731 56.893 1.00 10.86 158 TYR C O 1
ATOM 5796 N N . ILE C 1 158 ? -17.306 -37.769 57.927 1.00 8.56 159 ILE C N 1
ATOM 5797 C CA . ILE C 1 158 ? -16.288 -37.146 57.072 1.00 7.56 159 ILE C CA 1
ATOM 5798 C C . ILE C 1 158 ? -15.915 -38.142 55.993 1.00 7.14 159 ILE C C 1
ATOM 5799 O O . ILE C 1 158 ? -15.324 -39.179 56.286 1.00 7.39 159 ILE C O 1
ATOM 5804 N N . VAL C 1 159 ? -16.277 -37.830 54.748 1.00 6.74 160 VAL C N 1
ATOM 5805 C CA . VAL C 1 159 ? -16.328 -38.835 53.697 1.00 6.94 160 VAL C CA 1
ATOM 5806 C C . VAL C 1 159 ? -15.544 -38.511 52.434 1.00 6.35 160 VAL C C 1
ATOM 5807 O O . VAL C 1 159 ? -15.469 -39.346 51.533 1.00 6.48 160 VAL C O 1
ATOM 5811 N N . ALA C 1 160 ? -14.946 -37.323 52.358 1.00 5.38 161 ALA C N 1
ATOM 5812 C CA . ALA C 1 160 ? -14.202 -36.963 51.154 1.00 5.21 161 ALA C CA 1
ATOM 5813 C C . ALA C 1 160 ? -13.287 -35.797 51.392 1.00 5.45 161 ALA C C 1
ATOM 5814 O O . ALA C 1 160 ? -13.407 -35.105 52.395 1.00 5.84 161 ALA C O 1
ATOM 5816 N N . LEU C 1 161 ? -12.382 -35.597 50.447 1.00 5.43 162 LEU C N 1
ATOM 5817 C CA . LEU C 1 161 ? -11.453 -34.480 50.471 1.00 5.63 162 LEU C CA 1
ATOM 5818 C C . LEU C 1 161 ? -11.428 -33.872 49.089 1.00 5.80 162 LEU C C 1
ATOM 5819 O O . LEU C 1 161 ? -11.190 -34.587 48.115 1.00 6.18 162 LEU C O 1
ATOM 5824 N N . LYS C 1 162 ? -11.673 -32.558 49.021 1.00 5.58 163 LYS C N 1
ATOM 5825 C CA . LYS C 1 162 ? -11.383 -31.767 47.831 1.00 5.96 163 LYS C CA 1
ATOM 5826 C C . LYS C 1 162 ? -9.931 -31.335 47.977 1.00 5.93 163 LYS C C 1
ATOM 5827 O O . LYS C 1 162 ? -9.604 -30.523 48.843 1.00 6.53 163 LYS C O 1
ATOM 5833 N N . ASP C 1 163 ? -9.077 -31.909 47.136 1.00 6.13 164 ASP C N 1
ATOM 5834 C CA . ASP C 1 163 ? -7.636 -31.795 47.253 1.00 6.24 164 ASP C CA 1
ATOM 5835 C C . ASP C 1 163 ? -7.137 -30.856 46.170 1.00 6.17 164 ASP C C 1
ATOM 5836 O O . ASP C 1 163 ? -7.029 -31.246 45.008 1.00 5.94 164 ASP C O 1
ATOM 5841 N N . ALA C 1 164 ? -6.850 -29.611 46.552 1.00 6.35 165 ALA C N 1
ATOM 5842 C CA . ALA C 1 164 ? -6.341 -28.613 45.622 1.00 6.58 165 ALA C CA 1
ATOM 5843 C C . ALA C 1 164 ? -4.857 -28.380 45.851 1.00 7.12 165 ALA C C 1
ATOM 5844 O O . ALA C 1 164 ? -4.334 -27.317 45.522 1.00 7.90 165 ALA C O 1
ATOM 5846 N N . THR C 1 165 ? -4.154 -29.376 46.389 1.00 7.41 166 THR C N 1
ATOM 5847 C CA . THR C 1 165 ? -2.709 -29.223 46.601 1.00 7.62 166 THR C CA 1
ATOM 5848 C C . THR C 1 165 ? -1.929 -29.206 45.290 1.00 8.11 166 THR C C 1
ATOM 5849 O O . THR C 1 165 ? -0.843 -28.627 45.228 1.00 8.55 166 THR C O 1
ATOM 5853 N N . ASN C 1 166 ? -2.476 -29.855 44.258 1.00 8.94 167 ASN C N 1
ATOM 5854 C CA . ASN C 1 166 ? -1.735 -30.118 43.023 1.00 9.06 167 ASN C CA 1
ATOM 5855 C C . ASN C 1 166 ? -0.380 -30.780 43.305 1.00 9.28 167 ASN C C 1
ATOM 5856 O O . ASN C 1 166 ? 0.599 -30.554 42.595 1.00 10.53 167 ASN C O 1
ATOM 5861 N N . ASP C 1 167 ? -0.352 -31.623 44.334 1.00 9.05 168 ASP C N 1
ATOM 5862 C CA . ASP C 1 167 ? 0.870 -32.249 44.837 1.00 9.05 168 ASP C CA 1
ATOM 5863 C C . ASP C 1 167 ? 0.652 -33.757 44.787 1.00 8.87 168 ASP C C 1
ATOM 5864 O O . ASP C 1 167 ? -0.128 -34.320 45.558 1.00 8.93 168 ASP C O 1
ATOM 5869 N N . PHE C 1 168 ? 1.310 -34.421 43.847 1.00 8.42 169 PHE C N 1
ATOM 5870 C CA . PHE C 1 168 ? 1.051 -35.836 43.651 1.00 8.90 169 PHE C CA 1
ATOM 5871 C C . PHE C 1 168 ? 1.788 -36.746 44.619 1.00 8.99 169 PHE C C 1
ATOM 5872 O O . PHE C 1 168 ? 1.406 -37.899 44.791 1.00 9.54 169 PHE C O 1
ATOM 5880 N N . GLU C 1 169 ? 2.797 -36.213 45.294 1.00 8.70 170 GLU C N 1
ATOM 5881 C CA . GLU C 1 169 ? 3.379 -36.908 46.436 1.00 9.03 170 GLU C CA 1
ATOM 5882 C C . GLU C 1 169 ? 2.368 -36.939 47.577 1.00 9.17 170 GLU C C 1
ATOM 5883 O O . GLU C 1 169 ? 2.169 -37.969 48.206 1.00 9.27 170 GLU C O 1
ATOM 5889 N N . TYR C 1 170 ? 1.736 -35.794 47.822 1.00 8.93 171 TYR C N 1
ATOM 5890 C CA . TYR C 1 170 ? 0.671 -35.692 48.810 1.00 8.62 171 TYR C CA 1
ATOM 5891 C C . TYR C 1 170 ? -0.445 -36.689 48.499 1.00 8.55 171 TYR C C 1
ATOM 5892 O O . TYR C 1 170 ? -0.909 -37.400 49.374 1.00 8.56 171 TYR C O 1
ATOM 5901 N N . LEU C 1 171 ? -0.857 -36.757 47.238 1.00 8.06 172 LEU C N 1
ATOM 5902 C CA . LEU C 1 171 ? -1.883 -37.708 46.846 1.00 8.69 172 LEU C CA 1
ATOM 5903 C C . LEU C 1 171 ? -1.467 -39.129 47.213 1.00 9.05 172 LEU C C 1
ATOM 5904 O O . LEU C 1 171 ? -2.260 -39.882 47.771 1.00 8.82 172 LEU C O 1
ATOM 5909 N N . GLU C 1 172 ? -0.226 -39.500 46.908 1.00 9.56 173 GLU C N 1
ATOM 5910 C CA A GLU C 1 172 ? 0.232 -40.851 47.213 0.50 9.96 173 GLU C CA 1
ATOM 5911 C CA B GLU C 1 172 ? 0.265 -40.839 47.207 0.50 10.14 173 GLU C CA 1
ATOM 5912 C C . GLU C 1 172 ? 0.233 -41.116 48.711 1.00 10.23 173 GLU C C 1
ATOM 5913 O O . GLU C 1 172 ? -0.152 -42.203 49.147 1.00 10.96 173 GLU C O 1
ATOM 5924 N N . GLU C 1 173 ? 0.650 -40.127 49.496 1.00 10.06 174 GLU C N 1
ATOM 5925 C CA . GLU C 1 173 ? 0.684 -40.255 50.953 1.00 10.68 174 GLU C CA 1
ATOM 5926 C C . GLU C 1 173 ? -0.718 -40.377 51.560 1.00 10.28 174 GLU C C 1
ATOM 5927 O O . GLU C 1 173 ? -0.931 -41.121 52.529 1.00 10.89 174 GLU C O 1
ATOM 5933 N N . VAL C 1 174 ? -1.675 -39.651 50.993 1.00 9.54 175 VAL C N 1
ATOM 5934 C CA . VAL C 1 174 ? -3.060 -39.753 51.444 1.00 9.11 175 VAL C CA 1
ATOM 5935 C C . VAL C 1 174 ? -3.665 -41.100 51.055 1.00 9.59 175 VAL C C 1
ATOM 5936 O O . VAL C 1 174 ? -4.319 -41.746 51.856 1.00 9.66 175 VAL C O 1
ATOM 5940 N N . LYS C 1 175 ? -3.436 -41.524 49.817 1.00 10.33 176 LYS C N 1
ATOM 5941 C CA . LYS C 1 175 ? -3.953 -42.802 49.342 1.00 11.50 176 LYS C CA 1
ATOM 5942 C C . LYS C 1 175 ? -3.536 -43.975 50.224 1.00 12.34 176 LYS C C 1
ATOM 5943 O O . LYS C 1 175 ? -4.327 -44.885 50.455 1.00 13.12 176 LYS C O 1
ATOM 5949 N N . LYS C 1 176 ? -2.303 -43.952 50.716 1.00 13.85 177 LYS C N 1
ATOM 5950 C CA . LYS C 1 176 ? -1.797 -45.033 51.566 1.00 15.03 177 LYS C CA 1
ATOM 5951 C C . LYS C 1 176 ? -2.518 -45.144 52.905 1.00 15.80 177 LYS C C 1
ATOM 5952 O O . LYS C 1 176 ? -2.459 -46.188 53.558 1.00 16.86 177 LYS C O 1
ATOM 5955 N N . ARG C 1 177 ? -3.190 -44.072 53.320 1.00 15.82 178 ARG C N 1
ATOM 5956 C CA . ARG C 1 177 ? -3.772 -44.007 54.658 1.00 16.17 178 ARG C CA 1
ATOM 5957 C C . ARG C 1 177 ? -5.291 -44.063 54.690 1.00 16.09 178 ARG C C 1
ATOM 5958 O O . ARG C 1 177 ? -5.882 -44.144 55.768 1.00 17.15 178 ARG C O 1
ATOM 5966 N N . ILE C 1 178 ? -5.935 -44.000 53.531 1.00 15.44 179 ILE C N 1
ATOM 5967 C CA . ILE C 1 178 ? -7.391 -44.013 53.488 1.00 15.31 179 ILE C CA 1
ATOM 5968 C C . ILE C 1 178 ? -7.890 -45.131 52.598 1.00 15.20 179 ILE C C 1
ATOM 5969 O O . ILE C 1 178 ? -7.131 -45.700 51.805 1.00 15.03 179 ILE C O 1
ATOM 5974 N N . ASP C 1 179 ? -9.169 -45.440 52.767 1.00 15.11 180 ASP C N 1
ATOM 5975 C CA . ASP C 1 179 ? -9.839 -46.456 51.985 1.00 15.65 180 ASP C CA 1
ATOM 5976 C C . ASP C 1 179 ? -10.670 -45.755 50.927 1.00 15.50 180 ASP C C 1
ATOM 5977 O O . ASP C 1 179 ? -11.672 -45.107 51.225 1.00 13.94 180 ASP C O 1
ATOM 5982 N N . THR C 1 180 ? -10.229 -45.904 49.684 1.00 16.12 181 THR C N 1
ATOM 5983 C CA . THR C 1 180 ? -10.863 -45.298 48.526 1.00 16.92 181 THR C CA 1
ATOM 5984 C C . THR C 1 180 ? -12.352 -45.618 48.414 1.00 16.34 181 THR C C 1
ATOM 5985 O O . THR C 1 180 ? -13.128 -44.818 47.880 1.00 16.29 181 THR C O 1
ATOM 5989 N N . ASN C 1 181 ? -12.747 -46.793 48.895 1.00 16.02 182 ASN C N 1
ATOM 5990 C CA . ASN C 1 181 ? -14.137 -47.221 48.806 1.00 16.08 182 ASN C CA 1
ATOM 5991 C C . ASN C 1 181 ? -15.073 -46.365 49.643 1.00 15.30 182 ASN C C 1
ATOM 5992 O O . ASN C 1 181 ? -16.242 -46.205 49.288 1.00 15.66 182 ASN C O 1
ATOM 5997 N N . SER C 1 182 ? -14.565 -45.828 50.752 1.00 13.79 183 SER C N 1
ATOM 5998 C CA . SER C 1 182 ? -15.397 -45.070 51.689 1.00 13.10 183 SER C CA 1
ATOM 5999 C C . SER C 1 182 ? -14.987 -43.601 51.838 1.00 11.83 183 SER C C 1
ATOM 6000 O O . SER C 1 182 ? -15.706 -42.822 52.462 1.00 12.39 183 SER C O 1
ATOM 6003 N N . PHE C 1 183 ? -13.844 -43.228 51.269 1.00 10.00 184 PHE C N 1
ATOM 6004 C CA . PHE C 1 183 ? -13.345 -41.862 51.378 1.00 8.94 184 PHE C CA 1
ATOM 6005 C C . PHE C 1 183 ? -12.877 -41.401 50.002 1.00 8.51 184 PHE C C 1
ATOM 6006 O O . PHE C 1 183 ? -11.891 -41.917 49.470 1.00 9.44 184 PHE C O 1
ATOM 6014 N N . ALA C 1 184 ? -13.617 -40.451 49.427 1.00 7.79 185 ALA C N 1
ATOM 6015 C CA . ALA C 1 184 ? -13.397 -40.001 48.063 1.00 6.99 185 ALA C CA 1
ATOM 6016 C C . ALA C 1 184 ? -12.363 -38.888 48.022 1.00 6.50 185 ALA C C 1
ATOM 6017 O O . ALA C 1 184 ? -12.339 -38.014 48.889 1.00 6.66 185 ALA C O 1
ATOM 6019 N N . LEU C 1 185 ? -11.552 -38.909 46.973 1.00 6.03 186 LEU C N 1
ATOM 6020 C CA . LEU C 1 185 ? -10.599 -37.848 46.679 1.00 6.04 186 LEU C CA 1
ATOM 6021 C C . LEU C 1 185 ? -11.013 -37.135 45.397 1.00 6.02 186 LEU C C 1
ATOM 6022 O O . LEU C 1 185 ? -11.054 -37.738 44.331 1.00 6.56 186 LEU C O 1
ATOM 6027 N N . TYR C 1 186 ? -11.315 -35.847 45.506 1.00 5.68 187 TYR C N 1
ATOM 6028 C CA . TYR C 1 186 ? -11.702 -35.028 44.359 1.00 5.62 187 TYR C CA 1
ATOM 6029 C C . TYR C 1 186 ? -10.631 -33.981 44.126 1.00 5.63 187 TYR C C 1
ATOM 6030 O O . TYR C 1 186 ? -10.232 -33.272 45.050 1.00 6.59 187 TYR C O 1
ATOM 6039 N N . SER C 1 187 ? -10.173 -33.860 42.891 1.00 5.57 188 SER C N 1
ATOM 6040 C CA . SER C 1 187 ? -9.251 -32.783 42.584 1.00 5.86 188 SER C CA 1
ATOM 6041 C C . SER C 1 187 ? -9.937 -31.440 42.756 1.00 6.31 188 SER C C 1
ATOM 6042 O O . SER C 1 187 ? -11.109 -31.282 42.432 1.00 6.90 188 SER C O 1
ATOM 6045 N N . GLY C 1 188 ? -9.183 -30.465 43.245 1.00 6.26 189 GLY C N 1
ATOM 6046 C CA . GLY C 1 188 ? -9.612 -29.079 43.259 1.00 6.94 189 GLY C CA 1
ATOM 6047 C C . GLY C 1 188 ? -8.831 -28.221 42.285 1.00 7.39 189 GLY C C 1
ATOM 6048 O O . GLY C 1 188 ? -8.806 -26.995 42.416 1.00 8.95 189 GLY C O 1
ATOM 6049 N N . ASN C 1 189 ? -8.208 -28.847 41.287 1.00 7.72 190 ASN C N 1
ATOM 6050 C CA . ASN C 1 189 ? -7.443 -28.121 40.269 1.00 8.06 190 ASN C CA 1
ATOM 6051 C C . ASN C 1 189 ? -7.758 -28.726 38.908 1.00 8.06 190 ASN C C 1
ATOM 6052 O O . ASN C 1 189 ? -7.320 -29.830 38.605 1.00 7.78 190 ASN C O 1
ATOM 6057 N N . ASP C 1 190 ? -8.544 -28.008 38.112 1.00 8.06 191 ASP C N 1
ATOM 6058 C CA . ASP C 1 190 ? -8.966 -28.447 36.784 1.00 7.92 191 ASP C CA 1
ATOM 6059 C C . ASP C 1 190 ? -7.804 -28.913 35.912 1.00 8.10 191 ASP C C 1
ATOM 6060 O O . ASP C 1 190 ? -7.967 -29.826 35.095 1.00 7.87 191 ASP C O 1
ATOM 6065 N N . ASP C 1 191 ? -6.650 -28.265 36.059 1.00 7.72 192 ASP C N 1
ATOM 6066 C CA . ASP C 1 191 ? -5.497 -28.549 35.207 1.00 8.45 192 ASP C CA 1
ATOM 6067 C C . ASP C 1 191 ? -4.963 -29.961 35.342 1.00 7.62 192 ASP C C 1
ATOM 6068 O O . ASP C 1 191 ? -4.308 -30.446 34.419 1.00 7.63 192 ASP C O 1
ATOM 6073 N N . ASN C 1 192 ? -5.202 -30.612 36.483 1.00 7.06 193 ASN C N 1
ATOM 6074 C CA . ASN C 1 192 ? -4.499 -31.855 36.782 1.00 6.75 193 ASN C CA 1
ATOM 6075 C C . ASN C 1 192 ? -5.350 -33.111 36.660 1.00 7.04 193 ASN C C 1
ATOM 6076 O O . ASN C 1 192 ? -4.908 -34.198 37.029 1.00 7.11 193 ASN C O 1
ATOM 6081 N N . VAL C 1 193 ? -6.550 -32.974 36.110 1.00 7.00 194 VAL C N 1
ATOM 6082 C CA . VAL C 1 193 ? -7.502 -34.070 36.165 1.00 7.16 194 VAL C CA 1
ATOM 6083 C C . VAL C 1 193 ? -7.040 -35.326 35.436 1.00 7.41 194 VAL C C 1
ATOM 6084 O O . VAL C 1 193 ? -7.370 -36.425 35.865 1.00 7.28 194 VAL C O 1
ATOM 6088 N N . VAL C 1 194 ? -6.290 -35.190 34.350 1.00 7.40 195 VAL C N 1
ATOM 6089 C CA . VAL C 1 194 ? -5.821 -36.403 33.656 1.00 7.91 195 VAL C CA 1
ATOM 6090 C C . VAL C 1 194 ? -5.008 -37.264 34.618 1.00 8.25 195 VAL C C 1
ATOM 6091 O O . VAL C 1 194 ? -5.326 -38.432 34.838 1.00 8.24 195 VAL C O 1
ATOM 6095 N N . GLU C 1 195 ? -3.991 -36.676 35.230 1.00 8.49 196 GLU C N 1
ATOM 6096 C CA . GLU C 1 195 ? -3.193 -37.410 36.202 1.00 9.25 196 GLU C CA 1
ATOM 6097 C C . GLU C 1 195 ? -3.992 -37.786 37.442 1.00 8.48 196 GLU C C 1
ATOM 6098 O O . GLU C 1 195 ? -3.802 -38.856 38.000 1.00 8.41 196 GLU C O 1
ATOM 6104 N N . TYR C 1 196 ? -4.894 -36.915 37.885 1.00 7.60 197 TYR C N 1
ATOM 6105 C CA . TYR C 1 196 ? -5.638 -37.202 39.099 1.00 7.39 197 TYR C CA 1
ATOM 6106 C C . TYR C 1 196 ? -6.506 -38.442 38.911 1.00 7.28 197 TYR C C 1
ATOM 6107 O O . TYR C 1 196 ? -6.572 -39.298 39.781 1.00 7.91 197 TYR C O 1
ATOM 6116 N N . TYR C 1 197 ? -7.154 -38.541 37.759 1.00 7.28 198 TYR C N 1
ATOM 6117 C CA . TYR C 1 197 ? -7.984 -39.704 37.467 1.00 7.35 198 TYR C CA 1
ATOM 6118 C C . TYR C 1 197 ? -7.126 -40.947 37.271 1.00 8.12 198 TYR C C 1
ATOM 6119 O O . TYR C 1 197 ? -7.463 -42.028 37.756 1.00 8.67 198 TYR C O 1
ATOM 6128 N N . GLN C 1 198 ? -6.006 -40.787 36.576 1.00 8.41 199 GLN C N 1
ATOM 6129 C CA . GLN C 1 198 ? -5.096 -41.911 36.374 1.00 9.30 199 GLN C CA 1
ATOM 6130 C C . GLN C 1 198 ? -4.505 -42.405 37.691 1.00 10.24 199 GLN C C 1
ATOM 6131 O O . GLN C 1 198 ? -4.187 -43.586 37.809 1.00 10.87 199 GLN C O 1
ATOM 6137 N N . ARG C 1 199 ? -4.398 -41.524 38.685 1.00 10.94 200 ARG C N 1
ATOM 6138 C CA . ARG C 1 199 ? -3.864 -41.895 39.999 1.00 12.01 200 ARG C CA 1
ATOM 6139 C C . ARG C 1 199 ? -4.919 -42.324 41.018 1.00 11.88 200 ARG C C 1
ATOM 6140 O O . ARG C 1 199 ? -4.601 -42.456 42.202 1.00 13.04 200 ARG C O 1
ATOM 6148 N N . GLY C 1 200 ? -6.154 -42.538 40.576 1.00 11.73 201 GLY C N 1
ATOM 6149 C CA . GLY C 1 200 ? -7.172 -43.165 41.413 1.00 11.66 201 GLY C CA 1
ATOM 6150 C C . GLY C 1 200 ? -8.107 -42.209 42.132 1.00 11.24 201 GLY C C 1
ATOM 6151 O O . GLY C 1 200 ? -8.749 -42.593 43.120 1.00 11.90 201 GLY C O 1
ATOM 6152 N N . GLY C 1 201 ? -8.183 -40.969 41.651 1.00 10.09 202 GLY C N 1
ATOM 6153 C CA . GLY C 1 201 ? -9.116 -39.995 42.192 1.00 9.18 202 GLY C CA 1
ATOM 6154 C C . GLY C 1 201 ? -10.531 -40.276 41.736 1.00 8.54 202 GLY C C 1
ATOM 6155 O O . GLY C 1 201 ? -10.746 -40.933 40.708 1.00 9.37 202 GLY C O 1
ATOM 6156 N N . GLN C 1 202 ? -11.496 -39.728 42.477 1.00 7.68 203 GLN C N 1
ATOM 6157 C CA . GLN C 1 202 ? -12.926 -39.982 42.239 1.00 7.26 203 GLN C CA 1
ATOM 6158 C C . GLN C 1 202 ? -13.616 -38.922 41.396 1.00 6.59 203 GLN C C 1
ATOM 6159 O O . GLN C 1 202 ? -14.802 -39.047 41.085 1.00 6.84 203 GLN C O 1
ATOM 6165 N N . GLY C 1 203 ? -12.898 -37.862 41.058 1.00 5.90 204 GLY C N 1
ATOM 6166 C CA . GLY C 1 203 ? -13.481 -36.791 40.271 1.00 5.67 204 GLY C CA 1
ATOM 6167 C C . GLY C 1 203 ? -12.817 -35.471 40.561 1.00 5.52 204 GLY C C 1
ATOM 6168 O O . GLY C 1 203 ? -11.646 -35.425 40.939 1.00 5.51 204 GLY C O 1
ATOM 6169 N N . VAL C 1 204 ? -13.594 -34.407 40.408 1.00 5.06 205 VAL C N 1
ATOM 6170 C CA . VAL C 1 204 ? -13.082 -33.040 40.495 1.00 5.06 205 VAL C CA 1
ATOM 6171 C C . VAL C 1 204 ? -14.216 -32.140 40.931 1.00 5.62 205 VAL C C 1
ATOM 6172 O O . VAL C 1 204 ? -15.376 -32.385 40.587 1.00 5.52 205 VAL C O 1
ATOM 6176 N N . ILE C 1 205 ? -13.880 -31.108 41.694 1.00 5.66 206 ILE C N 1
ATOM 6177 C CA . ILE C 1 205 ? -14.808 -30.024 41.973 1.00 5.66 206 ILE C CA 1
ATOM 6178 C C . ILE C 1 205 ? -14.251 -28.839 41.193 1.00 6.33 206 ILE C C 1
ATOM 6179 O O . ILE C 1 205 ? -13.197 -28.306 41.505 1.00 7.29 206 ILE C O 1
ATOM 6184 N N . SER C 1 206 ? -14.963 -28.488 40.128 1.00 6.43 207 SER C N 1
ATOM 6185 C CA . SER C 1 206 ? -14.399 -27.795 38.982 1.00 6.60 207 SER C CA 1
ATOM 6186 C C . SER C 1 206 ? -14.922 -26.382 38.760 1.00 6.22 207 SER C C 1
ATOM 6187 O O . SER C 1 206 ? -16.116 -26.107 38.904 1.00 6.82 207 SER C O 1
ATOM 6190 N N . VAL C 1 207 ? -14.005 -25.500 38.385 1.00 6.01 208 VAL C N 1
ATOM 6191 C CA . VAL C 1 207 ? -14.342 -24.150 37.958 1.00 6.03 208 VAL C CA 1
ATOM 6192 C C . VAL C 1 207 ? -14.827 -24.124 36.501 1.00 5.90 208 VAL C C 1
ATOM 6193 O O . VAL C 1 207 ? -15.861 -23.550 36.197 1.00 5.67 208 VAL C O 1
ATOM 6197 N N . ILE C 1 208 ? -14.079 -24.751 35.604 1.00 5.95 209 ILE C N 1
ATOM 6198 C CA . ILE C 1 208 ? -14.396 -24.675 34.187 1.00 6.27 209 ILE C CA 1
ATOM 6199 C C . ILE C 1 208 ? -15.719 -25.362 33.861 1.00 6.11 209 ILE C C 1
ATOM 6200 O O . ILE C 1 208 ? -16.395 -25.022 32.877 1.00 6.60 209 ILE C O 1
ATOM 6205 N N . ALA C 1 209 ? -16.107 -26.319 34.697 1.00 6.08 210 ALA C N 1
ATOM 6206 C CA . ALA C 1 209 ? -17.397 -26.990 34.532 1.00 5.93 210 ALA C CA 1
ATOM 6207 C C . ALA C 1 209 ? -18.603 -26.059 34.712 1.00 5.76 210 ALA C C 1
ATOM 6208 O O . ALA C 1 209 ? -19.742 -26.456 34.453 1.00 6.36 210 ALA C O 1
ATOM 6210 N N . ASN C 1 210 ? -18.371 -24.818 35.147 1.00 5.86 211 ASN C N 1
ATOM 6211 C CA . ASN C 1 210 ? -19.431 -23.810 35.104 1.00 5.95 211 ASN C CA 1
ATOM 6212 C C . ASN C 1 210 ? -19.903 -23.520 33.685 1.00 6.38 211 ASN C C 1
ATOM 6213 O O . ASN C 1 210 ? -21.035 -23.091 33.492 1.00 7.03 211 ASN C O 1
ATOM 6218 N N . VAL C 1 211 ? -19.019 -23.721 32.708 1.00 6.46 212 VAL C N 1
ATOM 6219 C CA . VAL C 1 211 ? -19.343 -23.429 31.310 1.00 6.76 212 VAL C CA 1
ATOM 6220 C C . VAL C 1 211 ? -19.200 -24.619 30.348 1.00 7.45 212 VAL C C 1
ATOM 6221 O O . VAL C 1 211 ? -19.862 -24.623 29.309 1.00 8.13 212 VAL C O 1
ATOM 6225 N N . ILE C 1 212 ? -18.357 -25.603 30.664 1.00 7.52 213 ILE C N 1
ATOM 6226 C CA . ILE C 1 212 ? -18.250 -26.808 29.825 1.00 7.49 213 ILE C CA 1
ATOM 6227 C C . ILE C 1 212 ? -18.381 -28.095 30.648 1.00 7.45 213 ILE C C 1
ATOM 6228 O O . ILE C 1 212 ? -17.519 -28.974 30.593 1.00 7.83 213 ILE C O 1
ATOM 6233 N N . PRO C 1 213 ? -19.486 -28.229 31.399 1.00 7.77 214 PRO C N 1
ATOM 6234 C CA . PRO C 1 213 ? -19.642 -29.411 32.233 1.00 8.25 214 PRO C CA 1
ATOM 6235 C C . PRO C 1 213 ? -19.687 -30.722 31.452 1.00 8.02 214 PRO C C 1
ATOM 6236 O O . PRO C 1 213 ? -19.141 -31.722 31.911 1.00 8.21 214 PRO C O 1
ATOM 6240 N N . LYS C 1 214 ? -20.321 -30.726 30.287 1.00 8.96 215 LYS C N 1
ATOM 6241 C CA . LYS C 1 214 ? -20.491 -31.973 29.550 1.00 9.26 215 LYS C CA 1
ATOM 6242 C C . LYS C 1 214 ? -19.144 -32.511 29.063 1.00 8.93 215 LYS C C 1
ATOM 6243 O O . LYS C 1 214 ? -18.848 -33.701 29.192 1.00 8.50 215 LYS C O 1
ATOM 6248 N N . GLU C 1 215 ? -18.339 -31.621 28.501 1.00 8.18 216 GLU C N 1
ATOM 6249 C CA . GLU C 1 215 ? -17.031 -31.996 27.968 1.00 8.45 216 GLU C CA 1
ATOM 6250 C C . GLU C 1 215 ? -16.084 -32.398 29.094 1.00 7.62 216 GLU C C 1
ATOM 6251 O O . GLU C 1 215 ? -15.277 -33.319 28.950 1.00 7.91 216 GLU C O 1
ATOM 6257 N N . PHE C 1 216 ? -16.177 -31.705 30.222 1.00 7.42 217 PHE C N 1
ATOM 6258 C CA . PHE C 1 216 ? -15.304 -32.008 31.348 1.00 6.98 217 PHE C CA 1
ATOM 6259 C C . PHE C 1 216 ? -15.686 -33.353 31.987 1.00 7.28 217 PHE C C 1
ATOM 6260 O O . PHE C 1 216 ? -14.818 -34.162 32.320 1.00 7.53 217 PHE C O 1
ATOM 6268 N N . GLN C 1 217 ? -16.985 -33.614 32.111 1.00 7.45 218 GLN C N 1
ATOM 6269 C CA . GLN C 1 217 ? -17.451 -34.900 32.638 1.00 7.96 218 GLN C CA 1
ATOM 6270 C C . GLN C 1 217 ? -17.061 -36.058 31.714 1.00 8.73 218 GLN C C 1
ATOM 6271 O O . GLN C 1 217 ? -16.726 -37.146 32.182 1.00 9.46 218 GLN C O 1
ATOM 6277 N N . ALA C 1 218 ? -17.104 -35.814 30.407 1.00 9.58 219 ALA C N 1
ATOM 6278 C CA . ALA C 1 218 ? -16.716 -36.822 29.421 1.00 9.86 219 ALA C CA 1
ATOM 6279 C C . ALA C 1 218 ? -15.293 -37.331 29.619 1.00 10.18 219 ALA C C 1
ATOM 6280 O O . ALA C 1 218 ? -15.008 -38.481 29.317 1.00 10.49 219 ALA C O 1
ATOM 6282 N N . LEU C 1 219 ? -14.401 -36.485 30.130 1.00 10.34 220 LEU C N 1
ATOM 6283 C CA . LEU C 1 219 ? -13.042 -36.926 30.452 1.00 10.55 220 LEU C CA 1
ATOM 6284 C C . LEU C 1 219 ? -13.036 -38.028 31.498 1.00 10.50 220 LEU C C 1
ATOM 6285 O O . LEU C 1 219 ? -12.317 -39.018 31.356 1.00 10.42 220 LEU C O 1
ATOM 6290 N N . TYR C 1 220 ? -13.805 -37.851 32.569 1.00 10.14 221 TYR C N 1
ATOM 6291 C CA . TYR C 1 220 ? -13.847 -38.843 33.636 1.00 10.54 221 TYR C CA 1
ATOM 6292 C C . TYR C 1 220 ? -14.455 -40.144 33.134 1.00 10.61 221 TYR C C 1
ATOM 6293 O O . TYR C 1 220 ? -13.930 -41.228 33.377 1.00 10.79 221 TYR C O 1
ATOM 6302 N N . ASP C 1 221 ? -15.565 -40.044 32.421 1.00 10.73 222 ASP C N 1
ATOM 6303 C CA . ASP C 1 221 ? -16.216 -41.246 31.927 1.00 11.00 222 ASP C CA 1
ATOM 6304 C C . ASP C 1 221 ? -15.305 -41.987 30.945 1.00 10.99 222 ASP C C 1
ATOM 6305 O O . ASP C 1 221 ? -15.211 -43.212 30.991 1.00 10.73 222 ASP C O 1
ATOM 6310 N N . ALA C 1 222 ? -14.604 -41.250 30.092 1.00 10.74 223 ALA C N 1
ATOM 6311 C CA . ALA C 1 222 ? -13.666 -41.888 29.163 1.00 11.09 223 ALA C CA 1
ATOM 6312 C C . ALA C 1 222 ? -12.550 -42.619 29.912 1.00 11.75 223 ALA C C 1
ATOM 6313 O O . ALA C 1 222 ? -12.254 -43.787 29.623 1.00 11.07 223 ALA C O 1
ATOM 6315 N N . GLN C 1 223 ? -11.925 -41.942 30.868 1.00 11.93 224 GLN C N 1
ATOM 6316 C CA . GLN C 1 223 ? -10.804 -42.523 31.600 1.00 13.17 224 GLN C CA 1
ATOM 6317 C C . GLN C 1 223 ? -11.256 -43.753 32.386 1.00 14.97 224 GLN C C 1
ATOM 6318 O O . GLN C 1 223 ? -10.590 -44.786 32.380 1.00 14.00 224 GLN C O 1
ATOM 6324 N N . GLN C 1 224 ? -12.410 -43.650 33.032 1.00 17.75 225 GLN C N 1
ATOM 6325 C CA . GLN C 1 224 ? -12.960 -44.757 33.818 1.00 18.97 225 GLN C CA 1
ATOM 6326 C C . GLN C 1 224 ? -13.270 -45.981 32.961 1.00 19.38 225 GLN C C 1
ATOM 6327 O O . GLN C 1 224 ? -13.230 -47.106 33.456 1.00 19.70 225 GLN C O 1
ATOM 6333 N N . SER C 1 225 ? -13.576 -45.757 31.685 1.00 19.60 226 SER C N 1
ATOM 6334 C CA . SER C 1 225 ? -13.818 -46.851 30.739 1.00 20.01 226 SER C CA 1
ATOM 6335 C C . SER C 1 225 ? -12.522 -47.445 30.177 1.00 20.36 226 SER C C 1
ATOM 6336 O O . SER C 1 225 ? -12.564 -48.407 29.413 1.00 20.61 226 SER C O 1
ATOM 6339 N N . GLY C 1 226 ? -11.382 -46.859 30.536 1.00 20.37 227 GLY C N 1
ATOM 6340 C CA . GLY C 1 226 ? -10.077 -47.392 30.151 1.00 20.48 227 GLY C CA 1
ATOM 6341 C C . GLY C 1 226 ? -9.400 -46.651 29.012 1.00 20.60 227 GLY C C 1
ATOM 6342 O O . GLY C 1 226 ? -8.324 -47.055 28.572 1.00 20.83 227 GLY C O 1
ATOM 6343 N N . LEU C 1 227 ? -10.007 -45.568 28.533 1.00 20.53 228 LEU C N 1
ATOM 6344 C CA . LEU C 1 227 ? -9.415 -44.791 27.451 1.00 20.49 228 LEU C CA 1
ATOM 6345 C C . LEU C 1 227 ? -8.358 -43.826 27.977 1.00 20.40 228 LEU C C 1
ATOM 6346 O O . LEU C 1 227 ? -8.484 -43.279 29.067 1.00 20.12 228 LEU C O 1
ATOM 6351 N N . ASP C 1 228 ? -7.303 -43.649 27.193 1.00 20.10 229 ASP C N 1
ATOM 6352 C CA . ASP C 1 228 ? -6.357 -42.555 27.382 1.00 19.82 229 ASP C CA 1
ATOM 6353 C C . ASP C 1 228 ? -7.030 -41.235 27.019 1.00 19.53 229 ASP C C 1
ATOM 6354 O O . ASP C 1 228 ? -7.639 -41.117 25.957 1.00 19.70 229 ASP C O 1
ATOM 6359 N N . ILE C 1 229 ? -6.908 -40.243 27.895 1.00 18.81 230 ILE C N 1
ATOM 6360 C CA . ILE C 1 229 ? -7.633 -38.982 27.729 1.00 18.29 230 ILE C CA 1
ATOM 6361 C C . ILE C 1 229 ? -6.693 -37.792 27.516 1.00 18.61 230 ILE C C 1
ATOM 6362 O O . ILE C 1 229 ? -7.132 -36.648 27.551 1.00 18.14 230 ILE C O 1
ATOM 6367 N N . GLN C 1 230 ? -5.413 -38.062 27.260 1.00 19.02 231 GLN C N 1
ATOM 6368 C CA A GLN C 1 230 ? -4.444 -36.987 27.021 0.50 19.18 231 GLN C CA 1
ATOM 6369 C CA B GLN C 1 230 ? -4.422 -37.012 27.012 0.50 19.11 231 GLN C CA 1
ATOM 6370 C C . GLN C 1 230 ? -4.852 -36.126 25.844 1.00 19.31 231 GLN C C 1
ATOM 6371 O O . GLN C 1 230 ? -4.882 -34.901 25.951 1.00 19.27 231 GLN C O 1
ATOM 6382 N N . ASP C 1 231 ? -5.177 -36.760 24.725 1.00 19.04 232 ASP C N 1
ATOM 6383 C CA . ASP C 1 231 ? -5.574 -36.017 23.530 1.00 18.95 232 ASP C CA 1
ATOM 6384 C C . ASP C 1 231 ? -6.920 -35.332 23.721 1.00 17.97 232 ASP C C 1
ATOM 6385 O O . ASP C 1 231 ? -7.115 -34.200 23.282 1.00 17.97 232 ASP C O 1
ATOM 6390 N N . GLN C 1 232 ? -7.848 -36.020 24.377 1.00 17.00 233 GLN C N 1
ATOM 6391 C CA . GLN C 1 232 ? -9.163 -35.451 24.663 1.00 16.25 233 GLN C CA 1
ATOM 6392 C C . GLN C 1 232 ? -9.060 -34.214 25.557 1.00 15.17 233 GLN C C 1
ATOM 6393 O O . GLN C 1 232 ? -9.828 -33.260 25.412 1.00 14.83 233 GLN C O 1
ATOM 6399 N N . PHE C 1 233 ? -8.109 -34.234 26.482 1.00 13.98 234 PHE C N 1
ATOM 6400 C CA . PHE C 1 233 ? -7.898 -33.104 27.368 1.00 13.31 234 PHE C CA 1
ATOM 6401 C C . PHE C 1 233 ? -7.332 -31.874 26.652 1.00 13.19 234 PHE C C 1
ATOM 6402 O O . PHE C 1 233 ? -7.614 -30.754 27.051 1.00 12.59 234 PHE C O 1
ATOM 6410 N N . LYS C 1 234 ? -6.546 -32.080 25.600 1.00 13.09 235 LYS C N 1
ATOM 6411 C CA . LYS C 1 234 ? -5.789 -30.989 24.974 1.00 13.53 235 LYS C CA 1
ATOM 6412 C C . LYS C 1 234 ? -6.550 -29.680 24.757 1.00 12.91 235 LYS C C 1
ATOM 6413 O O . LYS C 1 234 ? -6.092 -28.624 25.210 1.00 12.96 235 LYS C O 1
ATOM 6419 N N . PRO C 1 235 ? -7.682 -29.721 24.049 1.00 12.32 236 PRO C N 1
ATOM 6420 C CA . PRO C 1 235 ? -8.411 -28.474 23.822 1.00 11.91 236 PRO C CA 1
ATOM 6421 C C . PRO C 1 235 ? -8.945 -27.854 25.112 1.00 11.34 236 PRO C C 1
ATOM 6422 O O . PRO C 1 235 ? -9.025 -26.629 25.224 1.00 11.39 236 PRO C O 1
ATOM 6426 N N . ILE C 1 236 ? -9.311 -28.687 26.076 1.00 10.35 237 ILE C N 1
ATOM 6427 C CA . ILE C 1 236 ? -9.750 -28.187 27.383 1.00 10.20 237 ILE C CA 1
ATOM 6428 C C . ILE C 1 236 ? -8.582 -27.506 28.087 1.00 10.25 237 ILE C C 1
ATOM 6429 O O . ILE C 1 236 ? -8.736 -26.419 28.638 1.00 10.25 237 ILE C O 1
ATOM 6434 N N . GLY C 1 237 ? -7.410 -28.127 28.045 1.00 10.40 238 GLY C N 1
ATOM 6435 C CA . GLY C 1 237 ? -6.197 -27.523 28.583 1.00 10.65 238 GLY C CA 1
ATOM 6436 C C . GLY C 1 237 ? -5.897 -26.153 28.003 1.00 11.32 238 GLY C C 1
ATOM 6437 O O . GLY C 1 237 ? -5.467 -25.250 28.717 1.00 11.83 238 GLY C O 1
ATOM 6438 N N . THR C 1 238 ? -6.132 -25.988 26.708 1.00 12.11 239 THR C N 1
ATOM 6439 C CA . THR C 1 238 ? -5.931 -24.692 26.069 1.00 12.36 239 THR C CA 1
ATOM 6440 C C . THR C 1 238 ? -6.883 -23.643 26.643 1.00 11.92 239 THR C C 1
ATOM 6441 O O . THR C 1 238 ? -6.488 -22.494 26.891 1.00 12.12 239 THR C O 1
ATOM 6445 N N . LEU C 1 239 ? -8.136 -24.031 26.850 1.00 11.29 240 LEU C N 1
ATOM 6446 C CA . LEU C 1 239 ? -9.118 -23.149 27.458 1.00 10.78 240 LEU C CA 1
ATOM 6447 C C . LEU C 1 239 ? -8.724 -22.822 28.903 1.00 10.46 240 LEU C C 1
ATOM 6448 O O . LEU C 1 239 ? -8.856 -21.674 29.341 1.00 10.41 240 LEU C O 1
ATOM 6453 N N . LEU C 1 240 ? -8.214 -23.811 29.633 1.00 10.33 241 LEU C N 1
ATOM 6454 C CA . LEU C 1 240 ? -7.788 -23.592 31.016 1.00 10.27 241 LEU C CA 1
ATOM 6455 C C . LEU C 1 240 ? -6.610 -22.638 31.088 1.00 11.22 241 LEU C C 1
ATOM 6456 O O . LEU C 1 240 ? -6.507 -21.837 32.010 1.00 10.95 241 LEU C O 1
ATOM 6461 N N . SER C 1 241 ? -5.728 -22.712 30.101 1.00 11.42 242 SER C N 1
ATOM 6462 C CA . SER C 1 241 ? -4.625 -21.763 30.016 1.00 12.00 242 SER C CA 1
ATOM 6463 C C . SER C 1 241 ? -5.147 -20.342 29.840 1.00 12.29 242 SER C C 1
ATOM 6464 O O . SER C 1 241 ? -4.667 -19.420 30.494 1.00 13.93 242 SER C O 1
ATOM 6467 N N . ALA C 1 242 ? -6.150 -20.168 28.990 1.00 11.90 243 ALA C N 1
ATOM 6468 C CA . ALA C 1 242 ? -6.787 -18.859 28.833 1.00 11.25 243 ALA C CA 1
ATOM 6469 C C . ALA C 1 242 ? -7.411 -18.393 30.154 1.00 11.14 243 ALA C C 1
ATOM 6470 O O . ALA C 1 242 ? -7.364 -17.207 30.483 1.00 11.72 243 ALA C O 1
ATOM 6472 N N . LEU C 1 243 ? -7.977 -19.334 30.907 1.00 10.41 244 LEU C N 1
ATOM 6473 C CA . LEU C 1 243 ? -8.655 -19.027 32.163 1.00 10.36 244 LEU C CA 1
ATOM 6474 C C . LEU C 1 243 ? -7.697 -18.606 33.274 1.00 10.30 244 LEU C C 1
ATOM 6475 O O . LEU C 1 243 ? -8.119 -17.965 34.237 1.00 10.22 244 LEU C O 1
ATOM 6480 N N . SER C 1 244 ? -6.413 -18.933 33.144 1.00 10.45 245 SER C N 1
ATOM 6481 C CA . SER C 1 244 ? -5.441 -18.667 34.205 1.00 10.92 245 SER C CA 1
ATOM 6482 C C . SER C 1 244 ? -4.934 -17.223 34.221 1.00 10.03 245 SER C C 1
ATOM 6483 O O . SER C 1 244 ? -4.055 -16.887 35.004 1.00 10.58 245 SER C O 1
ATOM 6486 N N . VAL C 1 245 ? -5.515 -16.365 33.391 1.00 9.87 246 VAL C N 1
ATOM 6487 C CA . VAL C 1 245 ? -5.089 -14.964 33.289 1.00 9.82 246 VAL C CA 1
ATOM 6488 C C . VAL C 1 245 ? -5.211 -14.162 34.594 1.00 9.52 246 VAL C C 1
ATOM 6489 O O . VAL C 1 245 ? -4.517 -13.160 34.777 1.00 10.07 246 VAL C O 1
ATOM 6493 N N . ASP C 1 246 ? -6.082 -14.593 35.501 1.00 8.73 247 ASP C N 1
ATOM 6494 C CA . ASP C 1 246 ? -6.214 -13.960 36.819 1.00 8.53 247 ASP C CA 1
ATOM 6495 C C . ASP C 1 246 ? -6.766 -14.963 37.833 1.00 8.29 247 ASP C C 1
ATOM 6496 O O . ASP C 1 246 ? -7.068 -16.107 37.487 1.00 8.37 247 ASP C O 1
ATOM 6501 N N . ILE C 1 247 ? -6.870 -14.534 39.084 1.00 8.26 248 ILE C N 1
ATOM 6502 C CA . ILE C 1 247 ? -7.335 -15.390 40.174 1.00 8.46 248 ILE C CA 1
ATOM 6503 C C . ILE C 1 247 ? -8.828 -15.717 40.049 1.00 7.15 248 ILE C C 1
ATOM 6504 O O . ILE C 1 247 ? -9.682 -14.834 39.928 1.00 6.90 248 ILE C O 1
ATOM 6509 N N . ASN C 1 248 ? -9.141 -17.003 40.097 1.00 6.38 249 ASN C N 1
ATOM 6510 C CA . ASN C 1 248 ? -10.524 -17.440 40.082 1.00 5.57 249 ASN C CA 1
ATOM 6511 C C . ASN C 1 248 ? -11.285 -16.829 41.250 1.00 5.18 249 ASN C C 1
ATOM 6512 O O . ASN C 1 248 ? -10.769 -16.805 42.353 1.00 5.69 249 ASN C O 1
ATOM 6517 N N . PRO C 1 249 ? -12.543 -16.405 41.041 1.00 4.89 250 PRO C N 1
ATOM 6518 C CA . PRO C 1 249 ? -13.374 -16.465 39.840 1.00 5.24 250 PRO C CA 1
ATOM 6519 C C . PRO C 1 249 ? -13.361 -15.248 38.925 1.00 5.29 250 PRO C C 1
ATOM 6520 O O . PRO C 1 249 ? -14.306 -15.070 38.153 1.00 4.98 250 PRO C O 1
ATOM 6524 N N . ILE C 1 250 ? -12.310 -14.436 38.951 1.00 5.62 251 ILE C N 1
ATOM 6525 C CA . ILE C 1 250 ? -12.279 -13.285 38.066 1.00 6.38 251 ILE C CA 1
ATOM 6526 C C . ILE C 1 250 ? -12.466 -13.701 36.591 1.00 6.36 251 ILE C C 1
ATOM 6527 O O . ILE C 1 250 ? -13.312 -13.131 35.903 1.00 7.38 251 ILE C O 1
ATOM 6532 N N . PRO C 1 251 ? -11.681 -14.675 36.093 1.00 6.46 252 PRO C N 1
ATOM 6533 C CA . PRO C 1 251 ? -11.874 -15.094 34.690 1.00 6.49 252 PRO C CA 1
ATOM 6534 C C . PRO C 1 251 ? -13.143 -15.899 34.405 1.00 6.49 252 PRO C C 1
ATOM 6535 O O . PRO C 1 251 ? -13.808 -15.660 33.392 1.00 6.77 252 PRO C O 1
ATOM 6539 N N . ILE C 1 252 ? -13.499 -16.862 35.252 1.00 6.55 253 ILE C N 1
ATOM 6540 C CA . ILE C 1 252 ? -14.634 -17.710 34.916 1.00 6.65 253 ILE C CA 1
ATOM 6541 C C . ILE C 1 252 ? -15.920 -16.895 34.755 1.00 6.74 253 ILE C C 1
ATOM 6542 O O . ILE C 1 252 ? -16.754 -17.220 33.903 1.00 6.93 253 ILE C O 1
ATOM 6547 N N . LYS C 1 253 ? -16.053 -15.806 35.508 1.00 6.79 254 LYS C N 1
ATOM 6548 C CA . LYS C 1 253 ? -17.272 -15.011 35.425 1.00 7.25 254 LYS C CA 1
ATOM 6549 C C . LYS C 1 253 ? -17.364 -14.229 34.114 1.00 7.36 254 LYS C C 1
ATOM 6550 O O . LYS C 1 253 ? -18.459 -13.827 33.730 1.00 8.02 254 LYS C O 1
ATOM 6556 N N . ALA C 1 254 ? -16.239 -14.053 33.416 1.00 7.71 255 ALA C N 1
ATOM 6557 C CA . ALA C 1 254 ? -16.267 -13.507 32.061 1.00 8.07 255 ALA C CA 1
ATOM 6558 C C . ALA C 1 254 ? -16.999 -14.468 31.133 1.00 8.52 255 ALA C C 1
ATOM 6559 O O . ALA C 1 254 ? -17.630 -14.052 30.172 1.00 8.89 255 ALA C O 1
ATOM 6561 N N . LEU C 1 255 ? -16.892 -15.762 31.413 1.00 8.38 256 LEU C N 1
ATOM 6562 C CA . LEU C 1 255 ? -17.542 -16.776 30.593 1.00 8.44 256 LEU C CA 1
ATOM 6563 C C . LEU C 1 255 ? -18.976 -17.081 31.022 1.00 8.19 256 LEU C C 1
ATOM 6564 O O . LEU C 1 255 ? -19.846 -17.265 30.172 1.00 8.50 256 LEU C O 1
ATOM 6569 N N . THR C 1 256 ? -19.255 -17.129 32.321 1.00 8.39 257 THR C N 1
ATOM 6570 C CA . THR C 1 256 ? -20.636 -17.363 32.755 1.00 7.74 257 THR C CA 1
ATOM 6571 C C . THR C 1 256 ? -21.536 -16.217 32.296 1.00 8.61 257 THR C C 1
ATOM 6572 O O . THR C 1 256 ? -22.640 -16.459 31.802 1.00 8.80 257 THR C O 1
ATOM 6576 N N . SER C 1 257 ? -21.050 -14.986 32.424 1.00 8.92 258 SER C N 1
ATOM 6577 C CA . SER C 1 257 ? -21.789 -13.824 31.934 1.00 9.79 258 SER C CA 1
ATOM 6578 C C . SER C 1 257 ? -21.971 -13.901 30.415 1.00 10.23 258 SER C C 1
ATOM 6579 O O . SER C 1 257 ? -23.053 -13.595 29.901 1.00 10.28 258 SER C O 1
ATOM 6582 N N . TYR C 1 258 ? -20.931 -14.342 29.712 1.00 11.24 259 TYR C N 1
ATOM 6583 C CA . TYR C 1 258 ? -20.980 -14.516 28.248 1.00 12.22 259 TYR C CA 1
ATOM 6584 C C . TYR C 1 258 ? -22.094 -15.477 27.833 1.00 12.60 259 TYR C C 1
ATOM 6585 O O . TYR C 1 258 ? -22.737 -15.289 26.787 1.00 12.44 259 TYR C O 1
ATOM 6594 N N . LEU C 1 259 ? -22.318 -16.500 28.654 1.00 12.66 260 LEU C N 1
ATOM 6595 C CA . LEU C 1 259 ? -23.375 -17.480 28.420 1.00 12.95 260 LEU C CA 1
ATOM 6596 C C . LEU C 1 259 ? -24.756 -17.000 28.870 1.00 13.23 260 LEU C C 1
ATOM 6597 O O . LEU C 1 259 ? -25.734 -17.733 28.744 1.00 14.54 260 LEU C O 1
ATOM 6602 N N . GLY C 1 260 ? -24.837 -15.777 29.391 1.00 12.89 261 GLY C N 1
ATOM 6603 C CA . GLY C 1 260 ? -26.110 -15.171 29.774 1.00 12.45 261 GLY C CA 1
ATOM 6604 C C . GLY C 1 260 ? -26.486 -15.298 31.241 1.00 12.02 261 GLY C C 1
ATOM 6605 O O . GLY C 1 260 ? -27.623 -15.006 31.617 1.00 12.79 261 GLY C O 1
ATOM 6606 N N . PHE C 1 261 ? -25.535 -15.719 32.078 1.00 11.20 262 PHE C N 1
ATOM 6607 C CA . PHE C 1 261 ? -25.786 -15.889 33.506 1.00 10.95 262 PHE C CA 1
ATOM 6608 C C . PHE C 1 261 ? -25.217 -14.702 34.267 1.00 10.92 262 PHE C C 1
ATOM 6609 O O . PHE C 1 261 ? -24.027 -14.658 34.573 1.00 11.64 262 PHE C O 1
ATOM 6617 N N . GLY C 1 262 ? -26.074 -13.725 34.540 1.00 10.98 263 GLY C N 1
ATOM 6618 C CA . GLY C 1 262 ? -25.651 -12.487 35.181 1.00 10.50 263 GLY C CA 1
ATOM 6619 C C . GLY C 1 262 ? -24.795 -11.593 34.298 1.00 10.26 263 GLY C C 1
ATOM 6620 O O . GLY C 1 262 ? -24.505 -11.914 33.141 1.00 10.64 263 GLY C O 1
ATOM 6621 N N . ASN C 1 263 ? -24.410 -10.456 34.861 1.00 9.52 264 ASN C N 1
ATOM 6622 C CA . ASN C 1 263 ? -23.466 -9.549 34.230 1.00 9.18 264 ASN C CA 1
ATOM 6623 C C . ASN C 1 263 ? -22.046 -9.898 34.640 1.00 8.58 264 ASN C C 1
ATOM 6624 O O . ASN C 1 263 ? -21.834 -10.650 35.595 1.00 8.77 264 ASN C O 1
ATOM 6629 N N . TYR C 1 264 ? -21.067 -9.338 33.936 1.00 8.19 265 TYR C N 1
ATOM 6630 C CA . TYR C 1 264 ? -19.682 -9.592 34.296 1.00 7.89 265 TYR C CA 1
ATOM 6631 C C . TYR C 1 264 ? -19.291 -8.673 35.437 1.00 7.99 265 TYR C C 1
ATOM 6632 O O . TYR C 1 264 ? -18.699 -7.594 35.236 1.00 8.69 265 TYR C O 1
ATOM 6641 N N . GLU C 1 265 ? -19.648 -9.111 36.636 1.00 8.00 266 GLU C N 1
ATOM 6642 C CA . GLU C 1 265 ? -19.466 -8.326 37.831 1.00 8.14 266 GLU C CA 1
ATOM 6643 C C . GLU C 1 265 ? -18.904 -9.215 38.917 1.00 7.85 266 GLU C C 1
ATOM 6644 O O . GLU C 1 265 ? -19.399 -10.322 39.137 1.00 8.07 266 GLU C O 1
ATOM 6650 N N . LEU C 1 266 ? -17.850 -8.729 39.556 1.00 7.80 267 LEU C N 1
ATOM 6651 C CA . LEU C 1 266 ? -17.264 -9.326 40.749 1.00 7.47 267 LEU C CA 1
ATOM 6652 C C . LEU C 1 266 ? -17.494 -8.364 41.900 1.00 7.32 267 LEU C C 1
ATOM 6653 O O . LEU C 1 266 ? -17.469 -7.147 41.712 1.00 6.71 267 LEU C O 1
ATOM 6658 N N . ARG C 1 267 ? -17.682 -8.903 43.095 1.00 7.07 268 ARG C N 1
ATOM 6659 C CA . ARG C 1 267 ? -17.833 -8.080 44.281 1.00 7.07 268 ARG C CA 1
ATOM 6660 C C . ARG C 1 267 ? -16.465 -7.800 44.915 1.00 6.39 268 ARG C C 1
ATOM 6661 O O . ARG C 1 267 ? -15.626 -8.688 45.055 1.00 6.31 268 ARG C O 1
ATOM 6669 N N . LEU C 1 268 ? -16.229 -6.548 45.280 1.00 6.06 269 LEU C N 1
ATOM 6670 C CA . LEU C 1 268 ? -14.971 -6.166 45.903 1.00 6.10 269 LEU C CA 1
ATOM 6671 C C . LEU C 1 268 ? -14.699 -7.046 47.129 1.00 6.19 269 LEU C C 1
ATOM 6672 O O . LEU C 1 268 ? -15.608 -7.333 47.908 1.00 6.55 269 LEU C O 1
ATOM 6677 N N . PRO C 1 269 ? -13.430 -7.432 47.335 1.00 6.01 270 PRO C N 1
ATOM 6678 C CA . PRO C 1 269 ? -12.222 -6.923 46.687 1.00 5.41 270 PRO C CA 1
ATOM 6679 C C . PRO C 1 269 ? -11.872 -7.452 45.296 1.00 5.78 270 PRO C C 1
ATOM 6680 O O . PRO C 1 269 ? -10.896 -6.993 44.720 1.00 5.80 270 PRO C O 1
ATOM 6684 N N . LEU C 1 270 ? -12.615 -8.420 44.774 1.00 6.05 271 LEU C N 1
ATOM 6685 C CA . LEU C 1 270 ? -12.352 -8.876 43.419 1.00 6.64 271 LEU C CA 1
ATOM 6686 C C . LEU C 1 270 ? -12.818 -7.828 42.426 1.00 7.02 271 LEU C C 1
ATOM 6687 O O . LEU C 1 270 ? -13.661 -6.999 42.743 1.00 6.88 271 LEU C O 1
ATOM 6692 N N . VAL C 1 271 ? -12.238 -7.874 41.234 1.00 7.68 272 VAL C N 1
ATOM 6693 C CA . VAL C 1 271 ? -12.575 -6.969 40.139 1.00 8.27 272 VAL C CA 1
ATOM 6694 C C . VAL C 1 271 ? -12.626 -7.766 38.853 1.00 8.82 272 VAL C C 1
ATOM 6695 O O . VAL C 1 271 ? -12.021 -8.827 38.745 1.00 8.75 272 VAL C O 1
ATOM 6699 N N . SER C 1 272 ? -13.377 -7.262 37.885 1.00 9.11 273 SER C N 1
ATOM 6700 C CA . SER C 1 272 ? -13.434 -7.871 36.562 1.00 9.77 273 SER C CA 1
ATOM 6701 C C . SER C 1 272 ? -12.124 -7.689 35.812 1.00 10.34 273 SER C C 1
ATOM 6702 O O . SER C 1 272 ? -11.366 -6.774 36.102 1.00 10.37 273 SER C O 1
ATOM 6705 N N . LEU C 1 273 ? -11.868 -8.567 34.844 1.00 10.32 274 LEU C N 1
ATOM 6706 C CA . LEU C 1 273 ? -10.789 -8.352 33.880 1.00 11.13 274 LEU C CA 1
ATOM 6707 C C . LEU C 1 273 ? -11.058 -7.065 33.125 1.00 12.62 274 LEU C C 1
ATOM 6708 O O . LEU C 1 273 ? -12.212 -6.658 32.961 1.00 12.01 274 LEU C O 1
ATOM 6713 N N . GLU C 1 274 ? -9.991 -6.439 32.650 1.00 14.87 275 GLU C N 1
ATOM 6714 C CA . GLU C 1 274 ? -10.134 -5.303 31.751 1.00 17.04 275 GLU C CA 1
ATOM 6715 C C . GLU C 1 274 ? -10.591 -5.811 30.385 1.00 17.51 275 GLU C C 1
ATOM 6716 O O . GLU C 1 274 ? -10.489 -7.012 30.093 1.00 16.77 275 GLU C O 1
ATOM 6722 N N . ASP C 1 275 ? -11.121 -4.906 29.569 1.00 18.76 276 ASP C N 1
ATOM 6723 C CA . ASP C 1 275 ? -11.845 -5.291 28.353 1.00 19.67 276 ASP C CA 1
ATOM 6724 C C . ASP C 1 275 ? -11.040 -6.175 27.406 1.00 19.59 276 ASP C C 1
ATOM 6725 O O . ASP C 1 275 ? -11.567 -7.168 26.899 1.00 19.22 276 ASP C O 1
ATOM 6730 N N . THR C 1 276 ? -9.770 -5.839 27.193 1.00 19.56 277 THR C N 1
ATOM 6731 C CA . THR C 1 276 ? -8.915 -6.598 26.270 1.00 19.95 277 THR C CA 1
ATOM 6732 C C . THR C 1 276 ? -8.713 -8.042 26.730 1.00 19.25 277 THR C C 1
ATOM 6733 O O . THR C 1 276 ? -8.721 -8.963 25.915 1.00 19.69 277 THR C O 1
ATOM 6737 N N . ASP C 1 277 ? -8.537 -8.248 28.034 1.00 18.09 278 ASP C N 1
ATOM 6738 C CA . ASP C 1 277 ? -8.390 -9.603 28.558 1.00 17.44 278 ASP C CA 1
ATOM 6739 C C . ASP C 1 277 ? -9.720 -10.347 28.518 1.00 16.44 278 ASP C C 1
ATOM 6740 O O . ASP C 1 277 ? -9.751 -11.546 28.238 1.00 15.36 278 ASP C O 1
ATOM 6745 N N . THR C 1 278 ? -10.814 -9.649 28.803 1.00 15.94 279 THR C N 1
ATOM 6746 C CA . THR C 1 278 ? -12.146 -10.244 28.704 1.00 15.63 279 THR C CA 1
ATOM 6747 C C . THR C 1 278 ? -12.405 -10.780 27.296 1.00 16.12 279 THR C C 1
ATOM 6748 O O . THR C 1 278 ? -12.858 -11.915 27.130 1.00 15.99 279 THR C O 1
ATOM 6752 N N . LYS C 1 279 ? -12.110 -9.971 26.288 1.00 16.72 280 LYS C N 1
ATOM 6753 C CA . LYS C 1 279 ? -12.385 -10.367 24.907 1.00 17.09 280 LYS C CA 1
ATOM 6754 C C . LYS C 1 279 ? -11.547 -11.580 24.513 1.00 17.02 280 LYS C C 1
ATOM 6755 O O . LYS C 1 279 ? -12.063 -12.515 23.894 1.00 17.19 280 LYS C O 1
ATOM 6758 N N . VAL C 1 280 ? -10.276 -11.589 24.905 1.00 16.62 281 VAL C N 1
ATOM 6759 C CA . VAL C 1 280 ? -9.383 -12.699 24.590 1.00 16.72 281 VAL C CA 1
ATOM 6760 C C . VAL C 1 280 ? -9.894 -14.001 25.209 1.00 16.26 281 VAL C C 1
ATOM 6761 O O . VAL C 1 280 ? -9.877 -15.044 24.564 1.00 16.61 281 VAL C O 1
ATOM 6765 N N . LEU C 1 281 ? -10.332 -13.940 26.465 1.00 15.40 282 LEU C N 1
ATOM 6766 C CA . LEU C 1 281 ? -10.829 -15.128 27.152 1.00 14.40 282 LEU C CA 1
ATOM 6767 C C . LEU C 1 281 ? -12.120 -15.650 26.516 1.00 14.53 282 LEU C C 1
ATOM 6768 O O . LEU C 1 281 ? -12.283 -16.852 26.320 1.00 14.03 282 LEU C O 1
ATOM 6773 N N . ARG C 1 282 ? -13.038 -14.750 26.196 1.00 14.32 283 ARG C N 1
ATOM 6774 C CA . ARG C 1 282 ? -14.290 -15.127 25.533 1.00 14.89 283 ARG C CA 1
ATOM 6775 C C . ARG C 1 282 ? -14.046 -15.717 24.144 1.00 15.60 283 ARG C C 1
ATOM 6776 O O . ARG C 1 282 ? -14.747 -16.639 23.722 1.00 15.57 283 ARG C O 1
ATOM 6784 N N . GLU C 1 283 ? -13.037 -15.195 23.456 1.00 16.23 284 GLU C N 1
ATOM 6785 C CA . GLU C 1 283 ? -12.625 -15.751 22.175 1.00 16.80 284 GLU C CA 1
ATOM 6786 C C . GLU C 1 283 ? -12.028 -17.151 22.347 1.00 16.20 284 GLU C C 1
ATOM 6787 O O . GLU C 1 283 ? -12.237 -18.023 21.500 1.00 16.15 284 GLU C O 1
ATOM 6793 N N . ALA C 1 284 ? -11.299 -17.372 23.441 1.00 15.56 285 ALA C N 1
ATOM 6794 C CA . ALA C 1 284 ? -10.753 -18.703 23.745 1.00 14.92 285 ALA C CA 1
ATOM 6795 C C . ALA C 1 284 ? -11.871 -19.712 23.936 1.00 14.60 285 ALA C C 1
ATOM 6796 O O . ALA C 1 284 ? -11.765 -20.857 23.493 1.00 13.74 285 ALA C O 1
ATOM 6798 N N . TYR C 1 285 ? -12.934 -19.294 24.616 1.00 13.78 286 TYR C N 1
ATOM 6799 C CA . TYR C 1 285 ? -14.107 -20.143 24.800 1.00 13.86 286 TYR C CA 1
ATOM 6800 C C . TYR C 1 285 ? -14.781 -20.429 23.454 1.00 14.40 286 TYR C C 1
ATOM 6801 O O . TYR C 1 285 ? -15.136 -21.564 23.163 1.00 14.08 286 TYR C O 1
ATOM 6810 N N . ASP C 1 286 ? -14.954 -19.399 22.635 1.00 14.82 287 ASP C N 1
ATOM 6811 C CA . ASP C 1 286 ? -15.544 -19.587 21.305 1.00 15.43 287 ASP C CA 1
ATOM 6812 C C . ASP C 1 286 ? -14.726 -20.562 20.466 1.00 15.76 287 ASP C C 1
ATOM 6813 O O . ASP C 1 286 ? -15.285 -21.407 19.761 1.00 16.26 287 ASP C O 1
ATOM 6818 N N . THR C 1 287 ? -13.410 -20.436 20.554 1.00 15.59 288 THR C N 1
ATOM 6819 C CA . THR C 1 287 ? -12.478 -21.297 19.830 1.00 16.00 288 THR C CA 1
ATOM 6820 C C . THR C 1 287 ? -12.579 -22.746 20.292 1.00 15.75 288 THR C C 1
ATOM 6821 O O . THR C 1 287 ? -12.514 -23.672 19.483 1.00 16.10 288 THR C O 1
ATOM 6825 N N . PHE C 1 288 ? -12.743 -22.947 21.594 1.00 14.92 289 PHE C N 1
ATOM 6826 C CA . PHE C 1 288 ? -12.938 -24.292 22.120 1.00 14.30 289 PHE C CA 1
ATOM 6827 C C . PHE C 1 288 ? -14.220 -24.908 21.572 1.00 14.66 289 PHE C C 1
ATOM 6828 O O . PHE C 1 288 ? -14.219 -26.060 21.114 1.00 14.52 289 PHE C O 1
ATOM 6836 N N . LYS C 1 289 ? -15.314 -24.153 21.625 1.00 14.85 290 LYS C N 1
ATOM 6837 C CA . LYS C 1 289 ? -16.605 -24.647 21.158 1.00 15.55 290 LYS C CA 1
ATOM 6838 C C . LYS C 1 289 ? -16.576 -24.897 19.651 1.00 16.20 290 LYS C C 1
ATOM 6839 O O . LYS C 1 289 ? -17.114 -25.897 19.190 1.00 17.06 290 LYS C O 1
ATOM 6845 N N . ALA C 1 290 ? -15.929 -24.004 18.901 1.00 17.07 291 ALA C N 1
ATOM 6846 C CA . ALA C 1 290 ? -15.768 -24.169 17.445 1.00 18.25 291 ALA C CA 1
ATOM 6847 C C . ALA C 1 290 ? -15.071 -25.486 17.104 1.00 19.55 291 ALA C C 1
ATOM 6848 O O . ALA C 1 290 ? -15.414 -26.143 16.119 1.00 20.20 291 ALA C O 1
ATOM 6850 N N . GLY C 1 291 ? -14.113 -25.880 17.939 1.00 20.90 292 GLY C N 1
ATOM 6851 C CA . GLY C 1 291 ? -13.220 -26.995 17.642 1.00 22.17 292 GLY C CA 1
ATOM 6852 C C . GLY C 1 291 ? -13.888 -28.336 17.869 1.00 23.46 292 GLY C C 1
ATOM 6853 O O . GLY C 1 291 ? -13.397 -29.368 17.399 1.00 23.80 292 GLY C O 1
ATOM 6854 N N . GLU C 1 292 ? -15.007 -28.323 18.593 1.00 24.84 293 GLU C N 1
ATOM 6855 C CA . GLU C 1 292 ? -15.819 -29.519 18.814 1.00 26.13 293 GLU C CA 1
ATOM 6856 C C . GLU C 1 292 ? -16.619 -29.847 17.561 1.00 26.68 293 GLU C C 1
ATOM 6857 O O . GLU C 1 292 ? -17.741 -30.356 17.626 1.00 27.49 293 GLU C O 1
ATOM 6864 N N . THR D 1 1 ? 2.608 14.080 61.064 1.00 20.42 2 THR D N 1
ATOM 6865 C CA . THR D 1 1 ? 3.532 13.248 61.884 1.00 19.92 2 THR D CA 1
ATOM 6866 C C . THR D 1 1 ? 2.995 11.827 61.944 1.00 18.35 2 THR D C 1
ATOM 6867 O O . THR D 1 1 ? 1.787 11.611 61.808 1.00 18.62 2 THR D O 1
ATOM 6871 N N . HIS D 1 2 ? 3.887 10.860 62.150 1.00 15.78 3 HIS D N 1
ATOM 6872 C CA . HIS D 1 2 ? 3.475 9.454 62.213 1.00 13.88 3 HIS D CA 1
ATOM 6873 C C . HIS D 1 2 ? 2.587 9.206 63.420 1.00 12.29 3 HIS D C 1
ATOM 6874 O O . HIS D 1 2 ? 2.658 9.916 64.424 1.00 12.25 3 HIS D O 1
ATOM 6881 N N . LEU D 1 3 ? 1.758 8.175 63.330 1.00 10.46 4 LEU D N 1
ATOM 6882 C CA . LEU D 1 3 ? 0.909 7.798 64.449 1.00 9.92 4 LEU D CA 1
ATOM 6883 C C . LEU D 1 3 ? 1.760 7.474 65.666 1.00 8.93 4 LEU D C 1
ATOM 6884 O O . LEU D 1 3 ? 1.413 7.821 66.784 1.00 9.08 4 LEU D O 1
ATOM 6889 N N . PHE D 1 4 ? 2.866 6.777 65.434 1.00 7.83 5 PHE D N 1
ATOM 6890 C CA . PHE D 1 4 ? 3.788 6.420 66.492 1.00 7.76 5 PHE D CA 1
ATOM 6891 C C . PHE D 1 4 ? 5.089 5.996 65.868 1.00 7.65 5 PHE D C 1
ATOM 6892 O O . PHE D 1 4 ? 5.169 5.767 64.663 1.00 7.39 5 PHE D O 1
ATOM 6900 N N . GLU D 1 5 ? 6.114 5.898 66.698 1.00 8.20 6 GLU D N 1
ATOM 6901 C CA . GLU D 1 5 ? 7.352 5.258 66.301 1.00 9.43 6 GLU D CA 1
ATOM 6902 C C . GLU D 1 5 ? 7.737 4.300 67.405 1.00 8.76 6 GLU D C 1
ATOM 6903 O O . GLU D 1 5 ? 7.355 4.489 68.554 1.00 9.56 6 GLU D O 1
ATOM 6909 N N . GLY D 1 6 ? 8.462 3.251 67.048 1.00 7.87 7 GLY D N 1
ATOM 6910 C CA . GLY D 1 6 ? 8.827 2.220 68.003 1.00 7.15 7 GLY D CA 1
ATOM 6911 C C . GLY D 1 6 ? 7.820 1.095 68.063 1.00 6.61 7 GLY D C 1
ATOM 6912 O O . GLY D 1 6 ? 7.272 0.683 67.042 1.00 6.82 7 GLY D O 1
ATOM 6913 N N . VAL D 1 7 ? 7.577 0.598 69.264 1.00 6.49 8 VAL D N 1
ATOM 6914 C CA . VAL D 1 7 ? 6.826 -0.640 69.441 1.00 6.48 8 VAL D CA 1
ATOM 6915 C C . VAL D 1 7 ? 5.335 -0.421 69.672 1.00 6.58 8 VAL D C 1
ATOM 6916 O O . VAL D 1 7 ? 4.929 0.089 70.712 1.00 7.66 8 VAL D O 1
ATOM 6920 N N . GLY D 1 8 ? 4.538 -0.819 68.684 1.00 6.70 9 GLY D N 1
ATOM 6921 C CA . GLY D 1 8 ? 3.102 -1.007 68.855 1.00 6.61 9 GLY D CA 1
ATOM 6922 C C . GLY D 1 8 ? 2.841 -2.451 69.223 1.00 6.73 9 GLY D C 1
ATOM 6923 O O . GLY D 1 8 ? 3.566 -3.350 68.793 1.00 8.06 9 GLY D O 1
ATOM 6924 N N . VAL D 1 9 ? 1.824 -2.681 70.043 1.00 6.17 10 VAL D N 1
ATOM 6925 C CA . VAL D 1 9 ? 1.538 -4.027 70.515 1.00 5.74 10 VAL D CA 1
ATOM 6926 C C . VAL D 1 9 ? 0.334 -4.601 69.789 1.00 5.56 10 VAL D C 1
ATOM 6927 O O . VAL D 1 9 ? -0.733 -3.987 69.765 1.00 5.86 10 VAL D O 1
ATOM 6931 N N . ALA D 1 10 ? 0.532 -5.780 69.199 1.00 5.53 11 ALA D N 1
ATOM 6932 C CA . ALA D 1 10 ? -0.530 -6.584 68.607 1.00 5.77 11 ALA D CA 1
ATOM 6933 C C . ALA D 1 10 ? -1.292 -7.295 69.727 1.00 5.79 11 ALA D C 1
ATOM 6934 O O . ALA D 1 10 ? -0.993 -8.428 70.072 1.00 5.90 11 ALA D O 1
ATOM 6936 N N . LEU D 1 11 ? -2.278 -6.608 70.289 1.00 5.71 12 LEU D N 1
ATOM 6937 C CA . LEU D 1 11 ? -2.856 -6.993 71.572 1.00 5.79 12 LEU D CA 1
ATOM 6938 C C . LEU D 1 11 ? -3.628 -8.315 71.535 1.00 5.42 12 LEU D C 1
ATOM 6939 O O . LEU D 1 11 ? -4.484 -8.512 70.679 1.00 5.57 12 LEU D O 1
ATOM 6944 N N . THR D 1 12 ? -3.330 -9.194 72.487 1.00 4.90 13 THR D N 1
ATOM 6945 C CA . THR D 1 12 ? -4.056 -10.450 72.670 1.00 5.21 13 THR D CA 1
ATOM 6946 C C . THR D 1 12 ? -5.442 -10.226 73.282 1.00 5.60 13 THR D C 1
ATOM 6947 O O . THR D 1 12 ? -5.730 -9.169 73.859 1.00 6.09 13 THR D O 1
ATOM 6951 N N . THR D 1 13 ? -6.293 -11.246 73.183 1.00 5.96 14 THR D N 1
ATOM 6952 C CA . THR D 1 13 ? -7.605 -11.232 73.809 1.00 6.21 14 THR D CA 1
ATOM 6953 C C . THR D 1 13 ? -7.611 -12.239 74.945 1.00 5.76 14 THR D C 1
ATOM 6954 O O . THR D 1 13 ? -7.363 -13.411 74.711 1.00 6.03 14 THR D O 1
ATOM 6958 N N . PRO D 1 14 ? -7.882 -11.794 76.180 1.00 5.66 15 PRO D N 1
ATOM 6959 C CA . PRO D 1 14 ? -7.914 -12.704 77.307 1.00 6.24 15 PRO D CA 1
ATOM 6960 C C . PRO D 1 14 ? -9.278 -13.372 77.435 1.00 6.06 15 PRO D C 1
ATOM 6961 O O . PRO D 1 14 ? -10.309 -12.694 77.442 1.00 6.47 15 PRO D O 1
ATOM 6965 N N . PHE D 1 15 ? -9.268 -14.695 77.540 1.00 6.75 16 PHE D N 1
ATOM 6966 C CA . PHE D 1 15 ? -10.473 -15.474 77.706 1.00 7.45 16 PHE D CA 1
ATOM 6967 C C . PHE D 1 15 ? -10.458 -16.150 79.064 1.00 7.99 16 PHE D C 1
ATOM 6968 O O . PHE D 1 15 ? -9.424 -16.669 79.499 1.00 8.45 16 PHE D O 1
ATOM 6976 N N . THR D 1 16 ? -11.624 -16.203 79.687 1.00 7.91 17 THR D N 1
ATOM 6977 C CA . THR D 1 16 ? -11.857 -17.062 80.838 1.00 8.42 17 THR D CA 1
ATOM 6978 C C . THR D 1 16 ? -13.176 -17.781 80.555 1.00 7.70 17 THR D C 1
ATOM 6979 O O . THR D 1 16 ? -14.201 -17.133 80.346 1.00 8.06 17 THR D O 1
ATOM 6983 N N . ASN D 1 17 ? -13.142 -19.109 80.537 1.00 8.19 18 ASN D N 1
ATOM 6984 C CA . ASN D 1 17 ? -14.294 -19.920 80.145 1.00 8.44 18 ASN D CA 1
ATOM 6985 C C . ASN D 1 17 ? -14.916 -19.431 78.837 1.00 8.24 18 ASN D C 1
ATOM 6986 O O . ASN D 1 17 ? -16.134 -19.254 78.719 1.00 8.87 18 ASN D O 1
ATOM 6991 N N . ASN D 1 18 ? -14.042 -19.205 77.858 1.00 8.06 19 ASN D N 1
ATOM 6992 C CA . ASN D 1 18 ? -14.446 -18.829 76.489 1.00 8.16 19 ASN D CA 1
ATOM 6993 C C . ASN D 1 18 ? -15.211 -17.506 76.406 1.00 8.50 19 ASN D C 1
ATOM 6994 O O . ASN D 1 18 ? -15.966 -17.266 75.462 1.00 8.28 19 ASN D O 1
ATOM 6999 N N . LYS D 1 19 ? -14.998 -16.655 77.400 1.00 8.56 20 LYS D N 1
ATOM 7000 C CA . LYS D 1 19 ? -15.624 -15.353 77.469 1.00 9.66 20 LYS D CA 1
ATOM 7001 C C . LYS D 1 19 ? -14.532 -14.329 77.610 1.00 8.51 20 LYS D C 1
ATOM 7002 O O . LYS D 1 19 ? -13.581 -14.531 78.362 1.00 7.89 20 LYS D O 1
ATOM 7008 N N . VAL D 1 20 ? -14.675 -13.215 76.907 1.00 7.50 21 VAL D N 1
ATOM 7009 C CA . VAL D 1 20 ? -13.680 -12.159 76.993 1.00 7.29 21 VAL D CA 1
ATOM 7010 C C . VAL D 1 20 ? -13.673 -11.643 78.427 1.00 6.91 21 VAL D C 1
ATOM 7011 O O . VAL D 1 20 ? -14.720 -11.281 78.978 1.00 7.87 21 VAL D O 1
ATOM 7015 N N . ASN D 1 21 ? -12.485 -11.631 79.022 1.00 6.79 22 ASN D N 1
ATOM 7016 C CA . ASN D 1 21 ? -12.307 -11.203 80.393 1.00 7.21 22 ASN D CA 1
ATOM 7017 C C . ASN D 1 21 ? -11.871 -9.736 80.380 1.00 7.03 22 ASN D C 1
ATOM 7018 O O . ASN D 1 21 ? -10.700 -9.435 80.176 1.00 7.21 22 ASN D O 1
ATOM 7023 N N . LEU D 1 22 ? -12.816 -8.829 80.599 1.00 7.60 23 LEU D N 1
ATOM 7024 C CA . LEU D 1 22 ? -12.536 -7.391 80.526 1.00 8.13 23 LEU D CA 1
ATOM 7025 C C . LEU D 1 22 ? -11.588 -6.932 81.617 1.00 8.08 23 LEU D C 1
ATOM 7026 O O . LEU D 1 22 ? -10.807 -6.001 81.419 1.00 8.60 23 LEU D O 1
ATOM 7031 N N . GLU D 1 23 ? -11.636 -7.588 82.765 1.00 8.85 24 GLU D N 1
ATOM 7032 C CA . GLU D 1 23 ? -10.744 -7.220 83.857 1.00 8.91 24 GLU D CA 1
ATOM 7033 C C . GLU D 1 23 ? -9.300 -7.512 83.460 1.00 7.93 24 GLU D C 1
ATOM 7034 O O . GLU D 1 23 ? -8.409 -6.689 83.667 1.00 7.68 24 GLU D O 1
ATOM 7040 N N . ALA D 1 24 ? -9.082 -8.685 82.878 1.00 7.08 25 ALA D N 1
ATOM 7041 C CA . ALA D 1 24 ? -7.773 -9.073 82.375 1.00 6.76 25 ALA D CA 1
ATOM 7042 C C . ALA D 1 24 ? -7.332 -8.185 81.220 1.00 6.48 25 ALA D C 1
ATOM 7043 O O . ALA D 1 24 ? -6.154 -7.844 81.114 1.00 6.64 25 ALA D O 1
ATOM 7045 N N . LEU D 1 25 ? -8.272 -7.815 80.355 1.00 6.84 26 LEU D N 1
ATOM 7046 C CA . LEU D 1 25 ? -7.972 -6.943 79.228 1.00 7.22 26 LEU D CA 1
ATOM 7047 C C . LEU D 1 25 ? -7.454 -5.606 79.739 1.00 6.89 26 LEU D C 1
ATOM 7048 O O . LEU D 1 25 ? -6.425 -5.117 79.275 1.00 6.42 26 LEU D O 1
ATOM 7053 N N . LYS D 1 26 ? -8.157 -5.029 80.711 1.00 7.01 27 LYS D N 1
ATOM 7054 C CA . LYS D 1 26 ? -7.749 -3.739 81.274 1.00 7.49 27 LYS D CA 1
ATOM 7055 C C . LYS D 1 26 ? -6.406 -3.862 81.972 1.00 6.94 27 LYS D C 1
ATOM 7056 O O . LYS D 1 26 ? -5.557 -2.990 81.834 1.00 6.63 27 LYS D O 1
ATOM 7062 N N . ALA D 1 27 ? -6.202 -4.948 82.707 1.00 6.48 28 ALA D N 1
ATOM 7063 C CA . ALA D 1 27 ? -4.935 -5.153 83.402 1.00 6.44 28 ALA D CA 1
ATOM 7064 C C . ALA D 1 27 ? -3.786 -5.272 82.405 1.00 6.07 28 ALA D C 1
ATOM 7065 O O . ALA D 1 27 ? -2.709 -4.705 82.602 1.00 6.18 28 ALA D O 1
ATOM 7067 N N . HIS D 1 28 ? -4.029 -5.974 81.306 1.00 5.99 29 HIS D N 1
ATOM 7068 C CA . HIS D 1 28 ? -2.998 -6.148 80.312 1.00 5.38 29 HIS D CA 1
ATOM 7069 C C . HIS D 1 28 ? -2.661 -4.820 79.638 1.00 5.79 29 HIS D C 1
ATOM 7070 O O . HIS D 1 28 ? -1.490 -4.478 79.489 1.00 5.79 29 HIS D O 1
ATOM 7077 N N . VAL D 1 29 ? -3.684 -4.060 79.260 1.00 5.76 30 VAL D N 1
ATOM 7078 C CA . VAL D 1 29 ? -3.445 -2.756 78.639 1.00 5.99 30 VAL D CA 1
ATOM 7079 C C . VAL D 1 29 ? -2.700 -1.839 79.593 1.00 5.75 30 VAL D C 1
ATOM 7080 O O . VAL D 1 29 ? -1.769 -1.141 79.189 1.00 5.32 30 VAL D O 1
ATOM 7084 N N . ASN D 1 30 ? -3.065 -1.873 80.867 1.00 5.07 31 ASN D N 1
ATOM 7085 C CA . ASN D 1 30 ? -2.344 -1.077 81.860 1.00 5.81 31 ASN D CA 1
ATOM 7086 C C . ASN D 1 30 ? -0.866 -1.460 81.946 1.00 5.74 31 ASN D C 1
ATOM 7087 O O . ASN D 1 30 ? 0.008 -0.602 82.072 1.00 5.81 31 ASN D O 1
ATOM 7092 N N . PHE D 1 31 ? -0.589 -2.754 81.874 1.00 5.49 32 PHE D N 1
ATOM 7093 C CA . PHE D 1 31 ? 0.775 -3.258 81.882 1.00 6.13 32 PHE D CA 1
ATOM 7094 C C . PHE D 1 31 ? 1.538 -2.729 80.673 1.00 6.15 32 PHE D C 1
ATOM 7095 O O . PHE D 1 31 ? 2.682 -2.300 80.800 1.00 6.71 32 PHE D O 1
ATOM 7103 N N . LEU D 1 32 ? 0.892 -2.728 79.513 1.00 6.16 33 LEU D N 1
ATOM 7104 C CA . LEU D 1 32 ? 1.528 -2.239 78.293 1.00 6.27 33 LEU D CA 1
ATOM 7105 C C . LEU D 1 32 ? 1.808 -0.751 78.378 1.00 6.49 33 LEU D C 1
ATOM 7106 O O . LEU D 1 32 ? 2.879 -0.297 77.973 1.00 6.72 33 LEU D O 1
ATOM 7111 N N . LEU D 1 33 ? 0.834 0.012 78.867 1.00 6.67 34 LEU D N 1
ATOM 7112 C CA . LEU D 1 33 ? 1.008 1.458 79.025 1.00 7.45 34 LEU D CA 1
ATOM 7113 C C . LEU D 1 33 ? 2.132 1.769 80.009 1.00 7.83 34 LEU D C 1
ATOM 7114 O O . LEU D 1 33 ? 2.966 2.646 79.757 1.00 9.31 34 LEU D O 1
ATOM 7119 N N . GLU D 1 34 ? 2.164 1.046 81.124 1.00 8.21 35 GLU D N 1
ATOM 7120 C CA . GLU D 1 34 ? 3.200 1.237 82.146 1.00 8.61 35 GLU D CA 1
ATOM 7121 C C . GLU D 1 34 ? 4.600 0.931 81.617 1.00 8.76 35 GLU D C 1
ATOM 7122 O O . GLU D 1 34 ? 5.596 1.482 82.099 1.00 9.67 35 GLU D O 1
ATOM 7128 N N . ASN D 1 35 ? 4.683 0.052 80.624 1.00 8.37 36 ASN D N 1
ATOM 7129 C CA . ASN D 1 35 ? 5.957 -0.437 80.133 1.00 8.46 36 ASN D CA 1
ATOM 7130 C C . ASN D 1 35 ? 6.299 0.041 78.727 1.00 8.68 36 ASN D C 1
ATOM 7131 O O . ASN D 1 35 ? 6.998 -0.639 77.975 1.00 8.50 36 ASN D O 1
ATOM 7136 N N . ASN D 1 36 ? 5.808 1.238 78.408 1.00 8.80 37 ASN D N 1
ATOM 7137 C CA A ASN D 1 36 ? 6.283 2.028 77.264 0.50 8.77 37 ASN D CA 1
ATOM 7138 C CA B ASN D 1 36 ? 6.293 2.025 77.278 0.50 8.89 37 ASN D CA 1
ATOM 7139 C C . ASN D 1 36 ? 5.818 1.551 75.895 1.00 8.53 37 ASN D C 1
ATOM 7140 O O . ASN D 1 36 ? 6.448 1.850 74.890 1.00 8.62 37 ASN D O 1
ATOM 7149 N N . ALA D 1 37 ? 4.698 0.829 75.835 1.00 7.50 38 ALA D N 1
ATOM 7150 C CA . ALA D 1 37 ? 4.083 0.582 74.530 1.00 7.42 38 ALA D CA 1
ATOM 7151 C C . ALA D 1 37 ? 3.796 1.935 73.870 1.00 7.13 38 ALA D C 1
ATOM 7152 O O . ALA D 1 37 ? 3.402 2.889 74.555 1.00 6.87 38 ALA D O 1
ATOM 7154 N N . GLN D 1 38 ? 3.994 2.009 72.547 1.00 6.38 39 GLN D N 1
ATOM 7155 C CA . GLN D 1 38 ? 3.816 3.254 71.790 1.00 6.21 39 GLN D CA 1
ATOM 7156 C C . GLN D 1 38 ? 2.496 3.335 71.051 1.00 5.85 39 GLN D C 1
ATOM 7157 O O . GLN D 1 38 ? 2.111 4.395 70.572 1.00 5.64 39 GLN D O 1
ATOM 7163 N N . ALA D 1 39 ? 1.809 2.204 70.972 1.00 5.88 40 ALA D N 1
ATOM 7164 C CA . ALA D 1 39 ? 0.535 2.101 70.286 1.00 5.68 40 ALA D CA 1
ATOM 7165 C C . ALA D 1 39 ? -0.055 0.766 70.657 1.00 6.03 40 ALA D C 1
ATOM 7166 O O . ALA D 1 39 ? 0.675 -0.157 70.984 1.00 5.61 40 ALA D O 1
ATOM 7168 N N . ILE D 1 40 ? -1.375 0.683 70.620 1.00 5.99 41 ILE D N 1
ATOM 7169 C CA A ILE D 1 40 ? -2.049 -0.586 70.847 0.70 6.54 41 ILE D CA 1
ATOM 7170 C CA B ILE D 1 40 ? -2.094 -0.563 70.876 0.30 5.94 41 ILE D CA 1
ATOM 7171 C C . ILE D 1 40 ? -2.898 -0.903 69.626 1.00 5.90 41 ILE D C 1
ATOM 7172 O O . ILE D 1 40 ? -3.768 -0.123 69.231 1.00 5.75 41 ILE D O 1
ATOM 7181 N N . ILE D 1 41 ? -2.598 -2.046 69.005 1.00 5.63 42 ILE D N 1
ATOM 7182 C CA . ILE D 1 41 ? -3.358 -2.524 67.842 1.00 5.45 42 ILE D CA 1
ATOM 7183 C C . ILE D 1 41 ? -4.350 -3.556 68.367 1.00 5.80 42 ILE D C 1
ATOM 7184 O O . ILE D 1 41 ? -3.959 -4.559 68.947 1.00 6.07 42 ILE D O 1
ATOM 7189 N N . VAL D 1 42 ? -5.633 -3.265 68.187 1.00 5.68 43 VAL D N 1
ATOM 7190 C CA . VAL D 1 42 ? -6.720 -4.010 68.810 1.00 5.86 43 VAL D CA 1
ATOM 7191 C C . VAL D 1 42 ? -7.458 -4.806 67.747 1.00 5.84 43 VAL D C 1
ATOM 7192 O O . VAL D 1 42 ? -7.641 -4.327 66.630 1.00 6.50 43 VAL D O 1
ATOM 7196 N N . ASN D 1 43 ? -7.860 -6.028 68.092 1.00 5.91 44 ASN D N 1
ATOM 7197 C CA . ASN D 1 43 ? -8.639 -6.893 67.200 1.00 6.40 44 ASN D CA 1
ATOM 7198 C C . ASN D 1 43 ? -7.904 -7.267 65.919 1.00 6.60 44 ASN D C 1
ATOM 7199 O O . ASN D 1 43 ? -8.501 -7.352 64.842 1.00 7.43 44 ASN D O 1
ATOM 7204 N N . GLY D 1 44 ? -6.600 -7.475 66.039 1.00 6.63 45 GLY D N 1
ATOM 7205 C CA . GLY D 1 44 ? -5.802 -7.965 64.936 1.00 6.91 45 GLY D CA 1
ATOM 7206 C C . GLY D 1 44 ? -5.645 -9.470 64.979 1.00 7.15 45 GLY D C 1
ATOM 7207 O O . GLY D 1 44 ? -6.386 -10.190 65.659 1.00 7.32 45 GLY D O 1
ATOM 7208 N N . THR D 1 45 ? -4.660 -9.947 64.232 1.00 7.81 46 THR D N 1
ATOM 7209 C CA . THR D 1 45 ? -4.379 -11.370 64.123 1.00 7.82 46 THR D CA 1
ATOM 7210 C C . THR D 1 45 ? -4.148 -11.995 65.505 1.00 6.97 46 THR D C 1
ATOM 7211 O O . THR D 1 45 ? -4.664 -13.063 65.833 1.00 7.27 46 THR D O 1
ATOM 7215 N N . THR D 1 46 ? -3.382 -11.297 66.327 1.00 6.34 47 THR D N 1
ATOM 7216 C CA . THR D 1 46 ? -2.954 -11.825 67.610 1.00 5.94 47 THR D CA 1
ATOM 7217 C C . THR D 1 46 ? -4.102 -11.812 68.615 1.00 5.87 47 THR D C 1
ATOM 7218 O O . THR D 1 46 ? -4.078 -12.546 69.601 1.00 5.91 47 THR D O 1
ATOM 7222 N N . ALA D 1 47 ? -5.114 -10.985 68.341 1.00 5.67 48 ALA D N 1
ATOM 7223 C CA . ALA D 1 47 ? -6.339 -10.924 69.135 1.00 5.64 48 ALA D CA 1
ATOM 7224 C C . ALA D 1 47 ? -7.323 -12.038 68.800 1.00 6.32 48 ALA D C 1
ATOM 7225 O O . ALA D 1 47 ? -8.384 -12.108 69.412 1.00 6.52 48 ALA D O 1
ATOM 7227 N N . GLU D 1 48 ? -6.985 -12.893 67.832 1.00 6.50 49 GLU D N 1
ATOM 7228 C CA . GLU D 1 48 ? -7.895 -13.936 67.361 1.00 6.76 49 GLU D CA 1
ATOM 7229 C C . GLU D 1 48 ? -9.143 -13.327 66.723 1.00 6.81 49 GLU D C 1
ATOM 7230 O O . GLU D 1 48 ? -10.247 -13.864 66.855 1.00 6.97 49 GLU D O 1
ATOM 7236 N N . SER D 1 49 ? -8.965 -12.222 66.001 1.00 6.73 50 SER D N 1
ATOM 7237 C CA . SER D 1 49 ? -10.109 -11.530 65.404 1.00 6.66 50 SER D CA 1
ATOM 7238 C C . SER D 1 49 ? -11.025 -12.424 64.561 1.00 6.60 50 SER D C 1
ATOM 7239 O O . SER D 1 49 ? -12.232 -12.244 64.612 1.00 6.61 50 SER D O 1
ATOM 7242 N N . PRO D 1 50 ? -10.474 -13.399 63.801 1.00 6.39 51 PRO D N 1
ATOM 7243 C CA . PRO D 1 50 ? -11.392 -14.240 63.024 1.00 6.42 51 PRO D CA 1
ATOM 7244 C C . PRO D 1 50 ? -12.435 -15.011 63.816 1.00 6.14 51 PRO D C 1
ATOM 7245 O O . PRO D 1 50 ? -13.440 -15.412 63.236 1.00 6.84 51 PRO D O 1
ATOM 7249 N N . THR D 1 51 ? -12.206 -15.246 65.110 1.00 5.75 52 THR D N 1
ATOM 7250 C CA . THR D 1 51 ? -13.136 -16.055 65.898 1.00 6.03 52 THR D CA 1
ATOM 7251 C C . THR D 1 51 ? -13.928 -15.232 66.912 1.00 5.49 52 THR D C 1
ATOM 7252 O O . THR D 1 51 ? -14.755 -15.775 67.640 1.00 6.47 52 THR D O 1
ATOM 7256 N N . LEU D 1 52 ? -13.692 -13.925 66.952 1.00 5.72 53 LEU D N 1
ATOM 7257 C CA . LEU D 1 52 ? -14.453 -13.040 67.832 1.00 6.00 53 LEU D CA 1
ATOM 7258 C C . LEU D 1 52 ? -15.772 -12.660 67.183 1.00 6.09 53 LEU D C 1
ATOM 7259 O O . LEU D 1 52 ? -15.841 -12.458 65.969 1.00 7.11 53 LEU D O 1
ATOM 7264 N N . THR D 1 53 ? -16.818 -12.527 67.984 1.00 6.83 54 THR D N 1
ATOM 7265 C CA . THR D 1 53 ? -18.056 -11.978 67.468 1.00 7.45 54 THR D CA 1
ATOM 7266 C C . THR D 1 53 ? -17.892 -10.473 67.274 1.00 7.45 54 THR D C 1
ATOM 7267 O O . THR D 1 53 ? -16.966 -9.833 67.810 1.00 7.37 54 THR D O 1
ATOM 7271 N N . THR D 1 54 ? -18.792 -9.892 66.498 1.00 7.86 55 THR D N 1
ATOM 7272 C CA . THR D 1 54 ? -18.774 -8.449 66.307 1.00 8.18 55 THR D CA 1
ATOM 7273 C C . THR D 1 54 ? -19.001 -7.715 67.631 1.00 8.27 55 THR D C 1
ATOM 7274 O O . THR D 1 54 ? -18.346 -6.708 67.904 1.00 7.53 55 THR D O 1
ATOM 7278 N N . ASP D 1 55 ? -19.887 -8.229 68.473 1.00 8.53 56 ASP D N 1
ATOM 7279 C CA . ASP D 1 55 ? -20.120 -7.606 69.774 1.00 9.29 56 ASP D CA 1
ATOM 7280 C C . ASP D 1 55 ? -18.857 -7.646 70.639 1.00 8.31 56 ASP D C 1
ATOM 7281 O O . ASP D 1 55 ? -18.547 -6.679 71.332 1.00 8.28 56 ASP D O 1
ATOM 7286 N N . GLU D 1 56 ? -18.136 -8.765 70.613 1.00 7.31 57 GLU D N 1
ATOM 7287 C CA . GLU D 1 56 ? -16.883 -8.875 71.356 1.00 7.16 57 GLU D CA 1
ATOM 7288 C C . GLU D 1 56 ? -15.862 -7.874 70.837 1.00 6.70 57 GLU D C 1
ATOM 7289 O O . GLU D 1 56 ? -15.232 -7.173 71.617 1.00 6.85 57 GLU D O 1
ATOM 7295 N N . LYS D 1 57 ? -15.704 -7.799 69.523 1.00 5.98 58 LYS D N 1
ATOM 7296 C CA . LYS D 1 57 ? -14.744 -6.863 68.962 1.00 6.22 58 LYS D CA 1
ATOM 7297 C C . LYS D 1 57 ? -15.052 -5.440 69.383 1.00 6.32 58 LYS D C 1
ATOM 7298 O O . LYS D 1 57 ? -14.149 -4.673 69.735 1.00 5.81 58 LYS D O 1
ATOM 7304 N N . GLU D 1 58 ? -16.326 -5.064 69.307 1.00 6.39 59 GLU D N 1
ATOM 7305 C CA . GLU D 1 58 ? -16.709 -3.689 69.634 1.00 7.80 59 GLU D CA 1
ATOM 7306 C C . GLU D 1 58 ? -16.517 -3.395 71.121 1.00 7.26 59 GLU D C 1
ATOM 7307 O O . GLU D 1 58 ? -16.105 -2.295 71.494 1.00 7.51 59 GLU D O 1
ATOM 7313 N N . LEU D 1 59 ? -16.817 -4.375 71.962 1.00 7.29 60 LEU D N 1
ATOM 7314 C CA . LEU D 1 59 ? -16.661 -4.241 73.409 1.00 7.41 60 LEU D CA 1
ATOM 7315 C C . LEU D 1 59 ? -15.183 -4.111 73.782 1.00 6.74 60 LEU D C 1
ATOM 7316 O O . LEU D 1 59 ? -14.800 -3.261 74.579 1.00 6.29 60 LEU D O 1
ATOM 7321 N N . ILE D 1 60 ? -14.354 -4.960 73.199 1.00 6.15 61 ILE D N 1
ATOM 7322 C CA . ILE D 1 60 ? -12.912 -4.892 73.431 1.00 5.83 61 ILE D CA 1
ATOM 7323 C C . ILE D 1 60 ? -12.383 -3.531 73.001 1.00 5.73 61 ILE D C 1
ATOM 7324 O O . ILE D 1 60 ? -11.647 -2.873 73.738 1.00 6.15 61 ILE D O 1
ATOM 7329 N N . LEU D 1 61 ? -12.753 -3.108 71.798 1.00 5.84 62 LEU D N 1
ATOM 7330 C CA . LEU D 1 61 ? -12.216 -1.870 71.266 1.00 5.97 62 LEU D CA 1
ATOM 7331 C C . LEU D 1 61 ? -12.637 -0.689 72.133 1.00 6.52 62 LEU D C 1
ATOM 7332 O O . LEU D 1 61 ? -11.813 0.165 72.462 1.00 6.61 62 LEU D O 1
ATOM 7337 N N . LYS D 1 62 ? -13.907 -0.631 72.522 1.00 6.98 63 LYS D N 1
ATOM 7338 C CA . LYS D 1 62 ? -14.366 0.473 73.352 1.00 8.01 63 LYS D CA 1
ATOM 7339 C C . LYS D 1 62 ? -13.650 0.456 74.700 1.00 7.47 63 LYS D C 1
ATOM 7340 O O . LYS D 1 62 ? -13.260 1.501 75.214 1.00 7.18 63 LYS D O 1
ATOM 7346 N N . THR D 1 63 ? -13.460 -0.732 75.263 1.00 6.45 64 THR D N 1
ATOM 7347 C CA . THR D 1 63 ? -12.801 -0.860 76.559 1.00 6.28 64 THR D CA 1
ATOM 7348 C C . THR D 1 63 ? -11.361 -0.340 76.485 1.00 6.04 64 THR D C 1
ATOM 7349 O O . THR D 1 63 ? -10.904 0.391 77.363 1.00 6.16 64 THR D O 1
ATOM 7353 N N . VAL D 1 64 ? -10.642 -0.713 75.426 1.00 5.71 65 VAL D N 1
ATOM 7354 C CA . VAL D 1 64 ? -9.265 -0.247 75.244 1.00 5.62 65 VAL D CA 1
ATOM 7355 C C . VAL D 1 64 ? -9.230 1.256 74.992 1.00 5.64 65 VAL D C 1
ATOM 7356 O O . VAL D 1 64 ? -8.416 1.960 75.587 1.00 6.27 65 VAL D O 1
ATOM 7360 N N . ILE D 1 65 ? -10.097 1.756 74.112 1.00 5.50 66 ILE D N 1
ATOM 7361 C CA . ILE D 1 65 ? -10.126 3.194 73.818 1.00 6.02 66 ILE D CA 1
ATOM 7362 C C . ILE D 1 65 ? -10.343 3.996 75.086 1.00 6.57 66 ILE D C 1
ATOM 7363 O O . ILE D 1 65 ? -9.643 4.978 75.340 1.00 6.68 66 ILE D O 1
ATOM 7368 N N . ASP D 1 66 ? -11.311 3.575 75.881 1.00 6.89 67 ASP D N 1
ATOM 7369 C CA . ASP D 1 66 ? -11.689 4.314 77.077 1.00 7.37 67 ASP D CA 1
ATOM 7370 C C . ASP D 1 66 ? -10.597 4.267 78.149 1.00 7.30 67 ASP D C 1
ATOM 7371 O O . ASP D 1 66 ? -10.365 5.257 78.838 1.00 7.45 67 ASP D O 1
ATOM 7376 N N . LEU D 1 67 ? -9.936 3.122 78.285 1.00 6.75 68 LEU D N 1
ATOM 7377 C CA . LEU D 1 67 ? -8.846 2.975 79.268 1.00 6.43 68 LEU D CA 1
ATOM 7378 C C . LEU D 1 67 ? -7.620 3.792 78.879 1.00 6.20 68 LEU D C 1
ATOM 7379 O O . LEU D 1 67 ? -7.056 4.517 79.700 1.00 6.73 68 LEU D O 1
ATOM 7384 N N . VAL D 1 68 ? -7.211 3.672 77.620 1.00 5.93 69 VAL D N 1
ATOM 7385 C CA . VAL D 1 68 ? -6.046 4.382 77.114 1.00 5.59 69 VAL D CA 1
ATOM 7386 C C . VAL D 1 68 ? -6.272 5.897 77.117 1.00 5.68 69 VAL D C 1
ATOM 7387 O O . VAL D 1 68 ? -5.361 6.667 77.410 1.00 5.78 69 VAL D O 1
ATOM 7391 N N . ASP D 1 69 ? -7.497 6.303 76.787 1.00 6.25 70 ASP D N 1
ATOM 7392 C CA . ASP D 1 69 ? -7.893 7.706 76.632 1.00 6.93 70 ASP D CA 1
ATOM 7393 C C . ASP D 1 69 ? -6.751 8.620 76.195 1.00 7.09 70 ASP D C 1
ATOM 7394 O O . ASP D 1 69 ? -6.283 9.485 76.937 1.00 7.28 70 ASP D O 1
ATOM 7399 N N . LYS D 1 70 ? -6.309 8.386 74.966 1.00 6.65 71 LYS D N 1
ATOM 7400 C CA . LYS D 1 70 ? -5.413 9.270 74.239 1.00 7.15 71 LYS D CA 1
ATOM 7401 C C . LYS D 1 70 ? -3.959 9.200 74.678 1.00 6.79 71 LYS D C 1
ATOM 7402 O O . LYS D 1 70 ? -3.150 9.975 74.185 1.00 7.21 71 LYS D O 1
ATOM 7408 N N . ARG D 1 71 ? -3.594 8.262 75.553 1.00 6.49 72 ARG D N 1
ATOM 7409 C CA . ARG D 1 71 ? -2.189 8.151 75.959 1.00 6.34 72 ARG D CA 1
ATOM 7410 C C . ARG D 1 71 ? -1.290 7.652 74.830 1.00 6.35 72 ARG D C 1
ATOM 7411 O O . ARG D 1 71 ? -0.143 8.060 74.736 1.00 6.71 72 ARG D O 1
ATOM 7419 N N . VAL D 1 72 ? -1.815 6.732 74.023 1.00 6.03 73 VAL D N 1
ATOM 7420 C CA . VAL D 1 72 ? -1.161 6.261 72.811 1.00 6.20 73 VAL D CA 1
ATOM 7421 C C . VAL D 1 72 ? -2.243 6.028 71.779 1.00 5.88 73 VAL D C 1
ATOM 7422 O O . VAL D 1 72 ? -3.414 5.893 72.140 1.00 6.36 73 VAL D O 1
ATOM 7426 N N . PRO D 1 73 ? -1.870 5.979 70.490 1.00 6.10 74 PRO D N 1
ATOM 7427 C CA . PRO D 1 73 ? -2.874 5.654 69.484 1.00 6.24 74 PRO D CA 1
ATOM 7428 C C . PRO D 1 73 ? -3.447 4.256 69.668 1.00 5.89 74 PRO D C 1
ATOM 7429 O O . PRO D 1 73 ? -2.701 3.299 69.927 1.00 6.14 74 PRO D O 1
ATOM 7433 N N . VAL D 1 74 ? -4.766 4.163 69.539 1.00 6.23 75 VAL D N 1
ATOM 7434 C CA . VAL D 1 74 ? -5.466 2.894 69.538 1.00 6.04 75 VAL D CA 1
ATOM 7435 C C . VAL D 1 74 ? -5.854 2.650 68.089 1.00 6.28 75 VAL D C 1
ATOM 7436 O O . VAL D 1 74 ? -6.599 3.428 67.494 1.00 5.74 75 VAL D O 1
ATOM 7440 N N . ILE D 1 75 ? -5.309 1.580 67.524 1.00 6.00 76 ILE D N 1
ATOM 7441 C CA . ILE D 1 75 ? -5.453 1.283 66.106 1.00 5.74 76 ILE D CA 1
ATOM 7442 C C . ILE D 1 75 ? -6.329 0.046 66.011 1.00 5.65 76 ILE D C 1
ATOM 7443 O O . ILE D 1 75 ? -5.969 -0.999 66.531 1.00 6.57 76 ILE D O 1
ATOM 7448 N N . ALA D 1 76 ? -7.488 0.181 65.369 1.00 5.78 77 ALA D N 1
ATOM 7449 C CA . ALA D 1 76 ? -8.457 -0.890 65.302 1.00 6.42 77 ALA D CA 1
ATOM 7450 C C . ALA D 1 76 ? -8.236 -1.719 64.047 1.00 6.50 77 ALA D C 1
ATOM 7451 O O . ALA D 1 76 ? -8.292 -1.205 62.933 1.00 6.48 77 ALA D O 1
ATOM 7453 N N . GLY D 1 77 ? -8.000 -3.015 64.228 1.00 6.78 78 GLY D N 1
ATOM 7454 C CA . GLY D 1 77 ? -8.006 -3.931 63.109 1.00 7.20 78 GLY D CA 1
ATOM 7455 C C . GLY D 1 77 ? -9.458 -4.052 62.687 1.00 7.47 78 GLY D C 1
ATOM 7456 O O . GLY D 1 77 ? -10.321 -4.492 63.468 1.00 9.10 78 GLY D O 1
ATOM 7457 N N . THR D 1 78 ? -9.761 -3.605 61.477 1.00 7.00 79 THR D N 1
ATOM 7458 C CA . THR D 1 78 ? -11.121 -3.696 60.960 1.00 6.76 79 THR D CA 1
ATOM 7459 C C . THR D 1 78 ? -11.213 -4.357 59.596 1.00 6.65 79 THR D C 1
ATOM 7460 O O . THR D 1 78 ? -12.307 -4.675 59.148 1.00 7.82 79 THR D O 1
ATOM 7464 N N . GLY D 1 79 ? -10.077 -4.552 58.930 1.00 6.37 80 GLY D N 1
ATOM 7465 C CA . GLY D 1 79 ? -10.085 -5.049 57.564 1.00 6.71 80 GLY D CA 1
ATOM 7466 C C . GLY D 1 79 ? -10.307 -6.542 57.517 1.00 6.42 80 GLY D C 1
ATOM 7467 O O . GLY D 1 79 ? -9.726 -7.293 58.305 1.00 6.89 80 GLY D O 1
ATOM 7468 N N . THR D 1 80 ? -11.137 -6.969 56.570 1.00 6.41 81 THR D N 1
ATOM 7469 C CA . THR D 1 80 ? -11.322 -8.380 56.295 1.00 6.14 81 THR D CA 1
ATOM 7470 C C . THR D 1 80 ? -11.175 -8.576 54.789 1.00 5.69 81 THR D C 1
ATOM 7471 O O . THR D 1 80 ? -10.679 -7.692 54.092 1.00 6.01 81 THR D O 1
ATOM 7475 N N . ASN D 1 81 ? -11.576 -9.746 54.303 1.00 5.11 82 ASN D N 1
ATOM 7476 C CA . ASN D 1 81 ? -11.540 -10.039 52.875 1.00 5.39 82 ASN D CA 1
ATOM 7477 C C . ASN D 1 81 ? -12.846 -9.675 52.168 1.00 5.63 82 ASN D C 1
ATOM 7478 O O . ASN D 1 81 ? -13.043 -10.036 51.024 1.00 5.56 82 ASN D O 1
ATOM 7483 N N . ASP D 1 82 ? -13.712 -8.932 52.862 1.00 6.19 83 ASP D N 1
ATOM 7484 C CA . ASP D 1 82 ? -15.006 -8.470 52.351 1.00 6.62 83 ASP D CA 1
ATOM 7485 C C . ASP D 1 82 ? -14.974 -6.941 52.456 1.00 6.30 83 ASP D C 1
ATOM 7486 O O . ASP D 1 82 ? -14.966 -6.399 53.548 1.00 6.12 83 ASP D O 1
ATOM 7491 N N . THR D 1 83 ? -14.929 -6.245 51.326 1.00 5.87 84 THR D N 1
ATOM 7492 C CA . THR D 1 83 ? -14.763 -4.790 51.329 1.00 5.94 84 THR D CA 1
ATOM 7493 C C . THR D 1 83 ? -15.907 -4.094 52.038 1.00 6.45 84 THR D C 1
ATOM 7494 O O . THR D 1 83 ? -15.696 -3.207 52.862 1.00 6.24 84 THR D O 1
ATOM 7498 N N . GLU D 1 84 ? -17.132 -4.501 51.727 1.00 6.71 85 GLU D N 1
ATOM 7499 C CA . GLU D 1 84 ? -18.292 -3.886 52.331 1.00 7.40 85 GLU D CA 1
ATOM 7500 C C . GLU D 1 84 ? -18.305 -4.051 53.858 1.00 7.11 85 GLU D C 1
ATOM 7501 O O . GLU D 1 84 ? -18.530 -3.087 54.590 1.00 7.02 85 GLU D O 1
ATOM 7507 N N . LYS D 1 85 ? -18.044 -5.256 54.347 1.00 6.57 86 LYS D N 1
ATOM 7508 C CA . LYS D 1 85 ? -18.014 -5.467 55.790 1.00 6.71 86 LYS D CA 1
ATOM 7509 C C . LYS D 1 85 ? -16.858 -4.708 56.424 1.00 6.44 86 LYS D C 1
ATOM 7510 O O . LYS D 1 85 ? -16.984 -4.233 57.542 1.00 6.26 86 LYS D O 1
ATOM 7516 N N . SER D 1 86 ? -15.756 -4.563 55.694 1.00 6.10 87 SER D N 1
ATOM 7517 C CA . SER D 1 86 ? -14.610 -3.777 56.180 1.00 6.07 87 SER D CA 1
ATOM 7518 C C . SER D 1 86 ? -14.967 -2.309 56.321 1.00 5.81 87 SER D C 1
ATOM 7519 O O . SER D 1 86 ? -14.560 -1.668 57.282 1.00 5.49 87 SER D O 1
ATOM 7522 N N . ILE D 1 87 ? -15.737 -1.782 55.374 1.00 6.09 88 ILE D N 1
ATOM 7523 C CA . ILE D 1 87 ? -16.218 -0.409 55.465 1.00 6.24 88 ILE D CA 1
ATOM 7524 C C . ILE D 1 87 ? -17.063 -0.219 56.718 1.00 6.89 88 ILE D C 1
ATOM 7525 O O . ILE D 1 87 ? -16.850 0.728 57.473 1.00 7.97 88 ILE D O 1
ATOM 7530 N N . GLN D 1 88 ? -18.000 -1.134 56.946 1.00 7.78 89 GLN D N 1
ATOM 7531 C CA . GLN D 1 88 ? -18.892 -1.024 58.101 1.00 8.65 89 GLN D CA 1
ATOM 7532 C C . GLN D 1 88 ? -18.112 -1.049 59.402 1.00 8.13 89 GLN D C 1
ATOM 7533 O O . GLN D 1 88 ? -18.347 -0.236 60.294 1.00 8.13 89 GLN D O 1
ATOM 7539 N N . ALA D 1 89 ? -17.193 -2.000 59.521 1.00 7.70 90 ALA D N 1
ATOM 7540 C CA . ALA D 1 89 ? -16.423 -2.148 60.761 1.00 7.12 90 ALA D CA 1
ATOM 7541 C C . ALA D 1 89 ? -15.547 -0.934 61.001 1.00 6.61 90 ALA D C 1
ATOM 7542 O O . ALA D 1 89 ? -15.343 -0.513 62.131 1.00 6.90 90 ALA D O 1
ATOM 7544 N N . SER D 1 90 ? -15.014 -0.384 59.926 1.00 6.08 91 SER D N 1
ATOM 7545 C CA . SER D 1 90 ? -14.143 0.774 60.015 1.00 6.03 91 SER D CA 1
ATOM 7546 C C . SER D 1 90 ? -14.889 2.018 60.478 1.00 6.46 91 SER D C 1
ATOM 7547 O O . SER D 1 90 ? -14.432 2.748 61.355 1.00 6.60 91 SER D O 1
ATOM 7550 N N . ILE D 1 91 ? -16.060 2.242 59.902 1.00 7.16 92 ILE D N 1
ATOM 7551 C CA . ILE D 1 91 ? -16.902 3.358 60.327 1.00 7.64 92 ILE D CA 1
ATOM 7552 C C . ILE D 1 91 ? -17.269 3.238 61.811 1.00 7.56 92 ILE D C 1
ATOM 7553 O O . ILE D 1 91 ? -17.242 4.223 62.555 1.00 8.27 92 ILE D O 1
ATOM 7558 N N . GLN D 1 92 ? -17.581 2.032 62.255 1.00 7.66 93 GLN D N 1
ATOM 7559 C CA . GLN D 1 92 ? -17.941 1.829 63.649 1.00 8.18 93 GLN D CA 1
ATOM 7560 C C . GLN D 1 92 ? -16.732 2.020 64.571 1.00 7.99 93 GLN D C 1
ATOM 7561 O O . GLN D 1 92 ? -16.866 2.611 65.645 1.00 8.55 93 GLN D O 1
ATOM 7567 N N . ALA D 1 93 ? -15.559 1.531 64.169 1.00 7.16 94 ALA D N 1
ATOM 7568 C CA . ALA D 1 93 ? -14.344 1.767 64.955 1.00 7.21 94 ALA D CA 1
ATOM 7569 C C . ALA D 1 93 ? -14.097 3.259 65.142 1.00 7.22 94 ALA D C 1
ATOM 7570 O O . ALA D 1 93 ? -13.753 3.700 66.234 1.00 7.28 94 ALA D O 1
ATOM 7572 N N . LYS D 1 94 ? -14.299 4.040 64.087 1.00 7.45 95 LYS D N 1
ATOM 7573 C CA . LYS D 1 94 ? -14.148 5.490 64.191 1.00 7.73 95 LYS D CA 1
ATOM 7574 C C . LYS D 1 94 ? -15.162 6.055 65.189 1.00 8.09 95 LYS D C 1
ATOM 7575 O O . LYS D 1 94 ? -14.803 6.861 66.034 1.00 8.43 95 LYS D O 1
ATOM 7581 N N . ALA D 1 95 ? -16.414 5.612 65.100 1.00 8.35 96 ALA D N 1
ATOM 7582 C CA . ALA D 1 95 ? -17.460 6.087 66.007 1.00 8.70 96 ALA D CA 1
ATOM 7583 C C . ALA D 1 95 ? -17.138 5.771 67.468 1.00 8.90 96 ALA D C 1
ATOM 7584 O O . ALA D 1 95 ? -17.483 6.543 68.356 1.00 10.27 96 ALA D O 1
ATOM 7586 N N . LEU D 1 96 ? -16.455 4.656 67.714 1.00 8.65 97 LEU D N 1
ATOM 7587 C CA . LEU D 1 96 ? -16.066 4.284 69.078 1.00 8.66 97 LEU D CA 1
ATOM 7588 C C . LEU D 1 96 ? -14.876 5.078 69.597 1.00 8.64 97 LEU D C 1
ATOM 7589 O O . LEU D 1 96 ? -14.618 5.082 70.807 1.00 9.44 97 LEU D O 1
ATOM 7594 N N . GLY D 1 97 ? -14.145 5.728 68.692 1.00 8.16 98 GLY D N 1
ATOM 7595 C CA . GLY D 1 97 ? -13.050 6.606 69.065 1.00 7.71 98 GLY D CA 1
ATOM 7596 C C . GLY D 1 97 ? -11.660 6.109 68.708 1.00 7.29 98 GLY D C 1
ATOM 7597 O O . GLY D 1 97 ? -10.676 6.592 69.256 1.00 7.78 98 GLY D O 1
ATOM 7598 N N . ALA D 1 98 ? -11.559 5.144 67.798 1.00 7.04 99 ALA D N 1
ATOM 7599 C CA . ALA D 1 98 ? -10.254 4.664 67.346 1.00 6.89 99 ALA D CA 1
ATOM 7600 C C . ALA D 1 98 ? -9.482 5.795 66.677 1.00 6.92 99 ALA D C 1
ATOM 7601 O O . ALA D 1 98 ? -10.059 6.657 66.026 1.00 7.73 99 ALA D O 1
ATOM 7603 N N . ASP D 1 99 ? -8.173 5.797 66.850 1.00 6.84 100 ASP D N 1
ATOM 7604 C CA . ASP D 1 99 ? -7.327 6.815 66.222 1.00 6.61 100 ASP D CA 1
ATOM 7605 C C . ASP D 1 99 ? -6.930 6.454 64.805 1.00 6.49 100 ASP D C 1
ATOM 7606 O O . ASP D 1 99 ? -6.582 7.323 64.008 1.00 7.02 100 ASP D O 1
ATOM 7611 N N . ALA D 1 100 ? -6.976 5.163 64.502 1.00 6.10 101 ALA D N 1
ATOM 7612 C CA . ALA D 1 100 ? -6.613 4.681 63.182 1.00 5.77 101 ALA D CA 1
ATOM 7613 C C . ALA D 1 100 ? -7.211 3.310 63.000 1.00 6.11 101 ALA D C 1
ATOM 7614 O O . ALA D 1 100 ? -7.677 2.691 63.963 1.00 6.06 101 ALA D O 1
ATOM 7616 N N . ILE D 1 101 ? -7.201 2.850 61.760 1.00 6.19 102 ILE D N 1
ATOM 7617 C CA . ILE D 1 101 ? -7.598 1.484 61.463 1.00 6.54 102 ILE D CA 1
ATOM 7618 C C . ILE D 1 101 ? -6.462 0.777 60.746 1.00 6.79 102 ILE D C 1
ATOM 7619 O O . ILE D 1 101 ? -5.615 1.415 60.113 1.00 7.08 102 ILE D O 1
ATOM 7624 N N . MET D 1 102 ? -6.449 -0.542 60.860 1.00 6.48 103 MET D N 1
ATOM 7625 C CA . MET D 1 102 ? -5.496 -1.364 60.145 1.00 7.57 103 MET D CA 1
ATOM 7626 C C . MET D 1 102 ? -6.252 -2.283 59.218 1.00 6.33 103 MET D C 1
ATOM 7627 O O . MET D 1 102 ? -7.220 -2.928 59.638 1.00 6.43 103 MET D O 1
ATOM 7632 N N . LEU D 1 103 ? -5.796 -2.349 57.969 1.00 5.79 104 LEU D N 1
ATOM 7633 C CA . LEU D 1 103 ? -6.465 -3.120 56.928 1.00 5.95 104 LEU D CA 1
ATOM 7634 C C . LEU D 1 103 ? -5.515 -4.118 56.304 1.00 5.93 104 LEU D C 1
ATOM 7635 O O . LEU D 1 103 ? -4.605 -3.738 55.573 1.00 6.11 104 LEU D O 1
ATOM 7640 N N . ILE D 1 104 ? -5.752 -5.398 56.578 1.00 6.08 105 ILE D N 1
ATOM 7641 C CA . ILE D 1 104 ? -5.044 -6.483 55.924 1.00 6.27 105 ILE D CA 1
ATOM 7642 C C . ILE D 1 104 ? -5.451 -6.561 54.456 1.00 5.86 105 ILE D C 1
ATOM 7643 O O . ILE D 1 104 ? -6.527 -6.118 54.080 1.00 5.97 105 ILE D O 1
ATOM 7648 N N . THR D 1 105 ? -4.586 -7.107 53.610 1.00 5.82 106 THR D N 1
ATOM 7649 C CA . THR D 1 105 ? -5.014 -7.418 52.256 1.00 6.37 106 THR D CA 1
ATOM 7650 C C . THR D 1 105 ? -6.079 -8.505 52.354 1.00 6.42 106 THR D C 1
ATOM 7651 O O . THR D 1 105 ? -6.179 -9.198 53.349 1.00 6.30 106 THR D O 1
ATOM 7655 N N . PRO D 1 106 ? -6.881 -8.663 51.310 1.00 6.43 107 PRO D N 1
ATOM 7656 C CA . PRO D 1 106 ? -7.701 -9.862 51.270 1.00 6.20 107 PRO D CA 1
ATOM 7657 C C . PRO D 1 106 ? -6.887 -11.157 51.376 1.00 6.62 107 PRO D C 1
ATOM 7658 O O . PRO D 1 106 ? -5.657 -11.169 51.248 1.00 7.25 107 PRO D O 1
ATOM 7662 N N . TYR D 1 107 ? -7.599 -12.231 51.638 1.00 6.43 108 TYR D N 1
ATOM 7663 C CA . TYR D 1 107 ? -7.041 -13.538 51.893 1.00 6.50 108 TYR D CA 1
ATOM 7664 C C . TYR D 1 107 ? -8.168 -14.496 51.622 1.00 6.25 108 TYR D C 1
ATOM 7665 O O . TYR D 1 107 ? -9.348 -14.142 51.750 1.00 5.94 108 TYR D O 1
ATOM 7674 N N . TYR D 1 108 ? -7.789 -15.715 51.274 1.00 6.08 109 TYR D N 1
ATOM 7675 C CA . TYR D 1 108 ? -8.693 -16.757 50.828 1.00 6.17 109 TYR D CA 1
ATOM 7676 C C . TYR D 1 108 ? -9.213 -16.416 49.434 1.00 5.62 109 TYR D C 1
ATOM 7677 O O . TYR D 1 108 ? -8.844 -17.095 48.478 1.00 6.03 109 TYR D O 1
ATOM 7686 N N . ASN D 1 109 ? -10.025 -15.371 49.294 1.00 5.86 110 ASN D N 1
ATOM 7687 C CA . ASN D 1 109 ? -10.369 -14.904 47.948 1.00 5.86 110 ASN D CA 1
ATOM 7688 C C . ASN D 1 109 ? -9.190 -14.254 47.243 1.00 6.77 110 ASN D C 1
ATOM 7689 O O . ASN D 1 109 ? -8.992 -14.456 46.042 1.00 6.39 110 ASN D O 1
ATOM 7694 N N . LYS D 1 110 ? -8.381 -13.520 48.004 1.00 7.09 111 LYS D N 1
ATOM 7695 C CA . LYS D 1 110 ? -7.311 -12.695 47.464 1.00 7.97 111 LYS D CA 1
ATOM 7696 C C . LYS D 1 110 ? -7.907 -11.708 46.469 1.00 7.77 111 LYS D C 1
ATOM 7697 O O . LYS D 1 110 ? -9.120 -11.546 46.400 1.00 8.17 111 LYS D O 1
ATOM 7703 N N . THR D 1 111 ? -7.043 -11.021 45.737 1.00 7.51 112 THR D N 1
ATOM 7704 C CA . THR D 1 111 ? -7.444 -10.221 44.592 1.00 7.34 112 THR D CA 1
ATOM 7705 C C . THR D 1 111 ? -6.180 -9.823 43.845 1.00 7.75 112 THR D C 1
ATOM 7706 O O . THR D 1 111 ? -5.085 -10.251 44.217 1.00 9.02 112 THR D O 1
ATOM 7710 N N . ASN D 1 112 ? -6.325 -9.048 42.777 1.00 7.57 113 ASN D N 1
ATOM 7711 C CA . ASN D 1 112 ? -5.163 -8.533 42.056 1.00 7.61 113 ASN D CA 1
ATOM 7712 C C . ASN D 1 112 ? -4.834 -7.131 42.567 1.00 7.46 113 ASN D C 1
ATOM 7713 O O . ASN D 1 112 ? -5.489 -6.636 43.491 1.00 7.20 113 ASN D O 1
ATOM 7718 N N . GLN D 1 113 ? -3.822 -6.489 42.000 1.00 7.56 114 GLN D N 1
ATOM 7719 C CA . GLN D 1 113 ? -3.387 -5.207 42.524 1.00 7.59 114 GLN D CA 1
ATOM 7720 C C . GLN D 1 113 ? -4.410 -4.109 42.275 1.00 7.85 114 GLN D C 1
ATOM 7721 O O . GLN D 1 113 ? -4.558 -3.214 43.096 1.00 8.51 114 GLN D O 1
ATOM 7727 N N . ARG D 1 114 ? -5.127 -4.181 41.159 1.00 8.37 115 ARG D N 1
ATOM 7728 C CA . ARG D 1 114 ? -6.213 -3.244 40.889 1.00 8.86 115 ARG D CA 1
ATOM 7729 C C . ARG D 1 114 ? -7.310 -3.355 41.935 1.00 8.59 115 ARG D C 1
ATOM 7730 O O . ARG D 1 114 ? -7.879 -2.356 42.378 1.00 8.90 115 ARG D O 1
ATOM 7738 N N . GLY D 1 115 ? -7.623 -4.591 42.299 1.00 8.23 116 GLY D N 1
ATOM 7739 C CA . GLY D 1 115 ? -8.566 -4.864 43.360 1.00 8.20 116 GLY D CA 1
ATOM 7740 C C . GLY D 1 115 ? -8.119 -4.333 44.703 1.00 8.02 116 GLY D C 1
ATOM 7741 O O . GLY D 1 115 ? -8.939 -3.805 45.453 1.00 7.85 116 GLY D O 1
ATOM 7742 N N . LEU D 1 116 ? -6.827 -4.458 45.006 1.00 8.25 117 LEU D N 1
ATOM 7743 C CA . LEU D 1 116 ? -6.286 -3.914 46.253 1.00 8.15 117 LEU D CA 1
ATOM 7744 C C . LEU D 1 116 ? -6.523 -2.423 46.303 1.00 8.08 117 LEU D C 1
ATOM 7745 O O . LEU D 1 116 ? -6.933 -1.885 47.328 1.00 7.73 117 LEU D O 1
ATOM 7750 N N . VAL D 1 117 ? -6.235 -1.746 45.196 1.00 7.40 118 VAL D N 1
ATOM 7751 C CA . VAL D 1 117 ? -6.396 -0.296 45.165 1.00 7.78 118 VAL D CA 1
ATOM 7752 C C . VAL D 1 117 ? -7.861 0.063 45.427 1.00 7.52 118 VAL D C 1
ATOM 7753 O O . VAL D 1 117 ? -8.157 0.899 46.279 1.00 7.95 118 VAL D O 1
ATOM 7757 N N . LYS D 1 118 ? -8.793 -0.600 44.748 1.00 7.45 119 LYS D N 1
ATOM 7758 C CA . LYS D 1 118 ? -10.207 -0.310 44.990 1.00 7.33 119 LYS D CA 1
ATOM 7759 C C . LYS D 1 118 ? -10.629 -0.627 46.424 1.00 6.96 119 LYS D C 1
ATOM 7760 O O . LYS D 1 118 ? -11.365 0.131 47.043 1.00 7.09 119 LYS D O 1
ATOM 7766 N N . HIS D 1 119 ? -10.146 -1.751 46.945 1.00 6.04 120 HIS D N 1
ATOM 7767 C CA . HIS D 1 119 ? -10.511 -2.217 48.282 1.00 6.11 120 HIS D CA 1
ATOM 7768 C C . HIS D 1 119 ? -10.051 -1.212 49.328 1.00 6.02 120 HIS D C 1
ATOM 7769 O O . HIS D 1 119 ? -10.858 -0.677 50.090 1.00 6.21 120 HIS D O 1
ATOM 7776 N N . PHE D 1 120 ? -8.752 -0.931 49.340 1.00 6.08 121 PHE D N 1
ATOM 7777 C CA . PHE D 1 120 ? -8.196 -0.034 50.348 1.00 5.96 121 PHE D CA 1
ATOM 7778 C C . PHE D 1 120 ? -8.723 1.402 50.201 1.00 6.09 121 PHE D C 1
ATOM 7779 O O . PHE D 1 120 ? -9.017 2.059 51.192 1.00 6.46 121 PHE D O 1
ATOM 7787 N N . GLU D 1 121 ? -8.832 1.896 48.972 1.00 6.35 122 GLU D N 1
ATOM 7788 C CA . GLU D 1 121 ? -9.315 3.259 48.773 1.00 7.19 122 GLU D CA 1
ATOM 7789 C C . GLU D 1 121 ? -10.774 3.404 49.174 1.00 6.73 122 GLU D C 1
ATOM 7790 O O . GLU D 1 121 ? -11.140 4.415 49.754 1.00 7.33 122 GLU D O 1
ATOM 7796 N N . ALA D 1 122 ? -11.604 2.397 48.897 1.00 6.20 123 ALA D N 1
ATOM 7797 C CA . ALA D 1 122 ? -13.012 2.450 49.293 1.00 6.13 123 ALA D CA 1
ATOM 7798 C C . ALA D 1 122 ? -13.140 2.564 50.803 1.00 5.81 123 ALA D C 1
ATOM 7799 O O . ALA D 1 122 ? -13.932 3.352 51.314 1.00 6.45 123 ALA D O 1
ATOM 7801 N N . ILE D 1 123 ? -12.357 1.777 51.528 1.00 5.50 124 ILE D N 1
ATOM 7802 C CA . ILE D 1 123 ? -12.448 1.795 52.980 1.00 5.86 124 ILE D CA 1
ATOM 7803 C C . ILE D 1 123 ? -11.897 3.107 53.537 1.00 6.39 124 ILE D C 1
ATOM 7804 O O . ILE D 1 123 ? -12.524 3.728 54.390 1.00 7.04 124 ILE D O 1
ATOM 7809 N N . ALA D 1 124 ? -10.740 3.532 53.039 1.00 6.56 125 ALA D N 1
ATOM 7810 C CA . ALA D 1 124 ? -10.176 4.819 53.441 1.00 7.12 125 ALA D CA 1
ATOM 7811 C C . ALA D 1 124 ? -11.122 5.986 53.153 1.00 7.44 125 ALA D C 1
ATOM 7812 O O . ALA D 1 124 ? -11.290 6.873 53.990 1.00 7.97 125 ALA D O 1
ATOM 7814 N N . ASP D 1 125 ? -11.733 5.991 51.972 1.00 7.51 126 ASP D N 1
ATOM 7815 C CA . ASP D 1 125 ? -12.703 7.036 51.613 1.00 7.66 126 ASP D CA 1
ATOM 7816 C C . ASP D 1 125 ? -13.852 7.107 52.609 1.00 7.46 126 ASP D C 1
ATOM 7817 O O . ASP D 1 125 ? -14.320 8.188 52.967 1.00 7.94 126 ASP D O 1
ATOM 7822 N N . ALA D 1 126 ? -14.362 5.948 52.991 1.00 7.65 127 ALA D N 1
ATOM 7823 C CA . ALA D 1 126 ? -15.504 5.865 53.880 1.00 7.78 127 ALA D CA 1
ATOM 7824 C C . ALA D 1 126 ? -15.160 6.314 55.294 1.00 8.69 127 ALA D C 1
ATOM 7825 O O . ALA D 1 126 ? -15.909 7.058 55.916 1.00 9.81 127 ALA D O 1
ATOM 7827 N N . VAL D 1 127 ? -14.019 5.866 55.802 1.00 8.61 128 VAL D N 1
ATOM 7828 C CA . VAL D 1 127 ? -13.723 6.058 57.219 1.00 9.00 128 VAL D CA 1
ATOM 7829 C C . VAL D 1 127 ? -13.118 7.428 57.511 1.00 8.99 128 VAL D C 1
ATOM 7830 O O . VAL D 1 127 ? -13.381 7.988 58.570 1.00 9.55 128 VAL D O 1
ATOM 7834 N N . LYS D 1 128 ? -12.310 7.969 56.601 1.00 8.99 129 LYS D N 1
ATOM 7835 C CA . LYS D 1 128 ? -11.697 9.295 56.801 1.00 9.84 129 LYS D CA 1
ATOM 7836 C C . LYS D 1 128 ? -10.959 9.347 58.143 1.00 9.40 129 LYS D C 1
ATOM 7837 O O . LYS D 1 128 ? -11.149 10.251 58.962 1.00 10.28 129 LYS D O 1
ATOM 7843 N N . LEU D 1 129 ? -10.124 8.338 58.344 1.00 9.25 130 LEU D N 1
ATOM 7844 C CA . LEU D 1 129 ? -9.338 8.170 59.559 1.00 8.96 130 LEU D CA 1
ATOM 7845 C C . LEU D 1 129 ? -8.029 7.557 59.082 1.00 8.26 130 LEU D C 1
ATOM 7846 O O . LEU D 1 129 ? -8.026 6.858 58.080 1.00 8.19 130 LEU D O 1
ATOM 7851 N N . PRO D 1 130 ? -6.902 7.838 59.753 1.00 7.60 131 PRO D N 1
ATOM 7852 C CA . PRO D 1 130 ? -5.665 7.223 59.298 1.00 7.13 131 PRO D CA 1
ATOM 7853 C C . PRO D 1 130 ? -5.743 5.699 59.178 1.00 6.61 131 PRO D C 1
ATOM 7854 O O . PRO D 1 130 ? -6.299 5.021 60.052 1.00 6.96 131 PRO D O 1
ATOM 7858 N N . VAL D 1 131 ? -5.206 5.197 58.068 1.00 6.15 132 VAL D N 1
ATOM 7859 C CA . VAL D 1 131 ? -5.211 3.786 57.731 1.00 5.98 132 VAL D CA 1
ATOM 7860 C C . VAL D 1 131 ? -3.788 3.242 57.661 1.00 5.90 132 VAL D C 1
ATOM 7861 O O . VAL D 1 131 ? -2.912 3.840 57.033 1.00 6.32 132 VAL D O 1
ATOM 7865 N N . VAL D 1 132 ? -3.576 2.116 58.343 1.00 5.79 133 VAL D N 1
ATOM 7866 C CA . VAL D 1 132 ? -2.351 1.340 58.274 1.00 5.42 133 VAL D CA 1
ATOM 7867 C C . VAL D 1 132 ? -2.649 0.111 57.425 1.00 5.75 133 VAL D C 1
ATOM 7868 O O . VAL D 1 132 ? -3.497 -0.713 57.786 1.00 6.17 133 VAL D O 1
ATOM 7872 N N . LEU D 1 133 ? -2.007 0.013 56.276 1.00 5.63 134 LEU D N 1
ATOM 7873 C CA . LEU D 1 133 ? -2.088 -1.180 55.445 1.00 5.64 134 LEU D CA 1
ATOM 7874 C C . LEU D 1 133 ? -1.357 -2.317 56.131 1.00 5.77 134 LEU D C 1
ATOM 7875 O O . LEU D 1 133 ? -0.422 -2.085 56.881 1.00 6.38 134 LEU D O 1
ATOM 7880 N N . TYR D 1 134 ? -1.766 -3.549 55.857 1.00 5.82 135 TYR D N 1
ATOM 7881 C CA . TYR D 1 134 ? -1.133 -4.708 56.483 1.00 6.02 135 TYR D CA 1
ATOM 7882 C C . TYR D 1 134 ? -0.901 -5.793 55.445 1.00 6.17 135 TYR D C 1
ATOM 7883 O O . TYR D 1 134 ? -1.841 -6.320 54.866 1.00 5.98 135 TYR D O 1
ATOM 7892 N N . ASN D 1 135 ? 0.375 -6.082 55.206 1.00 5.75 136 ASN D N 1
ATOM 7893 C CA . ASN D 1 135 ? 0.812 -7.071 54.228 1.00 5.98 136 ASN D CA 1
ATOM 7894 C C . ASN D 1 135 ? 1.518 -8.220 54.938 1.00 5.79 136 ASN D C 1
ATOM 7895 O O . ASN D 1 135 ? 2.574 -8.042 55.552 1.00 6.23 136 ASN D O 1
ATOM 7900 N N . VAL D 1 136 ? 0.916 -9.401 54.863 1.00 5.28 137 VAL D N 1
ATOM 7901 C CA . VAL D 1 136 ? 1.479 -10.600 55.486 1.00 5.50 137 VAL D CA 1
ATOM 7902 C C . VAL D 1 136 ? 1.254 -11.818 54.574 1.00 5.61 137 VAL D C 1
ATOM 7903 O O . VAL D 1 136 ? 0.322 -12.618 54.761 1.00 5.20 137 VAL D O 1
ATOM 7907 N N . PRO D 1 137 ? 2.101 -11.936 53.544 1.00 5.84 138 PRO D N 1
ATOM 7908 C CA . PRO D 1 137 ? 1.933 -13.034 52.593 1.00 6.03 138 PRO D CA 1
ATOM 7909 C C . PRO D 1 137 ? 1.889 -14.441 53.195 1.00 6.72 138 PRO D C 1
ATOM 7910 O O . PRO D 1 137 ? 1.254 -15.316 52.620 1.00 6.63 138 PRO D O 1
ATOM 7914 N N . SER D 1 138 ? 2.529 -14.653 54.341 1.00 6.73 139 SER D N 1
ATOM 7915 C CA . SER D 1 138 ? 2.488 -15.963 55.003 1.00 7.49 139 SER D CA 1
ATOM 7916 C C . SER D 1 138 ? 1.101 -16.340 55.509 1.00 7.83 139 SER D C 1
ATOM 7917 O O . SER D 1 138 ? 0.843 -17.507 55.808 1.00 8.99 139 SER D O 1
ATOM 7920 N N . ARG D 1 139 ? 0.211 -15.360 55.613 1.00 7.14 140 ARG D N 1
ATOM 7921 C CA . ARG D 1 139 ? -1.178 -15.632 55.978 1.00 7.35 140 ARG D CA 1
ATOM 7922 C C . ARG D 1 139 ? -2.182 -15.379 54.851 1.00 7.30 140 ARG D C 1
ATOM 7923 O O . ARG D 1 139 ? -3.280 -15.898 54.901 1.00 9.07 140 ARG D O 1
ATOM 7931 N N . THR D 1 140 ? -1.817 -14.604 53.835 1.00 6.84 141 THR D N 1
ATOM 7932 C CA . THR D 1 140 ? -2.758 -14.238 52.771 1.00 6.68 141 THR D CA 1
ATOM 7933 C C . THR D 1 140 ? -2.407 -14.800 51.404 1.00 7.28 141 THR D C 1
ATOM 7934 O O . THR D 1 140 ? -3.243 -14.799 50.503 1.00 7.44 141 THR D O 1
ATOM 7938 N N . ASN D 1 141 ? -1.169 -15.261 51.262 1.00 7.38 142 ASN D N 1
ATOM 7939 C CA A ASN D 1 141 ? -0.626 -15.690 49.971 0.50 8.01 142 ASN D CA 1
ATOM 7940 C CA B ASN D 1 141 ? -0.608 -15.679 49.975 0.50 7.83 142 ASN D CA 1
ATOM 7941 C C . ASN D 1 141 ? -0.778 -14.632 48.877 1.00 8.16 142 ASN D C 1
ATOM 7942 O O . ASN D 1 141 ? -0.882 -14.955 47.690 1.00 8.56 142 ASN D O 1
ATOM 7951 N N . MET D 1 142 ? -0.772 -13.364 49.278 1.00 7.62 143 MET D N 1
ATOM 7952 C CA . MET D 1 142 ? -0.708 -12.274 48.315 1.00 7.76 143 MET D CA 1
ATOM 7953 C C . MET D 1 142 ? 0.090 -11.148 48.936 1.00 7.79 143 MET D C 1
ATOM 7954 O O . MET D 1 142 ? 0.417 -11.179 50.137 1.00 8.10 143 MET D O 1
ATOM 7959 N N . THR D 1 143 ? 0.419 -10.161 48.109 1.00 7.59 144 THR D N 1
ATOM 7960 C CA . THR D 1 143 ? 1.232 -9.050 48.550 1.00 7.56 144 THR D CA 1
ATOM 7961 C C . THR D 1 143 ? 0.654 -7.734 48.061 1.00 7.23 144 THR D C 1
ATOM 7962 O O . THR D 1 143 ? -0.215 -7.704 47.188 1.00 7.48 144 THR D O 1
ATOM 7966 N N . ILE D 1 144 ? 1.129 -6.650 48.657 1.00 7.09 145 ILE D N 1
ATOM 7967 C CA . ILE D 1 144 ? 0.888 -5.305 48.160 1.00 7.33 145 ILE D CA 1
ATOM 7968 C C . ILE D 1 144 ? 2.165 -4.917 47.440 1.00 7.48 145 ILE D C 1
ATOM 7969 O O . ILE D 1 144 ? 3.187 -4.664 48.067 1.00 7.95 145 ILE D O 1
ATOM 7974 N N . GLU D 1 145 ? 2.142 -4.926 46.117 1.00 7.83 146 GLU D N 1
ATOM 7975 C CA . GLU D 1 145 ? 3.376 -4.688 45.379 1.00 8.42 146 GLU D CA 1
ATOM 7976 C C . GLU D 1 145 ? 3.847 -3.273 45.654 1.00 8.54 146 GLU D C 1
ATOM 7977 O O . GLU D 1 145 ? 3.026 -2.406 45.942 1.00 8.60 146 GLU D O 1
ATOM 7983 N N . PRO D 1 146 ? 5.170 -3.037 45.597 1.00 9.29 147 PRO D N 1
ATOM 7984 C CA . PRO D 1 146 ? 5.693 -1.693 45.874 1.00 9.72 147 PRO D CA 1
ATOM 7985 C C . PRO D 1 146 ? 5.009 -0.561 45.102 1.00 10.23 147 PRO D C 1
ATOM 7986 O O . PRO D 1 146 ? 4.697 0.483 45.671 1.00 10.19 147 PRO D O 1
ATOM 7990 N N . GLU D 1 147 ? 4.758 -0.783 43.820 1.00 10.67 148 GLU D N 1
ATOM 7991 C CA . GLU D 1 147 ? 4.035 0.176 42.989 1.00 11.47 148 GLU D CA 1
ATOM 7992 C C . GLU D 1 147 ? 2.634 0.456 43.546 1.00 10.54 148 GLU D C 1
ATOM 7993 O O . GLU D 1 147 ? 2.135 1.574 43.472 1.00 11.40 148 GLU D O 1
ATOM 7999 N N . THR D 1 148 ? 1.999 -0.564 44.117 1.00 9.69 149 THR D N 1
ATOM 8000 C CA . THR D 1 148 ? 0.688 -0.401 44.719 1.00 9.08 149 THR D CA 1
ATOM 8001 C C . THR D 1 148 ? 0.763 0.36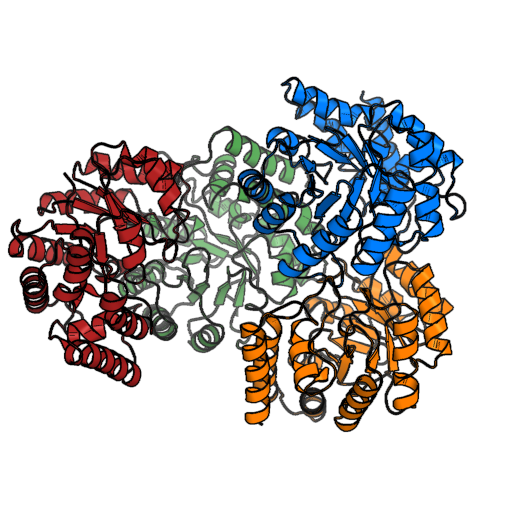1 46.039 1.00 8.22 149 THR D C 1
ATOM 8002 O O . THR D 1 148 ? -0.079 1.215 46.308 1.00 8.27 149 THR D O 1
ATOM 8006 N N . VAL D 1 149 ? 1.764 0.057 46.862 1.00 8.08 150 VAL D N 1
ATOM 8007 C CA . VAL D 1 149 ? 1.997 0.854 48.065 1.00 8.76 150 VAL D CA 1
ATOM 8008 C C . VAL D 1 149 ? 2.173 2.327 47.704 1.00 9.14 150 VAL D C 1
ATOM 8009 O O . VAL D 1 149 ? 1.636 3.201 48.372 1.00 9.05 150 VAL D O 1
ATOM 8013 N N . GLU D 1 150 ? 2.921 2.599 46.640 1.00 10.24 151 GLU D N 1
ATOM 8014 C CA . GLU D 1 150 ? 3.131 3.971 46.192 1.00 11.49 151 GLU D CA 1
ATOM 8015 C C . GLU D 1 150 ? 1.794 4.660 45.928 1.00 10.92 151 GLU D C 1
ATOM 8016 O O . GLU D 1 150 ? 1.524 5.741 46.459 1.00 11.22 151 GLU D O 1
ATOM 8022 N N . ILE D 1 151 ? 0.960 4.022 45.112 1.00 10.76 152 ILE D N 1
ATOM 8023 C CA . ILE D 1 151 ? -0.352 4.561 44.746 1.00 10.62 152 ILE D CA 1
ATOM 8024 C C . ILE D 1 151 ? -1.192 4.839 45.989 1.00 9.93 152 ILE D C 1
ATOM 8025 O O . ILE D 1 151 ? -1.787 5.907 46.130 1.00 10.27 152 ILE D O 1
ATOM 8030 N N . LEU D 1 152 ? -1.221 3.875 46.898 1.00 9.60 153 LEU D N 1
ATOM 8031 C CA . LEU D 1 152 ? -2.056 3.975 48.084 1.00 9.49 153 LEU D CA 1
ATOM 8032 C C . LEU D 1 152 ? -1.533 5.027 49.049 1.00 9.31 153 LEU D C 1
ATOM 8033 O O . LEU D 1 152 ? -2.313 5.721 49.692 1.00 8.69 153 LEU D O 1
ATOM 8038 N N . SER D 1 153 ? -0.214 5.182 49.122 1.00 10.18 154 SER D N 1
ATOM 8039 C CA . SER D 1 153 ? 0.363 6.187 50.012 1.00 10.56 154 SER D CA 1
ATOM 8040 C C . SER D 1 153 ? -0.047 7.606 49.635 1.00 11.14 154 SER D C 1
ATOM 8041 O O . SER D 1 153 ? -0.009 8.490 50.479 1.00 11.20 154 SER D O 1
ATOM 8044 N N . GLN D 1 154 ? -0.444 7.813 48.382 1.00 12.01 155 GLN D N 1
ATOM 8045 C CA . GLN D 1 154 ? -0.904 9.125 47.921 1.00 14.07 155 GLN D CA 1
ATOM 8046 C C . GLN D 1 154 ? -2.307 9.467 48.391 1.00 13.61 155 GLN D C 1
ATOM 8047 O O . GLN D 1 154 ? -2.729 10.615 48.266 1.00 14.25 155 GLN D O 1
ATOM 8053 N N . HIS D 1 155 ? -3.041 8.479 48.900 1.00 13.70 156 HIS D N 1
ATOM 8054 C CA . HIS D 1 155 ? -4.357 8.728 49.517 1.00 13.95 156 HIS D CA 1
ATOM 8055 C C . HIS D 1 155 ? -4.191 9.491 50.828 1.00 14.64 156 HIS D C 1
ATOM 8056 O O . HIS D 1 155 ? -3.368 9.111 51.647 1.00 14.86 156 HIS D O 1
ATOM 8063 N N . PRO D 1 156 ? -4.979 10.567 51.042 1.00 15.16 157 PRO D N 1
ATOM 8064 C CA . PRO D 1 156 ? -4.781 11.393 52.241 1.00 14.90 157 PRO D CA 1
ATOM 8065 C C . PRO D 1 156 ? -4.915 10.675 53.591 1.00 14.06 157 PRO D C 1
ATOM 8066 O O . PRO D 1 156 ? -4.321 11.120 54.588 1.00 15.35 157 PRO D O 1
ATOM 8070 N N . TYR D 1 157 ? -5.669 9.578 53.629 1.00 12.33 158 TYR D N 1
ATOM 8071 C CA . TYR D 1 157 ? -5.892 8.844 54.877 1.00 11.80 158 TYR D CA 1
ATOM 8072 C C . TYR D 1 157 ? -5.061 7.569 54.992 1.00 10.69 158 TYR D C 1
ATOM 8073 O O . TYR D 1 157 ? -5.058 6.953 56.046 1.00 11.47 158 TYR D O 1
ATOM 8082 N N . ILE D 1 158 ? -4.345 7.180 53.944 1.00 8.98 159 ILE D N 1
ATOM 8083 C CA . ILE D 1 158 ? -3.510 5.977 54.019 1.00 8.02 159 ILE D CA 1
ATOM 8084 C C . ILE D 1 158 ? -2.089 6.404 54.362 1.00 7.94 159 ILE D C 1
ATOM 8085 O O . ILE D 1 158 ? -1.413 7.041 53.556 1.00 8.43 159 ILE D O 1
ATOM 8090 N N . VAL D 1 159 ? -1.649 6.046 55.568 1.00 7.46 160 VAL D N 1
ATOM 8091 C CA . VAL D 1 159 ? -0.467 6.661 56.178 1.00 7.45 160 VAL D CA 1
ATOM 8092 C C . VAL D 1 159 ? 0.657 5.723 56.613 1.00 6.93 160 VAL D C 1
ATOM 8093 O O . VAL D 1 159 ? 1.727 6.191 57.000 1.00 7.44 160 VAL D O 1
ATOM 8097 N N . ALA D 1 160 ? 0.448 4.411 56.542 1.00 6.05 161 ALA D N 1
ATOM 8098 C CA . ALA D 1 160 ? 1.476 3.495 56.997 1.00 6.03 161 ALA D CA 1
ATOM 8099 C C . ALA D 1 160 ? 1.254 2.107 56.455 1.00 6.27 161 ALA D C 1
ATOM 8100 O O . ALA D 1 160 ? 0.176 1.796 55.942 1.00 6.07 161 ALA D O 1
ATOM 8102 N N . LEU D 1 161 ? 2.296 1.296 56.571 1.00 5.93 162 LEU D N 1
ATOM 8103 C CA . LEU D 1 161 ? 2.255 -0.113 56.197 1.00 6.34 162 LEU D CA 1
ATOM 8104 C C . LEU D 1 161 ? 2.852 -0.936 57.313 1.00 6.08 162 LEU D C 1
ATOM 8105 O O . LEU D 1 161 ? 3.974 -0.680 57.729 1.00 6.52 162 LEU D O 1
ATOM 8110 N N . LYS D 1 162 ? 2.090 -1.920 57.782 1.00 6.12 163 LYS D N 1
ATOM 8111 C CA . LYS D 1 162 ? 2.623 -3.002 58.594 1.00 6.40 163 LYS D CA 1
ATOM 8112 C C . LYS D 1 162 ? 3.148 -4.055 57.630 1.00 6.12 163 LYS D C 1
ATOM 8113 O O . LYS D 1 162 ? 2.374 -4.743 56.973 1.00 6.09 163 LYS D O 1
ATOM 8119 N N . ASP D 1 163 ? 4.471 -4.174 57.568 1.00 6.26 164 ASP D N 1
ATOM 8120 C CA . ASP D 1 163 ? 5.147 -4.969 56.560 1.00 6.89 164 ASP D CA 1
ATOM 8121 C C . ASP D 1 163 ? 5.670 -6.256 57.185 1.00 7.02 164 ASP D C 1
ATOM 8122 O O . ASP D 1 163 ? 6.712 -6.262 57.870 1.00 6.58 164 ASP D O 1
ATOM 8127 N N . ALA D 1 164 ? 4.925 -7.343 56.981 1.00 7.22 165 ALA D N 1
ATOM 8128 C CA . ALA D 1 164 ? 5.323 -8.651 57.491 1.00 7.51 165 ALA D CA 1
ATOM 8129 C C . ALA D 1 164 ? 5.904 -9.543 56.388 1.00 8.09 165 ALA D C 1
ATOM 8130 O O . ALA D 1 164 ? 5.876 -10.771 56.505 1.00 8.61 165 ALA D O 1
ATOM 8132 N N . THR D 1 165 ? 6.456 -8.945 55.335 1.00 8.39 166 THR D N 1
ATOM 8133 C CA . THR D 1 165 ? 7.027 -9.734 54.245 1.00 8.89 166 THR D CA 1
ATOM 8134 C C . THR D 1 165 ? 8.333 -10.403 54.649 1.00 9.34 166 THR D C 1
ATOM 8135 O O . THR D 1 165 ? 8.705 -11.429 54.081 1.00 10.24 166 THR D O 1
ATOM 8139 N N . ASN D 1 166 ? 9.045 -9.798 55.599 1.00 9.88 167 ASN D N 1
ATOM 8140 C CA . ASN D 1 166 ? 10.387 -10.232 55.959 1.00 10.29 167 ASN D CA 1
ATOM 8141 C C . ASN D 1 166 ? 11.297 -10.319 54.730 1.00 10.37 167 ASN D C 1
ATOM 8142 O O . ASN D 1 166 ? 12.171 -11.173 54.642 1.00 11.28 167 ASN D O 1
ATOM 8147 N N . ASP D 1 167 ? 11.081 -9.400 53.800 1.00 10.41 168 ASP D N 1
ATOM 8148 C CA . ASP D 1 167 ? 11.744 -9.381 52.509 1.00 10.81 168 ASP D CA 1
ATOM 8149 C C . ASP D 1 167 ? 12.387 -8.009 52.382 1.00 11.14 168 ASP D C 1
ATOM 8150 O O . ASP D 1 167 ? 11.704 -7.005 52.205 1.00 11.14 168 ASP D O 1
ATOM 8155 N N . PHE D 1 168 ? 13.707 -7.962 52.492 1.00 11.70 169 PHE D N 1
ATOM 8156 C CA . PHE D 1 168 ? 14.380 -6.677 52.525 1.00 12.20 169 PHE D CA 1
ATOM 8157 C C . PHE D 1 168 ? 14.568 -6.078 51.136 1.00 12.35 169 PHE D C 1
ATOM 8158 O O . PHE D 1 168 ? 14.794 -4.882 51.019 1.00 12.35 169 PHE D O 1
ATOM 8166 N N . GLU D 1 169 ? 14.435 -6.884 50.085 1.00 12.21 170 GLU D N 1
ATOM 8167 C CA A GLU D 1 169 ? 14.397 -6.348 48.727 0.50 12.38 170 GLU D CA 1
ATOM 8168 C CA B GLU D 1 169 ? 14.396 -6.343 48.727 0.50 12.28 170 GLU D CA 1
ATOM 8169 C C . GLU D 1 169 ? 13.089 -5.581 48.533 1.00 12.25 170 GLU D C 1
ATOM 8170 O O . GLU D 1 169 ? 13.074 -4.491 47.965 1.00 12.26 170 GLU D O 1
ATOM 8175 N N . TYR D 1 170 ? 11.996 -6.160 49.024 1.00 11.87 171 TYR D N 1
ATOM 8176 C CA . TYR D 1 170 ? 10.691 -5.509 49.028 1.00 11.30 171 TYR D CA 1
ATOM 8177 C C . TYR D 1 170 ? 10.759 -4.185 49.789 1.00 11.05 171 TYR D C 1
ATOM 8178 O O . TYR D 1 170 ? 10.281 -3.166 49.313 1.00 11.17 171 TYR D O 1
ATOM 8187 N N . LEU D 1 171 ? 11.355 -4.207 50.975 1.00 10.85 172 LEU D N 1
ATOM 8188 C CA . LEU D 1 171 ? 11.499 -2.993 51.755 1.00 11.08 172 LEU D CA 1
ATOM 8189 C C . LEU D 1 171 ? 12.200 -1.897 50.959 1.00 11.54 172 LEU D C 1
ATOM 8190 O O . LEU D 1 171 ? 11.762 -0.755 50.968 1.00 10.62 172 LEU D O 1
ATOM 8195 N N . GLU D 1 172 ? 13.287 -2.235 50.273 1.00 12.19 173 GLU D N 1
ATOM 8196 C CA . GLU D 1 172 ? 14.009 -1.222 49.505 1.00 13.23 173 GLU D CA 1
ATOM 8197 C C . GLU D 1 172 ? 13.179 -0.673 48.350 1.00 13.05 173 GLU D C 1
ATOM 8198 O O . GLU D 1 172 ? 13.202 0.530 48.084 1.00 13.27 173 GLU D O 1
ATOM 8204 N N . GLU D 1 173 ? 12.418 -1.542 47.692 1.00 12.70 174 GLU D N 1
ATOM 8205 C CA . GLU D 1 173 ? 11.554 -1.110 46.598 1.00 12.79 174 GLU D CA 1
ATOM 8206 C C . GLU D 1 173 ? 10.430 -0.189 47.082 1.00 11.98 174 GLU D C 1
ATOM 8207 O O . GLU D 1 173 ? 10.054 0.762 46.394 1.00 12.56 174 GLU D O 1
ATOM 8213 N N . VAL D 1 174 ? 9.898 -0.471 48.265 1.00 11.19 175 VAL D N 1
ATOM 8214 C CA . VAL D 1 174 ? 8.865 0.374 48.846 1.00 10.63 175 VAL D CA 1
ATOM 8215 C C . VAL D 1 174 ? 9.466 1.721 49.251 1.00 11.20 175 VAL D C 1
ATOM 8216 O O . VAL D 1 174 ? 8.901 2.765 48.948 1.00 10.65 175 VAL D O 1
ATOM 8220 N N . LYS D 1 175 ? 10.617 1.688 49.920 1.00 11.62 176 LYS D N 1
ATOM 8221 C CA . LYS D 1 175 ? 11.270 2.907 50.402 1.00 12.82 176 LYS D CA 1
ATOM 8222 C C . LYS D 1 175 ? 11.562 3.910 49.301 1.00 13.61 176 LYS D C 1
ATOM 8223 O O . LYS D 1 175 ? 11.432 5.117 49.505 1.00 13.99 176 LYS D O 1
ATOM 8229 N N . LYS D 1 176 ? 11.956 3.414 48.133 1.00 14.45 177 LYS D N 1
ATOM 8230 C CA . LYS D 1 176 ? 12.274 4.291 47.003 1.00 15.39 177 LYS D CA 1
ATOM 8231 C C . LYS D 1 176 ? 11.045 4.975 46.415 1.00 15.26 177 LYS D C 1
ATOM 8232 O O . LYS D 1 176 ? 11.169 5.958 45.684 1.00 16.09 177 LYS D O 1
ATOM 8238 N N . ARG D 1 177 ? 9.864 4.459 46.742 1.00 14.83 178 ARG D N 1
ATOM 8239 C CA . ARG D 1 177 ? 8.622 4.924 46.145 1.00 14.74 178 ARG D CA 1
ATOM 8240 C C . ARG D 1 177 ? 7.730 5.708 47.098 1.00 14.61 178 ARG D C 1
ATOM 8241 O O . ARG D 1 177 ? 6.714 6.256 46.669 1.00 15.70 178 ARG D O 1
ATOM 8249 N N . ILE D 1 178 ? 8.083 5.754 48.379 1.00 13.98 179 ILE D N 1
ATOM 8250 C CA . ILE D 1 178 ? 7.291 6.484 49.363 1.00 14.28 179 ILE D CA 1
ATOM 8251 C C . ILE D 1 178 ? 8.113 7.566 50.048 1.00 14.09 179 ILE D C 1
ATOM 8252 O O . ILE D 1 178 ? 9.346 7.580 49.975 1.00 14.01 179 ILE D O 1
ATOM 8257 N N . ASP D 1 179 ? 7.400 8.489 50.679 1.00 14.15 180 ASP D N 1
ATOM 8258 C CA . ASP D 1 179 ? 7.998 9.548 51.464 1.00 14.88 180 ASP D CA 1
ATOM 8259 C C . ASP D 1 179 ? 7.925 9.152 52.933 1.00 14.71 180 ASP D C 1
ATOM 8260 O O . ASP D 1 179 ? 6.858 9.181 53.544 1.00 13.57 180 ASP D O 1
ATOM 8265 N N . THR D 1 180 ? 9.079 8.792 53.487 1.00 15.22 181 THR D N 1
ATOM 8266 C CA . THR D 1 180 ? 9.203 8.376 54.878 1.00 15.86 181 THR D CA 1
ATOM 8267 C C . THR D 1 180 ? 8.631 9.368 55.884 1.00 15.39 181 THR D C 1
ATOM 8268 O O . THR D 1 180 ? 8.227 8.976 56.981 1.00 15.39 181 THR D O 1
ATOM 8272 N N . ASN D 1 181 ? 8.622 10.648 55.536 1.00 15.18 182 ASN D N 1
ATOM 8273 C CA . ASN D 1 181 ? 8.121 11.668 56.450 1.00 15.23 182 ASN D CA 1
ATOM 8274 C C . ASN D 1 181 ? 6.620 11.588 56.660 1.00 14.71 182 ASN D C 1
ATOM 8275 O O . ASN D 1 181 ? 6.118 11.996 57.709 1.00 15.71 182 ASN D O 1
ATOM 8280 N N . SER D 1 182 ? 5.903 11.066 55.669 1.00 13.63 183 SER D N 1
ATOM 8281 C CA . SER D 1 182 ? 4.441 11.015 55.724 1.00 12.68 183 SER D CA 1
ATOM 8282 C C . SER D 1 182 ? 3.861 9.603 55.619 1.00 11.46 183 SER D C 1
ATOM 8283 O O . SER D 1 182 ? 2.648 9.429 55.760 1.00 12.07 183 SER D O 1
ATOM 8286 N N . PHE D 1 183 ? 4.708 8.611 55.361 1.00 9.80 184 PHE D N 1
ATOM 8287 C CA . PHE D 1 183 ? 4.252 7.237 55.246 1.00 8.94 184 PHE D CA 1
ATOM 8288 C C . PHE D 1 183 ? 5.192 6.334 56.028 1.00 8.47 184 PHE D C 1
ATOM 8289 O O . PHE D 1 183 ? 6.356 6.179 55.671 1.00 9.53 184 PHE D O 1
ATOM 8297 N N . ALA D 1 184 ? 4.687 5.757 57.109 1.00 7.76 185 ALA D N 1
ATOM 8298 C CA . ALA D 1 184 ? 5.501 4.971 58.026 1.00 7.47 185 ALA D CA 1
ATOM 8299 C C . ALA D 1 184 ? 5.542 3.510 57.631 1.00 7.30 185 ALA D C 1
ATOM 8300 O O . ALA D 1 184 ? 4.560 2.959 57.140 1.00 7.49 185 ALA D O 1
ATOM 8302 N N . LEU D 1 185 ? 6.681 2.886 57.894 1.00 6.68 186 LEU D N 1
ATOM 8303 C CA . LEU D 1 185 ? 6.881 1.468 57.648 1.00 7.09 186 LEU D CA 1
ATOM 8304 C C . LEU D 1 185 ? 7.151 0.809 58.985 1.00 7.04 186 LEU D C 1
ATOM 8305 O O . LEU D 1 185 ? 8.120 1.133 59.660 1.00 7.65 186 LEU D O 1
ATOM 8310 N N . TYR D 1 186 ? 6.263 -0.097 59.378 1.00 6.82 187 TYR D N 1
ATOM 8311 C CA . TYR D 1 186 ? 6.407 -0.849 60.617 1.00 6.72 187 TYR D CA 1
ATOM 8312 C C . TYR D 1 186 ? 6.620 -2.313 60.309 1.00 6.82 187 TYR D C 1
ATOM 8313 O O . TYR D 1 186 ? 5.872 -2.903 59.543 1.00 7.52 187 TYR D O 1
ATOM 8322 N N . SER D 1 187 ? 7.635 -2.913 60.909 1.00 6.61 188 SER D N 1
ATOM 8323 C CA . SER D 1 187 ? 7.816 -4.329 60.747 1.00 6.60 188 SER D CA 1
ATOM 8324 C C . SER D 1 187 ? 6.641 -5.082 61.361 1.00 6.47 188 SER D C 1
ATOM 8325 O O . SER D 1 187 ? 6.122 -4.698 62.410 1.00 6.98 188 SER D O 1
ATOM 8328 N N . GLY D 1 188 ? 6.254 -6.173 60.711 1.00 6.72 189 GLY D N 1
ATOM 8329 C CA . GLY D 1 188 ? 5.306 -7.127 61.270 1.00 7.09 189 GLY D CA 1
ATOM 8330 C C . GLY D 1 188 ? 5.950 -8.447 61.645 1.00 7.69 189 GLY D C 1
ATOM 8331 O O . GLY D 1 188 ? 5.262 -9.465 61.768 1.00 8.22 189 GLY D O 1
ATOM 8332 N N . ASN D 1 189 ? 7.271 -8.447 61.811 1.00 8.34 190 ASN D N 1
ATOM 8333 C CA . ASN D 1 189 ? 7.987 -9.648 62.208 1.00 8.69 190 ASN D CA 1
ATOM 8334 C C . ASN D 1 189 ? 8.995 -9.283 63.284 1.00 8.59 190 ASN D C 1
ATOM 8335 O O . ASN D 1 189 ? 10.024 -8.670 62.990 1.00 8.94 190 ASN D O 1
ATOM 8340 N N . ASP D 1 190 ? 8.683 -9.645 64.529 1.00 8.69 191 ASP D N 1
ATOM 8341 C CA . ASP D 1 190 ? 9.556 -9.381 65.684 1.00 8.81 191 ASP D CA 1
ATOM 8342 C C . ASP D 1 190 ? 11.012 -9.784 65.434 1.00 8.70 191 ASP D C 1
ATOM 8343 O O . ASP D 1 190 ? 11.933 -9.123 65.925 1.00 9.00 191 ASP D O 1
ATOM 8348 N N . ASP D 1 191 ? 11.216 -10.865 64.680 1.00 9.01 192 ASP D N 1
ATOM 8349 C CA . ASP D 1 191 ? 12.564 -11.412 64.449 1.00 9.38 192 ASP D CA 1
ATOM 8350 C C . ASP D 1 191 ? 13.510 -10.466 63.722 1.00 9.04 192 ASP D C 1
ATOM 8351 O O . ASP D 1 191 ? 14.728 -10.612 63.853 1.00 8.82 192 ASP D O 1
ATOM 8356 N N . ASN D 1 192 ? 12.975 -9.528 62.943 1.00 8.43 193 ASN D N 1
ATOM 8357 C CA . ASN D 1 192 ? 13.808 -8.774 62.013 1.00 8.07 193 ASN D CA 1
ATOM 8358 C C . ASN D 1 192 ? 14.066 -7.335 62.417 1.00 8.37 193 ASN D C 1
ATOM 8359 O O . ASN D 1 192 ? 14.645 -6.580 61.642 1.00 8.48 193 ASN D O 1
ATOM 8364 N N . VAL D 1 193 ? 13.692 -6.959 63.637 1.00 8.43 194 VAL D N 1
ATOM 8365 C CA . VAL D 1 193 ? 13.703 -5.547 64.002 1.00 8.95 194 VAL D CA 1
ATOM 8366 C C . VAL D 1 193 ? 15.087 -4.901 63.978 1.00 9.21 194 VAL D C 1
ATOM 8367 O O . VAL D 1 193 ? 15.195 -3.719 63.654 1.00 9.86 194 VAL D O 1
ATOM 8371 N N . VAL D 1 194 ? 16.146 -5.644 64.289 1.00 9.91 195 VAL D N 1
ATOM 8372 C CA . VAL D 1 194 ? 17.481 -5.032 64.260 1.00 10.71 195 VAL D CA 1
ATOM 8373 C C . VAL D 1 194 ? 17.751 -4.501 62.854 1.00 11.09 195 VAL D C 1
ATOM 8374 O O . VAL D 1 194 ? 18.093 -3.336 62.673 1.00 11.72 195 VAL D O 1
ATOM 8378 N N . GLU D 1 195 ? 17.566 -5.358 61.862 1.00 11.35 196 GLU D N 1
ATOM 8379 C CA . GLU D 1 195 ? 17.757 -4.986 60.461 1.00 12.20 196 GLU D CA 1
ATOM 8380 C C . GLU D 1 195 ? 16.696 -3.979 59.997 1.00 11.18 196 GLU D C 1
ATOM 8381 O O . GLU D 1 195 ? 17.001 -3.040 59.268 1.00 11.06 196 GLU D O 1
ATOM 8387 N N . TYR D 1 196 ? 15.449 -4.164 60.423 1.00 9.92 197 TYR D N 1
ATOM 8388 C CA . TYR D 1 196 ? 14.373 -3.276 59.993 1.00 9.61 197 TYR D CA 1
ATOM 8389 C C . TYR D 1 196 ? 14.632 -1.838 60.441 1.00 9.50 197 TYR D C 1
ATOM 8390 O O . TYR D 1 196 ? 14.453 -0.900 59.663 1.00 9.36 197 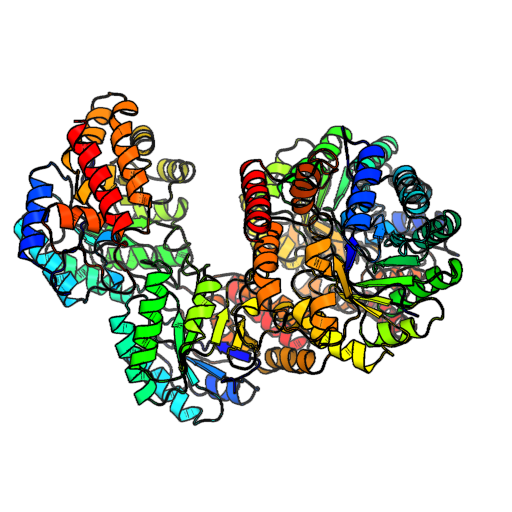TYR D O 1
ATOM 8399 N N . TYR D 1 197 ? 15.080 -1.675 61.683 1.00 9.73 198 TYR D N 1
ATOM 8400 C CA . TYR D 1 197 ? 15.410 -0.351 62.203 1.00 10.00 198 TYR D CA 1
ATOM 8401 C C . TYR D 1 197 ? 16.642 0.215 61.502 1.00 11.27 198 TYR D C 1
ATOM 8402 O O . TYR D 1 197 ? 16.659 1.383 61.145 1.00 11.53 198 TYR D O 1
ATOM 8411 N N . GLN D 1 198 ? 17.649 -0.628 61.280 1.00 12.09 199 GLN D N 1
ATOM 8412 C CA . GLN D 1 198 ? 18.852 -0.197 60.559 1.00 13.65 199 GLN D CA 1
ATOM 8413 C C . GLN D 1 198 ? 18.505 0.344 59.182 1.00 13.22 199 GLN D C 1
ATOM 8414 O O . GLN D 1 198 ? 19.108 1.317 58.714 1.00 13.57 199 GLN D O 1
ATOM 8420 N N . ARG D 1 199 ? 17.528 -0.288 58.538 1.00 13.23 200 ARG D N 1
ATOM 8421 C CA . ARG D 1 199 ? 17.145 0.053 57.174 1.00 13.12 200 ARG D CA 1
ATOM 8422 C C . ARG D 1 199 ? 16.070 1.135 57.086 1.00 12.66 200 ARG D C 1
ATOM 8423 O O . ARG D 1 199 ? 15.525 1.380 56.020 1.00 13.00 200 ARG D O 1
ATOM 8431 N N . GLY D 1 200 ? 15.767 1.779 58.210 1.00 12.01 201 GLY D N 1
ATOM 8432 C CA . GLY D 1 200 ? 14.969 3.000 58.208 1.00 11.86 201 GLY D CA 1
ATOM 8433 C C . GLY D 1 200 ? 13.490 2.820 58.489 1.00 11.67 201 GLY D C 1
ATOM 8434 O O . GLY D 1 200 ? 12.679 3.685 58.132 1.00 12.43 201 GLY D O 1
ATOM 8435 N N . GLY D 1 201 ? 13.136 1.708 59.127 1.00 11.24 202 GLY D N 1
ATOM 8436 C CA . GLY D 1 201 ? 11.766 1.479 59.572 1.00 10.30 202 GLY D CA 1
ATOM 8437 C C . GLY D 1 201 ? 11.395 2.364 60.751 1.00 9.78 202 GLY D C 1
ATOM 8438 O O . GLY D 1 201 ? 12.259 2.809 61.513 1.00 10.54 202 GLY D O 1
ATOM 8439 N N . GLN D 1 202 ? 10.098 2.612 60.895 1.00 8.57 203 GLN D N 1
ATOM 8440 C CA . GLN D 1 202 ? 9.582 3.488 61.951 1.00 8.21 203 GLN D CA 1
ATOM 8441 C C . GLN D 1 202 ? 9.243 2.761 63.235 1.00 7.75 203 GLN D C 1
ATOM 8442 O O . GLN D 1 202 ? 8.923 3.396 64.234 1.00 8.39 203 GLN D O 1
ATOM 8448 N N . GLY D 1 203 ? 9.290 1.437 63.211 1.00 7.13 204 GLY D N 1
ATOM 8449 C CA . GLY D 1 203 ? 8.969 0.660 64.388 1.00 6.90 204 GLY D CA 1
ATOM 8450 C C . GLY D 1 203 ? 8.513 -0.725 64.006 1.00 6.40 204 GLY D C 1
ATOM 8451 O O . GLY D 1 203 ? 8.892 -1.254 62.948 1.00 6.44 204 GLY D O 1
ATOM 8452 N N . VAL D 1 204 ? 7.675 -1.287 64.869 1.00 6.17 205 VAL D N 1
ATOM 8453 C CA . VAL D 1 204 ? 7.218 -2.661 64.760 1.00 6.63 205 VAL D CA 1
ATOM 8454 C C . VAL D 1 204 ? 5.837 -2.746 65.383 1.00 6.74 205 VAL D C 1
ATOM 8455 O O . VAL D 1 204 ? 5.532 -2.002 66.317 1.00 7.21 205 VAL D O 1
ATOM 8459 N N . ILE D 1 205 ? 5.002 -3.634 64.851 1.00 6.77 206 ILE D N 1
ATOM 8460 C CA . ILE D 1 205 ? 3.737 -3.994 65.482 1.00 6.78 206 ILE D CA 1
ATOM 8461 C C . ILE D 1 205 ? 3.953 -5.434 65.908 1.00 6.68 206 ILE D C 1
ATOM 8462 O O . ILE D 1 205 ? 4.085 -6.332 65.072 1.00 7.26 206 ILE D O 1
ATOM 8467 N N . SER D 1 206 ? 4.044 -5.614 67.222 1.00 6.76 207 SER D N 1
ATOM 8468 C CA . SER D 1 206 ? 4.753 -6.737 67.819 1.00 6.67 207 SER D CA 1
ATOM 8469 C C . SER D 1 206 ? 3.876 -7.707 68.592 1.00 6.48 207 SER D C 1
ATOM 8470 O O . SER D 1 206 ? 3.009 -7.298 69.371 1.00 6.45 207 SER D O 1
ATOM 8473 N N . VAL D 1 207 ? 4.168 -8.995 68.428 1.00 6.00 208 VAL D N 1
ATOM 8474 C CA . VAL D 1 207 ? 3.558 -10.046 69.224 1.00 6.13 208 VAL D CA 1
ATOM 8475 C C . VAL D 1 207 ? 4.240 -10.140 70.589 1.00 5.58 208 VAL D C 1
ATOM 8476 O O . VAL D 1 207 ? 3.566 -10.156 71.620 1.00 5.24 208 VAL D O 1
ATOM 8480 N N . ILE D 1 208 ? 5.576 -10.208 70.598 1.00 5.67 209 ILE D N 1
ATOM 8481 C CA . ILE D 1 208 ? 6.295 -10.449 71.851 1.00 5.81 209 ILE D CA 1
ATOM 8482 C C . ILE D 1 208 ? 6.132 -9.273 72.818 1.00 5.71 209 ILE D C 1
ATOM 8483 O O . ILE D 1 208 ? 6.229 -9.445 74.045 1.00 6.13 209 ILE D O 1
ATOM 8488 N N . ALA D 1 209 ? 5.857 -8.085 72.284 1.00 5.53 210 ALA D N 1
ATOM 8489 C CA . ALA D 1 209 ? 5.617 -6.913 73.131 1.00 5.85 210 ALA D CA 1
ATOM 8490 C C . ALA D 1 209 ? 4.374 -7.038 74.018 1.00 5.74 210 ALA D C 1
ATOM 8491 O O . ALA D 1 209 ? 4.160 -6.205 74.895 1.00 6.13 210 ALA D O 1
ATOM 8493 N N . ASN D 1 210 ? 3.560 -8.078 73.813 1.00 5.71 211 ASN D N 1
ATOM 8494 C CA . ASN D 1 210 ? 2.482 -8.399 74.758 1.00 5.61 211 ASN D CA 1
ATOM 8495 C C . ASN D 1 210 ? 2.993 -8.737 76.144 1.00 5.82 211 ASN D C 1
ATOM 8496 O O . ASN D 1 210 ? 2.282 -8.551 77.129 1.00 6.50 211 ASN D O 1
ATOM 8501 N N . VAL D 1 211 ? 4.205 -9.284 76.207 1.00 6.27 212 VAL D N 1
ATOM 8502 C CA . VAL D 1 211 ? 4.790 -9.685 77.483 1.00 6.42 212 VAL D CA 1
ATOM 8503 C C . VAL D 1 211 ? 6.132 -9.042 77.837 1.00 6.86 212 VAL D C 1
ATOM 8504 O O . VAL D 1 211 ? 6.445 -8.958 79.022 1.00 7.60 212 VAL D O 1
ATOM 8508 N N . ILE D 1 212 ? 6.908 -8.581 76.856 1.00 6.91 213 ILE D N 1
ATOM 8509 C CA . ILE D 1 212 ? 8.118 -7.813 77.155 1.00 7.32 213 ILE D CA 1
ATOM 8510 C C . ILE D 1 212 ? 8.122 -6.460 76.442 1.00 7.38 213 ILE D C 1
ATOM 8511 O O . ILE D 1 212 ? 9.076 -6.119 75.736 1.00 7.26 213 ILE D O 1
ATOM 8516 N N . PRO D 1 213 ? 7.068 -5.649 76.668 1.00 8.09 214 PRO D N 1
ATOM 8517 C CA . PRO D 1 213 ? 7.023 -4.349 76.007 1.00 8.33 214 PRO D CA 1
ATOM 8518 C C . PRO D 1 213 ? 8.209 -3.452 76.338 1.00 8.43 214 PRO D C 1
ATOM 8519 O O . PRO D 1 213 ? 8.709 -2.767 75.460 1.00 8.70 214 PRO D O 1
ATOM 8523 N N . LYS D 1 214 ? 8.634 -3.431 77.598 1.00 8.75 215 LYS D N 1
ATOM 8524 C CA . LYS D 1 214 ? 9.672 -2.487 78.004 1.00 9.67 215 LYS D CA 1
ATOM 8525 C C . LYS D 1 214 ? 10.978 -2.782 77.280 1.00 9.31 215 LYS D C 1
ATOM 8526 O O . LYS D 1 214 ? 11.617 -1.888 76.715 1.00 9.36 215 LYS D O 1
ATOM 8532 N N . GLU D 1 215 ? 11.355 -4.052 77.289 1.00 8.90 216 GLU D N 1
ATOM 8533 C CA . GLU D 1 215 ? 12.590 -4.502 76.681 1.00 8.94 216 GLU D CA 1
ATOM 8534 C C . GLU D 1 215 ? 12.562 -4.354 75.165 1.00 8.74 216 GLU D C 1
ATOM 8535 O O . GLU D 1 215 ? 13.574 -4.044 74.542 1.00 8.69 216 GLU D O 1
ATOM 8541 N N . PHE D 1 216 ? 11.407 -4.597 74.558 1.00 8.29 217 PHE D N 1
ATOM 8542 C CA . PHE D 1 216 ? 11.317 -4.489 73.111 1.00 8.34 217 PHE D CA 1
ATOM 8543 C C . PHE D 1 216 ? 11.353 -3.025 72.653 1.00 8.73 217 PHE D C 1
ATOM 8544 O O . PHE D 1 216 ? 11.982 -2.697 71.655 1.00 8.95 217 PHE D O 1
ATOM 8552 N N . GLN D 1 217 ? 10.686 -2.150 73.396 1.00 8.45 218 GLN D N 1
ATOM 8553 C CA . GLN D 1 217 ? 10.762 -0.715 73.132 1.00 9.29 218 GLN D CA 1
ATOM 8554 C C . GLN D 1 217 ? 12.173 -0.189 73.405 1.00 9.97 218 GLN D C 1
ATOM 8555 O O . GLN D 1 217 ? 12.642 0.696 72.702 1.00 10.21 218 GLN D O 1
ATOM 8561 N N . ALA D 1 218 ? 12.851 -0.740 74.413 1.00 10.86 219 ALA D N 1
ATOM 8562 C CA . ALA D 1 218 ? 14.225 -0.329 74.724 1.00 11.49 219 ALA D CA 1
ATOM 8563 C C . ALA D 1 218 ? 15.163 -0.558 73.542 1.00 12.03 219 ALA D C 1
ATOM 8564 O O . ALA D 1 218 ? 16.104 0.206 73.346 1.00 12.78 219 ALA D O 1
ATOM 8566 N N . LEU D 1 219 ? 14.918 -1.605 72.758 1.00 12.33 220 LEU D N 1
ATOM 8567 C CA . LEU D 1 219 ? 15.719 -1.853 71.548 1.00 12.96 220 LEU D CA 1
ATOM 8568 C C . LEU D 1 219 ? 15.608 -0.715 70.557 1.00 13.23 220 LEU D C 1
ATOM 8569 O O . LEU D 1 219 ? 16.611 -0.247 70.015 1.00 13.61 220 LEU D O 1
ATOM 8574 N N . TYR D 1 220 ? 14.378 -0.293 70.290 1.00 13.00 221 TYR D N 1
ATOM 8575 C CA . TYR D 1 220 ? 14.143 0.788 69.349 1.00 13.15 221 TYR D CA 1
ATOM 8576 C C . TYR D 1 220 ? 14.775 2.087 69.830 1.00 13.64 221 TYR D C 1
ATOM 8577 O O . TYR D 1 220 ? 15.411 2.806 69.058 1.00 13.98 221 TYR D O 1
ATOM 8586 N N . ASP D 1 221 ? 14.598 2.390 71.110 1.00 13.98 222 ASP D N 1
ATOM 8587 C CA . ASP D 1 221 ? 15.132 3.627 71.662 1.00 14.53 222 ASP D CA 1
ATOM 8588 C C . ASP D 1 221 ? 16.658 3.594 71.661 1.00 14.72 222 ASP D C 1
ATOM 8589 O O . ASP D 1 221 ? 17.294 4.610 71.399 1.00 15.19 222 ASP D O 1
ATOM 8594 N N . ALA D 1 222 ? 17.236 2.423 71.914 1.00 14.85 223 ALA D N 1
ATOM 8595 C CA . ALA D 1 222 ? 18.694 2.266 71.893 1.00 15.19 223 ALA D CA 1
ATOM 8596 C C . ALA D 1 222 ? 19.252 2.564 70.507 1.00 15.87 223 ALA D C 1
ATOM 8597 O O . ALA D 1 222 ? 20.156 3.388 70.362 1.00 16.46 223 ALA D O 1
ATOM 8599 N N . GLN D 1 223 ? 18.706 1.916 69.482 1.00 16.33 224 GLN D N 1
ATOM 8600 C CA . GLN D 1 223 ? 19.206 2.119 68.121 1.00 16.94 224 GLN D CA 1
ATOM 8601 C C . GLN D 1 223 ? 18.975 3.541 67.596 1.00 17.66 224 GLN D C 1
ATOM 8602 O O . GLN D 1 223 ? 19.812 4.062 66.854 1.00 17.61 224 GLN D O 1
ATOM 8608 N N . GLN D 1 224 ? 17.864 4.165 67.987 1.00 18.14 225 GLN D N 1
ATOM 8609 C CA . GLN D 1 224 ? 17.582 5.566 67.625 1.00 19.14 225 GLN D CA 1
ATOM 8610 C C . GLN D 1 224 ? 18.636 6.511 68.193 1.00 19.46 225 GLN D C 1
ATOM 8611 O O . GLN D 1 224 ? 18.946 7.537 67.581 1.00 19.77 225 GLN D O 1
ATOM 8617 N N . SER D 1 225 ? 19.175 6.158 69.358 1.00 19.68 226 SER D N 1
ATOM 8618 C CA . SER D 1 225 ? 20.217 6.953 70.011 1.00 20.09 226 SER D CA 1
ATOM 8619 C C . SER D 1 225 ? 21.604 6.691 69.422 1.00 20.39 226 SER D C 1
ATOM 8620 O O . SER D 1 225 ? 22.571 7.329 69.832 1.00 20.78 226 SER D O 1
ATOM 8623 N N . GLY D 1 226 ? 21.704 5.744 68.490 1.00 20.46 227 GLY D N 1
ATOM 8624 C CA . GLY D 1 226 ? 22.950 5.468 67.778 1.00 20.55 227 GLY D CA 1
ATOM 8625 C C . GLY D 1 226 ? 23.698 4.239 68.258 1.00 20.64 227 GLY D C 1
ATOM 8626 O O . GLY D 1 226 ? 24.799 3.970 67.784 1.00 20.96 227 GLY D O 1
ATOM 8627 N N . LEU D 1 227 ? 23.118 3.488 69.192 1.00 20.58 228 LEU D N 1
ATOM 8628 C CA . LEU D 1 227 ? 23.750 2.269 69.688 1.00 20.60 228 LEU D CA 1
ATOM 8629 C C . LEU D 1 227 ? 23.493 1.098 68.748 1.00 20.49 228 LEU D C 1
ATOM 8630 O O . LEU D 1 227 ? 22.417 0.981 68.170 1.00 20.30 228 LEU D O 1
ATOM 8635 N N . ASP D 1 228 ? 24.498 0.242 68.595 1.00 20.30 229 ASP D N 1
ATOM 8636 C CA . ASP D 1 228 ? 24.325 -1.072 67.978 1.00 20.16 229 ASP D CA 1
ATOM 8637 C C . ASP D 1 228 ? 23.546 -1.971 68.936 1.00 19.64 229 ASP D C 1
ATOM 8638 O O . ASP D 1 228 ? 23.897 -2.080 70.107 1.00 19.80 229 ASP D O 1
ATOM 8643 N N . ILE D 1 229 ? 22.500 -2.622 68.429 1.00 18.96 230 ILE D N 1
ATOM 8644 C CA . ILE D 1 229 ? 21.573 -3.375 69.279 1.00 18.47 230 ILE D CA 1
ATOM 8645 C C . ILE D 1 229 ? 21.598 -4.874 68.987 1.00 18.70 230 ILE D C 1
ATOM 8646 O O . ILE D 1 229 ? 20.746 -5.612 69.474 1.00 18.18 230 ILE D O 1
ATOM 8651 N N . GLN D 1 230 ? 22.585 -5.329 68.218 1.00 19.12 231 GLN D N 1
ATOM 8652 C CA . GLN D 1 230 ? 22.704 -6.751 67.901 1.00 20.01 231 GLN D CA 1
ATOM 8653 C C . GLN D 1 230 ? 22.831 -7.591 69.169 1.00 19.42 231 GLN D C 1
ATOM 8654 O O . GLN D 1 230 ? 22.110 -8.572 69.342 1.00 19.39 231 GLN D O 1
ATOM 8660 N N . ASP D 1 231 ? 23.735 -7.196 70.061 1.00 19.15 232 ASP D N 1
ATOM 8661 C CA . ASP D 1 231 ? 23.934 -7.925 71.313 1.00 18.96 232 ASP D CA 1
ATOM 8662 C C . ASP D 1 231 ? 22.724 -7.797 72.242 1.00 17.96 232 ASP D C 1
ATOM 8663 O O . ASP D 1 231 ? 22.329 -8.760 72.899 1.00 17.99 232 ASP D O 1
ATOM 8668 N N . GLN D 1 232 ? 22.138 -6.606 72.299 1.00 17.00 233 GLN D N 1
ATOM 8669 C CA . GLN D 1 232 ? 20.938 -6.379 73.111 1.00 16.27 233 GLN D CA 1
ATOM 8670 C C . GLN D 1 232 ? 19.769 -7.243 72.633 1.00 15.20 233 GLN D C 1
ATOM 8671 O O . GLN D 1 232 ? 18.965 -7.716 73.436 1.00 14.85 233 GLN D O 1
ATOM 8677 N N . PHE D 1 233 ? 19.684 -7.448 71.324 1.00 14.04 234 PHE D N 1
ATOM 8678 C CA . PHE D 1 233 ? 18.627 -8.280 70.755 1.00 13.39 234 PHE D CA 1
ATOM 8679 C C . PHE D 1 233 ? 18.791 -9.770 71.086 1.00 13.21 234 PHE D C 1
ATOM 8680 O O . PHE D 1 233 ? 17.806 -10.488 71.192 1.00 12.64 234 PHE D O 1
ATOM 8688 N N . LYS D 1 234 ? 20.029 -10.239 71.244 1.00 13.15 235 LYS D N 1
ATOM 8689 C CA . LYS D 1 234 ? 20.291 -11.681 71.366 1.00 13.51 235 LYS D CA 1
ATOM 8690 C C . LYS D 1 234 ? 19.350 -12.457 72.307 1.00 12.89 235 LYS D C 1
ATOM 8691 O O . LYS D 1 234 ? 18.758 -13.451 71.894 1.00 12.99 235 LYS D O 1
ATOM 8694 N N . PRO D 1 235 ? 19.231 -12.033 73.573 1.00 11.86 236 PRO D N 1
ATOM 8695 C CA . PRO D 1 235 ? 18.341 -12.765 74.478 1.00 11.45 236 PRO D CA 1
ATOM 8696 C C . PRO D 1 235 ? 16.865 -12.699 74.068 1.00 10.74 236 PRO D C 1
ATOM 8697 O O . PRO D 1 235 ? 16.111 -13.648 74.309 1.00 10.04 236 PRO D O 1
ATOM 8701 N N . ILE D 1 236 ? 16.459 -11.593 73.454 1.00 10.17 237 ILE D N 1
ATOM 8702 C CA . ILE D 1 236 ? 15.118 -11.497 72.891 1.00 10.29 237 ILE D CA 1
ATOM 8703 C C . ILE D 1 236 ? 14.951 -12.500 71.748 1.00 9.78 237 ILE D C 1
ATOM 8704 O O . ILE D 1 236 ? 13.944 -13.207 71.685 1.00 9.88 237 ILE D O 1
ATOM 8709 N N . GLY D 1 237 ? 15.954 -12.595 70.877 1.00 9.95 238 GLY D N 1
ATOM 8710 C CA . GLY D 1 237 ? 15.958 -13.587 69.812 1.00 9.71 238 GLY D CA 1
ATOM 8711 C C . GLY D 1 237 ? 15.806 -15.001 70.328 1.00 9.87 238 GLY D C 1
ATOM 8712 O O . GLY D 1 237 ? 15.133 -15.823 69.723 1.00 9.99 238 GLY D O 1
ATOM 8713 N N . THR D 1 238 ? 16.447 -15.297 71.451 1.00 9.95 239 THR D N 1
ATOM 8714 C CA . THR D 1 238 ? 16.336 -16.621 72.046 1.00 10.40 239 THR D CA 1
ATOM 8715 C C . THR D 1 238 ? 14.897 -16.880 72.481 1.00 9.82 239 THR D C 1
ATOM 8716 O O . THR D 1 238 ? 14.351 -17.961 72.253 1.00 9.82 239 THR D O 1
ATOM 8720 N N . LEU D 1 239 ? 14.271 -15.877 73.091 1.00 9.39 240 LEU D N 1
ATOM 8721 C CA . LEU D 1 239 ? 12.876 -16.002 73.500 1.00 9.45 240 LEU D CA 1
ATOM 8722 C C . LEU D 1 239 ? 11.981 -16.156 72.269 1.00 9.31 240 LEU D C 1
ATOM 8723 O O . LEU D 1 239 ? 11.048 -16.959 72.268 1.00 9.67 240 LEU D O 1
ATOM 8728 N N . LEU D 1 240 ? 12.272 -15.396 71.218 1.00 9.29 241 LEU D N 1
ATOM 8729 C CA . LEU D 1 240 ? 11.495 -15.482 69.979 1.00 9.35 241 LEU D CA 1
ATOM 8730 C C . LEU D 1 240 ? 11.627 -16.863 69.338 1.00 9.55 241 LEU D C 1
ATOM 8731 O O . LEU D 1 240 ? 10.678 -17.382 68.758 1.00 9.06 241 LEU D O 1
ATOM 8736 N N . SER D 1 241 ? 12.798 -17.476 69.458 1.00 9.77 242 SER D N 1
ATOM 8737 C CA . SER D 1 241 ? 12.965 -18.834 68.973 1.00 10.39 242 SER D CA 1
ATOM 8738 C C . SER D 1 241 ? 12.046 -19.794 69.718 1.00 9.98 242 SER D C 1
ATOM 8739 O O . SER D 1 241 ? 11.418 -20.666 69.116 1.00 10.57 242 SER D O 1
ATOM 8742 N N . ALA D 1 242 ? 11.960 -19.636 71.032 1.00 9.52 243 ALA D N 1
ATOM 8743 C CA . ALA D 1 242 ? 11.037 -20.451 71.826 1.00 9.44 243 ALA D CA 1
ATOM 8744 C C . ALA D 1 242 ? 9.583 -20.213 71.409 1.00 9.67 243 ALA D C 1
ATOM 8745 O O . ALA D 1 242 ? 8.783 -21.142 71.360 1.00 9.89 243 ALA D O 1
ATOM 8747 N N . LEU D 1 243 ? 9.258 -18.962 71.109 1.00 9.39 244 LEU D N 1
ATOM 8748 C CA . LEU D 1 243 ? 7.910 -18.579 70.717 1.00 9.27 244 LEU D CA 1
ATOM 8749 C C . LEU D 1 243 ? 7.508 -19.193 69.390 1.00 9.43 244 LEU D C 1
ATOM 8750 O O . LEU D 1 243 ? 6.314 -19.333 69.117 1.00 9.65 244 LEU D O 1
ATOM 8755 N N . SER D 1 244 ? 8.487 -19.576 68.573 1.00 9.35 245 SER D N 1
ATOM 8756 C CA . SER D 1 244 ? 8.210 -20.085 67.235 1.00 9.52 245 SER D CA 1
ATOM 8757 C C . SER D 1 244 ? 7.685 -21.521 67.217 1.00 9.26 245 SER D C 1
ATOM 8758 O O . SER D 1 244 ? 7.449 -22.070 66.142 1.00 9.82 245 SER D O 1
ATOM 8761 N N . VAL D 1 245 ? 7.501 -22.115 68.395 1.00 9.22 246 VAL D N 1
ATOM 8762 C CA . VAL D 1 245 ? 7.011 -23.490 68.537 1.00 9.33 246 VAL D CA 1
ATOM 8763 C C . VAL D 1 245 ? 5.669 -23.758 67.837 1.00 9.04 246 VAL D C 1
ATOM 8764 O O . VAL D 1 245 ? 5.385 -24.899 67.455 1.00 9.35 246 VAL D O 1
ATOM 8768 N N . ASP D 1 246 ? 4.844 -22.732 67.656 1.00 8.37 247 ASP D N 1
ATOM 8769 C CA . ASP D 1 246 ? 3.587 -22.909 66.924 1.00 8.21 247 ASP D CA 1
ATOM 8770 C C . ASP D 1 246 ? 3.114 -21.569 66.353 1.00 7.91 247 ASP D C 1
ATOM 8771 O O . ASP D 1 246 ? 3.771 -20.540 66.538 1.00 7.81 247 ASP D O 1
ATOM 8776 N N . ILE D 1 247 ? 1.975 -21.595 65.667 1.00 7.91 248 ILE D N 1
ATOM 8777 C CA . ILE D 1 247 ? 1.444 -20.435 64.958 1.00 7.73 248 ILE D CA 1
ATOM 8778 C C . ILE D 1 247 ? 0.906 -19.403 65.946 1.00 6.51 248 ILE D C 1
ATOM 8779 O O . ILE D 1 247 ? 0.091 -19.725 66.797 1.00 6.45 248 ILE D O 1
ATOM 8784 N N . ASN D 1 248 ? 1.365 -18.164 65.831 1.00 5.55 249 ASN D N 1
ATOM 8785 C CA . ASN D 1 248 ? 0.836 -17.078 66.647 1.00 5.27 249 ASN D CA 1
ATOM 8786 C C . ASN D 1 248 ? -0.665 -16.965 66.446 1.00 4.98 249 ASN D C 1
ATOM 8787 O O . ASN D 1 248 ? -1.116 -17.026 65.307 1.00 5.72 249 ASN D O 1
ATOM 8792 N N . PRO D 1 249 ? -1.441 -16.724 67.522 1.00 4.81 250 PRO D N 1
ATOM 8793 C CA . PRO D 1 249 ? -1.094 -16.515 68.931 1.00 5.21 250 PRO D CA 1
ATOM 8794 C C . PRO D 1 249 ? -1.116 -17.732 69.854 1.00 5.44 250 PRO D C 1
ATOM 8795 O O . PRO D 1 249 ? -1.198 -17.565 71.067 1.00 5.73 250 PRO D O 1
ATOM 8799 N N . ILE D 1 250 ? -0.956 -18.938 69.324 1.00 6.06 251 ILE D N 1
ATOM 8800 C CA . ILE D 1 250 ? -0.939 -20.115 70.187 1.00 6.52 251 ILE D CA 1
ATOM 8801 C C . ILE D 1 250 ? 0.160 -20.006 71.266 1.00 6.19 251 ILE D C 1
ATOM 8802 O O . ILE D 1 250 ? -0.124 -20.177 72.453 1.00 6.79 251 ILE D O 1
ATOM 8807 N N . PRO D 1 251 ? 1.412 -19.707 70.874 1.00 6.19 252 PRO D N 1
ATOM 8808 C CA . PRO D 1 251 ? 2.438 -19.577 71.915 1.00 6.30 252 PRO D CA 1
ATOM 8809 C C . PRO D 1 251 ? 2.352 -18.327 72.796 1.00 6.15 252 PRO D C 1
ATOM 8810 O O . PRO D 1 251 ? 2.516 -18.436 74.012 1.00 6.85 252 PRO D O 1
ATOM 8814 N N . ILE D 1 252 ? 2.100 -17.151 72.222 1.00 6.06 253 ILE D N 1
ATOM 8815 C CA . ILE D 1 252 ? 2.112 -15.927 73.036 1.00 6.34 253 ILE D CA 1
ATOM 8816 C C . ILE D 1 252 ? 1.085 -15.994 74.161 1.00 6.15 253 ILE D C 1
ATOM 8817 O O . ILE D 1 252 ? 1.328 -15.485 75.255 1.00 6.13 253 ILE D O 1
ATOM 8822 N N . LYS D 1 253 ? -0.045 -16.659 73.921 1.00 6.11 254 LYS D N 1
ATOM 8823 C CA . LYS D 1 253 ? -1.064 -16.758 74.964 1.00 6.56 254 LYS D CA 1
ATOM 8824 C C . LYS D 1 253 ? -0.646 -17.662 76.141 1.00 6.69 254 LYS D C 1
ATOM 8825 O O . LYS D 1 253 ? -1.200 -17.539 77.239 1.00 6.93 254 LYS D O 1
ATOM 8831 N N . ALA D 1 254 ? 0.343 -18.539 75.928 1.00 6.59 255 ALA D N 1
ATOM 8832 C CA . ALA D 1 254 ? 0.963 -19.266 77.040 1.00 7.07 255 ALA D CA 1
ATOM 8833 C C . ALA D 1 254 ? 1.643 -18.293 77.985 1.00 7.48 255 ALA D C 1
ATOM 8834 O O . ALA D 1 254 ? 1.729 -18.549 79.184 1.00 8.20 255 ALA D O 1
ATOM 8836 N N . LEU D 1 255 ? 2.159 -17.192 77.441 1.00 7.53 256 LEU D N 1
ATOM 8837 C CA . LEU D 1 255 ? 2.861 -16.202 78.240 1.00 7.30 256 LEU D CA 1
ATOM 8838 C C . LEU D 1 255 ? 1.944 -15.118 78.805 1.00 6.64 256 LEU D C 1
ATOM 8839 O O . LEU D 1 255 ? 2.103 -14.721 79.947 1.00 7.15 256 LEU D O 1
ATOM 8844 N N . THR D 1 256 ? 0.976 -14.635 78.036 1.00 6.15 257 THR D N 1
ATOM 8845 C CA . THR D 1 256 ? 0.052 -13.655 78.603 1.00 6.60 257 THR D CA 1
ATOM 8846 C C . THR D 1 256 ? -0.716 -14.266 79.774 1.00 7.16 257 THR D C 1
ATOM 8847 O O . THR D 1 256 ? -0.888 -13.620 80.806 1.00 7.53 257 THR D O 1
ATOM 8851 N N . SER D 1 257 ? -1.149 -15.515 79.637 1.00 7.81 258 SER D N 1
ATOM 8852 C CA . SER D 1 257 ? -1.848 -16.187 80.736 1.00 8.49 258 SER D CA 1
ATOM 8853 C C . SER D 1 257 ? -0.912 -16.373 81.928 1.00 8.92 258 SER D C 1
ATOM 8854 O O . SER D 1 257 ? -1.317 -16.211 83.071 1.00 9.75 258 SER D O 1
ATOM 8857 N N . TYR D 1 258 ? 0.351 -16.664 81.654 1.00 9.12 259 TYR D N 1
ATOM 8858 C CA . TYR D 1 258 ? 1.361 -16.807 82.702 1.00 9.80 259 TYR D CA 1
ATOM 8859 C C . TYR D 1 258 ? 1.524 -15.524 83.517 1.00 10.23 259 TYR D C 1
ATOM 8860 O O . TYR D 1 258 ? 1.775 -15.570 84.725 1.00 10.19 259 TYR D O 1
ATOM 8869 N N . LEU D 1 259 ? 1.358 -14.383 82.859 1.00 10.34 260 LEU D N 1
ATOM 8870 C CA . LEU D 1 259 ? 1.446 -13.084 83.518 1.00 11.07 260 LEU D CA 1
ATOM 8871 C C . LEU D 1 259 ? 0.135 -12.679 84.193 1.00 11.11 260 LEU D C 1
ATOM 8872 O O . LEU D 1 259 ? 0.033 -11.579 84.727 1.00 11.56 260 LEU D O 1
ATOM 8877 N N . GLY D 1 260 ? -0.855 -13.569 84.179 1.00 11.17 261 GLY D N 1
ATOM 8878 C CA . GLY D 1 260 ? -2.119 -13.351 84.877 1.00 11.16 261 GLY D CA 1
ATOM 8879 C C . GLY D 1 260 ? -3.237 -12.761 84.041 1.00 11.08 261 GLY D C 1
ATOM 8880 O O . GLY D 1 260 ? -4.275 -12.379 84.576 1.00 11.87 261 GLY D O 1
ATOM 8881 N N . PHE D 1 261 ? -3.044 -12.703 82.723 1.00 10.49 262 PHE D N 1
ATOM 8882 C CA . PHE D 1 261 ? -4.037 -12.119 81.833 1.00 10.61 262 PHE D CA 1
ATOM 8883 C C . PHE D 1 261 ? -4.836 -13.228 81.167 1.00 10.61 262 PHE D C 1
ATOM 8884 O O . PHE D 1 261 ? -4.413 -13.800 80.154 1.00 11.45 262 PHE D O 1
ATOM 8892 N N . GLY D 1 262 ? -5.980 -13.549 81.764 1.00 10.66 263 GLY D N 1
ATOM 8893 C CA . GLY D 1 262 ? -6.833 -14.614 81.270 1.00 10.41 263 GLY D CA 1
ATOM 8894 C C . GLY D 1 262 ? -6.249 -15.994 81.502 1.00 10.17 263 GLY D C 1
ATOM 8895 O O . GLY D 1 262 ? -5.137 -16.146 82.014 1.00 10.86 263 GLY D O 1
ATOM 8896 N N . ASN D 1 263 ? -7.024 -17.011 81.141 1.00 9.38 264 ASN D N 1
ATOM 8897 C CA . ASN D 1 263 ? -6.541 -18.382 81.172 1.00 8.95 264 ASN D CA 1
ATOM 8898 C C . ASN D 1 263 ? -5.840 -18.722 79.865 1.00 8.37 264 ASN D C 1
ATOM 8899 O O . ASN D 1 263 ? -5.925 -17.980 78.888 1.00 8.19 264 ASN D O 1
ATOM 8904 N N . TYR D 1 264 ? -5.127 -19.842 79.839 1.00 7.90 265 TYR D N 1
ATOM 8905 C CA . TYR D 1 264 ? -4.459 -20.244 78.612 1.00 7.65 265 TYR D CA 1
ATOM 8906 C C . TYR D 1 264 ? -5.458 -20.956 77.721 1.00 7.82 265 TYR D C 1
ATOM 8907 O O . TYR D 1 264 ? -5.560 -22.184 77.722 1.00 8.67 265 TYR D O 1
ATOM 8916 N N . GLU D 1 265 ? -6.225 -20.151 76.996 1.00 7.35 266 GLU D N 1
ATOM 8917 C CA . GLU D 1 265 ? -7.313 -20.634 76.177 1.00 7.70 266 GLU D CA 1
ATOM 8918 C C . GLU D 1 265 ? -7.277 -19.932 74.840 1.00 7.54 266 GLU D C 1
ATOM 8919 O O . GLU D 1 265 ? -7.118 -18.709 74.776 1.00 7.43 266 GLU D O 1
ATOM 8925 N N . LEU D 1 266 ? -7.394 -20.727 73.785 1.00 7.41 267 LEU D N 1
ATOM 8926 C CA . LEU D 1 266 ? -7.532 -20.243 72.412 1.00 7.51 267 LEU D CA 1
ATOM 8927 C C . LEU D 1 266 ? -8.903 -20.671 71.931 1.00 7.38 267 LEU D C 1
ATOM 8928 O O . LEU D 1 266 ? -9.411 -21.727 72.323 1.00 6.79 267 LEU D O 1
ATOM 8933 N N . ARG D 1 267 ? -9.508 -19.870 71.069 1.00 7.42 268 ARG D N 1
ATOM 8934 C CA . ARG D 1 267 ? -10.804 -20.222 70.513 1.00 7.06 268 ARG D CA 1
ATOM 8935 C C . ARG D 1 267 ? -10.606 -20.997 69.217 1.00 6.61 268 ARG D C 1
ATOM 8936 O O . ARG D 1 267 ? -9.764 -20.647 68.387 1.00 6.61 268 ARG D O 1
ATOM 8944 N N . LEU D 1 268 ? -11.373 -22.068 69.053 1.00 5.91 269 LEU D N 1
ATOM 8945 C CA . LEU D 1 268 ? -11.283 -22.889 67.855 1.00 5.95 269 LEU D CA 1
ATOM 8946 C C . LEU D 1 268 ? -11.484 -22.040 66.597 1.00 5.67 269 LEU D C 1
ATOM 8947 O O . LEU D 1 268 ? -12.368 -21.189 66.541 1.00 6.15 269 LEU D O 1
ATOM 8952 N N . PRO D 1 269 ? -10.708 -22.317 65.545 1.00 5.39 270 PRO D N 1
ATOM 8953 C CA . PRO D 1 269 ? -9.862 -23.495 65.331 1.00 5.22 270 PRO D CA 1
ATOM 8954 C C . PRO D 1 269 ? -8.485 -23.520 65.975 1.00 5.37 270 PRO D C 1
ATOM 8955 O O . PRO D 1 269 ? -7.810 -24.526 65.869 1.00 5.75 270 PRO D O 1
ATOM 8959 N N . LEU D 1 270 ? -8.060 -22.444 66.624 1.00 5.82 271 LEU D N 1
ATOM 8960 C CA . LEU D 1 270 ? -6.788 -22.484 67.338 1.00 6.28 271 LEU D CA 1
ATOM 8961 C C . LEU D 1 270 ? -6.918 -23.355 68.576 1.00 6.47 271 LEU D C 1
ATOM 8962 O O . LEU D 1 270 ? -8.008 -23.562 69.080 1.00 6.36 271 LEU D O 1
ATOM 8967 N N . VAL D 1 271 ? -5.788 -23.866 69.044 1.00 7.05 272 VAL D N 1
ATOM 8968 C CA . VAL D 1 271 ? -5.728 -24.668 70.257 1.00 7.42 272 VAL D CA 1
ATOM 8969 C C . VAL D 1 271 ? -4.491 -24.276 71.053 1.00 7.77 272 VAL D C 1
ATOM 8970 O O . VAL D 1 271 ? -3.536 -23.724 70.504 1.00 8.39 272 VAL D O 1
ATOM 8974 N N . SER D 1 272 ? -4.524 -24.546 72.353 1.00 7.90 273 SER D N 1
ATOM 8975 C CA . SER D 1 272 ? -3.378 -24.287 73.211 1.00 8.49 273 SER D CA 1
ATOM 8976 C C . SER D 1 272 ? -2.268 -25.274 72.920 1.00 8.80 273 SER D C 1
ATOM 8977 O O . SER D 1 272 ? -2.510 -26.362 72.394 1.00 8.61 273 SER D O 1
ATOM 8980 N N . LEU D 1 273 ? -1.045 -24.895 73.277 1.00 9.07 274 LEU D N 1
ATOM 8981 C CA . LEU D 1 273 ? 0.060 -25.832 73.285 1.00 9.75 274 LEU D CA 1
ATOM 8982 C C . LEU D 1 273 ? -0.251 -26.929 74.288 1.00 10.69 274 LEU D C 1
ATOM 8983 O O . LEU D 1 273 ? -1.004 -26.723 75.239 1.00 10.67 274 LEU D O 1
ATOM 8988 N N . GLU D 1 274 ? 0.363 -28.084 74.071 1.00 12.23 275 GLU D N 1
ATOM 8989 C CA . GLU D 1 274 ? 0.311 -29.184 75.024 1.00 13.71 275 GLU D CA 1
ATOM 8990 C C . GLU D 1 274 ? 1.174 -28.837 76.236 1.00 13.99 275 GLU D C 1
ATOM 8991 O O . GLU D 1 274 ? 2.025 -27.946 76.158 1.00 12.95 275 GLU D O 1
ATOM 8997 N N . ASP D 1 275 ? 0.923 -29.518 77.351 1.00 15.06 276 ASP D N 1
ATOM 8998 C CA . ASP D 1 275 ? 1.562 -29.203 78.640 1.00 15.96 276 ASP D CA 1
ATOM 8999 C C . ASP D 1 275 ? 3.073 -29.039 78.567 1.00 15.68 276 ASP D C 1
ATOM 9000 O O . ASP D 1 275 ? 3.624 -28.059 79.066 1.00 15.22 276 ASP D O 1
ATOM 9005 N N . THR D 1 276 ? 3.745 -30.006 77.960 1.00 15.45 277 THR D N 1
ATOM 9006 C CA . THR D 1 276 ? 5.197 -29.996 77.916 1.00 15.75 277 THR D CA 1
ATOM 9007 C C . THR D 1 276 ? 5.700 -28.746 77.213 1.00 14.45 277 THR D C 1
ATOM 9008 O O . THR D 1 276 ? 6.572 -28.054 77.733 1.00 14.70 277 THR D O 1
ATOM 9012 N N . ASP D 1 277 ? 5.114 -28.435 76.057 1.00 13.34 278 ASP D N 1
ATOM 9013 C CA . ASP D 1 277 ? 5.527 -27.268 75.290 1.00 12.70 278 ASP D CA 1
ATOM 9014 C C . ASP D 1 277 ? 5.196 -25.972 76.023 1.00 11.42 278 ASP D C 1
ATOM 9015 O O . ASP D 1 277 ? 5.956 -25.015 75.957 1.00 10.62 278 ASP D O 1
ATOM 9020 N N . THR D 1 278 ? 4.077 -25.946 76.735 1.00 10.76 279 THR D N 1
ATOM 9021 C CA . THR D 1 278 ? 3.723 -24.770 77.528 1.00 10.54 279 THR D CA 1
ATOM 9022 C C . THR D 1 278 ? 4.777 -24.501 78.595 1.00 10.81 279 THR D C 1
ATOM 9023 O O . THR D 1 278 ? 5.207 -23.359 78.780 1.00 10.22 279 THR D O 1
ATOM 9027 N N . LYS D 1 279 ? 5.201 -25.563 79.277 1.00 11.02 280 LYS D N 1
ATOM 9028 C CA . LYS D 1 279 ? 6.192 -25.457 80.339 1.00 11.74 280 LYS D CA 1
ATOM 9029 C C . LYS D 1 279 ? 7.517 -24.938 79.790 1.00 11.49 280 LYS D C 1
ATOM 9030 O O . LYS D 1 279 ? 8.108 -24.028 80.359 1.00 11.43 280 LYS D O 1
ATOM 9033 N N . VAL D 1 280 ? 7.963 -25.502 78.669 1.00 11.41 281 VAL D N 1
ATOM 9034 C CA . VAL D 1 280 ? 9.218 -25.091 78.040 1.00 11.61 281 VAL D CA 1
ATOM 9035 C C . VAL D 1 280 ? 9.187 -23.622 77.636 1.00 10.83 281 VAL D C 1
ATOM 9036 O O . VAL D 1 280 ? 10.156 -22.896 77.835 1.00 11.59 281 VAL D O 1
ATOM 9040 N N . LEU D 1 281 ? 8.063 -23.169 77.093 1.00 9.97 282 LEU D N 1
ATOM 9041 C CA . LEU D 1 281 ? 7.967 -21.788 76.646 1.00 9.60 282 LEU D CA 1
ATOM 9042 C C . LEU D 1 281 ? 7.961 -20.827 77.830 1.00 9.70 282 LEU D C 1
ATOM 9043 O O . LEU D 1 281 ? 8.620 -19.787 77.805 1.00 9.47 282 LEU D O 1
ATOM 9048 N N . ARG D 1 282 ? 7.214 -21.168 78.863 1.00 9.84 283 ARG D N 1
ATOM 9049 C CA . ARG D 1 282 ? 7.201 -20.360 80.079 1.00 10.12 283 ARG D CA 1
ATOM 9050 C C . ARG D 1 282 ? 8.575 -20.326 80.736 1.00 10.81 283 ARG D C 1
ATOM 9051 O O . ARG D 1 282 ? 9.012 -19.284 81.211 1.00 10.33 283 ARG D O 1
ATOM 9059 N N . GLU D 1 283 ? 9.275 -21.450 80.705 1.00 11.80 284 GLU D N 1
ATOM 9060 C CA . GLU D 1 283 ? 10.638 -21.497 81.218 1.00 12.92 284 GLU D CA 1
ATOM 9061 C C . GLU D 1 283 ? 11.563 -20.585 80.411 1.00 12.15 284 GLU D C 1
ATOM 9062 O O . GLU D 1 283 ? 12.438 -19.924 80.972 1.00 12.32 284 GLU D O 1
ATOM 9068 N N . ALA D 1 284 ? 11.358 -20.531 79.098 1.00 11.31 285 ALA D N 1
ATOM 9069 C CA . ALA D 1 284 ? 12.141 -19.634 78.244 1.00 10.92 285 ALA D CA 1
ATOM 9070 C C . ALA D 1 284 ? 11.862 -18.177 78.600 1.00 10.96 285 ALA D C 1
ATOM 9071 O O . ALA D 1 284 ? 12.769 -17.343 78.600 1.00 11.26 285 ALA D O 1
ATOM 9073 N N . TYR D 1 285 ? 10.606 -17.860 78.895 1.00 10.68 286 TYR D N 1
ATOM 9074 C CA . TYR D 1 285 ? 10.271 -16.519 79.340 1.00 10.61 286 TYR D CA 1
ATOM 9075 C C . TYR D 1 285 ? 10.970 -16.207 80.663 1.00 10.69 286 TYR D C 1
ATOM 9076 O O . TYR D 1 285 ? 11.570 -15.148 80.821 1.00 10.58 286 TYR D O 1
ATOM 9085 N N . ASP D 1 286 ? 10.891 -17.133 81.610 1.00 11.41 287 ASP D N 1
ATOM 9086 C CA . ASP D 1 286 ? 11.551 -16.945 82.906 1.00 11.83 287 ASP D CA 1
ATOM 9087 C C . ASP D 1 286 ? 13.056 -16.786 82.742 1.00 12.06 287 ASP D C 1
ATOM 9088 O O . ASP D 1 286 ? 13.677 -15.964 83.418 1.00 12.05 287 ASP D O 1
ATOM 9093 N N . THR D 1 287 ? 13.644 -17.563 81.843 1.00 12.06 288 THR D N 1
ATOM 9094 C CA . THR D 1 287 ? 15.072 -17.469 81.578 1.00 12.29 288 THR D CA 1
ATOM 9095 C C . THR D 1 287 ? 15.423 -16.088 81.039 1.00 12.14 288 THR D C 1
ATOM 9096 O O . THR D 1 287 ? 16.432 -15.495 81.422 1.00 12.45 288 THR D O 1
ATOM 9100 N N . PHE D 1 288 ? 14.587 -15.567 80.146 1.00 12.10 289 PHE D N 1
ATOM 9101 C CA . PHE D 1 288 ? 14.821 -14.240 79.612 1.00 12.12 289 PHE D CA 1
ATOM 9102 C C . PHE D 1 288 ? 14.799 -13.205 80.731 1.00 12.84 289 PHE D C 1
ATOM 9103 O O . PHE D 1 288 ? 15.703 -12.361 80.837 1.00 12.55 289 PHE D O 1
ATOM 9111 N N . LYS D 1 289 ? 13.780 -13.271 81.577 1.00 13.38 290 LYS D N 1
ATOM 9112 C CA . LYS D 1 289 ? 13.638 -12.287 82.642 1.00 14.38 290 LYS D CA 1
ATOM 9113 C C . LYS D 1 289 ? 14.783 -12.386 83.648 1.00 15.50 290 LYS D C 1
ATOM 9114 O O . LYS D 1 289 ? 15.299 -11.361 84.092 1.00 15.75 290 LYS D O 1
ATOM 9120 N N . ALA D 1 290 ? 15.195 -13.608 83.978 1.00 16.91 291 ALA D N 1
ATOM 9121 C CA . ALA D 1 290 ? 16.308 -13.827 84.919 1.00 18.22 291 ALA D CA 1
ATOM 9122 C C . ALA D 1 290 ? 17.593 -13.176 84.423 1.00 19.54 291 ALA D C 1
ATOM 9123 O O . ALA D 1 290 ? 18.368 -12.631 85.215 1.00 20.17 291 ALA D O 1
ATOM 9125 N N . GLY D 1 291 ? 17.794 -13.200 83.107 1.00 20.88 292 GLY D N 1
ATOM 9126 C CA . GLY D 1 291 ? 19.057 -12.808 82.502 1.00 22.18 292 GLY D CA 1
ATOM 9127 C C . GLY D 1 291 ? 19.242 -11.305 82.470 1.00 23.44 292 GLY D C 1
ATOM 9128 O O . GLY D 1 291 ? 20.352 -10.819 82.257 1.00 23.83 292 GLY D O 1
ATOM 9129 N N . GLU D 1 292 ? 18.153 -10.566 82.681 1.00 24.82 293 GLU D N 1
ATOM 9130 C CA . GLU D 1 292 ? 18.205 -9.110 82.808 1.00 26.04 293 GLU D CA 1
ATOM 9131 C C . GLU D 1 292 ? 18.681 -8.723 84.202 1.00 26.74 293 GLU D C 1
ATOM 9132 O O . GLU D 1 292 ? 18.040 -7.930 84.903 1.00 27.33 293 GLU D O 1
#

Organism: Staphylococcus aureus (strain MRSA252) (NCBI:txid282458)

Sequence (1168 aa):
TTHLFEGVGVALTTPFTNNKVNLEALKAHVNFLLENNNAQAIIVNGTTAESPTLTTDEKELILKKTVIDLVDKRVPVIAGTGTNDTEKSIQASIQAKALGADAIMLITPYYNKTNQRGLVKHFEAIADAVKLPVVLYNVPSRTNNMTIEPETVEILSQHPYIVALKDATNNDFEYLEEVKKRIDTNSFALYSGNDDNVVEYYQRGGQGVISVIANVIPKEFQALYDAQQSGLDIQDQFKPIGTLLSSALSVDINPIPIKALTSYLGFGNYELRLPLVSLEDTDTKVLREAYDTFKAGETHLFEGVGVALTTPFTNNKVNLEALKAHVNFLLENNAQAIIVNGTTAESPTLTTDEKELILKKTVIDLVDKKRVPVIAGTGTNDTEKSIQASIQAKALGADAIMLITPYYNKTNQRGLVKHFEAIADAVKLPVVLYNVPSRTNNMTIEPETVEILSQHPYIVALKDATNDFEYLEEVKKRIDTTNSFALYSGNDDNVVEYYQRGGQGVISVIANVIPKEFQALLYDAQQSGLDIQDQFKPIGTLLSALSVDIINPIPIKALTSYLGFGNYELRLPLVSLEDTDTKVLREAYDTFKAGETHLFEGVGVALTTPFTNNKVNLEALKKAHVNFLLENNNAQAIIVNGTTAESPTLTTDEKELILKTVIDLVDKRVPVIAGTGTNDTEKSIQASIQAKALGADAIMLITPYYNKTNQRGLVKHFEAIADAVKLPVVLYNVPSRTNNMTIEPETVEILSQQHPYIVALKDATNDFEYLEEEVKKRIDTNSFALYSGNDDNVVEYYQRGGQGVISVIANVIPKEFQALYDAQQSGLDIQQDQFKPIGTLLSALSVDINPIPIKALTSYLGFGNYELRLPLVSLEDTDTKVLREAYDTFKAGETHLFEGVGVALTTPFTNNKVNLEALKAHVNFLLENNNAQAIIIVNGTTAESPTLTTDEKELILKTVIDLVDKRVPVIAGTGTNDTEKSIQASIQAKALGADAIMLITPYYNKTNQRGLVKHFEAIADAVKLPVVLYNVPSRTNNMTIEPETVEILSQHPYIVALKDATNDFEEYLEEVKKRIDTNSFALYSGNDDNVVEYYQRGGQGVISVIANVIPKEFQALYDAQQSGLDIQDQFKPIGTLLSALSVDINPIPIKALTSYLGFGNYELRLPLVSLEDTDTKVLREAYDTFKAGE

Solvent-accessible surface area: 42183 Å² total; per-residue (Å²): 156,50,41,13,73,0,0,0,0,6,2,4,0,6,0,46,133,76,147,8,35,48,132,9,0,94,47,1,0,72,55,0,17,130,26,75,4,58,0,0,2,0,7,7,10,4,2,1,17,23,5,1,62,78,112,29,56,60,83,2,6,72,22,0,20,84,53,0,104,153,152,21,25,3,0,0,15,13,15,39,13,6,4,101,105,0,28,98,42,0,80,65,2,81,78,27,36,6,28,0,0,6,0,4,0,0,15,10,4,26,3,26,50,92,0,0,28,120,0,0,54,27,0,0,88,38,1,117,23,40,0,0,0,9,0,8,35,68,22,0,59,19,35,0,62,14,82,3,0,56,89,0,21,133,25,111,66,3,34,1,0,13,2,16,30,56,60,26,59,20,2,48,71,1,70,155,98,20,82,70,111,62,4,1,5,1,0,21,40,12,86,13,0,37,49,4,11,135,54,39,8,18,0,0,4,0,27,0,0,0,1,0,2,88,19,1,8,42,0,14,65,14,40,111,85,67,114,123,6,78,101,80,28,128,68,5,16,94,2,11,78,26,18,82,71,31,45,30,1,0,1,0,4,0,0,3,16,94,47,58,20,13,79,46,46,16,30,52,0,2,8,39,9,104,125,104,56,12,64,85,2,58,97,21,20,62,92,15,83,82,69,133,184,36,42,13,83,0,0,0,0,5,2,4,1,6,0,44,133,74,147,8,37,49,131,10,0,93,48,1,0,72,56,0,17,130,26,69,4,56,0,0,1,0,9,7,11,3,2,1,17,22,4,1,61,80,113,30,58,59,85,3,7,68,20,0,20,88,53,1,100,186,156,19,24,3,0,0,16,14,14,39,14,6,4,97,102,0,26,93,41,0,81,66,2,78,80,31,38,6,54,0,0,7,0,4,0,0,15,10,4,26,3,27,50,97,0,0,28,120,0,0,54,29,0,0,87,39,1,117,22,41,0,0,0,8,0,8,36,59,23,0,51,19,23,0,27,10,89,3,0,64,89,0,21,130,24,109,72,3,35,1,1,13,4,13,9,8,17,26,48,18,0,50,20,1,62,128,77,18,80,50,123,76,2,1,1,0,0,22,39,14,40,11,0,25,57,3,10,137,87,34,8,14,0,0,4,0,28,0,0,0,2,0,2,102,25,1,6,40,0,20,73,11,43,77,85,65,110,88,5,96,115,72,15,98,65,4,14,88,1,11,39,26,19,50,71,32,46,30,2,0,1,1,3,0,0,4,15,94,47,60,22,12,78,45,45,15,32,51,0,1,8,38,10,98,124,105,57,13,49,93,2,58,108,22,21,60,94,15,83,85,67,130,140,45,43,13,75,0,0,0,0,6,2,5,1,6,0,44,132,73,148,12,35,43,133,9,0,92,48,2,0,72,57,0,16,132,34,67,5,58,0,0,1,0,8,6,9,3,2,2,16,22,5,1,63,80,112,30,57,61,87,3,6,72,14,0,20,84,58,1,104,154,155,20,24,3,0,0,14,13,14,39,14,8,3,99,102,0,26,96,42,0,81,65,2,86,79,28,37,6,28,0,0,7,0,4,0,0,16,11,3,26,3,25,54,94,0,0,28,118,0,0,52,29,0,0,86,43,1,116,22,40,0,0,0,7,0,8,39,66,19,0,43,19,33,0,80,12,45,6,0,59,90,0,24,132,24,108,65,2,35,1,0,14,3,15,27,83,66,44,52,16,2,21,48,1,50,80,101,22,81,67,110,74,4,1,3,1,0,22,38,13,88,13,0,12,64,4,4,34,33,39,2,17,0,0,3,0,27,0,0,0,1,0,2,97,31,0,10,40,0,11,80,13,5,80,75,16,113,58,0,94,105,73,30,129,65,4,15,86,1,8,58,26,18,51,45,36,41,27,2,0,1,0,4,0,0,3,15,92,47,58,22,14,80,46,46,15,31,51,0,2,9,39,9,98,123,100,50,15,58,66,3,60,76,23,21,61,93,15,82,85,68,131,182,38,41,12,82,0,0,0,0,6,3,5,1,6,0,43,132,72,145,8,36,42,128,9,0,91,48,1,0,72,56,0,18,132,23,76,5,57,0,0,2,0,9,7,9,3,2,1,15,23,4,1,62,79,113,29,58,61,86,3,7,80,17,0,21,88,58,1,106,152,154,22,25,3,0,1,16,13,15,39,14,7,4,96,103,0,28,93,41,0,83,68,2,85,80,27,35,6,28,0,0,6,0,4,0,0,14,10,4,26,10,29,53,94,0,0,29,119,0,0,54,27,0,0,88,40,2,115,22,39,0,0,0,9,0,8,36,67,22,0,61,20,36,0,71,12,92,6,0,60,82,0,28,136,24,110,68,3,33,1,0,13,3,15,28,79,66,37,98,18,2,56,63,1,69,148,72,22,81,69,117,76,2,1,4,0,0,22,41,14,90,13,0,20,57,4,10,117,92,39,5,20,0,0,4,0,27,0,0,0,1,0,1,92,17,1,8,42,0,10,77,14,33,107,85,66,114,110,4,107,127,74,30,82,64,3,16,92,2,10,78,26,20,85,72,32,48,28,2,0,1,0,4,0,0,3,15,94,45,59,20,13,82,44,44,15,30,53,0,1,8,39,11,93,128,103,52,15,64,94,2,58,98,22,21,60,93,15,74,85,68,131

CATH classification: 3.20.20.70

InterPro domains:
  IPR002220 DapA-like [PF00701] (5-282)
  IPR002220 DapA-like [PIRSF001365] (5-291)
  IPR002220 DapA-like [PR00146] (37-58)
  IPR002220 DapA-like [PR00146] (73-91)
  IPR002220 DapA-like [PR00146] (105-121)
  IPR002220 DapA-like [PR00146] (130-147)
  IPR002220 DapA-like [PTHR12128] (5-286)
  IPR002220 DapA-like [SM01130] (4-290)
  IPR005263 4-hydroxy-tetrahydrodipicolinate synthase, DapA [MF_00418] (4-288)
  IPR005263 4-hydroxy-tetrahydrodipicolinate synthase, DapA [TIGR00674] (8-285)
  IPR005263 4-hydroxy-tetrahydrodipicolinate synthase, DapA [cd00950] (5-285)
  IPR013785 Aldolase-type TIM barrel [G3DSA:3.20.20.70] (2-293)
  IPR020625 Schiff base-forming aldolase, active site [PS00666] (135-165)